Protein 1SRQ (pdb70)

Radius of gyration: 42.22 Å; Cα contacts (8 Å, |Δi|>4): 1901; chains: 4; bounding box: 111×118×74 Å

B-factor: mean 23.25, std 5.01, range [13.55, 81.97]

GO terms:
  GO:0005096 GTPase activator activity (F, IDA)
  GO:0043087 regulation of GTPase activity (P, IDA)
  GO:0043547 positive regulation of GTPase activity (P, IDA)
  GO:0005515 protein binding (F, IPI)
  GO:0031267 small GTPase binding (F, IPI)
  GO:0042803 protein homodimerization activity (F, IPI)
  GO:0005096 GTPase activator activity (F, TAS)
  GO:0007165 signal transduction (P, TAS)
  GO:0005096 GTPase activator activity (F, EXP)
  GO:0002250 adaptive immune response (P, TAS)
  GO:0005829 cytosol (C, TAS)
  GO:0005829 cytosol (C, IDA)
  GO:0016020 membrane (C, IDA)
  GO:1903697 negative regulation of microvillus assembly (P, IMP)

CATH classification: 3.30.1120.160 (+1 more: 3.40.50.11210)

InterPro domains:
  IPR000331 Rap/Ran-GAP domain [PF02145] (211-390)
  IPR000331 Rap/Ran-GAP domain [PS50085] (181-397)
  IPR003109 GoLoco motif [PF02188] (1-17)
  IPR003109 GoLoco motif [PS50877] (1-17)
  IPR003109 GoLoco motif [SM00390] (1-17)
  IPR035974 Rap/Ran-GAP superfamily [G3DSA:3.40.50.11210] (194-378)
  IPR035974 Rap/Ran-GAP superfamily [SSF111347] (80-410)
  IPR050989 Rap1/Ran GTPase-activating [PTHR15711] (3-605)

Foldseek 3Di:
DDDFDWPVQLCCCVPPNPPDDWWWWWFAAPPQGTKIKIKDWDDDDNWIKIWIWIDTLFDIWIDIGTDDVCDDDDQVVVCVGPVPGDGPDIGTLPFPCLSVLVSCLSCVGPDQEAEAEEWEDEAVDQALLRGQQDADQDPLRVVVLVQQAHKAFLQCDPADAQPADNHDCQFAGIFGWHQDPNHTYTYLYSNRGDDDDPPSSGVSSCVRNLQHQEYEYEYQDDDDDAVVRDDHLHHFKYWYWYQDPCGKTAIDIYGDPQFDDWADDADDSRIHGRDDVVNVRVVSRRSGSVSRSCRGPSNVVVVSVVSNVSSVVSSVVSVVSSCVVVPPDD/DDFPFPPLLCPCVVPPPPDDKWWWWDQAPVQGIKIKIKDWDAPPPFIKIWIWIDTLFDIWTDMGGDPDDDDVVRVCVGPVPGDGPDIGTQPFPCQSVLVSCLSCVSPDLEAEEEEWEDEAPDQAQLRRLVDQDDDPVRVVVQCLLAHKDCVQQDPARTFGWHADPNRIYTYQYSNRHDDDPSPPRSCVRNQQHAEYEYEYADDDDDAVVNDDHPRHFWYFYAYVRQTDIYGDPQFDDWADDQDDVNGDDRDDVRSNRVVSRRSRSVSRCCSGPSNRCVSSVVSNVSSVVSSVVSVVSRCVVPPD/DDDDFPFPPQLCCCVVPNPPDDWWWWWFAAPVQGIKIKIKDWDDDDNWIKIWIWIDTLFDIFIDIGIDPDDDDPQVVVCVRPVPRDGPDIGTLPFPCLSVLVSCLSCVRPDFEAEAEEWEDEVPDQALLNRLQDADQDPVSVVVLVQQAPKDFQACDDDDQQPDDNHDCQFAGIWGWHQDDNHTYTYLYSNRGDDDPPPSNRCSRCVRNLAHQEYEYEYQDDDDDACVRRDHPHHFKYWYWYPPVKIAIDIYGDPQFDDWADDADDVRIHDRDDVVNSRVVSRRSGRVSRNCSGVSNVVVVSVVSNVSSVVSSVVSVVRSVVVD/DPPPQAPDAWWAWPHKTWDDPPDIDIDVVDPPPIGTQQDPCLRVVVVVVVCVVSNCVRPVVSVVVD

Solvent-accessible surface area: 50990 Å² total; per-residue (Å²): 132,99,126,18,76,8,67,103,26,4,66,19,0,127,141,52,0,46,44,92,46,25,52,13,0,9,3,103,5,147,90,32,14,36,0,0,0,0,0,9,26,44,56,140,71,151,116,29,29,0,38,0,0,0,0,4,109,94,123,11,65,64,61,64,38,98,36,85,105,147,95,23,38,0,21,99,0,0,91,94,20,4,159,103,3,107,18,131,126,1,101,25,7,8,21,10,54,3,6,108,59,0,8,92,10,9,38,53,32,41,41,87,71,3,66,0,0,0,0,20,1,105,100,54,2,84,38,37,95,73,0,0,35,6,91,150,50,20,115,28,0,62,80,0,6,136,25,2,13,127,121,26,139,2,92,109,26,190,25,52,114,4,47,1,26,27,79,145,39,129,5,8,98,38,3,0,21,18,102,31,89,117,28,56,0,0,0,2,1,0,19,27,6,41,114,49,179,86,33,57,112,2,88,68,2,41,107,10,0,6,68,1,17,0,0,0,0,0,4,43,88,116,12,104,17,72,16,136,27,5,71,22,101,68,0,10,0,0,0,14,0,14,17,86,48,107,117,68,11,93,10,55,51,45,28,73,152,57,15,53,164,9,4,25,102,58,42,146,117,34,37,31,185,107,19,101,133,0,78,56,19,0,2,4,7,0,0,4,0,21,29,3,0,75,126,1,149,91,14,33,120,94,70,112,158,51,28,25,58,69,1,88,85,10,19,79,70,0,58,104,50,4,98,40,4,60,51,79,57,86,199,134,14,75,6,79,95,29,4,62,25,0,123,152,52,0,47,41,88,47,24,53,15,1,7,2,102,2,126,86,42,21,30,1,0,0,0,0,12,23,68,48,77,75,117,66,46,29,2,45,0,0,0,0,0,71,84,142,17,56,56,65,60,26,104,50,135,98,22,16,0,40,88,1,0,96,90,20,7,142,98,6,58,33,125,122,0,90,20,11,13,17,8,64,3,6,107,60,0,10,93,9,2,42,60,44,25,36,105,72,3,72,0,0,0,0,2,0,108,122,47,12,75,44,39,100,89,1,1,50,22,54,137,63,23,117,28,0,66,75,0,12,131,25,0,11,115,88,75,137,87,179,8,64,86,45,128,22,8,7,66,10,78,59,95,142,16,13,2,28,0,1,0,2,13,81,5,55,134,104,123,114,17,92,68,3,50,135,30,0,6,52,0,13,0,0,0,0,0,4,52,41,108,21,104,19,73,15,111,42,3,77,13,115,110,1,0,0,2,0,12,0,24,52,36,109,5,56,55,31,33,65,126,49,16,60,71,7,6,46,94,60,54,148,99,52,73,23,198,112,10,126,111,0,48,88,19,0,3,16,5,0,1,5,0,13,19,5,0,75,154,2,154,100,13,37,69,79,55,97,163,60,24,14,30,69,0,65,84,12,23,100,73,0,71,102,54,4,79,52,6,55,65,99,191,109,101,112,18,77,8,48,99,28,4,72,31,0,116,131,35,0,48,28,61,51,14,50,12,1,11,4,99,3,144,88,34,13,32,0,0,0,0,0,18,45,46,81,132,71,143,102,57,26,3,40,0,0,0,0,6,98,65,134,13,83,66,58,74,44,87,67,148,93,57,33,38,1,27,88,0,0,79,90,20,6,146,103,2,122,24,142,112,0,109,23,10,14,21,35,127,1,10,143,59,0,0,79,10,12,34,61,41,36,33,84,59,2,66,0,0,0,0,18,1,114,117,47,2,77,48,42,87,75,0,0,35,6,93,87,48,31,116,24,0,55,67,0,7,125,22,1,10,121,107,29,144,3,90,111,31,184,26,51,126,1,46,1,27,22,87,92,47,98,2,16,101,40,3,2,26,17,96,39,72,131,34,50,0,0,0,2,1,0,19,27,6,40,98,48,156,85,33,42,123,1,99,58,2,40,80,14,0,8,70,1,17,0,0,0,0,0,6,47,89,118,11,102,18,78,13,135,23,5,74,20,110,73,0,8,0,0,0,11,0,22,12,78,71,60,0,94,13,55,47,48,32,79,163,61,18,54,159,6,1,34,102,72,53,129,122,30,46,27,187,95,20,105,141,1,64,65,18,0,4,9,4,0,0,6,0,13,22,2,0,74,134,1,135,105,11,28,118,104,79,60,156,52,27,28,65,67,0,86,78,9,22,87,50,0,72,89,40,5,115,70,17,138,43,71,108,140,15,25,38,110,33,28,44,13,4,19,82,33,9,20,16,42,84,149,112,109,46,78,84,121,110,89,52,128,148,38,118,20,9,10,27,2,60,1,26,61,59,20,60,98,71,79,125,132,108,26,112,118,79,0,23,125,50,4,110,75,7,74

Nearest PDB structures (foldseek):
  1srq-assembly1_B  TM=1.003E+00  e=2.182E-65  Homo sapiens
  1srq-assembly1_A  TM=9.898E-01  e=4.030E-56  Homo sapiens
  1srq-assembly2_C  TM=9.862E-01  e=1.389E-55  Homo sapiens
  3brw-assembly1_A  TM=9.777E-01  e=2.966E-53  Homo sapiens
  3brw-assembly3_C  TM=9.623E-01  e=5.348E-53  Homo sapiens

Sequence (1024 aa):
KVKLECNPTARIYRKHFLGKEHFNYYSLDTALGHLVFSLKYDVIGDQEHLRLLLRTKCRTYHDVIPISCLFPNVVQMAKLVCEDVNVDRFYPVLYPKASRLIVTFDEHVISNNFKFGVIYQKLGQTSEEELFSTNEESPAFVEFLEFLGQKVKLQDFKGFRGGLDVTHGQTGTESVYCNFRNKEIMFHVSTKLPYTEGDAQQLQRKRHIGNDIVAVVFQDENTPFVPDMIASNFLHAYVVVQAEGGPLYKVSVTARDDVPFFGPPLPDPAVFRKGPEFQEFLLTKLINAEYACYKAEKFAKLEERTRAALLETLYEELHIHSQSMMGLGGVKLECNPTARIYRKHFLGKEHFNYYSLDTALGHLVFSLKYDVIGDQEHLRLLLRTKCRTYHDVIPISFPNVVQMAKLVCEDVNVDRFYPVLYPKASRLIVTFDEHVISNNFKFGVIYQKLGQTSEEELFSTNEESPAFVEFLEFLGQKVKFRGGTGTESVYCNFRNKEIMFHVSTKLPYTAQQLQRKRHIGNDIVAVVFQDENTPFVPDMIASNFLHAYVVVQAYKVSVTARDDVPFFGPPLPDPAVFRKGPEFQEFLLTKLINAEYACYKAEKFAKLEERTRAALLETLYEELHIHSQSMMGLTKVKLECNPTARIYRKHFLGKEHFNYYSLDTALGHLVFSLKYDVIGDQEHLRLLLRTKCRTYHDVIPITEFPNVVQMAKLVCEDVNVDRFYPVLYPKASRLIVTFDEHVISNNFKFGVIYQKLGQTSEEELFSTNEESPAFVEFLEFLGQKVKLQDFKGFRGGLDVTHGQTGTESVYCNFRNKEIMFHVSTKLPYTEGDAQQLQRKRHIGNDIVAVVFQDENTPFVPDMIASNFLHAYVVVQAEPLYKVSVTARDDVPFFGPPLPDPAVFRKGPEFQEFLLTKLINAEYACYKAEKFAKLEERTRAALLETLYEELHIHSQSMMYRKHFLGKEHFNYYVFSLKYDVHLRLLLPNVVRFYPVLYPKASRLIVTFDEETLYEELHIHSQSMM

Organism: Homo sapiens (NCBI:txid9606)

Structure (mmCIF, N/CA/C/O backbone):
data_1SRQ
#
_entry.id   1SRQ
#
_cell.length_a   170.7
_cell.length_b   224.5
_cell.length_c   48.7
_cell.angle_alpha   90
_cell.angle_beta   90
_cell.angle_gamma   90
#
_symmetry.space_group_name_H-M   'P 21 21 2'
#
loop_
_entity.id
_entity.type
_entity.pdbx_description
1 polymer 'GTPase-activating protein 1'
2 non-polymer 'SULFATE ION'
3 non-polymer (4S)-2-METHYL-2,4-PENTANEDIOL
4 water water
#
loop_
_atom_site.group_PDB
_atom_site.id
_atom_site.type_symbol
_atom_site.label_atom_id
_atom_site.label_alt_id
_atom_site.label_comp_id
_atom_site.label_asym_id
_atom_site.label_entity_id
_atom_site.label_seq_id
_atom_site.pdbx_PDB_ins_code
_atom_site.Cartn_x
_atom_site.Cartn_y
_atom_site.Cartn_z
_atom_site.occupancy
_atom_site.B_iso_or_equiv
_atom_site.auth_seq_id
_atom_site.auth_comp_id
_atom_site.auth_asym_id
_atom_site.auth_atom_id
_atom_site.pdbx_PDB_model_num
ATOM 1 N N . LYS A 1 4 ? 137.382 200.929 84.363 1.00 20.04 78 LYS A N 1
ATOM 2 C CA . LYS A 1 4 ? 136.939 202.037 83.463 1.00 20.15 78 LYS A CA 1
ATOM 3 C C . LYS A 1 4 ? 137.307 201.841 81.966 1.00 20.09 78 LYS A C 1
ATOM 4 O O . LYS A 1 4 ? 136.689 201.011 81.281 1.00 19.93 78 LYS A O 1
ATOM 6 N N . VAL A 1 5 ? 138.318 202.572 81.470 1.00 19.82 79 VAL A N 1
ATOM 7 C CA . VAL A 1 5 ? 138.667 202.580 80.017 1.00 19.33 79 VAL A CA 1
ATOM 8 C C . VAL A 1 5 ? 139.633 201.493 79.428 1.00 18.92 79 VAL A C 1
ATOM 9 O O . VAL A 1 5 ? 140.668 201.171 80.002 1.00 18.64 79 VAL A O 1
ATOM 13 N N . LYS A 1 6 ? 139.291 200.956 78.266 1.00 18.48 80 LYS A N 1
ATOM 14 C CA . LYS A 1 6 ? 140.130 199.933 77.639 1.00 19.05 80 LYS A CA 1
ATOM 15 C C . LYS A 1 6 ? 141.635 200.280 77.413 1.00 18.51 80 LYS A C 1
ATOM 16 O O . LYS A 1 6 ? 141.984 201.410 77.019 1.00 18.49 80 LYS A O 1
ATOM 22 N N . LEU A 1 7 ? 142.498 199.287 77.670 1.00 17.54 81 LEU A N 1
ATOM 23 C CA . LEU A 1 7 ? 143.943 199.380 77.490 1.00 16.64 81 LEU A CA 1
ATOM 24 C C . LEU A 1 7 ? 144.245 199.422 75.992 1.00 16.60 81 LEU A C 1
ATOM 25 O O . LEU A 1 7 ? 143.642 198.718 75.206 1.00 16.36 81 LEU A O 1
ATOM 30 N N . GLU A 1 8 ? 145.202 200.250 75.609 1.00 17.13 82 GLU A N 1
ATOM 31 C CA . GLU A 1 8 ? 145.496 200.519 74.197 1.00 17.37 82 GLU A CA 1
ATOM 32 C C . GLU A 1 8 ? 146.240 199.503 73.298 1.00 18.22 82 GLU A C 1
ATOM 33 O O . GLU A 1 8 ? 147.161 199.864 72.576 1.00 18.38 82 GLU A O 1
ATOM 39 N N . CYS A 1 9 ? 145.839 198.243 73.303 1.00 19.02 83 CYS A N 1
ATOM 40 C CA . CYS A 1 9 ? 146.463 197.308 72.364 1.00 20.10 83 CYS A CA 1
ATOM 41 C C . CYS A 1 9 ? 145.775 197.445 70.974 1.00 19.90 83 CYS A C 1
ATOM 42 O O . CYS A 1 9 ? 144.878 198.238 70.838 1.00 19.09 83 CYS A O 1
ATOM 45 N N . ASN A 1 10 ? 146.194 196.721 69.942 1.00 20.98 84 ASN A N 1
ATOM 46 C CA . ASN A 1 10 ? 145.480 196.840 68.663 1.00 23.04 84 ASN A CA 1
ATOM 47 C C . ASN A 1 10 ? 144.007 196.532 68.942 1.00 23.49 84 ASN A C 1
ATOM 48 O O . ASN A 1 10 ? 143.681 195.458 69.459 1.00 24.04 84 ASN A O 1
ATOM 53 N N . PRO A 1 11 ? 143.101 197.452 68.655 1.00 23.40 85 PRO A N 1
ATOM 54 C CA . PRO A 1 11 ? 141.688 197.169 68.900 1.00 23.07 85 PRO A CA 1
ATOM 55 C C . PRO A 1 11 ? 141.068 196.020 68.055 1.00 23.50 85 PRO A C 1
ATOM 56 O O . PRO A 1 11 ? 139.949 195.620 68.410 1.00 23.60 85 PRO A O 1
ATOM 60 N N . THR A 1 12 ? 141.748 195.469 67.037 1.00 24.04 86 THR A N 1
ATOM 61 C CA . THR A 1 12 ? 141.167 194.348 66.265 1.00 24.28 86 THR A CA 1
ATOM 62 C C . THR A 1 12 ? 141.408 193.004 66.920 1.00 24.37 86 THR A C 1
ATOM 63 O O . THR A 1 12 ? 140.735 191.997 66.570 1.00 26.52 86 THR A O 1
ATOM 67 N N . ALA A 1 13 ? 142.377 192.970 67.836 1.00 23.42 87 ALA A N 1
ATOM 68 C CA . ALA A 1 13 ? 142.743 191.753 68.550 1.00 22.90 87 ALA A CA 1
ATOM 69 C C . ALA A 1 13 ? 141.644 191.260 69.466 1.00 23.44 87 ALA A C 1
ATOM 70 O O . ALA A 1 13 ? 141.684 190.113 69.898 1.00 24.09 87 ALA A O 1
ATOM 72 N N . ARG A 1 14 ? 140.652 192.110 69.736 1.00 23.95 88 ARG A N 1
ATOM 73 C CA . ARG A 1 14 ? 139.523 191.766 70.586 1.00 24.55 88 ARG A CA 1
ATOM 74 C C . ARG A 1 14 ? 138.325 191.168 69.895 1.00 24.69 88 ARG A C 1
ATOM 75 O O . ARG A 1 14 ? 137.530 190.480 70.548 1.00 26.12 88 ARG A O 1
ATOM 83 N N . ILE A 1 15 ? 138.266 191.527 68.668 1.00 23.24 89 ILE A N 1
ATOM 84 C CA . ILE A 1 15 ? 137.080 191.143 67.934 1.00 23.08 89 ILE A CA 1
ATOM 85 C C . ILE A 1 15 ? 136.809 189.650 67.925 1.00 22.53 89 ILE A C 1
ATOM 86 O O . ILE A 1 15 ? 135.760 189.246 68.369 1.00 22.51 89 ILE A O 1
ATOM 91 N N . TYR A 1 16 ? 137.753 188.642 67.528 1.00 23.48 90 TYR A N 1
ATOM 92 C CA . TYR A 1 16 ? 137.430 187.234 67.597 1.00 23.87 90 TYR A CA 1
ATOM 93 C C . TYR A 1 16 ? 136.739 186.837 68.929 1.00 23.80 90 TYR A C 1
ATOM 94 O O . TYR A 1 16 ? 135.754 186.105 68.893 1.00 24.14 90 TYR A O 1
ATOM 103 N N . ARG A 1 17 ? 137.243 187.352 70.050 1.00 23.30 91 ARG A N 1
ATOM 104 C CA . ARG A 1 17 ? 136.787 187.085 71.400 1.00 22.88 91 ARG A CA 1
ATOM 105 C C . ARG A 1 17 ? 135.417 187.732 71.600 1.00 22.74 91 ARG A C 1
ATOM 106 O O . ARG A 1 17 ? 134.481 187.008 71.931 1.00 22.78 91 ARG A O 1
ATOM 114 N N . LYS A 1 18 ? 135.234 189.045 71.378 1.00 22.94 92 LYS A N 1
ATOM 115 C CA . LYS A 1 18 ? 133.879 189.526 71.615 1.00 23.66 92 LYS A CA 1
ATOM 116 C C . LYS A 1 18 ? 132.758 189.037 70.686 1.00 23.36 92 LYS A C 1
ATOM 117 O O . LYS A 1 18 ? 131.668 188.640 71.155 1.00 22.91 92 LYS A O 1
ATOM 123 N N . HIS A 1 19 ? 133.091 188.879 69.410 1.00 22.53 93 HIS A N 1
ATOM 124 C CA . HIS A 1 19 ? 132.063 188.542 68.417 1.00 21.74 93 HIS A CA 1
ATOM 125 C C . HIS A 1 19 ? 132.009 187.135 67.808 1.00 21.51 93 HIS A C 1
ATOM 126 O O . HIS A 1 19 ? 130.919 186.585 67.625 1.00 21.22 93 HIS A O 1
ATOM 133 N N . PHE A 1 20 ? 133.160 186.534 67.536 1.00 21.42 94 PHE A N 1
ATOM 134 C CA . PHE A 1 20 ? 133.201 185.203 66.905 1.00 21.58 94 PHE A CA 1
ATOM 135 C C . PHE A 1 20 ? 133.277 183.895 67.753 1.00 21.14 94 PHE A C 1
ATOM 136 O O . PHE A 1 20 ? 132.525 182.966 67.508 1.00 20.22 94 PHE A O 1
ATOM 144 N N . LEU A 1 21 ? 134.193 183.839 68.721 1.00 21.35 95 LEU A N 1
ATOM 145 C CA . LEU A 1 21 ? 134.483 182.628 69.484 1.00 21.71 95 LEU A CA 1
ATOM 146 C C . LEU A 1 21 ? 133.273 182.113 70.219 1.00 22.56 95 LEU A C 1
ATOM 147 O O . LEU A 1 21 ? 132.579 182.888 70.866 1.00 25.03 95 LEU A O 1
ATOM 152 N N . GLY A 1 22 ? 132.980 180.827 70.139 1.00 21.72 96 GLY A N 1
ATOM 153 C CA . GLY A 1 22 ? 131.786 180.362 70.804 1.00 21.17 96 GLY A CA 1
ATOM 154 C C . GLY A 1 22 ? 130.506 180.624 70.027 1.00 20.83 96 GLY A C 1
ATOM 155 O O . GLY A 1 22 ? 129.453 180.162 70.406 1.00 21.36 96 GLY A O 1
ATOM 156 N N . LYS A 1 23 ? 130.580 181.345 68.927 1.00 20.75 97 LYS A N 1
ATOM 157 C CA . LYS A 1 23 ? 129.391 181.597 68.130 1.00 20.90 97 LYS A CA 1
ATOM 158 C C . LYS A 1 23 ? 129.500 181.041 66.659 1.00 21.01 97 LYS A C 1
ATOM 159 O O . LYS A 1 23 ? 130.607 180.780 66.165 1.00 21.02 97 LYS A O 1
ATOM 165 N N . GLU A 1 24 ? 128.360 180.834 65.986 1.00 20.81 98 GLU A N 1
ATOM 166 C CA . GLU A 1 24 ? 128.337 180.315 64.611 1.00 20.29 98 GLU A CA 1
ATOM 167 C C . GLU A 1 24 ? 129.111 181.239 63.701 1.00 20.64 98 GLU A C 1
ATOM 168 O O . GLU A 1 24 ? 128.753 182.402 63.610 1.00 21.72 98 GLU A O 1
ATOM 174 N N . HIS A 1 25 ? 130.160 180.729 63.049 1.00 20.26 99 HIS A N 1
ATOM 175 C CA . HIS A 1 25 ? 130.971 181.486 62.118 1.00 19.91 99 HIS A CA 1
ATOM 176 C C . HIS A 1 25 ? 131.852 180.612 61.230 1.00 20.73 99 HIS A C 1
ATOM 177 O O . HIS A 1 25 ? 131.950 179.426 61.427 1.00 21.06 99 HIS A O 1
ATOM 184 N N . PHE A 1 26 ? 132.509 181.210 60.241 1.00 21.49 100 PHE A N 1
ATOM 185 C CA . PHE A 1 26 ? 133.299 180.454 59.298 1.00 21.44 100 PHE A CA 1
ATOM 186 C C . PHE A 1 26 ? 134.681 181.053 59.161 1.00 22.17 100 PHE A C 1
ATOM 187 O O . PHE A 1 26 ? 134.859 182.281 59.193 1.00 22.85 100 PHE A O 1
ATOM 195 N N . ASN A 1 27 ? 135.672 180.188 59.037 1.00 22.08 101 ASN A N 1
ATOM 196 C CA . ASN A 1 27 ? 136.989 180.678 58.756 1.00 22.10 101 ASN A CA 1
ATOM 197 C C . ASN A 1 27 ? 137.380 180.054 57.442 1.00 22.84 101 ASN A C 1
ATOM 198 O O . ASN A 1 27 ? 136.946 178.934 57.097 1.00 23.54 101 ASN A O 1
ATOM 203 N N . TYR A 1 28 ? 138.172 180.798 56.685 1.00 22.78 102 TYR A N 1
ATOM 204 C CA . TYR A 1 28 ? 138.662 180.339 55.403 1.00 22.42 102 TYR A CA 1
ATOM 205 C C . TYR A 1 28 ? 140.114 180.744 55.326 1.00 22.26 102 TYR A C 1
ATOM 206 O O . TYR A 1 28 ? 140.535 181.641 56.067 1.00 23.06 102 TYR A O 1
ATOM 215 N N . TYR A 1 29 ? 140.884 180.071 54.472 1.00 21.69 103 TYR A N 1
ATOM 216 C CA . TYR A 1 29 ? 142.273 180.474 54.186 1.00 21.63 103 TYR A CA 1
ATOM 217 C C . TYR A 1 29 ? 142.473 180.653 52.651 1.00 21.46 103 TYR A C 1
ATOM 218 O O . TYR A 1 29 ? 141.589 180.315 51.846 1.00 21.39 103 TYR A O 1
ATOM 227 N N . SER A 1 30 ? 143.610 181.212 52.258 1.00 21.08 104 SER A N 1
ATOM 228 C CA . SER A 1 30 ? 143.940 181.393 50.858 1.00 21.26 104 SER A CA 1
ATOM 229 C C . SER A 1 30 ? 145.247 182.093 50.823 1.00 21.03 104 SER A C 1
ATOM 230 O O . SER A 1 30 ? 145.581 182.794 51.752 1.00 21.63 104 SER A O 1
ATOM 233 N N . LEU A 1 31 ? 145.973 181.924 49.737 1.00 21.01 105 LEU A N 1
ATOM 234 C CA . LEU A 1 31 ? 147.292 182.517 49.576 1.00 21.14 105 LEU A CA 1
ATOM 235 C C . LEU A 1 31 ? 147.274 183.585 48.495 1.00 21.03 105 LEU A C 1
ATOM 236 O O . LEU A 1 31 ? 146.920 183.297 47.361 1.00 20.68 105 LEU A O 1
ATOM 241 N N . ASP A 1 32 ? 147.619 184.815 48.868 1.00 21.06 106 ASP A N 1
ATOM 242 C CA . ASP A 1 32 ? 147.649 185.946 47.948 1.00 21.65 106 ASP A CA 1
ATOM 243 C C . ASP A 1 32 ? 149.094 186.232 47.552 1.00 21.64 106 ASP A C 1
ATOM 244 O O . ASP A 1 32 ? 149.941 186.362 48.418 1.00 22.07 106 ASP A O 1
ATOM 249 N N . THR A 1 33 ? 149.388 186.341 46.262 1.00 21.46 107 THR A N 1
ATOM 250 C CA . THR A 1 33 ? 150.771 186.546 45.866 1.00 21.34 107 THR A CA 1
ATOM 251 C C . THR A 1 33 ? 151.341 187.836 46.439 1.00 21.22 107 THR A C 1
ATOM 252 O O . THR A 1 33 ? 152.516 187.882 46.801 1.00 21.33 107 THR A O 1
ATOM 256 N N . ALA A 1 34 ? 150.506 188.859 46.588 1.00 21.18 108 ALA A N 1
ATOM 257 C CA . ALA A 1 34 ? 150.979 190.127 47.175 1.00 20.93 108 ALA A CA 1
ATOM 258 C C . ALA A 1 34 ? 150.836 190.199 48.679 1.00 20.69 108 ALA A C 1
ATOM 259 O O . ALA A 1 34 ? 151.771 190.542 49.364 1.00 21.00 108 ALA A O 1
ATOM 261 N N . LEU A 1 35 ? 149.662 189.859 49.185 1.00 20.91 109 LEU A N 1
ATOM 262 C CA . LEU A 1 35 ? 149.376 189.937 50.612 1.00 21.38 109 LEU A CA 1
ATOM 263 C C . LEU A 1 35 ? 149.895 188.792 51.462 1.00 21.76 109 LEU A C 1
ATOM 264 O O . LEU A 1 35 ? 149.950 188.917 52.712 1.00 22.39 109 LEU A O 1
ATOM 269 N N . GLY A 1 36 ? 150.237 187.679 50.807 1.00 21.36 110 GLY A N 1
ATOM 270 C CA . GLY A 1 36 ? 150.747 186.504 51.501 1.00 21.29 110 GLY A CA 1
ATOM 271 C C . GLY A 1 36 ? 149.630 185.653 52.038 1.00 21.06 110 GLY A C 1
ATOM 272 O O . GLY A 1 36 ? 148.575 185.592 51.410 1.00 21.58 110 GLY A O 1
ATOM 273 N N . HIS A 1 37 ? 149.832 185.035 53.200 1.00 20.76 111 HIS A N 1
ATOM 274 C CA . HIS A 1 37 ? 148.839 184.121 53.760 1.00 20.86 111 HIS A CA 1
ATOM 275 C C . HIS A 1 37 ? 147.573 184.824 54.223 1.00 21.75 111 HIS A C 1
ATOM 276 O O . HIS A 1 37 ? 147.659 185.774 54.982 1.00 22.85 111 HIS A O 1
ATOM 283 N N . LEU A 1 38 ? 146.391 184.386 53.786 1.00 21.73 112 LEU A N 1
ATOM 284 C CA . LEU A 1 38 ? 145.185 185.038 54.268 1.00 21.69 112 LEU A CA 1
ATOM 285 C C . LEU A 1 38 ? 144.442 184.134 55.222 1.00 22.24 112 LEU A C 1
ATOM 286 O O . LEU A 1 38 ? 144.278 182.943 54.966 1.00 22.83 112 LEU A O 1
ATOM 291 N N . VAL A 1 39 ? 144.037 184.666 56.368 1.00 22.07 113 VAL A N 1
ATOM 292 C CA . VAL A 1 39 ? 143.168 183.891 57.231 1.00 21.50 113 VAL A CA 1
ATOM 293 C C . VAL A 1 39 ? 141.961 184.769 57.464 1.00 21.09 113 VAL A C 1
ATOM 294 O O . VAL A 1 39 ? 142.066 185.863 57.957 1.00 20.97 113 VAL A O 1
ATOM 298 N N . PHE A 1 40 ? 140.806 184.271 57.072 1.00 21.32 114 PHE A N 1
ATOM 299 C CA . PHE A 1 40 ? 139.612 185.088 57.015 1.00 21.71 114 PHE A CA 1
ATOM 300 C C . PHE A 1 40 ? 138.438 184.553 57.818 1.00 22.02 114 PHE A C 1
ATOM 301 O O . PHE A 1 40 ? 138.060 183.394 57.640 1.00 22.19 114 PHE A O 1
ATOM 309 N N . SER A 1 41 ? 137.870 185.398 58.698 1.00 22.06 115 SER A N 1
ATOM 310 C CA . SER A 1 41 ? 136.692 185.029 59.506 1.00 22.27 115 SER A CA 1
ATOM 311 C C . SER A 1 41 ? 135.484 185.864 59.121 1.00 22.40 115 SER A C 1
ATOM 312 O O . SER A 1 41 ? 135.626 187.080 58.892 1.00 23.31 115 SER A O 1
ATOM 315 N N . LEU A 1 42 ? 134.325 185.218 59.001 1.00 21.25 116 LEU A N 1
ATOM 316 C CA . LEU A 1 42 ? 133.094 185.890 58.628 1.00 20.76 116 LEU A CA 1
ATOM 317 C C . LEU A 1 42 ? 131.969 185.263 59.440 1.00 21.19 116 LEU A C 1
ATOM 318 O O . LEU A 1 42 ? 131.995 184.074 59.775 1.00 20.76 116 LEU A O 1
ATOM 323 N N . LYS A 1 43 ? 130.971 186.072 59.744 1.00 21.31 117 LYS A N 1
ATOM 324 C CA . LYS A 1 43 ? 129.945 185.654 60.658 1.00 21.75 117 LYS A CA 1
ATOM 325 C C . LYS A 1 43 ? 128.655 186.395 60.367 1.00 22.16 117 LYS A C 1
ATOM 326 O O . LYS A 1 43 ? 128.619 187.614 60.308 1.00 22.28 117 LYS A O 1
ATOM 332 N N . TYR A 1 44 ? 127.594 185.631 60.187 1.00 22.92 118 TYR A N 1
ATOM 333 C CA . TYR A 1 44 ? 126.299 186.176 59.834 1.00 23.61 118 TYR A CA 1
ATOM 334 C C . TYR A 1 44 ? 125.488 186.415 61.096 1.00 24.30 118 TYR A C 1
ATOM 335 O O . TYR A 1 44 ? 125.325 185.541 61.942 1.00 24.63 118 TYR A O 1
ATOM 344 N N . ASP A 1 45 ? 124.989 187.630 61.210 1.00 24.99 119 ASP A N 1
ATOM 345 C CA . ASP A 1 45 ? 124.280 188.069 62.384 1.00 25.37 119 ASP A CA 1
ATOM 346 C C . ASP A 1 45 ? 122.909 188.619 61.989 1.00 25.32 119 ASP A C 1
ATOM 347 O O . ASP A 1 45 ? 122.727 189.117 60.870 1.00 24.88 119 ASP A O 1
ATOM 352 N N . VAL A 1 46 ? 121.937 188.480 62.894 1.00 25.53 120 VAL A N 1
ATOM 353 C CA . VAL A 1 46 ? 120.572 188.986 62.676 1.00 25.55 120 VAL A CA 1
ATOM 354 C C . VAL A 1 46 ? 120.079 189.712 63.920 1.00 25.89 120 VAL A C 1
ATOM 355 O O . VAL A 1 46 ? 120.320 189.244 65.033 1.00 26.44 120 VAL A O 1
ATOM 359 N N . ILE A 1 47 ? 119.443 190.873 63.721 1.00 26.00 121 ILE A N 1
ATOM 360 C CA . ILE A 1 47 ? 118.772 191.645 64.787 1.00 26.17 121 ILE A CA 1
ATOM 361 C C . ILE A 1 47 ? 117.547 192.333 64.142 1.00 26.12 121 ILE A C 1
ATOM 362 O 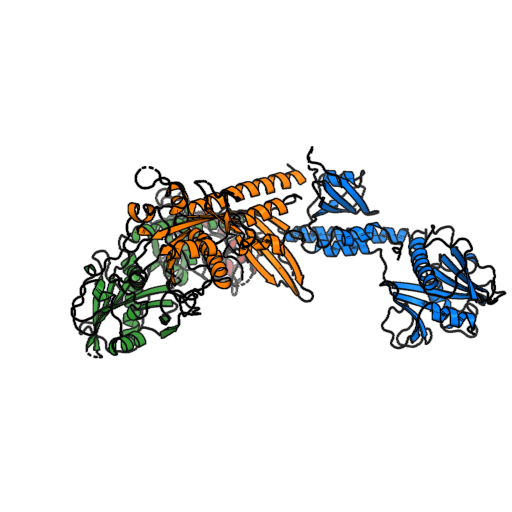O . ILE A 1 47 ? 117.703 193.198 63.269 1.00 26.42 121 ILE A O 1
ATOM 367 N N . GLY A 1 48 ? 116.339 191.956 64.565 1.00 25.69 122 GLY A N 1
ATOM 368 C CA . GLY A 1 48 ? 115.133 192.448 63.915 1.00 25.49 122 GLY A CA 1
ATOM 369 C C . GLY A 1 48 ? 115.149 191.802 62.537 1.00 25.44 122 GLY A C 1
ATOM 370 O O . GLY A 1 48 ? 115.454 190.604 62.422 1.00 25.38 122 GLY A O 1
ATOM 371 N N . ASP A 1 49 ? 114.821 192.565 61.493 1.00 25.30 123 ASP A N 1
ATOM 372 C CA . ASP A 1 49 ? 114.964 192.042 60.127 1.00 25.10 123 ASP A CA 1
ATOM 373 C C . ASP A 1 49 ? 116.237 192.616 59.476 1.00 24.97 123 ASP A C 1
ATOM 374 O O . ASP A 1 49 ? 116.366 192.645 58.252 1.00 25.05 123 ASP A O 1
ATOM 379 N N . GLN A 1 50 ? 117.174 193.060 60.317 1.00 24.72 124 GLN A N 1
ATOM 380 C CA . GLN A 1 50 ? 118.442 193.622 59.854 1.00 24.79 124 GLN A CA 1
ATOM 381 C C . GLN A 1 50 ? 119.556 192.567 59.806 1.00 24.53 124 GLN A C 1
ATOM 382 O O . GLN A 1 50 ? 120.192 192.284 60.821 1.00 24.48 124 GLN A O 1
ATOM 388 N N . GLU A 1 51 ? 119.781 191.971 58.636 1.00 24.24 125 GLU A N 1
ATOM 389 C CA . GLU A 1 51 ? 120.867 191.012 58.514 1.00 23.85 125 GLU A CA 1
ATOM 390 C C . GLU A 1 51 ? 122.150 191.801 58.308 1.00 23.58 125 GLU A C 1
ATOM 391 O O . GLU A 1 51 ? 122.247 192.581 57.362 1.00 23.45 125 GLU A O 1
ATOM 397 N N . HIS A 1 52 ? 123.102 191.622 59.228 1.00 23.27 126 HIS A N 1
ATOM 398 C CA . HIS A 1 52 ? 124.426 192.242 59.163 1.00 22.75 126 HIS A CA 1
ATOM 399 C C . HIS A 1 52 ? 125.446 191.144 58.845 1.00 22.56 126 HIS A C 1
ATOM 400 O O . HIS A 1 52 ? 125.111 189.967 58.841 1.00 22.82 126 HIS A O 1
ATOM 402 N N . LEU A 1 53 ? 126.683 191.529 58.567 1.00 22.38 127 LEU A N 1
ATOM 403 C CA . LEU A 1 53 ? 127.755 190.600 58.221 1.00 21.86 127 LEU A CA 1
ATOM 404 C C . LEU A 1 53 ? 129.029 191.184 58.795 1.00 21.83 127 LEU A C 1
ATOM 405 O O . LEU A 1 53 ? 129.408 192.316 58.451 1.00 21.76 127 LEU A O 1
ATOM 410 N N . ARG A 1 54 ? 129.667 190.443 59.695 1.00 21.49 128 ARG A N 1
ATOM 411 C CA . ARG A 1 54 ? 130.880 190.922 60.327 1.00 21.27 128 ARG A CA 1
ATOM 412 C C . ARG A 1 54 ? 132.047 190.151 59.743 1.00 21.39 128 ARG A C 1
ATOM 413 O O . ARG A 1 54 ? 132.026 188.928 59.718 1.00 21.24 128 ARG A O 1
ATOM 421 N N . LEU A 1 55 ? 133.053 190.888 59.271 1.00 21.51 129 LEU A N 1
ATOM 422 C CA . LEU A 1 55 ? 134.210 190.309 58.593 1.00 21.39 129 LEU A CA 1
ATOM 423 C C . LEU A 1 55 ? 135.532 190.709 59.208 1.00 21.60 129 LEU A C 1
ATOM 424 O O . LEU A 1 55 ? 135.758 191.891 59.547 1.00 21.92 129 LEU A O 1
ATOM 429 N N . LEU A 1 56 ? 136.425 189.732 59.286 1.00 21.02 130 LEU A N 1
ATOM 430 C CA . LEU A 1 56 ? 137.726 189.918 59.879 1.00 20.68 130 LEU A CA 1
ATOM 431 C C . LEU A 1 56 ? 138.760 189.187 59.055 1.00 21.41 130 LEU A C 1
ATOM 432 O O . LEU A 1 56 ? 138.903 187.970 59.219 1.00 22.45 130 LEU A O 1
ATOM 437 N N . LEU A 1 57 ? 139.452 189.894 58.152 1.00 21.62 131 LEU A N 1
ATOM 438 C CA . LEU A 1 57 ? 140.491 189.297 57.289 1.00 21.53 131 LEU A CA 1
ATOM 439 C C . LEU A 1 57 ? 141.915 189.615 57.766 1.00 21.77 131 LEU A C 1
ATOM 440 O O . LEU A 1 57 ? 142.291 190.794 57.849 1.00 21.88 131 LEU A O 1
ATOM 445 N N . ARG A 1 58 ? 142.675 188.550 58.050 1.00 21.21 132 ARG A N 1
ATOM 446 C CA . ARG A 1 58 ? 144.066 188.567 58.504 1.00 20.50 132 ARG A CA 1
ATOM 447 C C . ARG A 1 58 ? 145.125 188.505 57.369 1.00 20.72 132 ARG A C 1
ATOM 448 O O . ARG A 1 58 ? 145.158 187.572 56.547 1.00 20.42 132 ARG A O 1
ATOM 456 N N . THR A 1 59 ? 146.021 189.477 57.332 1.00 21.01 133 THR A N 1
ATOM 457 C CA . THR A 1 59 ? 147.124 189.416 56.364 1.00 21.49 133 THR A CA 1
ATOM 458 C C . THR A 1 59 ? 148.467 189.439 57.123 1.00 22.50 133 THR A C 1
ATOM 459 O O . THR A 1 59 ? 148.506 189.626 58.357 1.00 23.43 133 THR A O 1
ATOM 463 N N . LYS A 1 60 ? 149.559 189.219 56.399 1.00 22.72 134 LYS A N 1
ATOM 464 C CA . LYS A 1 60 ? 150.913 189.329 56.954 1.00 22.81 134 LYS A CA 1
ATOM 465 C C . LYS A 1 60 ? 151.103 190.596 57.743 1.00 22.70 134 LYS A C 1
ATOM 466 O O . LYS A 1 60 ? 151.975 190.661 58.577 1.00 23.45 134 LYS A O 1
ATOM 472 N N . CYS A 1 61 ? 150.328 191.627 57.443 1.00 22.59 135 CYS A N 1
ATOM 473 C CA . CYS A 1 61 ? 150.584 192.928 58.028 1.00 23.17 135 CYS A CA 1
ATOM 474 C C . CYS A 1 61 ? 149.571 193.469 58.946 1.00 23.71 135 CYS A C 1
ATOM 475 O O . CYS A 1 61 ? 149.916 194.093 59.949 1.00 24.76 135 CYS A O 1
ATOM 478 N N . ARG A 1 62 ? 148.319 193.276 58.570 1.00 23.71 136 ARG A N 1
ATOM 479 C CA . ARG A 1 62 ? 147.198 193.884 59.255 1.00 23.81 136 ARG A CA 1
ATOM 480 C C . ARG A 1 62 ? 146.117 192.838 59.344 1.00 22.92 136 ARG A C 1
ATOM 481 O O . ARG A 1 62 ? 146.171 191.815 58.661 1.00 22.42 136 ARG A O 1
ATOM 489 N N . THR A 1 63 ? 145.176 193.083 60.245 1.00 22.40 137 THR A N 1
ATOM 490 C CA . THR A 1 63 ? 143.902 192.417 60.159 1.00 22.19 137 THR A CA 1
ATOM 491 C C . THR A 1 63 ? 142.881 193.546 59.957 1.00 22.02 137 THR A C 1
ATOM 492 O O . THR A 1 63 ? 142.936 194.602 60.598 1.00 21.51 137 THR A O 1
ATOM 496 N N . TYR A 1 64 ? 141.986 193.327 59.009 1.00 22.32 138 TYR A N 1
ATOM 497 C CA . TYR A 1 64 ? 140.974 194.300 58.679 1.00 22.56 138 TYR A CA 1
ATOM 498 C C . TYR A 1 64 ? 139.692 193.842 59.312 1.00 22.79 138 TYR A C 1
ATOM 499 O O . TYR A 1 64 ? 139.528 192.629 59.510 1.00 23.74 138 TYR A O 1
ATOM 508 N N . HIS A 1 65 ? 138.826 194.791 59.682 1.00 22.25 139 HIS A N 1
ATOM 509 C CA . HIS A 1 65 ? 137.537 194.497 60.308 1.00 22.32 139 HIS A CA 1
ATOM 510 C C . HIS A 1 65 ? 136.423 195.396 59.786 1.00 22.26 139 HIS A C 1
ATOM 511 O O . HIS A 1 65 ? 136.663 196.505 59.403 1.00 23.00 139 HIS A O 1
ATOM 518 N N . ASP A 1 66 ? 135.194 194.912 59.767 1.00 22.47 140 ASP A N 1
ATOM 519 C CA . ASP A 1 66 ? 134.062 195.714 59.332 1.00 22.29 140 ASP A CA 1
ATOM 520 C C . ASP A 1 66 ? 132.775 194.948 59.537 1.00 22.30 140 ASP A C 1
ATOM 521 O O . ASP A 1 66 ? 132.765 193.698 59.553 1.00 22.71 140 ASP A O 1
ATOM 526 N N . VAL A 1 67 ? 131.688 195.683 59.727 1.00 21.68 141 VAL A N 1
ATOM 527 C CA . VAL A 1 67 ? 130.396 195.037 59.842 1.00 21.72 141 VAL A CA 1
ATOM 528 C C . VAL A 1 67 ? 129.537 195.657 58.752 1.00 21.82 141 VAL A C 1
ATOM 529 O O . VAL A 1 67 ? 129.217 196.842 58.804 1.00 22.15 141 VAL A O 1
ATOM 533 N N . ILE A 1 68 ? 129.217 194.896 57.717 1.00 22.16 142 ILE A N 1
ATOM 534 C CA . ILE A 1 68 ? 128.433 195.507 56.649 1.00 22.94 142 ILE A CA 1
ATOM 535 C C . ILE A 1 68 ? 127.030 194.983 56.532 1.00 22.92 142 ILE A C 1
ATOM 536 O O . ILE A 1 68 ? 126.832 193.773 56.530 1.00 23.11 142 ILE A O 1
ATOM 541 N N . PRO A 1 69 ? 126.065 195.903 56.464 1.00 22.99 143 PRO A N 1
ATOM 542 C CA . PRO A 1 69 ? 124.657 195.550 56.268 1.00 22.91 143 PRO A CA 1
ATOM 543 C C . PRO A 1 69 ? 124.483 194.761 54.981 1.00 22.91 143 PRO A C 1
ATOM 544 O O . PRO A 1 69 ? 125.057 195.090 53.947 1.00 22.62 143 PRO A O 1
ATOM 548 N N . ILE A 1 70 ? 123.721 193.687 55.077 1.00 23.43 144 ILE A N 1
ATOM 549 C CA . ILE A 1 70 ? 123.409 192.852 53.941 1.00 24.07 144 ILE A CA 1
ATOM 550 C C . ILE A 1 70 ? 121.893 192.996 53.812 1.00 24.81 144 ILE A C 1
ATOM 551 O O . ILE A 1 70 ? 121.215 193.283 54.811 1.00 25.15 144 ILE A O 1
ATOM 556 N N . SER A 1 71 ? 121.352 192.891 52.602 1.00 25.50 145 SER A N 1
ATOM 557 C CA . SER A 1 71 ? 119.908 193.089 52.448 1.00 26.24 145 SER A CA 1
ATOM 558 C C . SER A 1 71 ? 119.288 192.447 51.203 1.00 26.60 145 SER A C 1
ATOM 559 O O . SER A 1 71 ? 119.490 192.925 50.061 1.00 26.51 145 SER A O 1
ATOM 562 N N . CYS A 1 72 ? 118.518 191.380 51.458 1.00 26.85 146 CYS A N 1
ATOM 563 C CA . CYS A 1 72 ? 117.814 190.594 50.436 1.00 26.89 146 CYS A CA 1
ATOM 564 C C . CYS A 1 72 ? 117.258 191.452 49.294 1.00 26.97 146 CYS A C 1
ATOM 565 O O . CYS A 1 72 ? 116.064 191.768 49.281 1.00 27.14 146 CYS A O 1
ATOM 567 N N . LEU A 1 73 ? 118.135 191.832 48.354 1.00 27.11 147 LEU A N 1
ATOM 568 C CA . LEU A 1 73 ? 117.753 192.637 47.180 1.00 27.23 147 LEU A CA 1
ATOM 569 C C . LEU A 1 73 ? 118.697 192.402 45.997 1.00 27.18 147 LEU A C 1
ATOM 570 O O . LEU A 1 73 ? 118.305 192.571 44.836 1.00 27.14 147 LEU A O 1
ATOM 572 N N . PHE A 1 76 ? 123.181 187.134 47.954 1.00 22.77 150 PHE A N 1
ATOM 573 C CA . PHE A 1 76 ? 124.103 186.891 49.066 1.00 22.99 150 PHE A CA 1
ATOM 574 C C . PHE A 1 76 ? 125.527 186.647 48.559 1.00 22.70 150 PHE A C 1
ATOM 575 O O . PHE A 1 76 ? 125.778 185.665 47.853 1.00 22.92 150 PHE A O 1
ATOM 583 N N . PRO A 1 77 ? 126.460 187.517 48.953 1.00 22.18 151 PRO A N 1
ATOM 584 C CA . PRO A 1 77 ? 127.831 187.462 48.452 1.00 21.97 151 PRO A CA 1
ATOM 585 C C . PRO A 1 77 ? 128.564 186.154 48.745 1.00 22.24 151 PRO A C 1
ATOM 586 O O . PRO A 1 77 ? 128.159 185.427 49.660 1.00 22.27 151 PRO A O 1
ATOM 590 N N . ASN A 1 78 ? 129.583 185.855 47.926 1.00 22.18 152 ASN A N 1
ATOM 591 C CA . ASN A 1 78 ? 130.449 184.675 48.093 1.00 22.09 152 ASN A CA 1
ATOM 592 C C . ASN A 1 78 ? 131.733 185.075 48.832 1.00 21.84 152 ASN A C 1
ATOM 593 O O . ASN A 1 78 ? 132.007 186.266 48.976 1.00 21.89 152 ASN A O 1
ATOM 598 N N . VAL A 1 79 ? 132.544 184.124 49.280 1.00 21.48 153 VAL A N 1
ATOM 599 C CA . VAL A 1 79 ? 133.615 184.549 50.186 1.00 21.31 153 VAL A CA 1
ATOM 600 C C . VAL A 1 79 ? 134.663 185.461 49.580 1.00 21.66 153 VAL A C 1
ATOM 601 O O . VAL A 1 79 ? 135.086 186.425 50.222 1.00 22.10 153 VAL A O 1
ATOM 605 N N . VAL A 1 80 ? 135.036 185.202 48.336 1.00 21.52 154 VAL A N 1
ATOM 606 C CA . VAL A 1 80 ? 136.001 186.034 47.657 1.00 21.21 154 VAL A CA 1
ATOM 607 C C . VAL A 1 80 ? 135.434 187.439 47.719 1.00 21.18 154 VAL A C 1
ATOM 608 O O . VAL A 1 80 ? 136.138 188.387 48.031 1.00 21.67 154 VAL A O 1
ATOM 612 N N . GLN A 1 81 ? 134.144 187.572 47.441 1.00 20.92 155 GLN A N 1
ATOM 613 C CA . GLN A 1 81 ? 133.530 188.889 47.378 1.00 20.79 155 GLN A CA 1
ATOM 614 C C . GLN A 1 81 ? 133.484 189.596 48.706 1.00 20.49 155 GLN A C 1
ATOM 615 O O . GLN A 1 81 ? 133.676 190.789 48.748 1.00 20.37 155 GLN A O 1
ATOM 621 N N . MET A 1 82 ? 133.215 188.860 49.783 1.00 20.78 156 MET A N 1
ATOM 622 C CA . MET A 1 82 ? 133.194 189.421 51.142 1.00 20.83 156 MET A CA 1
ATOM 623 C C . MET A 1 82 ? 134.592 189.934 51.510 1.00 20.48 156 MET A C 1
ATOM 624 O O . MET A 1 82 ? 134.752 191.044 52.020 1.00 20.33 156 MET A O 1
ATOM 629 N N . ALA A 1 83 ? 135.597 189.117 51.215 1.00 20.31 157 ALA A N 1
ATOM 630 C CA . ALA A 1 83 ? 136.994 189.473 51.408 1.00 20.52 157 ALA A CA 1
ATOM 631 C C . ALA A 1 83 ? 137.298 190.848 50.806 1.00 20.77 157 ALA A C 1
ATOM 632 O O . ALA A 1 83 ? 137.930 191.719 51.458 1.00 20.58 157 ALA A O 1
ATOM 634 N N . LYS A 1 84 ? 136.841 191.038 49.569 1.00 20.56 158 LYS A N 1
ATOM 635 C CA . LYS A 1 84 ? 137.090 192.282 48.859 1.00 21.00 158 LYS A CA 1
ATOM 636 C C . LYS A 1 84 ? 136.364 193.460 49.508 1.00 20.55 158 LYS A C 1
ATOM 637 O O . LYS A 1 84 ? 136.731 194.607 49.307 1.00 19.56 158 LYS A O 1
ATOM 643 N N . LEU A 1 85 ? 135.371 193.154 50.333 1.00 20.72 159 LEU A N 1
ATOM 644 C CA . LEU A 1 85 ? 134.597 194.193 50.995 1.00 21.31 159 LEU A CA 1
ATOM 645 C C . LEU A 1 85 ? 135.316 194.748 52.197 1.00 21.55 159 LEU A C 1
ATOM 646 O O . LEU A 1 85 ? 135.031 195.857 52.646 1.00 21.19 159 LEU A O 1
ATOM 651 N N . VAL A 1 86 ? 136.250 193.968 52.718 1.00 22.14 160 VAL A N 1
ATOM 652 C CA . VAL A 1 86 ? 136.989 194.365 53.898 1.00 22.57 160 VAL A CA 1
ATOM 653 C C . VAL A 1 86 ? 138.466 194.658 53.567 1.00 22.80 160 VAL A C 1
ATOM 654 O O . VAL A 1 86 ? 139.117 195.485 54.208 1.00 22.57 160 VAL A O 1
ATOM 658 N N . CYS A 1 87 ? 138.994 194.004 52.550 1.00 23.27 161 CYS A N 1
ATOM 659 C CA . CYS A 1 87 ? 140.339 194.337 52.120 1.00 24.00 161 CYS A CA 1
ATOM 660 C C . CYS A 1 87 ? 140.379 194.506 50.591 1.00 23.61 161 CYS A C 1
ATOM 661 O O . CYS A 1 87 ? 140.539 193.552 49.846 1.00 23.91 161 CYS A O 1
ATOM 664 N N . GLU A 1 88 ? 140.240 195.724 50.112 1.00 23.81 162 GLU A N 1
ATOM 665 C CA . GLU A 1 88 ? 140.153 195.920 48.647 1.00 24.71 162 GLU A CA 1
ATOM 666 C C . GLU A 1 88 ? 141.200 195.175 47.726 1.00 24.36 162 GLU A C 1
ATOM 667 O O . GLU A 1 88 ? 140.842 194.678 46.655 1.00 24.80 162 GLU A O 1
ATOM 673 N N . ASP A 1 89 ? 142.455 195.089 48.184 1.00 24.03 163 ASP A N 1
ATOM 674 C CA . ASP A 1 89 ? 143.597 194.477 47.475 1.00 23.08 163 ASP A CA 1
ATOM 675 C C . ASP A 1 89 ? 143.568 192.958 47.310 1.00 22.41 163 ASP A C 1
ATOM 676 O O . ASP A 1 89 ? 144.323 192.417 46.504 1.00 21.99 163 ASP A O 1
ATOM 681 N N . VAL A 1 90 ? 142.778 192.259 48.122 1.00 21.95 164 VAL A N 1
ATOM 682 C CA . VAL A 1 90 ? 142.714 190.806 48.020 1.00 21.20 164 VAL A CA 1
ATOM 683 C C . VAL A 1 90 ? 142.373 190.505 46.573 1.00 21.78 164 VAL A C 1
ATOM 684 O O . VAL A 1 90 ? 141.577 191.222 45.946 1.00 22.09 164 VAL A O 1
ATOM 688 N N . ASN A 1 91 ? 142.999 189.474 46.025 1.00 21.82 165 ASN A N 1
ATOM 689 C CA . ASN A 1 91 ? 142.773 189.099 44.632 1.00 21.80 165 ASN A CA 1
ATOM 690 C C . ASN A 1 91 ? 143.231 187.662 44.519 1.00 21.78 165 ASN A C 1
ATOM 691 O O . ASN A 1 91 ? 144.418 187.388 44.325 1.00 22.05 165 ASN A O 1
ATOM 696 N N . VAL A 1 92 ? 142.261 186.760 44.629 1.00 21.72 166 VAL A N 1
ATOM 697 C CA . VAL A 1 92 ? 142.508 185.347 44.800 1.00 21.63 166 VAL A CA 1
ATOM 698 C C . VAL A 1 92 ? 141.359 184.573 44.155 1.00 21.85 166 VAL A C 1
ATOM 699 O O . VAL A 1 92 ? 140.217 184.987 44.270 1.00 21.86 166 VAL A O 1
ATOM 703 N N . ASP A 1 93 ? 141.635 183.470 43.459 1.00 22.45 167 ASP A N 1
ATOM 704 C CA . ASP A 1 93 ? 140.555 182.751 42.738 1.00 22.86 167 ASP A CA 1
ATOM 705 C C . ASP A 1 93 ? 139.525 182.170 43.709 1.00 23.23 167 ASP A C 1
ATOM 706 O O . ASP A 1 93 ? 138.319 182.212 43.450 1.00 23.56 167 ASP A O 1
ATOM 711 N N . ARG A 1 94 ? 139.988 181.634 44.833 1.00 23.15 168 ARG A N 1
ATOM 712 C CA . ARG A 1 94 ? 139.072 181.068 45.806 1.00 23.22 168 ARG A CA 1
ATOM 713 C C . ARG A 1 94 ? 139.662 181.050 47.189 1.00 23.14 168 ARG A C 1
ATOM 714 O O . ARG A 1 94 ? 140.858 181.282 47.373 1.00 23.26 168 ARG A O 1
ATOM 722 N N . PHE A 1 95 ? 138.792 180.801 48.157 1.00 22.78 169 PHE A N 1
ATOM 723 C CA . PHE A 1 95 ? 139.174 180.665 49.544 1.00 22.55 169 PHE A CA 1
ATOM 724 C C . PHE A 1 95 ? 138.902 179.210 49.889 1.00 22.74 169 PHE A C 1
ATOM 725 O O . PHE A 1 95 ? 138.216 178.524 49.157 1.00 23.17 169 PHE A O 1
ATOM 733 N N . TYR A 1 96 ? 139.443 178.721 50.985 1.00 22.90 170 TYR A N 1
ATOM 734 C CA . TYR A 1 96 ? 139.189 177.342 51.328 1.00 22.99 170 TYR A CA 1
ATOM 735 C C . TYR A 1 96 ? 138.685 177.312 52.737 1.00 22.80 170 TYR A C 1
ATOM 736 O O . TYR A 1 96 ? 139.247 177.977 53.595 1.00 22.62 170 TYR A O 1
ATOM 745 N N . PRO A 1 97 ? 137.626 176.533 52.957 1.00 22.63 171 PRO A N 1
ATOM 746 C CA . PRO A 1 97 ? 137.000 176.379 54.277 1.00 22.20 171 PRO A CA 1
ATOM 747 C C . PRO A 1 97 ? 137.901 175.677 55.294 1.00 21.73 171 PRO A C 1
ATOM 748 O O . PRO A 1 97 ? 138.541 174.661 54.967 1.00 21.31 171 PRO A O 1
ATOM 752 N N . VAL A 1 98 ? 137.928 176.231 56.505 1.00 21.18 172 VAL A N 1
ATOM 753 C CA . VAL A 1 98 ? 138.684 175.692 57.612 1.00 21.04 172 VAL A CA 1
ATOM 754 C C . VAL A 1 98 ? 137.762 174.665 58.210 1.00 21.13 172 VAL A C 1
ATOM 755 O O . VAL A 1 98 ? 136.744 175.030 58.757 1.00 21.97 172 VAL A O 1
ATOM 759 N N . LEU A 1 99 ? 138.088 173.384 58.114 1.00 20.95 173 LEU A N 1
ATOM 760 C CA . LEU A 1 99 ? 137.170 172.368 58.599 1.00 20.50 173 LEU A CA 1
ATOM 761 C C . LEU A 1 99 ? 137.612 171.746 59.903 1.00 20.91 173 LEU A C 1
ATOM 762 O O . LEU A 1 99 ? 136.922 170.895 60.469 1.00 21.61 173 LEU A O 1
ATOM 767 N N . TYR A 1 100 ? 138.752 172.193 60.391 1.00 20.95 174 TYR A N 1
ATOM 768 C CA . TYR A 1 100 ? 139.335 171.669 61.607 1.00 21.40 174 TYR A CA 1
ATOM 769 C C . TYR A 1 100 ? 138.648 172.188 62.888 1.00 21.04 174 TYR A C 1
ATOM 770 O O . TYR A 1 100 ? 138.748 173.351 63.235 1.00 20.75 174 TYR A O 1
ATOM 779 N N . PRO A 1 101 ? 137.935 171.313 63.580 1.00 21.23 175 PRO A N 1
ATOM 780 C CA . PRO A 1 101 ? 137.229 171.693 64.806 1.00 21.37 175 PRO A CA 1
ATOM 781 C C . PRO A 1 101 ? 138.019 172.464 65.895 1.00 21.79 175 PRO A C 1
ATOM 782 O O . PRO A 1 101 ? 137.351 172.963 66.796 1.00 22.05 175 PRO A O 1
ATOM 786 N N . LYS A 1 102 ? 139.346 172.594 65.834 1.00 22.07 176 LYS A N 1
ATOM 787 C CA . LYS A 1 102 ? 140.057 173.438 66.821 1.00 22.37 176 LYS A CA 1
ATOM 788 C C . LYS A 1 102 ? 140.594 174.792 66.248 1.00 22.74 176 LYS A C 1
ATOM 789 O O . LYS A 1 102 ? 141.115 175.640 66.984 1.00 23.14 176 LYS A O 1
ATOM 795 N N . ALA A 1 103 ? 140.462 175.008 64.944 1.00 22.21 177 ALA A N 1
ATOM 796 C CA . ALA A 1 103 ? 140.886 176.266 64.360 1.00 22.04 177 ALA A CA 1
ATOM 797 C C . ALA A 1 103 ? 140.573 177.482 65.223 1.00 22.18 177 ALA A C 1
ATOM 798 O O . ALA A 1 103 ? 141.469 178.270 65.500 1.00 23.01 177 ALA A O 1
ATOM 800 N N . SER A 1 104 ? 139.316 177.653 65.638 1.00 22.01 178 SER A N 1
ATOM 801 C CA . SER A 1 104 ? 138.934 178.844 66.415 1.00 21.40 178 SER A CA 1
ATOM 802 C C . SER A 1 104 ? 139.780 179.061 67.662 1.00 21.48 178 SER A C 1
ATOM 803 O O . SER A 1 104 ? 139.999 180.182 68.066 1.00 21.99 178 SER A O 1
ATOM 806 N N . ARG A 1 105 ? 140.311 178.002 68.255 1.00 21.53 179 ARG A N 1
ATOM 807 C CA . ARG A 1 105 ? 141.186 178.213 69.402 1.00 21.27 179 ARG A CA 1
ATOM 808 C C . ARG A 1 105 ? 142.606 178.603 68.961 1.00 21.18 179 ARG A C 1
ATOM 809 O O . ARG A 1 105 ? 143.280 179.416 69.615 1.00 21.56 179 ARG A O 1
ATOM 817 N N . LEU A 1 106 ? 143.061 178.050 67.844 1.00 20.45 180 LEU A N 1
ATOM 818 C CA . LEU A 1 106 ? 144.342 178.452 67.323 1.00 19.85 180 LEU A CA 1
ATOM 819 C C . LEU A 1 106 ? 144.175 179.918 66.941 1.00 20.68 180 LEU A C 1
ATOM 820 O O . LEU A 1 106 ? 144.978 180.770 67.345 1.00 20.60 180 LEU A O 1
ATOM 825 N N . ILE A 1 107 ? 143.086 180.215 66.236 1.00 21.07 181 ILE A N 1
ATOM 826 C CA . ILE A 1 107 ? 142.893 181.541 65.698 1.00 22.17 181 ILE A CA 1
ATOM 827 C C . ILE A 1 107 ? 142.850 182.649 66.754 1.00 22.81 181 ILE A C 1
ATOM 828 O O . ILE A 1 107 ? 143.560 183.664 66.640 1.00 23.16 181 ILE A O 1
ATOM 833 N N . VAL A 1 108 ? 142.020 182.485 67.771 1.00 22.56 182 VAL A N 1
ATOM 834 C CA . VAL A 1 108 ? 141.949 183.530 68.785 1.00 22.33 182 VAL A CA 1
ATOM 835 C C . VAL A 1 108 ? 143.376 183.783 69.370 1.00 22.40 182 VAL A C 1
ATOM 836 O O . VAL A 1 108 ? 143.823 184.936 69.507 1.00 21.54 182 VAL A O 1
ATOM 840 N N . THR A 1 109 ? 144.097 182.705 69.687 1.00 22.50 183 THR A N 1
ATOM 841 C CA . THR A 1 109 ? 145.438 182.890 70.199 1.00 22.32 183 THR A CA 1
ATOM 842 C C . THR A 1 109 ? 146.240 183.755 69.237 1.00 22.58 183 THR A C 1
ATOM 843 O O . THR A 1 109 ? 146.786 184.758 69.669 1.00 23.37 183 THR A O 1
ATOM 847 N N . PHE A 1 110 ? 146.272 183.431 67.952 1.00 22.38 184 PHE A N 1
ATOM 848 C CA . PHE A 1 110 ? 146.978 184.301 67.016 1.00 22.27 184 PHE A CA 1
ATOM 849 C C . PHE A 1 110 ? 146.554 185.793 67.155 1.00 22.47 184 PHE A C 1
ATOM 850 O O . PHE A 1 110 ? 147.397 186.704 67.338 1.00 21.78 184 PHE A O 1
ATOM 858 N N . ASP A 1 111 ? 145.250 186.032 67.025 1.00 22.33 185 ASP A N 1
ATOM 859 C CA . ASP A 1 111 ? 144.694 187.364 67.168 1.00 22.24 185 ASP A CA 1
ATOM 860 C C . ASP A 1 111 ? 145.166 188.093 68.399 1.00 22.38 185 ASP A C 1
ATOM 861 O O . ASP A 1 111 ? 145.420 189.314 68.359 1.00 22.97 185 ASP A O 1
ATOM 866 N N . GLU A 1 112 ? 145.277 187.357 69.503 1.00 21.77 186 GLU A N 1
ATOM 867 C CA . GLU A 1 112 ? 145.594 188.004 70.761 1.00 20.62 186 GLU A CA 1
ATOM 868 C C . GLU A 1 112 ? 147.089 188.013 71.099 1.00 20.44 186 GLU A C 1
ATOM 869 O O . GLU A 1 112 ? 147.490 188.530 72.165 1.00 21.17 186 GLU A O 1
ATOM 875 N N . HIS A 1 113 ? 147.912 187.487 70.195 1.00 19.21 187 HIS A N 1
ATOM 876 C CA . HIS A 1 113 ? 149.334 187.409 70.447 1.00 18.26 187 HIS A CA 1
ATOM 877 C C . HIS A 1 113 ? 149.917 188.771 70.732 1.00 17.82 187 HIS A C 1
ATOM 878 O O . HIS A 1 113 ? 151.021 188.881 71.235 1.00 17.73 187 HIS A O 1
ATOM 885 N N . VAL A 1 114 ? 149.146 189.814 70.464 1.00 17.71 188 VAL A N 1
ATOM 886 C CA . VAL A 1 114 ? 149.637 191.167 70.656 1.00 17.76 188 VAL A CA 1
ATOM 887 C C . VAL A 1 114 ? 149.102 191.870 71.896 1.00 18.49 188 VAL A C 1
ATOM 888 O O . VAL A 1 114 ? 149.427 193.022 72.144 1.00 19.39 188 VAL A O 1
ATOM 892 N N . ILE A 1 115 ? 148.282 191.186 72.682 1.00 19.32 189 ILE A N 1
ATOM 893 C CA . ILE A 1 115 ? 147.817 191.744 73.954 1.00 19.56 189 ILE A CA 1
ATOM 894 C C . ILE A 1 115 ? 148.775 191.108 74.930 1.00 20.40 189 ILE A C 1
ATOM 895 O O . ILE A 1 115 ? 148.939 189.895 74.943 1.00 21.01 189 ILE A O 1
ATOM 900 N N . SER A 1 116 ? 149.453 191.901 75.722 1.00 21.45 190 SER A N 1
ATOM 901 C CA . SER A 1 116 ? 150.375 191.294 76.660 1.00 23.62 190 SER A CA 1
ATOM 902 C C . SER A 1 116 ? 149.801 191.288 78.059 1.00 23.90 190 SER A C 1
ATOM 903 O O . SER A 1 116 ? 149.149 192.251 78.437 1.00 24.34 190 SER A O 1
ATOM 906 N N . ASN A 1 117 ? 150.044 190.200 78.800 1.00 24.10 191 ASN A N 1
ATOM 907 C CA . ASN A 1 117 ? 149.624 190.089 80.187 1.00 24.16 191 ASN A CA 1
ATOM 908 C C . ASN A 1 117 ? 150.660 190.409 81.301 1.00 24.04 191 ASN A C 1
ATOM 909 O O . ASN A 1 117 ? 150.278 190.540 82.459 1.00 24.08 191 ASN A O 1
ATOM 914 N N . ASN A 1 118 ? 151.948 190.482 80.967 1.00 23.61 192 ASN A N 1
ATOM 915 C CA . ASN A 1 118 ? 153.004 190.766 81.931 1.00 23.09 192 ASN A CA 1
ATOM 916 C C . ASN A 1 118 ? 153.682 192.083 81.596 1.00 22.81 192 ASN A C 1
ATOM 917 O O . ASN A 1 118 ? 153.890 192.401 80.425 1.00 23.47 192 ASN A O 1
ATOM 922 N N . PHE A 1 119 ? 154.010 192.876 82.601 1.00 21.98 193 PHE A N 1
ATOM 923 C CA . PHE A 1 119 ? 154.674 194.122 82.322 1.00 21.43 193 PHE A CA 1
ATOM 924 C C . PHE A 1 119 ? 155.755 194.272 83.328 1.00 21.30 193 PHE A C 1
ATOM 925 O O . PHE A 1 119 ? 155.604 193.827 84.460 1.00 20.92 193 PHE A O 1
ATOM 933 N N . LYS A 1 120 ? 156.862 194.866 82.916 1.00 21.15 194 LYS A N 1
ATOM 934 C CA . LYS A 1 120 ? 157.893 195.155 83.876 1.00 21.76 194 LYS A CA 1
ATOM 935 C C . LYS A 1 120 ? 158.350 196.574 83.604 1.00 22.60 194 LYS A C 1
ATOM 936 O O . LYS A 1 120 ? 158.794 196.866 82.506 1.00 22.93 194 LYS A O 1
ATOM 942 N N . PHE A 1 121 ? 158.194 197.465 84.587 1.00 23.22 195 PHE A N 1
ATOM 943 C CA . PHE A 1 121 ? 158.608 198.862 84.446 1.00 23.21 195 PHE A CA 1
ATOM 944 C C . PHE A 1 121 ? 159.599 199.203 85.500 1.00 23.45 195 PHE A C 1
ATOM 945 O O . PHE A 1 121 ? 159.503 198.713 86.637 1.00 23.97 195 PHE A O 1
ATOM 953 N N . GLY A 1 122 ? 160.516 200.087 85.153 1.00 23.37 196 GLY A N 1
ATOM 954 C CA . GLY A 1 122 ? 161.505 200.523 86.119 1.00 23.37 196 GLY A CA 1
ATOM 955 C C . GLY A 1 122 ? 161.093 201.767 86.883 1.00 22.73 196 GLY A C 1
ATOM 956 O O . GLY A 1 122 ? 160.263 202.570 86.443 1.00 22.68 196 GLY A O 1
ATOM 957 N N . VAL A 1 123 ? 161.687 201.931 88.046 1.00 22.06 197 VAL A N 1
ATOM 958 C CA . VAL A 1 123 ? 161.395 203.090 88.847 1.00 21.85 197 VAL A CA 1
ATOM 959 C C . VAL A 1 123 ? 162.710 203.679 89.264 1.00 22.20 197 VAL A C 1
ATOM 960 O O . VAL A 1 123 ? 163.477 203.074 90.011 1.00 22.85 197 VAL A O 1
ATOM 964 N N . ILE A 1 124 ? 162.984 204.868 88.776 1.00 22.11 198 ILE A N 1
ATOM 965 C CA . ILE A 1 124 ? 164.196 205.539 89.153 1.00 21.88 198 ILE A CA 1
ATOM 966 C C . ILE A 1 124 ? 163.896 206.735 90.090 1.00 22.07 198 ILE A C 1
ATOM 967 O O . ILE A 1 124 ? 162.917 207.460 89.889 1.00 22.67 198 ILE A O 1
ATOM 972 N N . TYR A 1 125 ? 164.705 206.942 91.116 1.00 21.54 199 TYR A N 1
ATOM 973 C CA . TYR A 1 125 ? 164.535 208.136 91.930 1.00 21.42 199 TYR A CA 1
ATOM 974 C C . TYR A 1 125 ? 165.593 209.178 91.532 1.00 21.44 199 TYR A C 1
ATOM 975 O O . TYR A 1 125 ? 166.790 208.898 91.577 1.00 21.18 199 TYR A O 1
ATOM 984 N N . GLN A 1 126 ? 165.144 210.375 91.151 1.00 21.75 200 GLN A N 1
ATOM 985 C CA . GLN A 1 126 ? 166.017 211.507 90.809 1.00 21.89 200 GLN A CA 1
ATOM 986 C C . GLN A 1 126 ? 166.277 212.529 91.938 1.00 22.53 200 GLN A C 1
ATOM 987 O O . GLN A 1 126 ? 165.361 213.249 92.342 1.00 22.83 200 GLN A O 1
ATOM 993 N N . LYS A 1 127 ? 167.516 212.586 92.445 1.00 23.34 201 LYS A N 1
ATOM 994 C CA . LYS A 1 127 ? 167.982 213.607 93.413 1.00 23.41 201 LYS A CA 1
ATOM 995 C C . LYS A 1 127 ? 167.837 215.000 92.768 1.00 23.08 201 LYS A C 1
ATOM 996 O O . LYS A 1 127 ? 167.804 215.115 91.549 1.00 22.84 201 LYS A O 1
ATOM 1002 N N . LEU A 1 128 ? 167.797 216.060 93.562 1.00 23.42 202 LEU A N 1
ATOM 1003 C CA . LEU A 1 128 ? 167.677 217.434 93.028 1.00 23.32 202 LEU A CA 1
ATOM 1004 C C . LEU A 1 128 ? 168.632 217.761 91.885 1.00 23.69 202 LEU A C 1
ATOM 1005 O O . LEU A 1 128 ? 168.196 218.143 90.801 1.00 23.82 202 LEU A O 1
ATOM 1010 N N . GLY A 1 129 ? 169.932 217.629 92.115 1.00 23.72 203 GLY A N 1
ATOM 1011 C CA . GLY A 1 129 ? 170.880 217.944 91.050 1.00 24.19 203 GLY A CA 1
ATOM 1012 C C . GLY A 1 129 ? 171.068 216.951 89.889 1.00 24.12 203 GLY A C 1
ATOM 1013 O O . GLY A 1 129 ? 171.407 217.363 88.778 1.00 24.14 203 GLY A O 1
ATOM 1014 N N . GLN A 1 130 ? 170.829 215.663 90.150 1.00 23.66 204 GLN A N 1
ATOM 1015 C CA . GLN A 1 130 ? 171.100 214.579 89.210 1.00 23.19 204 GLN A CA 1
ATOM 1016 C C . GLN A 1 130 ? 170.845 214.845 87.729 1.00 22.93 204 GLN A C 1
ATOM 1017 O O . GLN A 1 130 ? 169.746 215.235 87.336 1.00 23.03 204 GLN A O 1
ATOM 1019 N N . THR A 1 131 ? 171.883 214.656 86.917 1.00 22.46 205 THR A N 1
ATOM 1020 C CA . THR A 1 131 ? 171.731 214.731 85.472 1.00 22.55 205 THR A CA 1
ATOM 1021 C C . THR A 1 131 ? 172.501 213.620 84.797 1.00 22.14 205 THR A C 1
ATOM 1022 O O . THR A 1 131 ? 172.624 213.629 83.593 1.00 22.75 205 THR A O 1
ATOM 1026 N N . SER A 1 132 ? 173.035 212.671 85.551 1.00 21.56 206 SER A N 1
ATOM 1027 C CA . SER A 1 132 ? 173.750 211.563 84.930 1.00 21.11 206 SER A CA 1
ATOM 1028 C C . SER A 1 132 ? 173.328 210.167 85.378 1.00 20.68 206 SER A C 1
ATOM 1029 O O . SER A 1 132 ? 172.939 209.976 86.510 1.00 20.42 206 SER A O 1
ATOM 1032 N N . GLU A 1 133 ? 173.412 209.188 84.478 1.00 20.95 207 GLU A N 1
ATOM 1033 C CA . GLU A 1 133 ? 173.134 207.794 84.840 1.00 21.26 207 GLU A CA 1
ATOM 1034 C C . GLU A 1 133 ? 173.841 207.505 86.141 1.00 21.60 207 GLU A C 1
ATOM 1035 O O . GLU A 1 133 ? 173.278 206.901 87.020 1.00 22.30 207 GLU A O 1
ATOM 1041 N N . GLU A 1 134 ? 175.089 207.936 86.254 1.00 22.37 208 GLU A N 1
ATOM 1042 C CA . GLU A 1 134 ? 175.873 207.726 87.462 1.00 23.00 208 GLU A CA 1
ATOM 1043 C C . GLU A 1 134 ? 175.054 208.189 88.666 1.00 22.77 208 GLU A C 1
ATOM 1044 O O . GLU A 1 134 ? 174.753 207.366 89.516 1.00 23.32 208 GLU A O 1
ATOM 1050 N N . GLU A 1 135 ? 174.643 209.462 88.702 1.00 22.58 209 GLU A N 1
ATOM 1051 C CA . GLU A 1 135 ? 173.816 210.015 89.795 1.00 22.36 209 GLU A CA 1
ATOM 1052 C C . GLU A 1 135 ? 172.425 209.392 89.843 1.00 22.35 209 GLU A C 1
ATOM 1053 O O . GLU A 1 135 ? 171.849 209.187 90.913 1.00 22.77 209 GLU A O 1
ATOM 1059 N N . LEU A 1 136 ? 171.889 209.077 88.678 1.00 22.42 210 LEU A N 1
ATOM 1060 C CA . LEU A 1 136 ? 170.547 208.529 88.591 1.00 22.71 210 LEU A CA 1
ATOM 1061 C C . LEU A 1 136 ? 170.367 207.137 89.166 1.00 23.42 210 LEU A C 1
ATOM 1062 O O . LEU A 1 136 ? 169.235 206.751 89.425 1.00 24.49 210 LEU A O 1
ATOM 1067 N N . PHE A 1 137 ? 171.442 206.370 89.353 1.00 23.79 211 PHE A N 1
ATOM 1068 C CA . PHE A 1 137 ? 171.310 204.986 89.841 1.00 24.03 211 PHE A CA 1
ATOM 1069 C C . PHE A 1 137 ? 172.016 204.783 91.140 1.00 24.45 211 PHE A C 1
ATOM 1070 O O . PHE A 1 137 ? 171.780 203.815 91.849 1.00 25.01 211 PHE A O 1
ATOM 1078 N N . SER A 1 138 ? 172.926 205.679 91.445 1.00 25.10 212 SER A N 1
ATOM 1079 C CA . SER A 1 138 ? 173.662 205.549 92.682 1.00 25.55 212 SER A CA 1
ATOM 1080 C C . SER A 1 138 ? 172.844 206.310 93.679 1.00 25.68 212 SER A C 1
ATOM 1081 O O . SER A 1 138 ? 172.987 207.530 93.794 1.00 26.37 212 SER A O 1
ATOM 1084 N N . THR A 1 139 ? 171.934 205.613 94.340 1.00 25.29 213 THR A N 1
ATOM 1085 C CA . THR A 1 139 ? 171.078 206.246 95.329 1.00 25.52 213 THR A CA 1
ATOM 1086 C C . THR A 1 139 ? 170.727 205.144 96.283 1.00 25.79 213 THR A C 1
ATOM 1087 O O . THR A 1 139 ? 170.244 204.079 95.891 1.00 25.89 213 THR A O 1
ATOM 1091 N N . ASN A 1 140 ? 170.981 205.384 97.550 1.00 26.03 214 ASN A N 1
ATOM 1092 C CA . ASN A 1 140 ? 170.720 204.345 98.495 1.00 26.47 214 ASN A CA 1
ATOM 1093 C C . ASN A 1 140 ? 169.548 204.596 99.419 1.00 26.60 214 ASN A C 1
ATOM 1094 O O . ASN A 1 140 ? 168.635 203.774 99.480 1.00 26.94 214 ASN A O 1
ATOM 1099 N N . GLU A 1 141 ? 169.568 205.726 100.125 1.00 26.62 215 GLU A N 1
ATOM 1100 C CA . GLU A 1 141 ? 168.487 206.106 101.025 1.00 26.52 215 GLU A CA 1
ATOM 1101 C C . GLU A 1 141 ? 167.154 206.217 100.245 1.00 26.38 215 GLU A C 1
ATOM 1102 O O . GLU A 1 141 ? 167.122 206.663 99.090 1.00 26.30 215 GLU A O 1
ATOM 1108 N N . GLU A 1 142 ? 166.063 205.749 100.849 1.00 26.08 216 GLU A N 1
ATOM 1109 C CA . GLU A 1 142 ? 164.733 205.886 100.245 1.00 25.21 216 GLU A CA 1
ATOM 1110 C C . GLU A 1 142 ? 164.004 206.991 101.009 1.00 24.98 216 GLU A C 1
ATOM 1111 O O . GLU A 1 142 ? 163.868 206.926 102.235 1.00 25.37 216 GLU A O 1
ATOM 1117 N N . SER A 1 143 ? 163.590 208.018 100.270 1.00 24.54 217 SER A N 1
ATOM 1118 C CA . SER A 1 143 ? 162.869 209.183 100.777 1.00 24.05 217 SER A CA 1
ATOM 1119 C C . SER A 1 143 ? 161.517 208.823 101.419 1.00 23.45 217 SER A C 1
ATOM 1120 O O . SER A 1 143 ? 160.885 207.832 101.031 1.00 23.11 217 SER A O 1
ATOM 1123 N N . PRO A 1 144 ? 161.075 209.586 102.423 1.00 22.96 218 PRO A N 1
ATOM 1124 C CA . PRO A 1 144 ? 159.745 209.345 102.992 1.00 22.55 218 PRO A CA 1
ATOM 1125 C C . PRO A 1 144 ? 158.730 209.403 101.847 1.00 22.15 218 PRO A C 1
ATOM 1126 O O . PRO A 1 144 ? 157.979 208.436 101.668 1.00 21.61 218 PRO A O 1
ATOM 1130 N N . ALA A 1 145 ? 158.765 210.504 101.075 1.00 21.77 219 ALA A N 1
ATOM 1131 C CA . ALA A 1 145 ? 157.912 210.732 99.902 1.00 20.78 219 ALA A CA 1
ATOM 1132 C C . ALA A 1 145 ? 157.994 209.546 98.955 1.00 20.59 219 ALA A C 1
ATOM 1133 O O . ALA A 1 145 ? 156.958 209.042 98.479 1.00 20.37 219 ALA A O 1
ATOM 1135 N N . PHE A 1 146 ? 159.228 209.099 98.704 1.00 20.40 220 PHE A N 1
ATOM 1136 C CA . PHE A 1 146 ? 159.494 207.915 97.877 1.00 20.25 220 PHE A CA 1
ATOM 1137 C C . PHE A 1 146 ? 158.848 206.626 98.453 1.00 20.59 220 PHE A C 1
ATOM 1138 O O . PHE A 1 146 ? 158.235 205.866 97.721 1.00 20.98 220 PHE A O 1
ATOM 1146 N N . VAL A 1 147 ? 158.957 206.377 99.754 1.00 21.07 221 VAL A N 1
ATOM 1147 C CA . VAL A 1 147 ? 158.311 205.193 100.335 1.00 21.52 221 VAL A CA 1
ATOM 1148 C C . VAL A 1 147 ? 156.804 205.294 100.122 1.00 21.91 221 VAL A C 1
ATOM 1149 O O . VAL A 1 147 ? 156.177 204.368 99.609 1.00 22.08 221 VAL A O 1
ATOM 1153 N N . GLU A 1 148 ? 156.245 206.441 100.506 1.00 22.37 222 GLU A N 1
ATOM 1154 C CA . GLU A 1 148 ? 154.816 206.694 100.423 1.00 22.40 222 GLU A CA 1
ATOM 1155 C C . GLU A 1 148 ? 154.312 206.497 98.991 1.00 22.62 222 GLU A C 1
ATOM 1156 O O . GLU A 1 148 ? 153.232 205.949 98.794 1.00 22.70 222 GLU A O 1
ATOM 1162 N N . PHE A 1 149 ? 155.101 206.915 98.002 1.00 22.76 223 PHE A N 1
ATOM 1163 C CA . PHE A 1 149 ? 154.735 206.717 96.588 1.00 22.97 223 PHE A CA 1
ATOM 1164 C C . PHE A 1 149 ? 154.756 205.232 96.198 1.00 22.93 223 PHE A C 1
ATOM 1165 O O . PHE A 1 149 ? 153.883 204.759 95.451 1.00 22.70 223 PHE A O 1
ATOM 1173 N N . LEU A 1 150 ? 155.764 204.522 96.706 1.00 22.60 224 LEU A N 1
ATOM 1174 C CA . LEU A 1 150 ? 155.972 203.114 96.403 1.00 22.68 224 LEU A CA 1
ATOM 1175 C C . LEU A 1 150 ? 154.814 202.266 96.976 1.00 23.12 224 LEU A C 1
ATOM 1176 O O . LEU A 1 150 ? 154.259 201.370 96.324 1.00 22.53 224 LEU A O 1
ATOM 1181 N N . GLU A 1 151 ? 154.446 202.570 98.211 1.00 23.89 225 GLU A N 1
ATOM 1182 C CA . GLU A 1 151 ? 153.326 201.898 98.840 1.00 24.78 225 GLU A CA 1
ATOM 1183 C C . GLU A 1 151 ? 152.113 202.059 97.913 1.00 24.97 225 GLU A C 1
ATOM 1184 O O . GLU A 1 151 ? 151.256 201.171 97.807 1.00 25.41 225 GLU A O 1
ATOM 1190 N N . PHE A 1 152 ? 152.080 203.199 97.226 1.00 25.04 226 PHE A N 1
ATOM 1191 C CA . PHE A 1 152 ? 150.992 203.552 96.337 1.00 24.99 226 PHE A CA 1
ATOM 1192 C C . PHE A 1 152 ? 151.054 202.825 94.994 1.00 24.90 226 PHE A C 1
ATOM 1193 O O . PHE A 1 152 ? 150.033 202.488 94.433 1.00 25.24 226 PHE A O 1
ATOM 1201 N N . LEU A 1 153 ? 152.242 202.599 94.460 1.00 24.85 227 LEU A N 1
ATOM 1202 C CA . LEU A 1 153 ? 152.344 201.948 93.153 1.00 24.89 227 LEU A CA 1
ATOM 1203 C C . LEU A 1 153 ? 151.768 200.542 93.232 1.00 24.94 227 LEU A C 1
ATOM 1204 O O . LEU A 1 153 ? 150.880 200.175 92.459 1.00 25.28 227 LEU A O 1
ATOM 1209 N N . GLY A 1 154 ? 152.284 199.771 94.182 1.00 24.14 228 GLY A N 1
ATOM 1210 C CA . GLY A 1 154 ? 151.946 198.384 94.288 1.00 23.98 228 GLY A CA 1
ATOM 1211 C C . GLY A 1 154 ? 152.317 197.911 95.661 1.00 24.38 228 GLY A C 1
ATOM 1212 O O . GLY A 1 154 ? 152.541 198.715 96.557 1.00 25.35 228 GLY A O 1
ATOM 1213 N N . GLN A 1 155 ? 152.394 196.600 95.817 1.00 23.96 229 GLN A N 1
ATOM 1214 C CA . GLN A 1 155 ? 152.657 195.962 97.076 1.00 23.16 229 GLN A CA 1
ATOM 1215 C C . GLN A 1 155 ? 154.123 195.606 97.106 1.00 22.94 229 GLN A C 1
ATOM 1216 O O . GLN A 1 155 ? 154.703 195.311 96.057 1.00 22.60 229 GLN A O 1
ATOM 1222 N N . LYS A 1 156 ? 154.736 195.669 98.289 1.00 22.73 230 LYS A N 1
ATOM 1223 C CA . LYS A 1 156 ? 156.119 195.255 98.424 1.00 22.78 230 LYS A CA 1
ATOM 1224 C C . LYS A 1 156 ? 156.051 193.752 98.457 1.00 22.16 230 LYS A C 1
ATOM 1225 O O . LYS A 1 156 ? 155.212 193.212 99.150 1.00 22.51 230 LYS A O 1
ATOM 1231 N N . VAL A 1 157 ? 156.918 193.067 97.726 1.00 21.89 231 VAL A N 1
ATOM 1232 C CA . VAL A 1 157 ? 156.991 191.610 97.817 1.00 21.30 231 VAL A CA 1
ATOM 1233 C C . VAL A 1 157 ? 158.416 191.145 98.022 1.00 21.67 231 VAL A C 1
ATOM 1234 O O . VAL A 1 157 ? 159.348 191.781 97.519 1.00 21.40 231 VAL A O 1
ATOM 1238 N N . LYS A 1 158 ? 158.581 190.067 98.795 1.00 22.13 232 LYS A N 1
ATOM 1239 C CA . LYS A 1 158 ? 159.882 189.430 98.944 1.00 22.78 232 LYS A CA 1
ATOM 1240 C C . LYS A 1 158 ? 160.149 188.656 97.651 1.00 22.69 232 LYS A C 1
ATOM 1241 O O . LYS A 1 158 ? 159.226 188.164 97.044 1.00 23.93 232 LYS A O 1
ATOM 1247 N N . LEU A 1 159 ? 161.379 188.567 97.179 1.00 22.01 233 LEU A N 1
ATOM 1248 C CA . LEU A 1 159 ? 161.580 187.832 95.941 1.00 21.36 233 LEU A CA 1
ATOM 1249 C C . LEU A 1 159 ? 161.811 186.353 96.207 1.00 21.26 233 LEU A C 1
ATOM 1250 O O . LEU A 1 159 ? 161.499 185.514 95.358 1.00 20.63 233 LEU A O 1
ATOM 1255 N N . GLN A 1 160 ? 162.326 186.042 97.398 1.00 21.70 234 GLN A N 1
ATOM 1256 C CA . GLN A 1 160 ? 162.731 184.679 97.720 1.00 22.41 234 GLN A CA 1
ATOM 1257 C C . GLN A 1 160 ? 161.835 183.541 97.205 1.00 22.77 234 GLN A C 1
ATOM 1258 O O . GLN A 1 160 ? 162.304 182.705 96.436 1.00 23.40 234 GLN A O 1
ATOM 1264 N N . ASP A 1 161 ? 160.585 183.440 97.611 1.00 22.43 235 ASP A N 1
ATOM 1265 C CA . ASP A 1 161 ? 159.808 182.399 96.944 1.00 22.70 235 ASP A CA 1
ATOM 1266 C C . ASP A 1 161 ? 158.556 183.051 96.358 1.00 22.68 235 ASP A C 1
ATOM 1267 O O . ASP A 1 161 ? 157.443 182.790 96.757 1.00 23.31 235 ASP A O 1
ATOM 1272 N N . PHE A 1 162 ? 158.768 183.910 95.382 1.00 22.66 236 PHE A N 1
ATOM 1273 C CA . PHE A 1 162 ? 157.691 184.700 94.840 1.00 22.56 236 PHE A CA 1
ATOM 1274 C C . PHE A 1 162 ? 157.122 184.013 93.624 1.00 23.09 236 PHE A C 1
ATOM 1275 O O . PHE A 1 162 ? 157.802 183.844 92.628 1.00 23.81 236 PHE A O 1
ATOM 1283 N N . LYS A 1 163 ? 155.861 183.628 93.682 1.00 23.33 237 LYS A N 1
ATOM 1284 C CA . LYS A 1 163 ? 155.300 182.901 92.551 1.00 23.16 237 LYS A CA 1
ATOM 1285 C C . LYS A 1 163 ? 154.756 183.756 91.424 1.00 22.78 237 LYS A C 1
ATOM 1286 O O . LYS A 1 163 ? 154.436 183.233 90.373 1.00 22.84 237 LYS A O 1
ATOM 1292 N N . GLY A 1 164 ? 154.686 185.067 91.612 1.00 22.65 238 GLY A N 1
ATOM 1293 C CA . GLY A 1 164 ? 154.190 185.939 90.546 1.00 22.34 238 GLY A CA 1
ATOM 1294 C C . GLY A 1 164 ? 155.193 186.170 89.434 1.00 22.06 238 GLY A C 1
ATOM 1295 O O . GLY A 1 164 ? 156.290 185.618 89.421 1.00 22.23 238 GLY A O 1
ATOM 1296 N N . PHE A 1 165 ? 154.823 187.019 88.498 1.00 22.01 239 PHE A N 1
ATOM 1297 C CA . PHE A 1 165 ? 155.700 187.356 87.386 1.00 21.96 239 PHE A CA 1
ATOM 1298 C C . PHE A 1 165 ? 156.984 188.027 87.910 1.00 22.29 239 PHE A C 1
ATOM 1299 O O . PHE A 1 165 ? 156.909 189.042 88.588 1.00 22.62 239 PHE A O 1
ATOM 1307 N N . ARG A 1 166 ? 158.160 187.488 87.604 1.00 22.24 240 ARG A N 1
ATOM 1308 C CA . ARG A 1 166 ? 159.359 188.067 88.226 1.00 22.27 240 ARG A CA 1
ATOM 1309 C C . ARG A 1 166 ? 160.054 189.185 87.488 1.00 22.68 240 ARG A C 1
ATOM 1310 O O . ARG A 1 166 ? 160.961 189.826 88.047 1.00 23.26 240 ARG A O 1
ATOM 1318 N N . GLY A 1 167 ? 159.645 189.412 86.247 1.00 22.28 241 GLY A N 1
ATOM 1319 C CA . GLY A 1 167 ? 160.276 190.411 85.407 1.00 21.81 241 GLY A CA 1
ATOM 1320 C C . GLY A 1 167 ? 161.794 190.370 85.414 1.00 21.56 241 GLY A C 1
ATOM 1321 O O . GLY A 1 167 ? 162.442 191.441 85.438 1.00 21.61 241 GLY A O 1
ATOM 1322 N N . GLY A 1 168 ? 162.346 189.152 85.397 1.00 20.85 242 GLY A N 1
ATOM 1323 C CA . GLY A 1 168 ? 163.781 188.931 85.398 1.00 20.63 242 GLY A CA 1
ATOM 1324 C C . GLY A 1 168 ? 164.496 188.976 86.744 1.00 20.78 242 GLY A C 1
ATOM 1325 O O . GLY A 1 168 ? 165.705 188.778 86.819 1.00 20.84 242 GLY A O 1
ATOM 1326 N N . LEU A 1 169 ? 163.790 189.244 87.824 1.00 20.75 243 LEU A N 1
ATOM 1327 C CA . LEU A 1 169 ? 164.504 189.317 89.091 1.00 21.64 243 LEU A CA 1
ATOM 1328 C C . LEU A 1 169 ? 164.838 187.925 89.606 1.00 22.01 243 LEU A C 1
ATOM 1329 O O . LEU A 1 169 ? 164.216 186.947 89.165 1.00 22.10 243 LEU A O 1
ATOM 1334 N N . ASP A 1 170 ? 165.822 187.832 90.506 1.00 22.32 244 ASP A N 1
ATOM 1335 C CA . ASP A 1 170 ? 166.254 186.538 91.040 1.00 22.88 244 ASP A CA 1
ATOM 1336 C C . ASP A 1 170 ? 165.223 186.062 92.027 1.00 23.27 244 ASP A C 1
ATOM 1337 O O . ASP A 1 170 ? 165.012 186.679 93.085 1.00 23.33 244 ASP A O 1
ATOM 1342 N N . VAL A 1 171 ? 164.582 184.951 91.697 1.00 23.48 245 VAL A N 1
ATOM 1343 C CA . VAL A 1 171 ? 163.513 184.471 92.556 1.00 23.68 245 VAL A CA 1
ATOM 1344 C C . VAL A 1 171 ? 163.960 183.370 93.510 1.00 23.81 245 VAL A C 1
ATOM 1345 O O . VAL A 1 171 ? 163.179 182.931 94.345 1.00 23.56 245 VAL A O 1
ATOM 1349 N N . THR A 1 172 ? 165.233 182.979 93.425 1.00 23.99 246 THR A N 1
ATOM 1350 C CA . THR A 1 172 ? 165.725 181.816 94.166 1.00 23.85 246 THR A CA 1
ATOM 1351 C C . THR A 1 172 ? 167.149 181.890 94.744 1.00 23.70 246 THR A C 1
ATOM 1352 O O . THR A 1 172 ? 167.604 180.926 95.343 1.00 23.43 246 THR A O 1
ATOM 1356 N N . HIS A 1 173 ? 167.877 182.991 94.554 1.00 23.72 247 HIS A N 1
ATOM 1357 C CA . HIS A 1 173 ? 169.232 183.075 95.132 1.00 23.28 247 HIS A CA 1
ATOM 1358 C C . HIS A 1 173 ? 169.556 184.441 95.753 1.00 22.98 247 HIS A C 1
ATOM 1359 O O . HIS A 1 173 ? 170.673 184.652 96.206 1.00 22.28 247 HIS A O 1
ATOM 1366 N N . GLY A 1 174 ? 168.579 185.356 95.770 1.00 23.08 248 GLY A N 1
ATOM 1367 C CA . GLY A 1 174 ? 168.748 186.700 96.333 1.00 23.42 248 GLY A CA 1
ATOM 1368 C C . GLY A 1 174 ? 169.748 187.619 95.608 1.00 23.58 248 GLY A C 1
ATOM 1369 O O . GLY A 1 174 ? 170.226 188.633 96.145 1.00 24.01 248 GLY A O 1
ATOM 1370 N N . GLN A 1 175 ? 170.032 187.318 94.352 1.00 22.54 249 GLN A N 1
ATOM 1371 C CA . GLN A 1 175 ? 171.086 188.048 93.703 1.00 21.73 249 GLN A CA 1
ATOM 1372 C C . GLN A 1 175 ? 170.672 189.354 92.984 1.00 21.73 249 GLN A C 1
ATOM 1373 O O . GLN A 1 175 ? 171.501 189.999 92.341 1.00 21.30 249 GLN A O 1
ATOM 1379 N N . THR A 1 176 ? 169.389 189.719 93.079 1.00 21.57 250 THR A N 1
ATOM 1380 C CA . THR A 1 176 ? 168.864 190.977 92.520 1.00 20.44 250 THR A CA 1
ATOM 1381 C C . THR A 1 176 ? 167.958 191.667 93.546 1.00 20.60 250 THR A C 1
ATOM 1382 O O . THR A 1 176 ? 166.842 192.093 93.222 1.00 20.41 250 THR A O 1
ATOM 1386 N N . GLY A 1 177 ? 168.451 191.757 94.788 1.00 20.67 251 GLY A N 1
ATOM 1387 C CA . GLY A 1 177 ? 167.753 192.435 95.874 1.00 20.15 251 GLY A CA 1
ATOM 1388 C C . GLY A 1 177 ? 166.918 191.454 96.637 1.00 19.88 251 GLY A C 1
ATOM 1389 O O . GLY A 1 177 ? 166.716 190.335 96.169 1.00 19.64 251 GLY A O 1
ATOM 1390 N N . THR A 1 178 ? 166.414 191.871 97.786 1.00 20.02 252 THR A N 1
ATOM 1391 C CA . THR A 1 178 ? 165.642 190.948 98.627 1.00 20.91 252 THR A CA 1
ATOM 1392 C C . THR A 1 178 ? 164.123 191.175 98.541 1.00 21.96 252 THR A C 1
ATOM 1393 O O . THR A 1 178 ? 163.336 190.386 99.127 1.00 22.18 252 THR A O 1
ATOM 1397 N N . GLU A 1 179 ? 163.739 192.237 97.812 1.00 22.13 253 GLU A N 1
ATOM 1398 C CA . GLU A 1 179 ? 162.347 192.642 97.643 1.00 22.83 253 GLU A CA 1
ATOM 1399 C C . GLU A 1 179 ? 162.123 193.532 96.408 1.00 23.00 253 GLU A C 1
ATOM 1400 O O . GLU A 1 179 ? 163.059 193.927 95.724 1.00 23.23 253 GLU A O 1
ATOM 1406 N N . SER A 1 180 ? 160.865 193.835 96.118 1.00 22.83 254 SER A N 1
ATOM 1407 C CA . SER A 1 180 ? 160.528 194.684 95.000 1.00 22.38 254 SER A CA 1
ATOM 1408 C C . SER A 1 180 ? 159.124 195.169 95.215 1.00 22.48 254 SER A C 1
ATOM 1409 O O . SER A 1 180 ? 158.491 194.795 96.222 1.00 22.46 254 SER A O 1
ATOM 1412 N N . VAL A 1 181 ? 158.646 196.050 94.330 1.00 22.21 255 VAL A N 1
ATOM 1413 C CA . VAL A 1 181 ? 157.207 196.345 94.340 1.00 22.17 255 VAL A CA 1
ATOM 1414 C C . VAL A 1 181 ? 156.559 195.732 93.098 1.00 22.10 255 VAL A C 1
ATOM 1415 O O . VAL A 1 181 ? 157.154 195.701 92.022 1.00 21.73 255 VAL A O 1
ATOM 1419 N N . TYR A 1 182 ? 155.349 195.215 93.284 1.00 22.38 256 TYR A N 1
ATOM 1420 C CA . TYR A 1 182 ? 154.661 194.465 92.238 1.00 22.78 256 TYR A CA 1
ATOM 1421 C C . TYR A 1 182 ? 153.159 194.487 92.431 1.00 23.09 256 TYR A C 1
ATOM 1422 O O . TYR A 1 182 ? 152.670 194.644 93.546 1.00 23.05 256 TYR A O 1
ATOM 1431 N N . CYS A 1 183 ? 152.407 194.307 91.359 1.00 23.35 257 CYS A N 1
ATOM 1432 C CA . CYS A 1 183 ? 150.969 194.298 91.538 1.00 24.01 257 CYS A CA 1
ATOM 1433 C C . CYS A 1 183 ? 150.189 193.691 90.409 1.00 23.92 257 CYS A C 1
ATOM 1434 O O . CYS A 1 183 ? 150.657 193.638 89.284 1.00 24.25 257 CYS A O 1
ATOM 1437 N N . ASN A 1 184 ? 148.986 193.238 90.749 1.00 24.35 258 ASN A N 1
ATOM 1438 C CA . ASN A 1 184 ? 148.051 192.678 89.800 1.00 24.57 258 ASN A CA 1
ATOM 1439 C C . ASN A 1 184 ? 147.236 193.840 89.360 1.00 24.96 258 ASN A C 1
ATOM 1440 O O . ASN A 1 184 ? 146.776 194.610 90.184 1.00 25.10 258 ASN A O 1
ATOM 1445 N N . PHE A 1 185 ? 147.125 194.032 88.055 1.00 25.76 259 PHE A N 1
ATOM 1446 C CA . PHE A 1 185 ? 146.364 195.164 87.599 1.00 26.12 259 PHE A CA 1
ATOM 1447 C C . PHE A 1 185 ? 145.022 194.746 87.089 1.00 26.20 259 PHE A C 1
ATOM 1448 O O . PHE A 1 185 ? 144.211 194.289 87.916 1.00 27.07 259 PHE A O 1
ATOM 1456 N N . ARG A 1 186 ? 144.704 194.890 85.807 1.00 25.60 260 ARG A N 1
ATOM 1457 C CA . ARG A 1 186 ? 143.328 194.499 85.480 1.00 25.38 260 ARG A CA 1
ATOM 1458 C C . ARG A 1 186 ? 143.438 193.025 85.607 1.00 25.87 260 ARG A C 1
ATOM 1459 O O . ARG A 1 186 ? 143.165 192.442 86.681 1.00 25.99 260 ARG A O 1
ATOM 1467 N N . ASN A 1 187 ? 143.878 192.381 84.549 1.00 26.11 261 ASN A N 1
ATOM 1468 C CA . ASN A 1 187 ? 144.143 190.978 84.747 1.00 26.50 261 ASN A CA 1
ATOM 1469 C C . ASN A 1 187 ? 145.624 190.757 84.423 1.00 26.17 261 ASN A C 1
ATOM 1470 O O . ASN A 1 187 ? 146.089 189.647 84.209 1.00 25.88 261 ASN A O 1
ATOM 1475 N N . LYS A 1 188 ? 146.364 191.863 84.446 1.00 25.99 262 LYS A N 1
ATOM 1476 C CA . LYS A 1 188 ? 147.778 191.859 84.179 1.00 25.38 262 LYS A CA 1
ATOM 1477 C C . LYS A 1 188 ? 148.603 191.706 85.453 1.00 25.38 262 LYS A C 1
ATOM 1478 O O . LYS A 1 188 ? 148.093 191.835 86.564 1.00 26.14 262 LYS A O 1
ATOM 1484 N N . GLU A 1 189 ? 149.875 191.386 85.271 1.00 24.73 263 GLU A N 1
ATOM 1485 C CA . GLU A 1 189 ? 150.835 191.254 86.343 1.00 23.78 263 GLU A CA 1
ATOM 1486 C C . GLU A 1 189 ? 151.905 192.315 86.034 1.00 23.63 263 GLU A C 1
ATOM 1487 O O . GLU A 1 189 ? 152.434 192.346 84.908 1.00 23.67 263 GLU A O 1
ATOM 1493 N N . ILE A 1 190 ? 152.191 193.195 87.000 1.00 23.06 264 ILE A N 1
ATOM 1494 C CA . ILE A 1 190 ? 153.213 194.224 86.833 1.00 22.79 264 ILE A CA 1
ATOM 1495 C C . ILE A 1 190 ? 154.300 194.099 87.895 1.00 23.23 264 ILE A C 1
ATOM 1496 O O . ILE A 1 190 ? 154.007 194.146 89.100 1.00 23.96 264 ILE A O 1
ATOM 1501 N N . MET A 1 191 ? 155.544 193.905 87.458 1.00 22.89 265 MET A N 1
ATOM 1502 C CA . MET A 1 191 ? 156.681 193.821 88.366 1.00 22.04 265 MET A CA 1
ATOM 1503 C C . MET A 1 191 ? 157.463 195.096 88.220 1.00 22.22 265 MET A C 1
ATOM 1504 O O . MET A 1 191 ? 157.781 195.552 87.111 1.00 22.95 265 MET A O 1
ATOM 1509 N N . PHE A 1 192 ? 157.804 195.703 89.327 1.00 22.13 266 PHE A N 1
ATOM 1510 C CA . PHE A 1 192 ? 158.551 196.924 89.184 1.00 22.05 266 PHE A CA 1
ATOM 1511 C C . PHE A 1 192 ? 160.016 196.684 89.401 1.00 21.82 266 PHE A C 1
ATOM 1512 O O . PHE A 1 192 ? 160.359 195.720 90.062 1.00 22.58 266 PHE A O 1
ATOM 1520 N N . HIS A 1 193 ? 160.871 197.506 88.798 1.00 21.53 267 HIS A N 1
ATOM 1521 C CA . HIS A 1 193 ? 162.308 197.402 88.996 1.00 21.81 267 HIS A CA 1
ATOM 1522 C C . HIS A 1 193 ? 162.712 198.634 89.764 1.00 22.19 267 HIS A C 1
ATOM 1523 O O . HIS A 1 193 ? 163.046 199.637 89.172 1.00 23.34 267 HIS A O 1
ATOM 1530 N N . VAL A 1 194 ? 162.707 198.570 91.085 1.00 22.44 268 VAL A N 1
ATOM 1531 C CA . VAL A 1 194 ? 162.951 199.777 91.833 1.00 22.51 268 VAL A CA 1
ATOM 1532 C C . VAL A 1 194 ? 164.429 199.956 92.041 1.00 22.73 268 VAL A C 1
ATOM 1533 O O . VAL A 1 194 ? 165.086 199.185 92.746 1.00 22.80 268 VAL A O 1
ATOM 1537 N N . SER A 1 195 ? 164.960 201.010 91.442 1.00 22.83 269 SER A N 1
ATOM 1538 C CA . SER A 1 195 ? 166.393 201.254 91.545 1.00 22.91 269 SER A CA 1
ATOM 1539 C C . SER A 1 195 ? 166.964 201.050 92.965 1.00 21.98 269 SER A C 1
ATOM 1540 O O . SER A 1 195 ? 167.916 200.317 93.128 1.00 22.21 269 SER A O 1
ATOM 1543 N N . THR A 1 196 ? 166.350 201.640 93.982 1.00 21.14 270 THR A N 1
ATOM 1544 C CA . THR A 1 196 ? 166.894 201.556 95.341 1.00 20.55 270 THR A CA 1
ATOM 1545 C C . THR A 1 196 ? 166.762 200.191 95.993 1.00 20.62 270 THR A C 1
ATOM 1546 O O . THR A 1 196 ? 167.411 199.904 97.006 1.00 19.99 270 THR A O 1
ATOM 1550 N N . LYS A 1 197 ? 165.914 199.350 95.417 1.00 21.12 271 LYS A N 1
ATOM 1551 C CA . LYS A 1 197 ? 165.698 198.023 95.972 1.00 21.32 271 LYS A CA 1
ATOM 1552 C C . LYS A 1 197 ? 166.654 197.008 95.362 1.00 21.49 271 LYS A C 1
ATOM 1553 O O . LYS A 1 197 ? 166.876 195.957 95.956 1.00 22.96 271 LYS A O 1
ATOM 1559 N N . LEU A 1 198 ? 167.229 197.320 94.204 1.00 20.98 272 LEU A N 1
ATOM 1560 C CA . LEU A 1 198 ? 168.215 196.451 93.567 1.00 20.42 272 LEU A CA 1
ATOM 1561 C C . LEU A 1 198 ? 169.607 196.772 94.118 1.00 20.73 272 LEU A C 1
ATOM 1562 O O . LEU A 1 198 ? 169.873 197.928 94.500 1.00 20.91 272 LEU A O 1
ATOM 1567 N N . PRO A 1 199 ? 170.529 195.806 94.061 1.00 20.57 273 PRO A N 1
ATOM 1568 C CA . PRO A 1 199 ? 171.846 195.958 94.687 1.00 20.45 273 PRO A CA 1
ATOM 1569 C C . PRO A 1 199 ? 172.710 197.131 94.216 1.00 20.60 273 PRO A C 1
ATOM 1570 O O . PRO A 1 199 ? 172.772 197.480 93.037 1.00 20.41 273 PRO A O 1
ATOM 1574 N N . TYR A 1 200 ? 173.387 197.711 95.201 1.00 21.25 274 TYR A N 1
ATOM 1575 C CA . TYR A 1 200 ? 174.340 198.795 95.058 1.00 21.62 274 TYR A CA 1
ATOM 1576 C C . TYR A 1 200 ? 175.701 198.127 94.977 1.00 21.99 274 TYR A C 1
ATOM 1577 O O . TYR A 1 200 ? 175.896 197.057 95.550 1.00 22.15 274 TYR A O 1
ATOM 1586 N N . THR A 1 201 ? 176.644 198.747 94.272 1.00 22.53 275 THR A N 1
ATOM 1587 C CA . THR A 1 201 ? 177.965 198.154 94.104 1.00 22.73 275 THR A CA 1
ATOM 1588 C C . THR A 1 201 ? 179.047 199.161 94.419 1.00 22.91 275 THR A C 1
ATOM 1589 O O . THR A 1 201 ? 179.004 200.257 93.886 1.00 22.84 275 THR A O 1
ATOM 1593 N N . GLU A 1 202 ? 179.973 198.792 95.322 1.00 23.45 276 GLU A N 1
ATOM 1594 C CA . GLU A 1 202 ? 181.109 199.642 95.727 1.00 23.80 276 GLU A CA 1
ATOM 1595 C C . GLU A 1 202 ? 182.005 199.716 94.496 1.00 23.79 276 GLU A C 1
ATOM 1596 O O . GLU A 1 202 ? 182.342 198.681 93.918 1.00 24.12 276 GLU A O 1
ATOM 1602 N N . GLY A 1 203 ? 182.325 200.924 94.045 1.00 23.72 277 GLY A N 1
ATOM 1603 C CA . GLY A 1 203 ? 183.247 201.084 92.929 1.00 23.81 277 GLY A CA 1
ATOM 1604 C C . GLY A 1 203 ? 182.746 200.895 91.504 1.00 23.69 277 GLY A C 1
ATOM 1605 O O . GLY A 1 203 ? 183.545 200.943 90.556 1.00 23.90 277 GLY A O 1
ATOM 1606 N N . ASP A 1 204 ? 181.447 200.682 91.349 1.00 23.07 278 ASP A N 1
ATOM 1607 C CA . ASP A 1 204 ? 180.844 200.549 90.040 1.00 23.13 278 ASP A CA 1
ATOM 1608 C C . ASP A 1 204 ? 179.860 201.709 89.865 1.00 22.81 278 ASP A C 1
ATOM 1609 O O . ASP A 1 204 ? 178.639 201.531 89.931 1.00 22.98 278 ASP A O 1
ATOM 1614 N N . ALA A 1 205 ? 180.405 202.903 89.659 1.00 22.40 279 ALA A N 1
ATOM 1615 C CA . ALA A 1 205 ? 179.623 204.132 89.495 1.00 22.08 279 ALA A CA 1
ATOM 1616 C C . ALA A 1 205 ? 178.420 203.992 88.579 1.00 22.30 279 ALA A C 1
ATOM 1617 O O . ALA A 1 205 ? 177.355 204.564 88.843 1.00 21.76 279 ALA A O 1
ATOM 1619 N N . GLN A 1 206 ? 178.617 203.243 87.491 1.00 22.70 280 GLN A N 1
ATOM 1620 C CA . GLN A 1 206 ? 177.618 203.096 86.449 1.00 22.44 280 GLN A CA 1
ATOM 1621 C C . GLN A 1 206 ? 176.568 202.056 86.809 1.00 22.15 280 GLN A C 1
ATOM 1622 O O . GLN A 1 206 ? 175.600 201.853 86.061 1.00 22.45 280 GLN A O 1
ATOM 1628 N N . GLN A 1 207 ? 176.772 201.439 87.979 1.00 21.75 281 GLN A N 1
ATOM 1629 C CA . GLN A 1 207 ? 175.823 200.531 88.653 1.00 20.98 281 GLN A CA 1
ATOM 1630 C C . GLN A 1 207 ? 175.149 199.476 87.777 1.00 21.05 281 GLN A C 1
ATOM 1631 O O . GLN A 1 207 ? 173.931 199.493 87.571 1.00 20.40 281 GLN A O 1
ATOM 1637 N N . LEU A 1 208 ? 175.935 198.523 87.294 1.00 21.42 282 LEU A N 1
ATOM 1638 C CA . LEU A 1 208 ? 175.381 197.572 86.326 1.00 22.31 282 LEU A CA 1
ATOM 1639 C C . LEU A 1 208 ? 174.235 196.759 86.862 1.00 22.17 282 LEU A C 1
ATOM 1640 O O . LEU A 1 208 ? 173.195 196.699 86.240 1.00 21.92 282 LEU A O 1
ATOM 1645 N N . GLN A 1 209 ? 174.407 196.221 88.065 1.00 22.98 283 GLN A N 1
ATOM 1646 C CA . GLN A 1 209 ? 173.376 195.455 88.776 1.00 22.90 283 GLN A CA 1
ATOM 1647 C C . GLN A 1 209 ? 172.011 196.143 88.849 1.00 22.93 283 GLN A C 1
ATOM 1648 O O . GLN A 1 209 ? 171.030 195.467 89.108 1.00 23.84 283 GLN A O 1
ATOM 1654 N N . ARG A 1 210 ? 171.943 197.465 88.662 1.00 22.66 284 ARG A N 1
ATOM 1655 C CA . ARG A 1 210 ? 170.646 198.170 88.554 1.00 22.36 284 ARG A CA 1
ATOM 1656 C C . ARG A 1 210 ? 170.282 198.400 87.073 1.00 22.17 284 ARG A C 1
ATOM 1657 O O . ARG A 1 210 ? 169.202 198.075 86.624 1.00 22.33 284 ARG A O 1
ATOM 1665 N N . LYS A 1 211 ? 171.215 198.919 86.297 1.00 22.18 285 LYS A N 1
ATOM 1666 C CA . LYS A 1 211 ? 170.972 199.118 84.877 1.00 21.66 285 LYS A CA 1
ATOM 1667 C C . LYS A 1 211 ? 170.584 197.870 84.112 1.00 21.20 285 LYS A C 1
ATOM 1668 O O . LYS A 1 211 ? 169.840 197.992 83.157 1.00 21.65 285 LYS A O 1
ATOM 1674 N N . ARG A 1 212 ? 171.072 196.684 84.471 1.00 20.73 286 ARG A N 1
ATOM 1675 C CA . ARG A 1 212 ? 170.748 195.508 83.619 1.00 21.28 286 ARG A CA 1
ATOM 1676 C C . ARG A 1 212 ? 169.234 195.158 83.574 1.00 21.35 286 ARG A C 1
ATOM 1677 O O . ARG A 1 212 ? 168.771 194.447 82.674 1.00 20.25 286 ARG A O 1
ATOM 1685 N N . HIS A 1 213 ? 168.504 195.683 84.560 1.00 21.29 287 HIS A N 1
ATOM 1686 C CA . HIS A 1 213 ? 167.090 195.540 84.648 1.00 21.41 287 HIS A CA 1
ATOM 1687 C C . HIS A 1 213 ? 166.441 196.810 84.096 1.00 22.55 287 HIS A C 1
ATOM 1688 O O . HIS A 1 213 ? 165.824 196.810 83.015 1.00 23.15 287 HIS A O 1
ATOM 1695 N N . ILE A 1 214 ? 166.604 197.926 84.792 1.00 22.49 288 ILE A N 1
ATOM 1696 C CA . ILE A 1 214 ? 165.931 199.144 84.343 1.00 22.24 288 ILE A CA 1
ATOM 1697 C C . ILE A 1 214 ? 166.294 199.550 82.909 1.00 22.88 288 ILE A C 1
ATOM 1698 O O . ILE A 1 214 ? 165.530 200.255 82.243 1.00 23.87 288 ILE A O 1
ATOM 1703 N N . GLY A 1 215 ? 167.458 199.114 82.427 1.00 22.64 289 GLY A N 1
ATOM 1704 C CA . GLY A 1 215 ? 167.928 199.510 81.108 1.00 21.75 289 GLY A CA 1
ATOM 1705 C C . GLY A 1 215 ? 167.313 198.644 80.033 1.00 21.63 289 GLY A C 1
ATOM 1706 O O . GLY A 1 215 ? 167.299 199.024 78.841 1.00 20.39 289 GLY A O 1
ATOM 1707 N N . ASN A 1 216 ? 166.817 197.475 80.466 1.00 21.36 290 ASN A N 1
ATOM 1708 C CA . ASN A 1 216 ? 166.141 196.535 79.571 1.00 21.61 290 ASN A CA 1
ATOM 1709 C C . ASN A 1 216 ? 164.633 196.666 79.645 1.00 21.65 290 ASN A C 1
ATOM 1710 O O . ASN A 1 216 ? 163.920 195.850 79.072 1.00 22.35 290 ASN A O 1
ATOM 1715 N N . ASP A 1 217 ? 164.142 197.669 80.365 1.00 21.91 291 ASP A N 1
ATOM 1716 C CA . ASP A 1 217 ? 162.708 197.931 80.367 1.00 22.62 291 ASP A CA 1
ATOM 1717 C C . ASP A 1 217 ? 162.405 198.913 79.204 1.00 22.67 291 ASP A C 1
ATOM 1718 O O . ASP A 1 217 ? 163.337 199.510 78.619 1.00 22.47 291 ASP A O 1
ATOM 1723 N N . ILE A 1 218 ? 161.125 199.042 78.840 1.00 22.01 292 ILE A N 1
ATOM 1724 C CA . ILE A 1 218 ? 160.723 199.963 77.789 1.00 21.35 292 ILE A CA 1
ATOM 1725 C C . ILE A 1 218 ? 160.207 201.247 78.421 1.00 21.84 292 ILE A C 1
ATOM 1726 O O . ILE A 1 218 ? 160.469 202.340 77.923 1.00 21.95 292 ILE A O 1
ATOM 1731 N N . VAL A 1 219 ? 159.519 201.123 79.544 1.00 21.89 293 VAL A N 1
ATOM 1732 C CA . VAL A 1 219 ? 158.927 202.292 80.154 1.00 22.66 293 VAL A CA 1
ATOM 1733 C C . VAL A 1 219 ? 159.337 202.418 81.629 1.00 22.98 293 VAL A C 1
ATOM 1734 O O . VAL A 1 219 ? 159.424 201.435 82.331 1.00 24.20 293 VAL A O 1
ATOM 1738 N N . ALA A 1 220 ? 159.615 203.615 82.114 1.00 22.75 294 ALA A N 1
ATOM 1739 C CA . ALA A 1 220 ? 159.903 203.725 83.523 1.00 22.74 294 ALA A CA 1
ATOM 1740 C C . ALA A 1 220 ? 159.257 204.939 84.077 1.00 22.60 294 ALA A C 1
ATOM 1741 O O . ALA A 1 220 ? 158.949 205.868 83.347 1.00 23.86 294 ALA A O 1
ATOM 1743 N N . VAL A 1 221 ? 159.057 204.904 85.378 1.00 22.28 295 VAL A N 1
ATOM 1744 C CA . VAL A 1 221 ? 158.584 206.011 86.168 1.00 21.89 295 VAL A CA 1
ATOM 1745 C C . VAL A 1 221 ? 159.858 206.656 86.739 1.00 21.92 295 VAL A C 1
ATOM 1746 O O . VAL A 1 221 ? 160.790 205.945 87.147 1.00 22.19 295 VAL A O 1
ATOM 1750 N N . VAL A 1 222 ? 159.917 207.985 86.755 1.00 21.76 296 VAL A N 1
ATOM 1751 C CA . VAL A 1 222 ? 161.020 208.707 87.401 1.00 21.51 296 VAL A CA 1
ATOM 1752 C C . VAL A 1 222 ? 160.388 209.422 88.580 1.00 21.86 296 VAL A C 1
ATOM 1753 O O . VAL A 1 222 ? 159.544 210.297 88.380 1.00 22.59 296 VAL A O 1
ATOM 1757 N N . PHE A 1 223 ? 160.728 209.050 89.807 1.00 21.48 297 PHE A N 1
ATOM 1758 C CA . PHE A 1 223 ? 160.169 209.777 90.944 1.00 20.87 297 PHE A CA 1
ATOM 1759 C C . PHE A 1 223 ? 161.121 210.845 91.411 1.00 20.81 297 PHE A C 1
ATOM 1760 O O . PHE A 1 223 ? 162.331 210.627 91.513 1.00 20.27 297 PHE A O 1
ATOM 1768 N N . GLN A 1 224 ? 160.550 211.997 91.724 1.00 21.11 298 GLN A N 1
ATOM 1769 C CA . GLN A 1 224 ? 161.310 213.153 92.168 1.00 21.29 298 GLN A CA 1
ATOM 1770 C C . GLN A 1 224 ? 160.764 213.656 93.465 1.00 21.69 298 GLN A C 1
ATOM 1771 O O . GLN A 1 224 ? 159.568 213.551 93.712 1.00 22.44 298 GLN A O 1
ATOM 1777 N N . ASP A 1 225 ? 161.638 214.216 94.283 1.00 21.92 299 ASP A N 1
ATOM 1778 C CA . ASP A 1 225 ? 161.209 214.879 95.485 1.00 22.22 299 ASP A CA 1
ATOM 1779 C C . ASP A 1 225 ? 161.112 216.356 95.159 1.00 22.50 299 ASP A C 1
ATOM 1780 O O . ASP A 1 225 ? 160.309 217.075 95.746 1.00 22.95 299 ASP A O 1
ATOM 1785 N N . GLU A 1 226 ? 161.950 216.797 94.222 1.00 22.58 300 GLU A N 1
ATOM 1786 C CA . GLU A 1 226 ? 161.954 218.181 93.752 1.00 22.43 300 GLU A CA 1
ATOM 1787 C C . GLU A 1 226 ? 161.968 218.235 92.231 1.00 22.20 300 GLU A C 1
ATOM 1788 O O . GLU A 1 226 ? 162.541 217.368 91.562 1.00 21.78 300 GLU A O 1
ATOM 1794 N N . ASN A 1 227 ? 161.346 219.274 91.689 1.00 22.35 301 ASN A N 1
ATOM 1795 C CA . ASN A 1 227 ? 161.323 219.479 90.247 1.00 22.39 301 ASN A CA 1
ATOM 1796 C C . ASN A 1 227 ? 162.739 219.721 89.708 1.00 22.20 301 ASN A C 1
ATOM 1797 O O . ASN A 1 227 ? 163.442 220.630 90.137 1.00 21.55 301 ASN A O 1
ATOM 1802 N N . THR A 1 228 ? 163.124 218.846 88.785 1.00 22.53 302 THR A N 1
ATOM 1803 C CA . THR A 1 228 ? 164.416 218.828 88.121 1.00 22.70 302 THR A CA 1
ATOM 1804 C C . THR A 1 228 ? 164.188 218.357 86.690 1.00 22.93 302 THR A C 1
ATOM 1805 O O . THR A 1 228 ? 163.294 217.531 86.418 1.00 22.48 302 THR A O 1
ATOM 1809 N N . PRO A 1 229 ? 165.022 218.844 85.773 1.00 23.10 303 PRO A N 1
ATOM 1810 C CA . PRO A 1 229 ? 164.912 218.446 84.371 1.00 22.86 303 PRO A CA 1
ATOM 1811 C C . PRO A 1 229 ? 165.283 216.997 84.224 1.00 22.50 303 PRO A C 1
ATOM 1812 O O . PRO A 1 229 ? 166.077 216.491 85.000 1.00 22.45 303 PRO A O 1
ATOM 1816 N N . PHE A 1 230 ? 164.673 216.347 83.245 1.00 22.73 304 PHE A N 1
ATOM 1817 C CA . PHE A 1 230 ? 164.933 214.950 82.919 1.00 23.06 304 PHE A CA 1
ATOM 1818 C C . PHE A 1 230 ? 164.459 214.684 81.486 1.00 23.82 304 PHE A C 1
ATOM 1819 O O . PHE A 1 230 ? 163.265 214.790 81.159 1.00 24.37 304 PHE A O 1
ATOM 1827 N N . VAL A 1 231 ? 165.403 214.331 80.629 1.00 23.99 305 VAL A N 1
ATOM 1828 C CA . VAL A 1 231 ? 165.094 214.035 79.241 1.00 24.02 305 VAL A CA 1
ATOM 1829 C C . VAL A 1 231 ? 165.551 212.597 79.059 1.00 23.81 305 VAL A C 1
ATOM 1830 O O . VAL A 1 231 ? 166.331 212.126 79.861 1.00 23.96 305 VAL A O 1
ATOM 1834 N N . PRO A 1 232 ? 165.088 211.891 78.036 1.00 23.36 306 PRO A N 1
ATOM 1835 C CA . PRO A 1 232 ? 165.540 210.525 77.822 1.00 23.74 306 PRO A CA 1
ATOM 1836 C C . PRO A 1 232 ? 167.027 210.507 77.468 1.00 24.48 306 PRO A C 1
ATOM 1837 O O . PRO A 1 232 ? 167.734 209.553 77.749 1.00 25.31 306 PRO A O 1
ATOM 1841 N N . ASP A 1 233 ? 167.532 211.572 76.882 1.00 25.14 307 ASP A N 1
ATOM 1842 C CA . ASP A 1 233 ? 168.961 211.608 76.599 1.00 26.05 307 ASP A CA 1
ATOM 1843 C C . ASP A 1 233 ? 169.855 211.441 77.861 1.00 25.69 307 ASP A C 1
ATOM 1844 O O . ASP A 1 233 ? 171.085 211.387 77.765 1.00 26.54 307 ASP A O 1
ATOM 1849 N N . MET A 1 234 ? 169.254 211.368 79.035 1.00 25.08 308 MET A N 1
ATOM 1850 C CA . MET A 1 234 ? 170.038 211.171 80.246 1.00 24.85 308 MET A CA 1
ATOM 1851 C C . MET A 1 234 ? 170.494 209.726 80.460 1.00 24.51 308 MET A C 1
ATOM 1852 O O . MET A 1 234 ? 171.484 209.530 81.164 1.00 25.52 308 MET A O 1
ATOM 1857 N N . ILE A 1 235 ? 169.792 208.730 79.903 1.00 23.48 309 ILE A N 1
ATOM 1858 C CA . ILE A 1 235 ? 170.134 207.313 80.134 1.00 22.32 309 ILE A CA 1
ATOM 1859 C C . ILE A 1 235 ? 170.377 206.582 78.845 1.00 21.92 309 ILE A C 1
ATOM 1860 O O . ILE A 1 235 ? 169.501 206.581 78.004 1.00 22.33 309 ILE A O 1
ATOM 1865 N N . ALA A 1 236 ? 171.528 205.922 78.714 1.00 21.69 310 ALA A N 1
ATOM 1866 C CA . ALA A 1 236 ? 171.902 205.162 77.507 1.00 21.66 310 ALA A CA 1
ATOM 1867 C C . ALA A 1 236 ? 171.270 203.771 77.528 1.00 22.32 310 ALA A C 1
ATOM 1868 O O . ALA A 1 236 ? 171.744 202.864 78.235 1.00 22.91 310 ALA A O 1
ATOM 1870 N N . SER A 1 237 ? 170.197 203.588 76.766 1.00 22.41 311 SER A N 1
ATOM 1871 C CA . SER A 1 237 ? 169.522 202.306 76.797 1.00 22.55 311 SER A CA 1
ATOM 1872 C C . SER A 1 237 ? 169.001 201.910 75.445 1.00 22.60 311 SER A C 1
ATOM 1873 O O . SER A 1 237 ? 168.534 202.769 74.687 1.00 22.44 311 SER A O 1
ATOM 1876 N N . ASN A 1 238 ? 169.057 200.613 75.143 1.00 22.27 312 ASN A N 1
ATOM 1877 C CA . ASN A 1 238 ? 168.486 200.158 73.874 1.00 22.17 312 ASN A CA 1
ATOM 1878 C C . ASN A 1 238 ? 166.982 200.012 73.986 1.00 21.85 312 ASN A C 1
ATOM 1879 O O . ASN A 1 238 ? 166.298 199.976 72.999 1.00 22.69 312 ASN A O 1
ATOM 1884 N N . PHE A 1 239 ? 166.457 199.987 75.191 1.00 21.51 313 PHE A N 1
ATOM 1885 C CA . PHE A 1 239 ? 165.062 199.666 75.354 1.00 21.50 313 PHE A CA 1
ATOM 1886 C C . PHE A 1 239 ? 164.207 200.810 75.848 1.00 21.26 313 PHE A C 1
ATOM 1887 O O . PHE A 1 239 ? 163.121 201.022 75.284 1.00 20.96 313 PHE A O 1
ATOM 1895 N N . LEU A 1 240 ? 164.687 201.544 76.865 1.00 20.50 314 LEU A N 1
ATOM 1896 C CA . LEU A 1 240 ? 163.944 202.673 77.436 1.00 20.43 314 LEU A CA 1
ATOM 1897 C C . LEU A 1 240 ? 163.403 203.648 76.350 1.00 20.71 314 LEU A C 1
ATOM 1898 O O . LEU A 1 240 ? 164.158 204.206 75.528 1.00 19.98 314 LEU A O 1
ATOM 1903 N N . HIS A 1 241 ? 162.083 203.813 76.326 1.00 20.69 315 HIS A N 1
ATOM 1904 C CA . HIS A 1 241 ? 161.509 204.673 75.336 1.00 20.62 315 HIS A CA 1
ATOM 1905 C C . HIS A 1 241 ? 160.590 205.756 75.826 1.00 20.92 315 HIS A C 1
ATOM 1906 O O . HIS A 1 241 ? 160.563 206.837 75.240 1.00 21.47 315 HIS A O 1
ATOM 1913 N N . ALA A 1 242 ? 159.841 205.495 76.874 1.00 20.98 316 ALA A N 1
ATOM 1914 C CA . ALA A 1 242 ? 158.953 206.515 77.398 1.00 21.77 316 ALA A CA 1
ATOM 1915 C C . ALA A 1 242 ? 159.114 206.582 78.896 1.00 22.62 316 ALA A C 1
ATOM 1916 O O . ALA A 1 242 ? 159.339 205.537 79.544 1.00 23.45 316 ALA A O 1
ATOM 1918 N N . TYR A 1 243 ? 158.971 207.793 79.453 1.00 22.75 317 TYR A N 1
ATOM 1919 C CA . TYR A 1 243 ? 159.126 208.031 80.904 1.00 22.12 317 TYR A CA 1
ATOM 1920 C C . TYR A 1 243 ? 157.963 208.766 81.497 1.00 21.78 317 TYR A C 1
ATOM 1921 O O . TYR A 1 243 ? 157.412 209.684 80.844 1.00 21.27 317 TYR A O 1
ATOM 1930 N N . VAL A 1 244 ? 157.592 208.392 82.720 1.00 20.99 318 VAL A N 1
ATOM 1931 C CA . VAL A 1 244 ? 156.539 209.120 83.425 1.00 21.21 318 VAL A CA 1
ATOM 1932 C C . VAL A 1 244 ? 157.139 209.686 84.677 1.00 21.51 318 VAL A C 1
ATOM 1933 O O . VAL A 1 244 ? 157.524 208.964 85.565 1.00 22.84 318 VAL A O 1
ATOM 1937 N N . VAL A 1 245 ? 157.216 210.997 84.739 1.00 21.79 319 VAL A N 1
ATOM 1938 C CA . VAL A 1 245 ? 157.862 211.702 85.823 1.00 21.39 319 VAL A CA 1
ATOM 1939 C C . VAL A 1 245 ? 156.819 212.067 86.840 1.00 21.90 319 VAL A C 1
ATOM 1940 O O . VAL A 1 245 ? 155.776 212.582 86.487 1.00 22.49 319 VAL A O 1
ATOM 1944 N N . VAL A 1 246 ? 157.084 211.788 88.112 1.00 22.06 320 VAL A N 1
ATOM 1945 C CA . VAL A 1 246 ? 156.128 212.093 89.176 1.00 21.13 320 VAL A CA 1
ATOM 1946 C C . VAL A 1 246 ? 156.854 212.833 90.269 1.00 21.14 320 VAL A C 1
ATOM 1947 O O . VAL A 1 246 ? 157.797 212.318 90.871 1.00 21.53 320 VAL A O 1
ATOM 1951 N N . GLN A 1 247 ? 156.431 214.064 90.502 1.00 21.29 321 GLN A N 1
ATOM 1952 C CA . GLN A 1 247 ? 157.066 214.913 91.512 1.00 21.38 321 GLN A CA 1
ATOM 1953 C C . GLN A 1 247 ? 156.136 215.242 92.681 1.00 20.98 321 GLN A C 1
ATOM 1954 O O . GLN A 1 247 ? 155.000 215.689 92.504 1.00 20.32 321 GLN A O 1
ATOM 1960 N N . ALA A 1 248 ? 156.647 215.034 93.881 1.00 20.98 322 ALA A N 1
ATOM 1961 C CA . ALA A 1 248 ? 155.839 215.208 95.063 1.00 21.35 322 ALA A CA 1
ATOM 1962 C C . ALA A 1 248 ? 155.953 216.560 95.726 1.00 21.68 322 ALA A C 1
ATOM 1963 O O . ALA A 1 248 ? 156.779 216.735 96.605 1.00 22.22 322 ALA A O 1
ATOM 1965 N N . GLU A 1 249 ? 155.120 217.511 95.312 1.00 22.06 323 GLU A N 1
ATOM 1966 C CA . GLU A 1 249 ? 155.068 218.795 95.981 1.00 22.65 323 GLU A CA 1
ATOM 1967 C C . GLU A 1 249 ? 154.349 218.538 97.303 1.00 23.05 323 GLU A C 1
ATOM 1968 O O . GLU A 1 249 ? 153.144 218.248 97.326 1.00 23.04 323 GLU A O 1
ATOM 1974 N N . GLY A 1 250 ? 155.119 218.610 98.390 1.00 23.55 324 GLY A N 1
ATOM 1975 C CA . GLY A 1 250 ? 154.635 218.362 99.735 1.00 24.22 324 GLY A CA 1
ATOM 1976 C C . GLY A 1 250 ? 153.671 219.416 100.242 1.00 24.78 324 GLY A C 1
ATOM 1977 O O . GLY A 1 250 ? 152.573 219.076 100.694 1.00 25.04 324 GLY A O 1
ATOM 1978 N N . GLY A 1 251 ? 154.082 220.686 100.172 1.00 25.04 325 GLY A N 1
ATOM 1979 C CA . GLY A 1 251 ? 153.270 221.815 100.618 1.00 25.29 325 GLY A CA 1
ATOM 1980 C C . GLY A 1 251 ? 152.503 221.608 101.921 1.00 25.42 325 GLY A C 1
ATOM 1981 O O . GLY A 1 251 ? 151.433 220.983 101.940 1.00 25.46 325 GLY A O 1
ATOM 1982 N N . PRO A 1 256 ? 150.034 217.716 99.352 1.00 24.50 330 PRO A N 1
ATOM 1983 C CA . PRO A 1 256 ? 150.479 216.357 98.980 1.00 24.40 330 PRO A CA 1
ATOM 1984 C C . PRO A 1 256 ? 150.075 215.981 97.535 1.00 24.16 330 PRO A C 1
ATOM 1985 O O . PRO A 1 256 ? 149.507 214.895 97.301 1.00 23.91 330 PRO A O 1
ATOM 1989 N N . LEU A 1 257 ? 150.361 216.887 96.592 1.00 23.74 331 LEU A N 1
ATOM 1990 C CA . LEU A 1 257 ? 150.021 216.690 95.185 1.00 23.43 331 LEU A CA 1
ATOM 1991 C C . LEU A 1 257 ? 151.208 216.142 94.456 1.00 23.09 331 LEU A C 1
ATOM 1992 O O . LEU A 1 257 ? 152.325 216.582 94.671 1.00 23.40 331 LEU A O 1
ATOM 1997 N N . TYR A 1 258 ? 150.947 215.191 93.577 1.00 22.51 332 TYR A N 1
ATOM 1998 C CA . TYR A 1 258 ? 151.949 214.662 92.704 1.00 21.96 332 TYR A CA 1
ATOM 1999 C C . TYR A 1 258 ? 151.809 215.432 91.396 1.00 21.74 332 TYR A C 1
ATOM 2000 O O . TYR A 1 258 ? 150.724 215.486 90.805 1.00 21.08 332 TYR A O 1
ATOM 2009 N N . LYS A 1 259 ? 152.899 216.066 90.966 1.00 21.75 333 LYS A N 1
ATOM 2010 C CA . LYS A 1 259 ? 152.913 216.802 89.697 1.00 21.57 333 LYS A CA 1
ATOM 2011 C C . LYS A 1 259 ? 153.435 215.820 88.655 1.00 21.14 333 LYS A C 1
ATOM 2012 O O . LYS A 1 259 ? 154.496 215.240 88.848 1.00 21.00 333 LYS A O 1
ATOM 2018 N N . VAL A 1 260 ? 152.684 215.630 87.567 1.00 20.94 334 VAL A N 1
ATOM 2019 C CA . VAL A 1 260 ? 152.991 214.575 86.600 1.00 20.90 334 VAL A CA 1
ATOM 2020 C C . VAL A 1 260 ? 153.232 215.015 85.161 1.00 20.70 334 VAL A C 1
ATOM 2021 O O . VAL A 1 260 ? 152.481 215.830 84.629 1.00 21.08 334 VAL A O 1
ATOM 2025 N N . SER A 1 261 ? 154.271 214.447 84.541 1.00 20.55 335 SER A N 1
ATOM 2026 C CA . SER A 1 261 ? 154.670 214.765 83.166 1.00 20.90 335 SER A CA 1
ATOM 2027 C C . SER A 1 261 ? 155.164 213.531 82.442 1.00 20.86 335 SER A C 1
ATOM 2028 O O . SER A 1 261 ? 155.482 212.539 83.068 1.00 20.42 335 SER A O 1
ATOM 2031 N N . VAL A 1 262 ? 155.263 213.630 81.118 1.00 21.20 336 VAL A N 1
ATOM 2032 C CA . VAL A 1 262 ? 155.663 212.508 80.280 1.00 21.81 336 VAL A CA 1
ATOM 2033 C C . VAL A 1 262 ? 156.759 212.885 79.286 1.00 22.17 336 VAL A C 1
ATOM 2034 O O . VAL A 1 262 ? 156.646 213.902 78.633 1.00 22.72 336 VAL A O 1
ATOM 2038 N N . THR A 1 263 ? 157.823 212.096 79.176 1.00 22.53 337 THR A N 1
ATOM 2039 C CA . THR A 1 263 ? 158.804 212.311 78.091 1.00 23.14 337 THR A CA 1
ATOM 2040 C C . THR A 1 263 ? 159.024 210.980 77.457 1.00 23.17 337 THR A C 1
ATOM 2041 O O . THR A 1 263 ? 159.044 209.957 78.159 1.00 24.65 337 THR A O 1
ATOM 2045 N N . ALA A 1 264 ? 159.219 210.990 76.151 1.00 22.19 338 ALA A N 1
ATOM 2046 C CA . ALA A 1 264 ? 159.479 209.780 75.419 1.00 21.66 338 ALA A CA 1
ATOM 2047 C C . ALA A 1 264 ? 160.079 210.244 74.139 1.00 21.54 338 ALA A C 1
ATOM 2048 O O . ALA A 1 264 ? 159.766 211.322 73.684 1.00 21.86 338 ALA A O 1
ATOM 2050 N N . ARG A 1 265 ? 160.951 209.441 73.562 1.00 21.49 339 ARG A N 1
ATOM 2051 C CA . ARG A 1 265 ? 161.551 209.774 72.287 1.00 21.49 339 ARG A CA 1
ATOM 2052 C C . ARG A 1 265 ? 160.542 210.133 71.155 1.00 22.21 339 ARG A C 1
ATOM 2053 O O . ARG A 1 265 ? 159.377 209.714 71.166 1.00 21.93 339 ARG A O 1
ATOM 2061 N N . ASP A 1 266 ? 161.018 210.930 70.195 1.00 23.24 340 ASP A N 1
ATOM 2062 C CA . ASP A 1 266 ? 160.257 211.422 69.039 1.00 24.16 340 ASP A CA 1
ATOM 2063 C C . ASP A 1 266 ? 159.590 210.269 68.326 1.00 24.73 340 ASP A C 1
ATOM 2064 O O . ASP A 1 266 ? 158.467 210.364 67.851 1.00 25.94 340 ASP A O 1
ATOM 2069 N N . ASP A 1 267 ? 160.325 209.176 68.252 1.00 24.76 341 ASP A N 1
ATOM 2070 C CA . ASP A 1 267 ? 159.896 207.901 67.728 1.00 24.40 341 ASP A CA 1
ATOM 2071 C C . ASP A 1 267 ? 158.477 207.433 68.203 1.00 24.30 341 ASP A C 1
ATOM 2072 O O . ASP A 1 267 ? 157.681 206.989 67.395 1.00 24.55 341 ASP A O 1
ATOM 2077 N N . VAL A 1 268 ? 158.181 207.524 69.509 1.00 23.29 342 VAL A N 1
ATOM 2078 C CA . VAL A 1 268 ? 156.935 207.012 70.082 1.00 22.09 342 VAL A CA 1
ATOM 2079 C C . VAL A 1 268 ? 155.716 207.945 70.014 1.00 22.09 342 VAL A C 1
ATOM 2080 O O . VAL A 1 268 ? 155.776 209.067 70.516 1.00 22.06 342 VAL A O 1
ATOM 2084 N N . PRO A 1 269 ? 154.618 207.453 69.409 1.00 21.62 343 PRO A N 1
ATOM 2085 C CA . PRO A 1 269 ? 153.370 208.203 69.218 1.00 21.42 343 PRO A CA 1
ATOM 2086 C C . PRO A 1 269 ? 152.619 208.505 70.485 1.00 21.55 343 PRO A C 1
ATOM 2087 O O . PRO A 1 269 ? 153.078 208.105 71.530 1.00 22.35 343 PRO A O 1
ATOM 2091 N N . PHE A 1 270 ? 151.492 209.198 70.403 1.00 21.81 344 PHE A N 1
ATOM 2092 C CA . PHE A 1 270 ? 150.768 209.570 71.614 1.00 22.51 344 PHE A CA 1
ATOM 2093 C C . PHE A 1 270 ? 150.063 208.394 72.367 1.00 23.22 344 PHE A C 1
ATOM 2094 O O . PHE A 1 270 ? 149.419 207.481 71.777 1.00 22.60 344 PHE A O 1
ATOM 2102 N N . PHE A 1 271 ? 150.154 208.426 73.684 1.00 23.66 345 PHE A N 1
ATOM 2103 C CA . PHE A 1 271 ? 149.510 207.360 74.418 1.00 24.62 345 PHE A CA 1
ATOM 2104 C C . PHE A 1 271 ? 148.711 207.740 75.638 1.00 25.19 345 PHE A C 1
ATOM 2105 O O . PHE A 1 271 ? 148.760 208.882 76.136 1.00 25.86 345 PHE A O 1
ATOM 2113 N N . GLY A 1 272 ? 147.966 206.726 76.078 1.00 25.81 346 GLY A N 1
ATOM 2114 C CA . GLY A 1 272 ? 147.426 206.619 77.444 1.00 25.37 346 GLY A CA 1
ATOM 2115 C C . GLY A 1 272 ? 146.341 207.579 77.700 1.00 25.02 346 GLY A C 1
ATOM 2116 O O . GLY A 1 272 ? 145.978 208.310 76.776 1.00 26.16 346 GLY A O 1
ATOM 2117 N N . PRO A 1 273 ? 145.847 207.611 78.925 1.00 23.94 347 PRO A N 1
ATOM 2118 C CA . PRO A 1 273 ? 144.802 208.559 79.281 1.00 22.97 347 PRO A CA 1
ATOM 2119 C C . PRO A 1 273 ? 145.439 209.929 79.148 1.00 22.98 347 PRO A C 1
ATOM 2120 O O . PRO A 1 273 ? 146.626 210.121 79.521 1.00 22.85 347 PRO A O 1
ATOM 2124 N N . PRO A 1 274 ? 144.677 210.872 78.598 1.00 22.49 348 PRO A N 1
ATOM 2125 C CA . PRO A 1 274 ? 145.150 212.251 78.452 1.00 21.63 348 PRO A CA 1
ATOM 2126 C C . PRO A 1 274 ? 145.461 212.860 79.818 1.00 21.50 348 PRO A C 1
ATOM 2127 O O . PRO A 1 274 ? 144.705 212.662 80.765 1.00 21.99 348 PRO A O 1
ATOM 2131 N N . LEU A 1 275 ? 146.580 213.566 79.934 1.00 21.39 349 LEU A N 1
ATOM 2132 C CA . LEU A 1 275 ? 146.915 214.235 81.183 1.00 20.51 349 LEU A CA 1
ATOM 2133 C C . LEU A 1 275 ? 145.876 215.314 81.442 1.00 19.69 349 LEU A C 1
ATOM 2134 O O . LEU A 1 275 ? 145.411 215.951 80.504 1.00 18.37 349 LEU A O 1
ATOM 2139 N N . PRO A 1 276 ? 145.455 215.437 82.701 1.00 19.83 350 PRO A N 1
ATOM 2140 C CA . PRO A 1 276 ? 144.518 216.479 83.106 1.00 19.98 350 PRO A CA 1
ATOM 2141 C C . PRO A 1 276 ? 145.161 217.838 82.911 1.00 20.50 350 PRO A C 1
ATOM 2142 O O . PRO A 1 276 ? 146.370 218.012 82.892 1.00 20.47 350 PRO A O 1
ATOM 2146 N N . ASP A 1 277 ? 144.267 218.799 82.827 1.00 21.45 351 ASP A N 1
ATOM 2147 C CA . ASP A 1 277 ? 144.507 220.151 82.356 1.00 22.06 351 ASP A CA 1
ATOM 2148 C C . ASP A 1 277 ? 145.305 221.069 83.260 1.00 21.94 351 ASP A C 1
ATOM 2149 O O . ASP A 1 277 ? 146.080 221.911 82.736 1.00 22.24 351 ASP A O 1
ATOM 2154 N N . PRO A 1 278 ? 145.007 221.061 84.559 1.00 21.51 352 PRO A N 1
ATOM 2155 C CA . PRO A 1 278 ? 145.971 221.557 85.548 1.00 21.65 352 PRO A CA 1
ATOM 2156 C C . PRO A 1 278 ? 146.956 220.434 85.986 1.00 21.68 352 PRO A C 1
ATOM 2157 O O . PRO A 1 278 ? 147.688 220.680 86.929 1.00 22.10 352 PRO A O 1
ATOM 2161 N N . ALA A 1 279 ? 146.926 219.252 85.346 1.00 21.30 353 ALA A N 1
ATOM 2162 C CA . ALA A 1 279 ? 147.998 218.205 85.435 1.00 21.17 353 ALA A CA 1
ATOM 2163 C C . ALA A 1 279 ? 148.673 217.781 86.754 1.00 20.94 353 ALA A C 1
ATOM 2164 O O . ALA A 1 279 ? 149.879 217.472 86.806 1.00 20.30 353 ALA A O 1
ATOM 2166 N N . VAL A 1 280 ? 147.869 217.698 87.793 1.00 20.85 354 VAL A N 1
ATOM 2167 C CA . VAL A 1 280 ? 148.338 217.344 89.109 1.00 20.40 354 VAL A CA 1
ATOM 2168 C C . VAL A 1 280 ? 147.378 216.313 89.718 1.00 20.06 354 VAL A C 1
ATOM 2169 O O . VAL A 1 280 ? 146.182 216.364 89.483 1.00 19.95 354 VAL A O 1
ATOM 2173 N N . PHE A 1 281 ? 147.893 215.369 90.488 1.00 19.77 355 PHE A N 1
ATOM 2174 C CA . PHE A 1 281 ? 147.023 214.391 91.102 1.00 19.55 355 PHE A CA 1
ATOM 2175 C C . PHE A 1 281 ? 147.196 214.322 92.609 1.00 20.02 355 PHE A C 1
ATOM 2176 O O . PHE A 1 281 ? 148.174 214.776 93.172 1.00 19.61 355 PHE A O 1
ATOM 2184 N N . ARG A 1 282 ? 146.208 213.746 93.266 1.00 21.37 356 ARG A N 1
ATOM 2185 C CA . ARG A 1 282 ? 146.277 213.533 94.701 1.00 22.33 356 ARG A CA 1
ATOM 2186 C C . ARG A 1 282 ? 146.366 212.043 94.875 1.00 22.45 356 ARG A C 1
ATOM 2187 O O . ARG A 1 282 ? 145.879 211.286 94.032 1.00 22.51 356 ARG A O 1
ATOM 2195 N N . LYS A 1 283 ? 147.011 211.632 95.960 1.00 22.89 357 LYS A N 1
ATOM 2196 C CA . LYS A 1 283 ? 147.200 210.216 96.273 1.00 22.90 357 LYS A CA 1
ATOM 2197 C C . LYS A 1 283 ? 145.827 209.536 96.468 1.00 22.26 357 LYS A C 1
ATOM 2198 O O . LYS A 1 283 ? 145.031 209.965 97.284 1.00 22.07 357 LYS A O 1
ATOM 2204 N N . GLY A 1 284 ? 145.551 208.517 95.666 1.00 21.99 358 GLY A N 1
ATOM 2205 C CA . GLY A 1 284 ? 144.290 207.805 95.719 1.00 22.30 358 GLY A CA 1
ATOM 2206 C C . GLY A 1 284 ? 144.054 206.870 94.534 1.00 22.70 358 GLY A C 1
ATOM 2207 O O . GLY A 1 284 ? 144.917 206.749 93.655 1.00 22.88 358 GLY A O 1
ATOM 2208 N N . PRO A 1 285 ? 142.887 206.216 94.503 1.00 22.64 359 PRO A N 1
ATOM 2209 C CA . PRO A 1 285 ? 142.538 205.284 93.425 1.00 22.55 359 PRO A CA 1
ATOM 2210 C C . PRO A 1 285 ? 142.590 205.934 92.053 1.00 22.86 359 PRO A C 1
ATOM 2211 O O . PRO A 1 285 ? 143.210 205.362 91.171 1.00 23.46 359 PRO A O 1
ATOM 2215 N N . GLU A 1 286 ? 141.974 207.100 91.868 1.00 22.97 360 GLU A N 1
ATOM 2216 C CA . GLU A 1 286 ? 142.033 207.809 90.591 1.00 23.06 360 GLU A CA 1
ATOM 2217 C C . GLU A 1 286 ? 143.475 207.786 90.052 1.00 23.07 360 GLU A C 1
ATOM 2218 O O . GLU A 1 286 ? 143.733 207.397 88.897 1.00 23.66 360 GLU A O 1
ATOM 2224 N N . PHE A 1 287 ? 144.427 208.173 90.895 1.00 22.59 361 PHE A N 1
ATOM 2225 C CA . PHE A 1 287 ? 145.809 208.211 90.458 1.00 22.08 361 PHE A CA 1
ATOM 2226 C C . PHE A 1 287 ? 146.368 206.812 90.195 1.00 21.68 361 PHE A C 1
ATOM 2227 O O . PHE A 1 287 ? 147.054 206.605 89.232 1.00 21.78 361 PHE A O 1
ATOM 2235 N N . GLN A 1 288 ? 146.064 205.845 91.036 1.00 21.97 362 GLN A N 1
ATOM 2236 C CA . GLN A 1 288 ? 146.531 204.476 90.809 1.00 22.35 362 GLN A CA 1
ATOM 2237 C C . GLN A 1 288 ? 146.124 204.056 89.390 1.00 22.16 362 GLN A C 1
ATOM 2238 O O . GLN A 1 288 ? 146.955 203.612 88.588 1.00 21.60 362 GLN A O 1
ATOM 2244 N N . GLU A 1 289 ? 144.844 204.255 89.084 1.00 22.40 363 GLU A N 1
ATOM 2245 C CA . GLU A 1 289 ? 144.284 203.885 87.800 1.00 22.77 363 GLU A CA 1
ATOM 2246 C C . GLU A 1 289 ? 144.949 204.621 86.670 1.00 23.19 363 GLU A C 1
ATOM 2247 O O . GLU A 1 289 ? 145.384 204.010 85.678 1.00 23.49 363 GLU A O 1
ATOM 2253 N N . PHE A 1 290 ? 145.012 205.943 86.812 1.00 23.23 364 PHE A N 1
ATOM 2254 C CA . PHE A 1 290 ? 145.627 206.734 85.790 1.00 23.15 364 PHE A CA 1
ATOM 2255 C C . PHE A 1 290 ? 147.068 206.243 85.466 1.00 23.52 364 PHE A C 1
ATOM 2256 O O . PHE A 1 290 ? 147.369 205.833 84.333 1.00 24.09 364 PHE A O 1
ATOM 2264 N N . LEU A 1 291 ? 147.938 206.285 86.473 1.00 22.97 365 LEU A N 1
ATOM 2265 C CA . LEU A 1 291 ? 149.343 205.932 86.325 1.00 22.29 365 LEU A CA 1
ATOM 2266 C C . LEU A 1 291 ? 149.587 204.556 85.727 1.00 22.23 365 LEU A C 1
ATOM 2267 O O . LEU A 1 291 ? 150.382 204.435 84.792 1.00 21.80 365 LEU A O 1
ATOM 2272 N N . LEU A 1 292 ? 148.945 203.527 86.285 1.00 22.07 366 LEU A N 1
ATOM 2273 C CA . LEU A 1 292 ? 149.166 202.165 85.795 1.00 22.21 366 LEU A CA 1
ATOM 2274 C C . LEU A 1 292 ? 148.736 201.998 84.330 1.00 22.66 366 LEU A C 1
ATOM 2275 O O . LEU A 1 292 ? 149.533 201.484 83.521 1.00 22.28 366 LEU A O 1
ATOM 2280 N N . THR A 1 293 ? 147.515 202.433 83.976 1.00 22.30 367 THR A N 1
ATOM 2281 C CA . THR A 1 293 ? 147.110 202.378 82.571 1.00 22.82 367 THR A CA 1
ATOM 2282 C C . THR A 1 293 ? 148.072 203.232 81.679 1.00 22.71 367 THR A C 1
ATOM 2283 O O . THR A 1 293 ? 148.470 202.826 80.575 1.00 22.80 367 THR A O 1
ATOM 2287 N N . LYS A 1 294 ? 148.466 204.397 82.175 1.00 22.10 368 LYS A N 1
ATOM 2288 C CA . LYS A 1 294 ? 149.385 205.224 81.447 1.00 21.44 368 LYS A CA 1
ATOM 2289 C C . LYS A 1 294 ? 150.691 204.471 81.196 1.00 21.42 368 LYS A C 1
ATOM 2290 O O . LYS A 1 294 ? 151.233 204.558 80.112 1.00 21.02 368 LYS A O 1
ATOM 2296 N N . LEU A 1 295 ? 151.208 203.727 82.173 1.00 21.62 369 LEU A N 1
ATOM 2297 C CA . LEU A 1 295 ? 152.440 202.966 81.908 1.00 21.95 369 LEU A CA 1
ATOM 2298 C C . LEU A 1 295 ? 152.239 201.902 80.810 1.00 22.04 369 LEU A C 1
ATOM 2299 O O . LEU A 1 295 ? 153.034 201.798 79.872 1.00 22.23 369 LEU A O 1
ATOM 2304 N N . ILE A 1 296 ? 151.144 201.156 80.898 1.00 22.46 370 ILE A N 1
ATOM 2305 C CA . ILE A 1 296 ? 150.854 200.119 79.918 1.00 21.63 370 ILE A CA 1
ATOM 2306 C C . ILE A 1 296 ? 150.650 200.768 78.571 1.00 21.78 370 ILE A C 1
ATOM 2307 O O . ILE A 1 296 ? 151.201 200.312 77.577 1.00 22.17 370 ILE A O 1
ATOM 2312 N N . ASN A 1 297 ? 149.942 201.879 78.536 1.00 21.94 371 ASN A N 1
ATOM 2313 C CA . ASN A 1 297 ? 149.739 202.553 77.245 1.00 22.57 371 ASN A CA 1
ATOM 2314 C C . ASN A 1 297 ? 151.076 203.064 76.602 1.00 22.79 371 ASN A C 1
ATOM 2315 O O . ASN A 1 297 ? 151.336 202.919 75.381 1.00 23.32 371 ASN A O 1
ATOM 2320 N N . ALA A 1 298 ? 151.943 203.615 77.437 1.00 22.85 372 ALA A N 1
ATOM 2321 C CA . ALA A 1 298 ? 153.258 204.026 76.992 1.00 22.57 372 ALA A CA 1
ATOM 2322 C C . ALA A 1 298 ? 153.974 202.826 76.360 1.00 22.65 372 ALA A C 1
ATOM 2323 O O . ALA A 1 298 ? 154.643 202.968 75.339 1.00 22.95 372 ALA A O 1
ATOM 2325 N N . GLU A 1 299 ? 153.839 201.638 76.943 1.00 22.28 373 GLU A N 1
ATOM 2326 C CA . GLU A 1 299 ? 154.575 200.519 76.386 1.00 21.89 373 GLU A CA 1
ATOM 2327 C C . GLU A 1 299 ? 154.008 200.090 75.076 1.00 21.58 373 GLU A C 1
ATOM 2328 O O . GLU A 1 299 ? 154.741 199.745 74.187 1.00 21.59 373 GLU A O 1
ATOM 2334 N N . TYR A 1 300 ? 152.696 200.099 74.946 1.00 21.62 374 TYR A N 1
ATOM 2335 C CA . TYR A 1 300 ? 152.090 199.710 73.680 1.00 21.58 374 TYR A CA 1
ATOM 2336 C C . TYR A 1 300 ? 152.413 200.741 72.602 1.00 21.78 374 TYR A C 1
ATOM 2337 O O . TYR A 1 300 ? 152.459 200.409 71.403 1.00 22.20 374 TYR A O 1
ATOM 2346 N N . ALA A 1 301 ? 152.613 201.994 73.019 1.00 21.60 375 ALA A N 1
ATOM 2347 C CA . ALA A 1 301 ? 152.965 203.056 72.086 1.00 21.40 375 ALA A CA 1
ATOM 2348 C C . ALA A 1 301 ? 154.427 202.926 71.618 1.00 21.59 375 ALA A C 1
ATOM 2349 O O . ALA A 1 301 ? 154.742 203.197 70.433 1.00 20.89 375 ALA A O 1
ATOM 2351 N N . CYS A 1 302 ? 155.293 202.499 72.549 1.00 20.86 376 CYS A N 1
ATOM 2352 C CA . CYS A 1 302 ? 156.703 202.347 72.291 1.00 21.35 376 CYS A CA 1
ATOM 2353 C C . CYS A 1 302 ? 156.970 201.284 71.247 1.00 21.52 376 CYS A C 1
ATOM 2354 O O . CYS A 1 302 ? 157.842 201.443 70.365 1.00 22.03 376 CYS A O 1
ATOM 2357 N N . TYR A 1 303 ? 156.178 200.227 71.295 1.00 21.77 377 TYR A N 1
ATOM 2358 C CA . TYR A 1 303 ? 156.252 199.166 70.297 1.00 22.37 377 TYR A CA 1
ATOM 2359 C C . TYR A 1 303 ? 156.020 199.620 68.852 1.00 22.25 377 TYR A C 1
ATOM 2360 O O . TYR A 1 303 ? 156.217 198.850 67.917 1.00 22.51 377 TYR A O 1
ATOM 2369 N N . LYS A 1 304 ? 155.644 200.874 68.656 1.00 22.27 378 LYS A N 1
ATOM 2370 C CA . LYS A 1 304 ? 155.467 201.376 67.303 1.00 22.57 378 LYS A CA 1
ATOM 2371 C C . LYS A 1 304 ? 156.744 202.008 66.762 1.00 22.94 378 LYS A C 1
ATOM 2372 O O . LYS A 1 304 ? 156.854 202.285 65.577 1.00 22.53 378 LYS A O 1
ATOM 2378 N N . ALA A 1 305 ? 157.720 202.202 67.638 1.00 23.69 379 ALA A N 1
ATOM 2379 C CA . ALA A 1 305 ? 158.945 202.905 67.272 1.00 24.19 379 ALA A CA 1
ATOM 2380 C C . ALA A 1 305 ? 159.959 202.058 66.517 1.00 24.44 379 ALA A C 1
ATOM 2381 O O . ALA A 1 305 ? 160.012 200.841 66.685 1.00 24.51 379 ALA A O 1
ATOM 2383 N N . GLU A 1 306 ? 160.769 202.726 65.693 1.00 25.25 380 GLU A N 1
ATOM 2384 C CA . GLU A 1 306 ? 161.821 202.104 64.851 1.00 25.32 380 GLU A CA 1
ATOM 2385 C C . GLU A 1 306 ? 162.328 200.769 65.448 1.00 24.85 380 GLU A C 1
ATOM 2386 O O . GLU A 1 306 ? 162.281 199.706 64.772 1.00 25.64 380 GLU A O 1
ATOM 2392 N N . LYS A 1 307 ? 162.775 200.842 66.703 1.00 23.01 381 LYS A N 1
ATOM 2393 C CA . LYS A 1 307 ? 163.419 199.743 67.387 1.00 22.08 381 LYS A CA 1
ATOM 2394 C C . LYS A 1 307 ? 162.634 198.462 67.446 1.00 22.19 381 LYS A C 1
ATOM 2395 O O . LYS A 1 307 ? 163.222 197.392 67.384 1.00 22.90 381 LYS A O 1
ATOM 2401 N N . PHE A 1 308 ? 161.316 198.539 67.529 1.00 21.84 382 PHE A N 1
ATOM 2402 C CA . PHE A 1 308 ? 160.530 197.328 67.704 1.00 21.10 382 PHE A CA 1
ATOM 2403 C C . PHE A 1 308 ? 159.661 196.937 66.535 1.00 21.73 382 PHE A C 1
ATOM 2404 O O . PHE A 1 308 ? 159.319 195.756 66.387 1.00 22.07 382 PHE A O 1
ATOM 2412 N N . ALA A 1 309 ? 159.290 197.909 65.703 1.00 22.27 383 ALA A N 1
ATOM 2413 C CA . ALA A 1 309 ? 158.365 197.633 64.608 1.00 22.55 383 ALA A CA 1
ATOM 2414 C C . ALA A 1 309 ? 158.794 196.439 63.741 1.00 23.26 383 ALA A C 1
ATOM 2415 O O . ALA A 1 309 ? 157.992 195.517 63.516 1.00 23.35 383 ALA A O 1
ATOM 2417 N N . LYS A 1 310 ? 160.041 196.449 63.274 1.00 23.69 384 LYS A N 1
ATOM 2418 C CA . LYS A 1 310 ? 160.568 195.338 62.486 1.00 24.89 384 LYS A CA 1
ATOM 2419 C C . LYS A 1 310 ? 160.286 193.993 63.179 1.00 24.93 384 LYS A C 1
ATOM 2420 O O . LYS A 1 310 ? 159.640 193.100 62.602 1.00 24.73 384 LYS A O 1
ATOM 2426 N N . LEU A 1 311 ? 160.755 193.861 64.422 1.00 24.62 385 LEU A N 1
ATOM 2427 C CA . LEU A 1 311 ? 160.601 192.612 65.158 1.00 24.13 385 LEU A CA 1
ATOM 2428 C C . LEU A 1 311 ? 159.132 192.216 65.284 1.00 24.17 385 LEU A C 1
ATOM 2429 O O . LEU A 1 311 ? 158.815 191.019 65.258 1.00 24.35 385 LEU A O 1
ATOM 2434 N N . GLU A 1 312 ? 158.228 193.199 65.392 1.00 23.86 386 GLU A N 1
ATOM 2435 C CA . GLU A 1 312 ? 156.794 192.874 65.515 1.00 23.74 386 GLU A CA 1
ATOM 2436 C C . GLU A 1 312 ? 156.196 192.267 64.247 1.00 23.25 386 GLU A C 1
ATOM 2437 O O . GLU A 1 312 ? 155.553 191.223 64.312 1.00 23.17 386 GLU A O 1
ATOM 2443 N N . GLU A 1 313 ? 156.447 192.944 63.121 1.00 23.36 387 GLU A N 1
ATOM 2444 C CA . GLU A 1 313 ? 156.072 192.577 61.761 1.00 23.23 387 GLU A CA 1
ATOM 2445 C C . GLU A 1 313 ? 156.528 191.164 61.525 1.00 23.00 387 GLU A C 1
ATOM 2446 O O . GLU A 1 313 ? 155.743 190.258 61.246 1.00 23.15 387 GLU A O 1
ATOM 2452 N N . ARG A 1 314 ? 157.830 190.992 61.671 1.00 23.24 388 ARG A N 1
ATOM 2453 C CA . ARG A 1 314 ? 158.504 189.725 61.477 1.00 23.34 388 ARG A CA 1
ATOM 2454 C C . ARG A 1 314 ? 157.836 188.613 62.237 1.00 23.09 388 ARG A C 1
ATOM 2455 O O . ARG A 1 314 ? 157.764 187.497 61.736 1.00 23.95 388 ARG A O 1
ATOM 2463 N N . THR A 1 315 ? 157.346 188.929 63.432 1.00 22.54 389 THR A N 1
ATOM 2464 C CA . THR A 1 315 ? 156.696 187.958 64.313 1.00 22.30 389 THR A CA 1
ATOM 2465 C C . THR A 1 315 ? 155.275 187.609 63.899 1.00 22.22 389 THR A C 1
ATOM 2466 O O . THR A 1 315 ? 154.877 186.438 63.931 1.00 21.91 389 THR A O 1
ATOM 2470 N N . ARG A 1 316 ? 154.511 188.648 63.567 1.00 22.11 390 ARG A N 1
ATOM 2471 C CA . ARG A 1 316 ? 153.140 188.503 63.107 1.00 22.36 390 ARG A CA 1
ATOM 2472 C C . ARG A 1 316 ? 153.153 187.596 61.873 1.00 22.93 390 ARG A C 1
ATOM 2473 O O . ARG A 1 316 ? 152.408 186.609 61.795 1.00 22.74 390 ARG A O 1
ATOM 2481 N N . ALA A 1 317 ? 154.018 187.929 60.913 1.00 22.66 391 ALA A N 1
ATOM 2482 C CA . ALA A 1 317 ? 154.188 187.090 59.739 1.00 22.44 391 ALA A CA 1
ATOM 2483 C C . ALA A 1 317 ? 154.452 185.601 60.083 1.00 22.45 391 ALA A C 1
ATOM 2484 O O . ALA A 1 317 ? 153.804 184.732 59.518 1.00 23.34 391 ALA A O 1
ATOM 2486 N N . ALA A 1 318 ? 155.385 185.290 60.977 1.00 21.85 392 ALA A N 1
ATOM 2487 C CA . ALA A 1 318 ? 155.665 183.888 61.250 1.00 22.21 392 ALA A CA 1
ATOM 2488 C C . ALA A 1 318 ? 154.511 183.192 61.984 1.00 22.84 392 ALA A C 1
ATOM 2489 O O . ALA A 1 318 ? 154.253 181.972 61.801 1.00 23.03 392 ALA A O 1
ATOM 2491 N N . LEU A 1 319 ? 153.807 183.943 62.819 1.00 22.37 393 LEU A N 1
ATOM 2492 C CA . LEU A 1 319 ? 152.730 183.309 63.542 1.00 22.18 393 LEU A CA 1
ATOM 2493 C C . LEU A 1 319 ? 151.620 182.933 62.564 1.00 22.06 393 LEU A C 1
ATOM 2494 O O . LEU A 1 319 ? 151.158 181.798 62.564 1.00 22.92 393 LEU A O 1
ATOM 2499 N N . LEU A 1 320 ? 151.242 183.884 61.720 1.00 21.77 394 LEU A N 1
ATOM 2500 C CA . LEU A 1 320 ? 150.252 183.701 60.677 1.00 21.27 394 LEU A CA 1
ATOM 2501 C C . LEU A 1 320 ? 150.602 182.521 59.779 1.00 21.55 394 LEU A C 1
ATOM 2502 O O . LEU A 1 320 ? 149.724 181.690 59.488 1.00 22.13 394 LEU A O 1
ATOM 2507 N N . GLU A 1 321 ? 151.860 182.414 59.356 1.00 21.21 395 GLU A N 1
ATOM 2508 C CA . GLU A 1 321 ? 152.222 181.299 58.479 1.00 21.64 395 GLU A CA 1
ATOM 2509 C C . GLU A 1 321 ? 151.990 179.980 59.202 1.00 21.40 395 GLU A C 1
ATOM 2510 O O . GLU A 1 321 ? 151.348 179.096 58.663 1.00 21.16 395 GLU A O 1
ATOM 251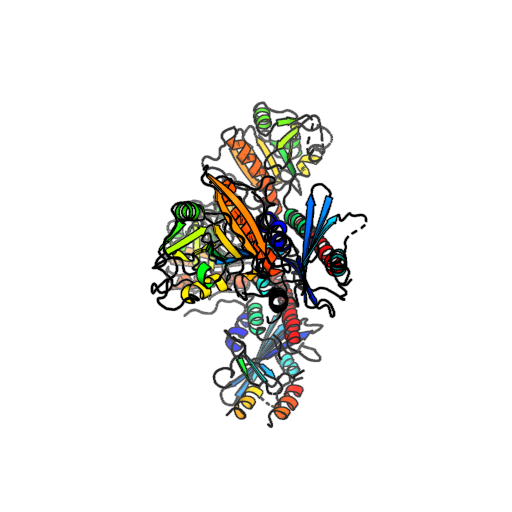6 N N . THR A 1 322 ? 152.470 179.878 60.443 1.00 21.70 396 THR A N 1
ATOM 2517 C CA . THR A 1 322 ? 152.269 178.674 61.263 1.00 21.49 396 THR A CA 1
ATOM 2518 C C . THR A 1 322 ? 150.776 178.411 61.367 1.00 21.26 396 THR A C 1
ATOM 2519 O O . THR A 1 322 ? 150.328 177.280 61.133 1.00 20.62 396 THR A O 1
ATOM 2523 N N . LEU A 1 323 ? 150.015 179.466 61.694 1.00 21.04 397 LEU A N 1
ATOM 2524 C CA . LEU A 1 323 ? 148.573 179.354 61.759 1.00 21.27 397 LEU A CA 1
ATOM 2525 C C . LEU A 1 323 ? 148.006 178.842 60.421 1.00 22.02 397 LEU A C 1
ATOM 2526 O O . LEU A 1 323 ? 147.319 177.795 60.385 1.00 22.82 397 LEU A O 1
ATOM 2531 N N . TYR A 1 324 ? 148.327 179.526 59.326 1.00 21.39 398 TYR A N 1
ATOM 2532 C CA . TYR A 1 324 ? 147.832 179.110 58.028 1.00 20.61 398 TYR A CA 1
ATOM 2533 C C . TYR A 1 324 ? 148.185 177.690 57.757 1.00 20.80 398 TYR A C 1
ATOM 2534 O O . TYR A 1 324 ? 147.343 176.933 57.345 1.00 21.31 398 TYR A O 1
ATOM 2543 N N . GLU A 1 325 ? 149.432 177.317 57.975 1.00 21.39 399 GLU A N 1
ATOM 2544 C CA . GLU A 1 325 ? 149.834 175.960 57.649 1.00 22.08 399 GLU A CA 1
ATOM 2545 C C . GLU A 1 325 ? 149.035 174.922 58.452 1.00 22.05 399 GLU A C 1
ATOM 2546 O O . GLU A 1 325 ? 148.584 173.914 57.907 1.00 22.07 399 GLU A O 1
ATOM 2552 N N . GLU A 1 326 ? 148.792 175.207 59.719 1.00 22.17 400 GLU A N 1
ATOM 2553 C CA . GLU A 1 326 ? 148.043 174.278 60.548 1.00 22.51 400 GLU A CA 1
ATOM 2554 C C . GLU A 1 326 ? 146.559 174.162 60.243 1.00 22.14 400 GLU A C 1
ATOM 2555 O O . GLU A 1 326 ? 145.990 173.077 60.372 1.00 22.10 400 GLU A O 1
ATOM 2561 N N . LEU A 1 327 ? 145.932 175.279 59.874 1.00 22.17 401 LEU A N 1
ATOM 2562 C CA . LEU A 1 327 ? 144.535 175.269 59.456 1.00 21.89 401 LEU A CA 1
ATOM 2563 C C . LEU A 1 327 ? 144.435 174.493 58.146 1.00 21.95 401 LEU A C 1
ATOM 2564 O O . LEU A 1 327 ? 143.432 173.828 57.866 1.00 22.03 401 LEU A O 1
ATOM 2569 N N . HIS A 1 328 ? 145.502 174.548 57.359 1.00 21.86 402 HIS A N 1
ATOM 2570 C CA . HIS A 1 328 ? 145.524 173.842 56.103 1.00 21.79 402 HIS A CA 1
ATOM 2571 C C . HIS A 1 328 ? 145.773 172.350 56.289 1.00 21.68 402 HIS A C 1
ATOM 2572 O O . HIS A 1 328 ? 145.076 171.559 55.692 1.00 21.36 402 HIS A O 1
ATOM 2579 N N . ILE A 1 329 ? 146.754 171.975 57.111 1.00 21.90 403 ILE A N 1
ATOM 2580 C CA . ILE A 1 329 ? 147.062 170.566 57.348 1.00 22.52 403 ILE A CA 1
ATOM 2581 C C . ILE A 1 329 ? 145.895 169.839 58.005 1.00 22.70 403 ILE A C 1
ATOM 2582 O O . ILE A 1 329 ? 145.572 168.695 57.646 1.00 22.34 403 ILE A O 1
ATOM 2587 N N . HIS A 1 330 ? 145.259 170.504 58.959 1.00 22.72 404 HIS A N 1
ATOM 2588 C CA . HIS A 1 330 ? 144.185 169.850 59.678 1.00 23.06 404 HIS A CA 1
ATOM 2589 C C . HIS A 1 330 ? 142.880 169.757 58.880 1.00 23.05 404 HIS A C 1
ATOM 2590 O O . HIS A 1 330 ? 142.197 168.723 58.946 1.00 23.15 404 HIS A O 1
ATOM 2597 N N . SER A 1 331 ? 142.558 170.795 58.102 1.00 22.73 405 SER A N 1
ATOM 2598 C CA . SER A 1 331 ? 141.396 170.734 57.208 1.00 22.63 405 SER A CA 1
ATOM 2599 C C . SER A 1 331 ? 141.539 169.583 56.212 1.00 22.55 405 SER A C 1
ATOM 2600 O O . SER A 1 331 ? 140.566 168.884 55.918 1.00 22.49 405 SER A O 1
ATOM 2603 N N . GLN A 1 332 ? 142.757 169.404 55.704 1.00 22.80 406 GLN A N 1
ATOM 2604 C CA . GLN A 1 332 ? 143.083 168.323 54.790 1.00 23.13 406 GLN A CA 1
ATOM 2605 C C . GLN A 1 332 ? 142.793 166.978 55.480 1.00 23.57 406 GLN A C 1
ATOM 2606 O O . GLN A 1 332 ? 142.091 166.125 54.921 1.00 23.65 406 GLN A O 1
ATOM 2612 N N . SER A 1 333 ? 143.300 166.807 56.705 1.00 24.09 407 SER A N 1
ATOM 2613 C CA . SER A 1 333 ? 143.048 165.586 57.496 1.00 24.58 407 SER A CA 1
ATOM 2614 C C . SER A 1 333 ? 141.576 165.452 57.920 1.00 24.51 407 SER A C 1
ATOM 2615 O O . SER A 1 333 ? 141.155 164.390 58.387 1.00 24.50 407 SER A O 1
ATOM 2618 N N . MET A 1 334 ? 140.809 166.533 57.764 1.00 24.44 408 MET A N 1
ATOM 2619 C CA . MET A 1 334 ? 139.383 166.508 58.051 1.00 24.26 408 MET A CA 1
ATOM 2620 C C . MET A 1 334 ? 138.583 165.901 56.887 1.00 23.86 408 MET A C 1
ATOM 2621 O O . MET A 1 334 ? 137.689 165.099 57.108 1.00 23.44 408 MET A O 1
ATOM 2626 N N . MET A 1 335 ? 138.936 166.275 55.659 1.00 23.85 409 MET A N 1
ATOM 2627 C CA . MET A 1 335 ? 138.236 165.820 54.459 1.00 23.95 409 MET A CA 1
ATOM 2628 C C . MET A 1 335 ? 138.625 164.414 54.002 1.00 24.14 409 MET A C 1
ATOM 2629 O O . MET A 1 335 ? 137.780 163.674 53.476 1.00 24.31 409 MET A O 1
ATOM 2634 N N . GLY A 1 336 ? 139.893 164.045 54.177 1.00 24.09 410 GLY A N 1
ATOM 2635 C CA . GLY A 1 336 ? 140.304 162.716 53.788 1.00 23.84 410 GLY A CA 1
ATOM 2636 C C . GLY A 1 336 ? 141.776 162.395 53.687 1.00 23.96 410 GLY A C 1
ATOM 2637 O O . GLY A 1 336 ? 142.132 161.595 52.812 1.00 24.11 410 GLY A O 1
ATOM 2638 N N . LEU A 1 337 ? 142.622 162.967 54.552 1.00 23.78 411 LEU A N 1
ATOM 2639 C CA . LEU A 1 337 ? 144.066 162.652 54.528 1.00 23.86 411 LEU A CA 1
ATOM 2640 C C . LEU A 1 337 ? 144.309 161.125 54.456 1.00 23.94 411 LEU A C 1
ATOM 2641 O O . LEU A 1 337 ? 144.999 160.658 53.548 1.00 24.08 411 LEU A O 1
ATOM 2643 N N . GLY A 1 338 ? 143.744 160.361 55.399 1.00 23.94 412 GLY A N 1
ATOM 2644 C CA . GLY A 1 338 ? 143.828 158.888 55.386 1.00 24.21 412 GLY A CA 1
ATOM 2645 C C . GLY A 1 338 ? 142.598 158.284 56.076 1.00 24.16 412 GLY A C 1
ATOM 2646 O O . GLY A 1 338 ? 142.188 158.766 57.146 1.00 24.32 412 GLY A O 1
ATOM 2647 N N . GLY A 1 339 ? 142.012 157.253 55.456 1.00 23.51 413 GLY A N 1
ATOM 2648 C CA . GLY A 1 339 ? 140.812 156.600 55.981 1.00 23.12 413 GLY A CA 1
ATOM 2649 C C . GLY A 1 339 ? 140.760 155.116 55.595 1.00 23.08 413 GLY A C 1
ATOM 2650 O O . GLY A 1 339 ? 140.294 154.747 54.510 1.00 22.88 413 GLY A O 1
ATOM 2651 N N . VAL B 1 5 ? 109.253 166.335 83.118 1.00 22.70 79 VAL B N 1
ATOM 2652 C CA . VAL B 1 5 ? 109.167 165.114 82.251 1.00 22.70 79 VAL B CA 1
ATOM 2653 C C . VAL B 1 5 ? 108.453 165.407 80.913 1.00 22.79 79 VAL B C 1
ATOM 2654 O O . VAL B 1 5 ? 107.217 165.400 80.821 1.00 22.83 79 VAL B O 1
ATOM 2658 N N . LYS B 1 6 ? 109.274 165.628 79.886 1.00 22.73 80 LYS B N 1
ATOM 2659 C CA . LYS B 1 6 ? 108.853 166.041 78.534 1.00 22.92 80 LYS B CA 1
ATOM 2660 C C . LYS B 1 6 ? 107.791 165.243 77.744 1.00 22.90 80 LYS B C 1
ATOM 2661 O O . LYS B 1 6 ? 107.216 164.260 78.227 1.00 22.80 80 LYS B O 1
ATOM 2667 N N . LEU B 1 7 ? 107.558 165.711 76.514 1.00 22.97 81 LEU B N 1
ATOM 2668 C CA . LEU B 1 7 ? 106.559 165.165 75.594 1.00 22.74 81 LEU B CA 1
ATOM 2669 C C . LEU B 1 7 ? 107.169 164.188 74.586 1.00 22.62 81 LEU B C 1
ATOM 2670 O O . LEU B 1 7 ? 108.085 164.554 73.824 1.00 22.89 81 LEU B O 1
ATOM 2675 N N . GLU B 1 8 ? 106.613 162.973 74.569 1.00 22.11 82 GLU B N 1
ATOM 2676 C CA . GLU B 1 8 ? 107.069 161.845 73.746 1.00 21.83 82 GLU B CA 1
ATOM 2677 C C . GLU B 1 8 ? 107.226 162.049 72.224 1.00 21.87 82 GLU B C 1
ATOM 2678 O O . GLU B 1 8 ? 106.889 161.166 71.434 1.00 21.67 82 GLU B O 1
ATOM 2684 N N . CYS B 1 9 ? 107.738 163.204 71.811 1.00 22.01 83 CYS B N 1
ATOM 2685 C CA . CYS B 1 9 ? 108.057 163.423 70.403 1.00 22.19 83 CYS B CA 1
ATOM 2686 C C . CYS B 1 9 ? 109.446 162.828 70.234 1.00 22.42 83 CYS B C 1
ATOM 2687 O O . CYS B 1 9 ? 110.168 162.659 71.228 1.00 22.40 83 CYS B O 1
ATOM 2690 N N . ASN B 1 10 ? 109.828 162.513 68.996 1.00 22.54 84 ASN B N 1
ATOM 2691 C CA . ASN B 1 10 ? 111.133 161.907 68.750 1.00 22.67 84 ASN B CA 1
ATOM 2692 C C . ASN B 1 10 ? 112.185 162.707 69.521 1.00 22.48 84 ASN B C 1
ATOM 2693 O O . ASN B 1 10 ? 112.326 163.910 69.281 1.00 22.63 84 ASN B O 1
ATOM 2698 N N . PRO B 1 11 ? 112.906 162.049 70.443 1.00 22.18 85 PRO B N 1
ATOM 2699 C CA . PRO B 1 11 ? 113.851 162.742 71.332 1.00 21.90 85 PRO B CA 1
ATOM 2700 C C . PRO B 1 11 ? 115.025 163.369 70.577 1.00 21.72 85 PRO B C 1
ATOM 2701 O O . PRO B 1 11 ? 115.489 164.447 70.946 1.00 21.66 85 PRO B O 1
ATOM 2705 N N . THR B 1 12 ? 115.463 162.716 69.507 1.00 21.68 86 THR B N 1
ATOM 2706 C CA . THR B 1 12 ? 116.581 163.203 68.716 1.00 21.82 86 THR B CA 1
ATOM 2707 C C . THR B 1 12 ? 116.213 164.419 67.895 1.00 22.11 86 THR B C 1
ATOM 2708 O O . THR B 1 12 ? 117.010 164.872 67.086 1.00 22.78 86 THR B O 1
ATOM 2712 N N . ALA B 1 13 ? 115.019 164.961 68.094 1.00 22.50 87 ALA B N 1
ATOM 2713 C CA . ALA B 1 13 ? 114.594 166.130 67.309 1.00 22.70 87 ALA B CA 1
ATOM 2714 C C . ALA B 1 13 ? 114.679 167.476 68.035 1.00 22.47 87 ALA B C 1
ATOM 2715 O O . ALA B 1 13 ? 114.485 168.510 67.402 1.00 22.82 87 ALA B O 1
ATOM 2717 N N . ARG B 1 14 ? 114.950 167.459 69.343 1.00 22.11 88 ARG B N 1
ATOM 2718 C CA . ARG B 1 14 ? 115.101 168.685 70.144 1.00 22.10 88 ARG B CA 1
ATOM 2719 C C . ARG B 1 14 ? 116.579 169.109 70.147 1.00 21.93 88 ARG B C 1
ATOM 2720 O O . ARG B 1 14 ? 116.942 170.247 70.469 1.00 21.15 88 ARG B O 1
ATOM 2728 N N . ILE B 1 15 ? 117.529 168.093 69.822 1.00 21.72 89 ILE B N 1
ATOM 2729 C CA . ILE B 1 15 ? 118.988 168.150 69.913 1.00 21.88 89 ILE B CA 1
ATOM 2730 C C . ILE B 1 15 ? 119.692 169.185 69.081 1.00 22.36 89 ILE B C 1
ATOM 2731 O O . ILE B 1 15 ? 120.609 169.825 69.567 1.00 22.68 89 ILE B O 1
ATOM 2736 N N . TYR B 1 16 ? 119.267 169.406 67.807 1.00 22.93 90 TYR B N 1
ATOM 2737 C CA . TYR B 1 16 ? 120.032 170.384 67.087 1.00 22.81 90 TYR B CA 1
ATOM 2738 C C . TYR B 1 16 ? 119.918 171.724 67.819 1.00 23.13 90 TYR B C 1
ATOM 2739 O O . TYR B 1 16 ? 120.891 172.415 68.022 1.00 23.42 90 TYR B O 1
ATOM 2748 N N . ARG B 1 17 ? 118.714 172.055 68.255 1.00 23.44 91 ARG B N 1
ATOM 2749 C CA . ARG B 1 17 ? 118.439 173.333 68.885 1.00 23.01 91 ARG B CA 1
ATOM 2750 C C . ARG B 1 17 ? 119.086 173.457 70.252 1.00 22.93 91 ARG B C 1
ATOM 2751 O O . ARG B 1 17 ? 119.593 174.524 70.595 1.00 23.24 91 ARG B O 1
ATOM 2759 N N . LYS B 1 18 ? 119.086 172.371 71.020 1.00 22.60 92 LYS B N 1
ATOM 2760 C CA . LYS B 1 18 ? 119.637 172.412 72.371 1.00 22.93 92 LYS B CA 1
ATOM 2761 C C . LYS B 1 18 ? 121.147 172.468 72.393 1.00 23.05 92 LYS B C 1
ATOM 2762 O O . LYS B 1 18 ? 121.721 173.092 73.272 1.00 23.83 92 LYS B O 1
ATOM 2768 N N . HIS B 1 19 ? 121.785 171.830 71.421 1.00 22.47 93 HIS B N 1
ATOM 2769 C CA . HIS B 1 19 ? 123.223 171.742 71.419 1.00 21.87 93 HIS B CA 1
ATOM 2770 C C . HIS B 1 19 ? 123.948 172.438 70.270 1.00 21.72 93 HIS B C 1
ATOM 2771 O O . HIS B 1 19 ? 125.015 173.013 70.483 1.00 21.98 93 HIS B O 1
ATOM 2778 N N . PHE B 1 20 ? 123.399 172.399 69.069 1.00 21.07 94 PHE B N 1
ATOM 2779 C CA . PHE B 1 20 ? 124.133 172.932 67.933 1.00 21.40 94 PHE B CA 1
ATOM 2780 C C . PHE B 1 20 ? 123.913 174.411 67.593 1.00 21.47 94 PHE B C 1
ATOM 2781 O O . PHE B 1 20 ? 124.863 175.190 67.549 1.00 22.08 94 PHE B O 1
ATOM 2789 N N . LEU B 1 21 ? 122.665 174.776 67.344 1.00 21.44 95 LEU B N 1
ATOM 2790 C CA . LEU B 1 21 ? 122.276 176.116 66.962 1.00 21.27 95 LEU B CA 1
ATOM 2791 C C . LEU B 1 21 ? 122.898 177.174 67.831 1.00 22.10 95 LEU B C 1
ATOM 2792 O O . LEU B 1 21 ? 122.753 177.137 69.063 1.00 22.60 95 LEU B O 1
ATOM 2797 N N . GLY B 1 22 ? 123.596 178.109 67.183 1.00 22.43 96 GLY B N 1
ATOM 2798 C CA . GLY B 1 22 ? 124.164 179.261 67.858 1.00 22.48 96 GLY B CA 1
ATOM 2799 C C . GLY B 1 22 ? 125.506 179.021 68.490 1.00 22.64 96 GLY B C 1
ATOM 2800 O O . GLY B 1 22 ? 126.061 179.895 69.146 1.00 23.19 96 GLY B O 1
ATOM 2801 N N . LYS B 1 23 ? 126.018 177.817 68.325 1.00 22.52 97 LYS B N 1
ATOM 2802 C CA . LYS B 1 23 ? 127.331 177.491 68.844 1.00 22.39 97 LYS B CA 1
ATOM 2803 C C . LYS B 1 23 ? 128.144 176.994 67.645 1.00 22.58 97 LYS B C 1
ATOM 2804 O O . LYS B 1 23 ? 127.573 176.685 66.578 1.00 23.02 97 LYS B O 1
ATOM 2810 N N . GLU B 1 24 ? 129.462 176.947 67.796 1.00 21.93 98 GLU B N 1
ATOM 2811 C CA . GLU B 1 24 ? 130.323 176.501 66.729 1.00 21.20 98 GLU B CA 1
ATOM 2812 C C . GLU B 1 24 ? 130.092 175.027 66.449 1.00 21.04 98 GLU B C 1
ATOM 2813 O O . GLU B 1 24 ? 130.396 174.183 67.280 1.00 21.09 98 GLU B O 1
ATOM 2819 N N . HIS B 1 25 ? 129.547 174.724 65.283 1.00 21.42 99 HIS B N 1
ATOM 2820 C CA . HIS B 1 25 ? 129.366 173.347 64.861 1.00 22.50 99 HIS B CA 1
ATOM 2821 C C . HIS B 1 25 ? 129.662 173.243 63.373 1.00 22.92 99 HIS B C 1
ATOM 2822 O O . HIS B 1 25 ? 129.953 174.234 62.738 1.00 24.23 99 HIS B O 1
ATOM 2829 N N . PHE B 1 26 ? 129.635 172.051 62.805 1.00 22.97 100 PHE B N 1
ATOM 2830 C CA . PHE B 1 26 ? 129.892 171.934 61.385 1.00 22.65 100 PHE B CA 1
ATOM 2831 C C . PHE B 1 26 ? 128.795 171.075 60.780 1.00 22.78 100 PHE B C 1
ATOM 2832 O O . PHE B 1 26 ? 128.326 170.120 61.423 1.00 23.63 100 PHE B O 1
ATOM 2840 N N . ASN B 1 27 ? 128.350 171.434 59.581 1.00 22.11 101 ASN B N 1
ATOM 2841 C CA . ASN B 1 27 ? 127.379 170.628 58.867 1.00 21.98 101 ASN B CA 1
ATOM 2842 C C . ASN B 1 27 ? 127.933 170.206 57.509 1.00 22.40 101 ASN B C 1
ATOM 2843 O O . ASN B 1 27 ? 128.390 171.046 56.695 1.00 22.10 101 ASN B O 1
ATOM 2848 N N . TYR B 1 28 ? 127.920 168.897 57.286 1.00 22.17 102 TYR B N 1
ATOM 2849 C CA . TYR B 1 28 ? 128.338 168.353 56.022 1.00 22.40 102 TYR B CA 1
ATOM 2850 C C . TYR B 1 28 ? 127.135 167.669 55.443 1.00 22.84 102 TYR B C 1
ATOM 2851 O O . TYR B 1 28 ? 126.088 167.629 56.079 1.00 23.37 102 TYR B O 1
ATOM 2860 N N . TYR B 1 29 ? 127.282 167.135 54.236 1.00 23.36 103 TYR B N 1
ATOM 2861 C CA . TYR B 1 29 ? 126.225 166.372 53.557 1.00 23.32 103 TYR B CA 1
ATOM 2862 C C . TYR B 1 29 ? 126.844 165.401 52.550 1.00 23.66 103 TYR B C 1
ATOM 2863 O O . TYR B 1 29 ? 128.022 165.548 52.169 1.00 23.73 103 TYR B O 1
ATOM 2872 N N . SER B 1 30 ? 126.047 164.422 52.112 1.00 23.85 104 SER B N 1
ATOM 2873 C CA . SER B 1 30 ? 126.520 163.382 51.203 1.00 23.81 104 SER B CA 1
ATOM 2874 C C . SER B 1 30 ? 125.385 162.633 50.513 1.00 24.06 104 SER B C 1
ATOM 2875 O O . SER B 1 30 ? 124.213 162.778 50.887 1.00 23.86 104 SER B O 1
ATOM 2878 N N . LEU B 1 31 ? 125.765 161.812 49.524 1.00 24.24 105 LEU B N 1
ATOM 2879 C CA . LEU B 1 31 ? 124.845 160.992 48.739 1.00 24.28 105 LEU B CA 1
ATOM 2880 C C . LEU B 1 31 ? 125.149 159.488 48.908 1.00 24.36 105 LEU B C 1
ATOM 2881 O O . LEU B 1 31 ? 125.919 158.911 48.137 1.00 24.74 105 LEU B O 1
ATOM 2886 N N . ASP B 1 32 ? 124.539 158.856 49.911 1.00 24.20 106 ASP B N 1
ATOM 2887 C CA . ASP B 1 32 ? 124.751 157.429 50.174 1.00 24.03 106 ASP B CA 1
ATOM 2888 C C . ASP B 1 32 ? 124.033 156.568 49.129 1.00 24.10 106 ASP B C 1
ATOM 2889 O O . ASP B 1 32 ? 122.793 156.557 49.073 1.00 24.16 106 ASP B O 1
ATOM 2894 N N . THR B 1 33 ? 124.806 155.843 48.312 1.00 24.02 107 THR B N 1
ATOM 2895 C CA . THR B 1 33 ? 124.231 154.965 47.281 1.00 23.83 107 THR B CA 1
ATOM 2896 C C . THR B 1 33 ? 123.310 153.936 47.925 1.00 23.85 107 THR B C 1
ATOM 2897 O O . THR B 1 33 ? 122.758 153.067 47.244 1.00 23.91 107 THR B O 1
ATOM 2901 N N . ALA B 1 34 ? 123.156 154.030 49.243 1.00 23.80 108 ALA B N 1
ATOM 2902 C CA . ALA B 1 34 ? 122.259 153.136 49.954 1.00 23.92 108 ALA B CA 1
ATOM 2903 C C . ALA B 1 34 ? 121.258 153.896 50.818 1.00 23.77 108 ALA B C 1
ATOM 2904 O O . ALA B 1 34 ? 120.104 153.468 50.933 1.00 24.16 108 ALA B O 1
ATOM 2906 N N . LEU B 1 35 ? 121.678 155.021 51.397 1.00 23.19 109 LEU B N 1
ATOM 2907 C CA . LEU B 1 35 ? 120.782 155.807 52.248 1.00 22.95 109 LEU B CA 1
ATOM 2908 C C . LEU B 1 35 ? 120.381 157.182 51.680 1.00 22.76 109 LEU B C 1
ATOM 2909 O O . LEU B 1 35 ? 120.002 158.092 52.444 1.00 22.62 109 LEU B O 1
ATOM 2914 N N . GLY B 1 36 ? 120.447 157.320 50.351 1.00 22.47 110 GLY B N 1
ATOM 2915 C CA . GLY B 1 36 ? 120.106 158.565 49.663 1.00 22.39 110 GLY B CA 1
ATOM 2916 C C . GLY B 1 36 ? 120.846 159.832 50.116 1.00 22.21 110 GLY B C 1
ATOM 2917 O O . GLY B 1 36 ? 122.076 159.864 50.213 1.00 21.94 110 GLY B O 1
ATOM 2918 N N . HIS B 1 37 ? 120.083 160.887 50.384 1.00 21.97 111 HIS B N 1
ATOM 2919 C CA . HIS B 1 37 ? 120.643 162.149 50.841 1.00 21.77 111 HIS B CA 1
ATOM 2920 C C . HIS B 1 37 ? 121.068 162.031 52.286 1.00 21.76 111 HIS B C 1
ATOM 2921 O O . HIS B 1 37 ? 120.519 161.220 53.030 1.00 21.74 111 HIS B O 1
ATOM 2928 N N . LEU B 1 38 ? 122.051 162.840 52.679 1.00 21.89 112 LEU B N 1
ATOM 2929 C CA . LEU B 1 38 ? 122.528 162.861 54.061 1.00 21.96 112 LEU B CA 1
ATOM 2930 C C . LEU B 1 38 ? 122.829 164.278 54.544 1.00 22.05 112 LEU B C 1
ATOM 2931 O O . LEU B 1 38 ? 123.179 165.142 53.746 1.00 22.35 112 LEU B O 1
ATOM 2936 N N . VAL B 1 39 ? 122.627 164.539 55.834 1.00 21.96 113 VAL B N 1
ATOM 2937 C CA . VAL B 1 39 ? 122.934 165.849 56.405 1.00 22.08 113 VAL B CA 1
ATOM 2938 C C . VAL B 1 39 ? 123.512 165.691 57.811 1.00 22.34 113 VAL B C 1
ATOM 2939 O O . VAL B 1 39 ? 122.773 165.562 58.798 1.00 22.53 113 VAL B O 1
ATOM 2943 N N . PHE B 1 40 ? 124.843 165.734 57.874 1.00 22.14 114 PHE B N 1
ATOM 2944 C CA . PHE B 1 40 ? 125.610 165.451 59.081 1.00 22.16 114 PHE B CA 1
ATOM 2945 C C . PHE B 1 40 ? 125.972 166.697 59.862 1.00 22.53 114 PHE B C 1
ATOM 2946 O O . PHE B 1 40 ? 126.442 167.683 59.289 1.00 23.07 114 PHE B O 1
ATOM 2954 N N . SER B 1 41 ? 125.761 166.650 61.172 1.00 22.53 115 SER B N 1
ATOM 2955 C CA . SER B 1 41 ? 126.130 167.761 62.040 1.00 22.59 115 SER B CA 1
ATOM 2956 C C . SER B 1 41 ? 127.112 167.240 63.064 1.00 22.72 115 SER B C 1
ATOM 2957 O O . SER B 1 41 ? 126.881 166.189 63.664 1.00 23.39 115 SER B O 1
ATOM 2960 N N . LEU B 1 42 ? 128.211 167.945 63.260 1.00 22.19 116 LEU B N 1
ATOM 2961 C CA . LEU B 1 42 ? 129.157 167.505 64.257 1.00 22.20 116 LEU B CA 1
ATOM 2962 C C . LEU B 1 42 ? 129.609 168.700 65.070 1.00 22.85 116 LEU B C 1
ATOM 2963 O O . LEU B 1 42 ? 129.654 169.823 64.565 1.00 22.59 116 LEU B O 1
ATOM 2968 N N . LYS B 1 43 ? 129.958 168.447 66.327 1.00 23.40 117 LYS B N 1
ATOM 2969 C CA . LYS B 1 43 ? 130.319 169.515 67.248 1.00 23.63 117 LYS B CA 1
ATOM 2970 C C . LYS B 1 43 ? 131.349 169.035 68.226 1.00 23.60 117 LYS B C 1
ATOM 2971 O O . LYS B 1 43 ? 131.147 168.008 68.890 1.00 23.80 117 LYS B O 1
ATOM 2977 N N . TYR B 1 44 ? 132.444 169.792 68.299 1.00 23.36 118 TYR B N 1
ATOM 2978 C CA . TYR B 1 44 ? 133.541 169.552 69.226 1.00 23.01 118 TYR B CA 1
ATOM 2979 C C . TYR B 1 44 ? 133.270 170.430 70.427 1.00 23.02 118 TYR B C 1
ATOM 2980 O O . TYR B 1 44 ? 132.766 171.542 70.300 1.00 23.49 118 TYR B O 1
ATOM 2989 N N . ASP B 1 45 ? 133.604 169.946 71.602 1.00 23.30 119 ASP B N 1
ATOM 2990 C CA . ASP B 1 45 ? 133.242 170.678 72.797 1.00 23.75 119 ASP B CA 1
ATOM 2991 C C . ASP B 1 45 ? 134.082 170.223 73.971 1.00 23.32 119 ASP B C 1
ATOM 2992 O O . ASP B 1 45 ? 133.963 169.097 74.409 1.00 22.92 119 ASP B O 1
ATOM 2997 N N . VAL B 1 46 ? 134.931 171.113 74.467 1.00 23.58 120 VAL B N 1
ATOM 2998 C CA . VAL B 1 46 ? 135.832 170.810 75.579 1.00 23.74 120 VAL B CA 1
ATOM 2999 C C . VAL B 1 46 ? 135.200 171.020 76.970 1.00 23.87 120 VAL B C 1
ATOM 3000 O O . VAL B 1 46 ? 135.082 172.148 77.449 1.00 23.92 120 VAL B O 1
ATOM 3002 N N . ILE B 1 47 ? 134.798 169.925 77.615 1.00 24.12 121 ILE B N 1
ATOM 3003 C CA . ILE B 1 47 ? 134.205 169.989 78.954 1.00 24.35 121 ILE B CA 1
ATOM 3004 C C . ILE B 1 47 ? 135.283 170.110 80.066 1.00 24.59 121 ILE B C 1
ATOM 3005 O O . ILE B 1 47 ? 135.419 169.237 80.931 1.00 24.42 121 ILE B O 1
ATOM 3007 N N . GLY B 1 48 ? 136.048 171.205 80.018 1.00 24.94 122 GLY B N 1
ATOM 3008 C CA . GLY B 1 48 ? 137.096 171.470 80.987 1.00 25.26 122 GLY B CA 1
ATOM 3009 C C . GLY B 1 48 ? 138.238 170.473 80.912 1.00 25.64 122 GLY B C 1
ATOM 3010 O O . GLY B 1 48 ? 139.180 170.654 80.136 1.00 25.64 122 GLY B O 1
ATOM 3011 N N . ASP B 1 49 ? 138.145 169.416 81.724 1.00 26.07 123 ASP B N 1
ATOM 3012 C CA . ASP B 1 49 ? 139.170 168.360 81.790 1.00 26.26 123 ASP B CA 1
ATOM 3013 C C . ASP B 1 49 ? 139.241 167.502 80.508 1.00 26.47 123 ASP B C 1
ATOM 3014 O O . ASP B 1 49 ? 140.321 167.362 79.908 1.00 26.57 123 ASP B O 1
ATOM 3016 N N . GLN B 1 50 ? 138.085 166.969 80.087 1.00 26.38 124 GLN B N 1
ATOM 3017 C CA . GLN B 1 50 ? 137.982 166.039 78.951 1.00 26.00 124 GLN B CA 1
ATOM 3018 C C . GLN B 1 50 ? 137.212 166.607 77.761 1.00 25.65 124 GLN B C 1
ATOM 3019 O O . GLN B 1 50 ? 136.252 167.359 77.943 1.00 25.69 124 GLN B O 1
ATOM 3021 N N . GLU B 1 51 ? 137.623 166.231 76.548 1.00 25.36 125 GLU B N 1
ATOM 3022 C CA . GLU B 1 51 ? 136.967 166.721 75.325 1.00 25.03 125 GLU B CA 1
ATOM 3023 C C . GLU B 1 51 ? 135.937 165.742 74.740 1.00 25.11 125 GLU B C 1
ATOM 3024 O O . GLU B 1 51 ? 136.256 164.587 74.421 1.00 25.12 125 GLU B O 1
ATOM 3030 N N . HIS B 1 52 ? 134.699 166.226 74.624 1.00 25.02 126 HIS B N 1
ATOM 3031 C CA . HIS B 1 52 ? 133.575 165.454 74.103 1.00 24.75 126 HIS B CA 1
ATOM 3032 C C . HIS B 1 52 ? 133.169 165.944 72.713 1.00 24.68 126 HIS B C 1
ATOM 3033 O O . HIS B 1 52 ? 133.233 167.141 72.412 1.00 24.94 126 HIS B O 1
ATOM 3035 N N . LEU B 1 53 ? 132.759 165.006 71.870 1.00 24.31 127 LEU B N 1
ATOM 3036 C CA . LEU B 1 53 ? 132.343 165.292 70.506 1.00 23.93 127 LEU B CA 1
ATOM 3037 C C . LEU B 1 53 ? 130.869 164.949 70.401 1.00 23.92 127 LEU B C 1
ATOM 3038 O O . LEU B 1 53 ? 130.411 164.042 71.079 1.00 24.56 127 LEU B O 1
ATOM 3043 N N . ARG B 1 54 ? 130.111 165.648 69.567 1.00 23.82 128 ARG B N 1
ATOM 3044 C CA . ARG B 1 54 ? 128.666 165.354 69.433 1.00 23.53 128 ARG B CA 1
ATOM 3045 C C . ARG B 1 54 ? 128.251 165.184 67.953 1.00 23.71 128 ARG B C 1
ATOM 3046 O O . ARG B 1 54 ? 128.742 165.891 67.061 1.00 24.12 128 ARG B O 1
ATOM 3054 N N . LEU B 1 55 ? 127.365 164.237 67.686 1.00 23.61 129 LEU B N 1
ATOM 3055 C CA . LEU B 1 55 ? 127.005 163.945 66.305 1.00 23.68 129 LEU B CA 1
ATOM 3056 C C . LEU B 1 55 ? 125.510 163.862 66.071 1.00 23.84 129 LEU B C 1
ATOM 3057 O O . LEU B 1 55 ? 124.753 163.444 66.953 1.00 23.91 129 LEU B O 1
ATOM 3062 N N . LEU B 1 56 ? 125.104 164.230 64.858 1.00 23.94 130 LEU B N 1
ATOM 3063 C CA . LEU B 1 56 ? 123.701 164.226 64.446 1.00 24.21 130 LEU B CA 1
ATOM 3064 C C . LEU B 1 56 ? 123.665 163.882 62.959 1.00 24.35 130 LEU B C 1
ATOM 3065 O O . LEU B 1 56 ? 123.850 164.767 62.108 1.00 24.95 130 LEU B O 1
ATOM 3070 N N . LEU B 1 57 ? 123.448 162.605 62.647 1.00 23.94 131 LEU B N 1
ATOM 3071 C CA . LEU B 1 57 ? 123.468 162.135 61.257 1.00 23.88 131 LEU B CA 1
ATOM 3072 C C . LEU B 1 57 ? 122.078 161.918 60.664 1.00 24.01 131 LEU B C 1
ATOM 3073 O O . LEU B 1 57 ? 121.363 160.999 61.065 1.00 24.07 131 LEU B O 1
ATOM 3078 N N . ARG B 1 58 ? 121.721 162.719 59.666 1.00 23.91 132 ARG B N 1
ATOM 3079 C CA . ARG B 1 58 ? 120.389 162.616 59.072 1.00 23.87 132 ARG B CA 1
ATOM 3080 C C . ARG B 1 58 ? 120.234 161.726 57.821 1.00 23.97 132 ARG B C 1
ATOM 3081 O O . ARG B 1 58 ? 120.969 161.856 56.847 1.00 24.08 132 ARG B O 1
ATOM 3089 N N . THR B 1 59 ? 119.273 160.812 57.864 1.00 24.12 133 THR B N 1
ATOM 3090 C CA . THR B 1 59 ? 118.949 160.010 56.694 1.00 24.41 133 THR B CA 1
ATOM 3091 C C . THR B 1 59 ? 117.490 160.263 56.338 1.00 24.44 133 THR B C 1
ATOM 3092 O O . THR B 1 59 ? 116.756 160.928 57.093 1.00 24.07 133 THR B O 1
ATOM 3096 N N . LYS B 1 60 ? 117.084 159.716 55.190 1.00 24.72 134 LYS B N 1
ATOM 3097 C CA . LYS B 1 60 ? 115.719 159.847 54.669 1.00 24.91 134 LYS B CA 1
ATOM 3098 C C . LYS B 1 60 ? 114.609 159.181 55.501 1.00 24.76 134 LYS B C 1
ATOM 3099 O O . LYS B 1 60 ? 113.464 159.140 55.052 1.00 24.80 134 LYS B O 1
ATOM 3105 N N . CYS B 1 61 ? 114.935 158.679 56.698 1.00 24.75 135 CYS B N 1
ATOM 3106 C CA . CYS B 1 61 ? 113.927 158.077 57.595 1.00 25.03 135 CYS B CA 1
ATOM 3107 C C . CYS B 1 61 ? 114.301 158.079 59.089 1.00 24.41 135 CYS B C 1
ATOM 3108 O O . CYS B 1 61 ? 113.421 158.056 59.962 1.00 24.16 135 CYS B O 1
ATOM 3111 N N . ARG B 1 62 ? 115.604 158.086 59.362 1.00 23.86 136 ARG B N 1
ATOM 3112 C CA . ARG B 1 62 ? 116.132 158.120 60.719 1.00 23.30 136 ARG B CA 1
ATOM 3113 C C . ARG B 1 62 ? 117.154 159.275 60.836 1.00 23.16 136 ARG B C 1
ATOM 3114 O O . ARG B 1 62 ? 117.706 159.710 59.823 1.00 23.07 136 ARG B O 1
ATOM 3122 N N . THR B 1 63 ? 117.324 159.832 62.036 1.00 22.73 137 THR B N 1
ATOM 3123 C CA . THR B 1 63 ? 118.496 160.672 62.305 1.00 22.57 137 THR B CA 1
ATOM 3124 C C . THR B 1 63 ? 119.157 159.918 63.440 1.00 22.18 137 THR B C 1
ATOM 3125 O O . THR B 1 63 ? 118.473 159.413 64.325 1.00 22.31 137 THR B O 1
ATOM 3129 N N . TYR B 1 64 ? 120.475 159.812 63.404 1.00 21.83 138 TYR B N 1
ATOM 3130 C CA . TYR B 1 64 ? 121.187 159.110 64.446 1.00 21.67 138 TYR B CA 1
ATOM 3131 C C . TYR B 1 64 ? 121.978 160.089 65.285 1.00 21.52 138 TYR B C 1
ATOM 3132 O O . TYR B 1 64 ? 122.727 160.905 64.759 1.00 21.60 138 TYR B O 1
ATOM 3141 N N . HIS B 1 65 ? 121.810 159.993 66.596 1.00 21.63 139 HIS B N 1
ATOM 3142 C CA . HIS B 1 65 ? 122.525 160.836 67.540 1.00 21.92 139 HIS B CA 1
ATOM 3143 C C . HIS B 1 65 ? 123.438 160.007 68.451 1.00 22.30 139 HIS B C 1
ATOM 3144 O O . HIS B 1 65 ? 123.101 158.880 68.833 1.00 23.01 139 HIS B O 1
ATOM 3151 N N . ASP B 1 66 ? 124.603 160.569 68.774 1.00 22.64 140 ASP B N 1
ATOM 3152 C CA . ASP B 1 66 ? 125.594 159.954 69.673 1.00 22.61 140 ASP B CA 1
ATOM 3153 C C . ASP B 1 66 ? 126.565 161.014 70.243 1.00 22.86 140 ASP B C 1
ATOM 3154 O O . ASP B 1 66 ? 126.724 162.097 69.653 1.00 22.99 140 ASP B O 1
ATOM 3159 N N . VAL B 1 67 ? 127.194 160.702 71.383 1.00 22.98 141 VAL B N 1
ATOM 3160 C CA . VAL B 1 67 ? 128.151 161.603 72.055 1.00 23.06 141 VAL B CA 1
ATOM 3161 C C . VAL B 1 67 ? 129.462 160.888 72.463 1.00 23.29 141 VAL B C 1
ATOM 3162 O O . VAL B 1 67 ? 129.500 160.130 73.452 1.00 23.40 141 VAL B O 1
ATOM 3166 N N . ILE B 1 68 ? 130.534 161.145 71.711 1.00 23.26 142 ILE B N 1
ATOM 3167 C CA . ILE B 1 68 ? 131.829 160.511 71.979 1.00 23.29 142 ILE B CA 1
ATOM 3168 C C . ILE B 1 68 ? 132.832 161.387 72.744 1.00 23.43 142 ILE B C 1
ATOM 3169 O O . ILE B 1 68 ? 133.148 162.514 72.312 1.00 23.63 142 ILE B O 1
ATOM 3174 N N . PRO B 1 69 ? 133.300 160.879 73.887 1.00 23.26 143 PRO B N 1
ATOM 3175 C CA . PRO B 1 69 ? 134.393 161.516 74.628 1.00 23.21 143 PRO B CA 1
ATOM 3176 C C . PRO B 1 69 ? 135.732 161.088 74.003 1.00 23.15 143 PRO B C 1
ATOM 3177 O O . PRO B 1 69 ? 136.352 160.103 74.418 1.00 23.04 143 PRO B O 1
ATOM 3181 N N . ILE B 1 70 ? 136.173 161.855 73.005 1.00 23.21 144 ILE B N 1
ATOM 3182 C CA . ILE B 1 70 ? 137.391 161.543 72.248 1.00 23.17 144 ILE B CA 1
ATOM 3183 C C . ILE B 1 70 ? 138.755 161.918 72.911 1.00 23.08 144 ILE B C 1
ATOM 3184 O O . ILE B 1 70 ? 138.794 162.592 73.949 1.00 22.99 144 ILE B O 1
ATOM 3189 N N . SER B 1 71 ? 139.855 161.457 72.312 1.00 23.00 145 SER B N 1
ATOM 3190 C CA . SER B 1 71 ? 141.201 161.638 72.866 1.00 22.97 145 SER B CA 1
ATOM 3191 C C . SER B 1 71 ? 142.163 162.399 71.959 1.00 23.04 145 SER B C 1
ATOM 3192 O O . SER B 1 71 ? 143.384 162.259 72.086 1.00 23.00 145 SER B O 1
ATOM 3195 N N . PHE B 1 76 ? 142.973 162.938 66.840 1.00 23.21 150 PHE B N 1
ATOM 3196 C CA . PHE B 1 76 ? 141.745 163.564 66.358 1.00 23.53 150 PHE B CA 1
ATOM 3197 C C . PHE B 1 76 ? 141.190 162.867 65.101 1.00 23.60 150 PHE B C 1
ATOM 3198 O O . PHE B 1 76 ? 141.919 162.710 64.122 1.00 23.67 150 PHE B O 1
ATOM 3206 N N . PRO B 1 77 ? 139.904 162.481 65.117 1.00 23.69 151 PRO B N 1
ATOM 3207 C CA . PRO B 1 77 ? 139.288 161.717 64.012 1.00 23.73 151 PRO B CA 1
ATOM 3208 C C . PRO B 1 77 ? 138.730 162.513 62.819 1.00 23.68 151 PRO B C 1
ATOM 3209 O O . PRO B 1 77 ? 138.140 163.573 63.006 1.00 23.99 151 PRO B O 1
ATOM 3213 N N . ASN B 1 78 ? 138.892 161.965 61.612 1.00 23.49 152 ASN B N 1
ATOM 3214 C CA . ASN B 1 78 ? 138.422 162.599 60.376 1.00 23.14 152 ASN B CA 1
ATOM 3215 C C . ASN B 1 78 ? 136.903 162.637 60.258 1.00 23.03 152 ASN B C 1
ATOM 3216 O O . ASN B 1 78 ? 136.198 162.056 61.085 1.00 22.68 152 ASN B O 1
ATOM 3221 N N . VAL B 1 79 ? 136.414 163.319 59.225 1.00 23.16 153 VAL B N 1
ATOM 3222 C CA . VAL B 1 79 ? 134.976 163.513 59.027 1.00 23.29 153 VAL B CA 1
ATOM 3223 C C . VAL B 1 79 ? 134.145 162.251 58.991 1.00 23.41 153 VAL B C 1
ATOM 3224 O O . VAL B 1 79 ? 133.214 162.119 59.785 1.00 23.87 153 VAL B O 1
ATOM 3228 N N . VAL B 1 80 ? 134.474 161.344 58.069 1.00 23.22 154 VAL B N 1
ATOM 3229 C CA . VAL B 1 80 ? 133.695 160.131 57.857 1.00 22.95 154 VAL B CA 1
ATOM 3230 C C . VAL B 1 80 ? 133.635 159.319 59.142 1.00 23.17 154 VAL B C 1
ATOM 3231 O O . VAL B 1 80 ? 132.551 159.077 59.645 1.00 23.14 154 VAL B O 1
ATOM 3235 N N . GLN B 1 81 ? 134.795 158.956 59.696 1.00 23.40 155 GLN B N 1
ATOM 3236 C CA . GLN B 1 81 ? 134.875 158.194 60.951 1.00 23.46 155 GLN B CA 1
ATOM 3237 C C . GLN B 1 81 ? 133.900 158.747 62.005 1.00 23.51 155 GLN B C 1
ATOM 3238 O O . GLN B 1 81 ? 133.296 157.994 62.764 1.00 23.31 155 GLN B O 1
ATOM 3244 N N . MET B 1 82 ? 133.738 160.070 62.024 1.00 23.86 156 MET B N 1
ATOM 3245 C CA . MET B 1 82 ? 132.799 160.730 62.932 1.00 24.06 156 MET B CA 1
ATOM 3246 C C . MET B 1 82 ? 131.384 160.305 62.553 1.00 23.96 156 MET B C 1
ATOM 3247 O O . MET B 1 82 ? 130.546 160.073 63.424 1.00 24.32 156 MET B O 1
ATOM 3252 N N . ALA B 1 83 ? 131.130 160.186 61.251 1.00 23.55 157 ALA B N 1
ATOM 3253 C CA . ALA B 1 83 ? 129.837 159.729 60.768 1.00 23.30 157 ALA B CA 1
ATOM 3254 C C . ALA B 1 83 ? 129.695 158.243 61.092 1.00 23.21 157 ALA B C 1
ATOM 3255 O O . ALA B 1 83 ? 128.743 157.832 61.748 1.00 23.23 157 ALA B O 1
ATOM 3257 N N . LYS B 1 84 ? 130.678 157.457 60.658 1.00 23.28 158 LYS B N 1
ATOM 3258 C CA . LYS B 1 84 ? 130.732 156.011 60.880 1.00 23.18 158 LYS B CA 1
ATOM 3259 C C . LYS B 1 84 ? 130.641 155.649 62.360 1.00 23.42 158 LYS B C 1
ATOM 3260 O O . LYS B 1 84 ? 130.490 154.474 62.703 1.00 23.39 158 LYS B O 1
ATOM 3266 N N . LEU B 1 85 ? 130.746 156.645 63.239 1.00 23.67 159 LEU B N 1
ATOM 3267 C CA . LEU B 1 85 ? 130.685 156.363 64.671 1.00 23.92 159 LEU B CA 1
ATOM 3268 C C . LEU B 1 85 ? 129.274 156.446 65.203 1.00 23.69 159 LEU B C 1
ATOM 3269 O O . LEU B 1 85 ? 128.981 155.975 66.302 1.00 23.51 159 LEU B O 1
ATOM 3274 N N . VAL B 1 86 ? 128.397 157.019 64.393 1.00 23.70 160 VAL B N 1
ATOM 3275 C CA . VAL B 1 86 ? 126.999 157.146 64.772 1.00 23.97 160 VAL B CA 1
ATOM 3276 C C . VAL B 1 86 ? 126.073 156.278 63.880 1.00 24.10 160 VAL B C 1
ATOM 3277 O O . VAL B 1 86 ? 125.035 155.783 64.344 1.00 23.82 160 VAL B O 1
ATOM 3281 N N . CYS B 1 87 ? 126.483 156.077 62.624 1.00 24.32 161 CYS B N 1
ATOM 3282 C CA . CYS B 1 87 ? 125.769 155.214 61.678 1.00 24.83 161 CYS B CA 1
ATOM 3283 C C . CYS B 1 87 ? 126.769 154.358 60.892 1.00 24.42 161 CYS B C 1
ATOM 3284 O O . CYS B 1 87 ? 127.313 154.803 59.875 1.00 24.36 161 CYS B O 1
ATOM 3287 N N . GLU B 1 88 ? 126.994 153.130 61.363 1.00 24.12 162 GLU B N 1
ATOM 3288 C CA . GLU B 1 88 ? 127.963 152.212 60.746 1.00 23.93 162 GLU B CA 1
ATOM 3289 C C . GLU B 1 88 ? 127.741 151.911 59.252 1.00 23.86 162 GLU B C 1
ATOM 3290 O O . GLU B 1 88 ? 128.680 151.493 58.560 1.00 23.84 162 GLU B O 1
ATOM 3296 N N . ASP B 1 89 ? 126.517 152.150 58.764 1.00 23.70 163 ASP B N 1
ATOM 3297 C CA . ASP B 1 89 ? 126.136 151.847 57.374 1.00 23.50 163 ASP B CA 1
ATOM 3298 C C . ASP B 1 89 ? 126.682 152.791 56.304 1.00 23.38 163 ASP B C 1
ATOM 3299 O O . ASP B 1 89 ? 126.685 152.469 55.111 1.00 23.31 163 ASP B O 1
ATOM 3304 N N . VAL B 1 90 ? 127.131 153.962 56.731 1.00 23.43 164 VAL B N 1
ATOM 3305 C CA . VAL B 1 90 ? 127.656 154.953 55.810 1.00 23.62 164 VAL B CA 1
ATOM 3306 C C . VAL B 1 90 ? 128.775 154.371 54.948 1.00 23.60 164 VAL B C 1
ATOM 3307 O O . VAL B 1 90 ? 129.597 153.578 55.420 1.00 23.59 164 VAL B O 1
ATOM 3311 N N . ASN B 1 91 ? 128.768 154.744 53.672 1.00 23.63 165 ASN B N 1
ATOM 3312 C CA . ASN B 1 91 ? 129.799 154.325 52.735 1.00 23.63 165 ASN B CA 1
ATOM 3313 C C . ASN B 1 91 ? 129.888 155.299 51.564 1.00 23.65 165 ASN B C 1
ATOM 3314 O O . ASN B 1 91 ? 129.426 155.002 50.458 1.00 23.66 165 ASN B O 1
ATOM 3319 N N . VAL B 1 92 ? 130.467 156.470 51.816 1.00 23.60 166 VAL B N 1
ATOM 3320 C CA . VAL B 1 92 ? 130.609 157.477 50.766 1.00 23.64 166 VAL B CA 1
ATOM 3321 C C . VAL B 1 92 ? 132.060 157.692 50.360 1.00 23.71 166 VAL B C 1
ATOM 3322 O O . VAL B 1 92 ? 132.987 157.208 51.019 1.00 23.70 166 VAL B O 1
ATOM 3326 N N . ASP B 1 93 ? 132.236 158.404 49.249 1.00 23.80 167 ASP B N 1
ATOM 3327 C CA . ASP B 1 93 ? 133.553 158.755 48.741 1.00 23.89 167 ASP B CA 1
ATOM 3328 C C . ASP B 1 93 ? 134.094 159.899 49.602 1.00 24.08 167 ASP B C 1
ATOM 3329 O O . ASP B 1 93 ? 135.240 159.846 50.058 1.00 24.47 167 ASP B O 1
ATOM 3334 N N . ARG B 1 94 ? 133.258 160.917 49.835 1.00 23.85 168 ARG B N 1
ATOM 3335 C CA . ARG B 1 94 ? 133.634 162.076 50.645 1.00 23.58 168 ARG B CA 1
ATOM 3336 C C . ARG B 1 94 ? 132.433 162.953 51.090 1.00 23.40 168 ARG B C 1
ATOM 3337 O O . ARG B 1 94 ? 131.466 163.132 50.341 1.00 23.15 168 ARG B O 1
ATOM 3345 N N . PHE B 1 95 ? 132.497 163.488 52.312 1.00 23.10 169 PHE B N 1
ATOM 3346 C CA . PHE B 1 95 ? 131.463 164.400 52.798 1.00 22.78 169 PHE B CA 1
ATOM 3347 C C . PHE B 1 95 ? 131.783 165.803 52.268 1.00 22.60 169 PHE B C 1
ATOM 3348 O O . PHE B 1 95 ? 132.947 166.112 52.017 1.00 22.48 169 PHE B O 1
ATOM 3356 N N . TYR B 1 96 ? 130.755 166.634 52.084 1.00 22.45 170 TYR B N 1
ATOM 3357 C CA . TYR B 1 96 ? 130.913 167.996 51.568 1.00 22.06 170 TYR B CA 1
ATOM 3358 C C . TYR B 1 96 ? 130.402 168.953 52.609 1.00 21.67 170 TYR B C 1
ATOM 3359 O O . TYR B 1 96 ? 129.369 168.680 53.213 1.00 21.72 170 TYR B O 1
ATOM 3368 N N . PRO B 1 97 ? 131.075 170.096 52.773 1.00 21.43 171 PRO B N 1
ATOM 3369 C CA . PRO B 1 97 ? 130.759 171.042 53.849 1.00 21.04 171 PRO B CA 1
ATOM 3370 C C . PRO B 1 97 ? 129.737 172.098 53.483 1.00 20.95 171 PRO B C 1
ATOM 3371 O O . PRO B 1 97 ? 129.819 172.677 52.395 1.00 20.71 171 PRO B O 1
ATOM 3375 N N . VAL B 1 98 ? 128.786 172.342 54.378 1.00 21.02 172 VAL B N 1
ATOM 3376 C CA . VAL B 1 98 ? 127.831 173.414 54.155 1.00 21.36 172 VAL B CA 1
ATOM 3377 C C . VAL B 1 98 ? 128.604 174.680 54.448 1.00 21.78 172 VAL B C 1
ATOM 3378 O O . VAL B 1 98 ? 129.310 174.759 55.463 1.00 22.42 172 VAL B O 1
ATOM 3382 N N . LEU B 1 99 ? 128.497 175.673 53.578 1.00 21.94 173 LEU B N 1
ATOM 3383 C CA . LEU B 1 99 ? 129.183 176.947 53.820 1.00 21.96 173 LEU B CA 1
ATOM 3384 C C . LEU B 1 99 ? 128.161 178.092 53.806 1.00 22.14 173 LEU B C 1
ATOM 3385 O O . LEU B 1 99 ? 128.499 179.281 53.873 1.00 22.81 173 LEU B O 1
ATOM 3390 N N . TYR B 1 100 ? 126.900 177.711 53.718 1.00 21.98 174 TYR B N 1
ATOM 3391 C CA . TYR B 1 100 ? 125.801 178.646 53.665 1.00 22.01 174 TYR B CA 1
ATOM 3392 C C . TYR B 1 100 ? 125.534 179.246 55.022 1.00 21.69 174 TYR B C 1
ATOM 3393 O O . TYR B 1 100 ? 125.080 178.546 55.924 1.00 22.00 174 TYR B O 1
ATOM 3402 N N . PRO B 1 101 ? 125.782 180.545 55.161 1.00 21.46 175 PRO B N 1
ATOM 3403 C CA . PRO B 1 101 ? 125.566 181.240 56.431 1.00 21.34 175 PRO B CA 1
ATOM 3404 C C . PRO B 1 101 ? 124.142 181.097 56.957 1.00 21.22 175 PRO B C 1
ATOM 3405 O O . PRO B 1 101 ? 123.971 181.270 58.154 1.00 21.05 175 PRO B O 1
ATOM 3409 N N . LYS B 1 102 ? 123.167 180.790 56.099 1.00 21.31 176 LYS B N 1
ATOM 3410 C CA . LYS B 1 102 ? 121.751 180.665 56.483 1.00 21.85 176 LYS B CA 1
ATOM 3411 C C . LYS B 1 102 ? 121.239 179.211 56.679 1.00 22.14 176 LYS B C 1
ATOM 3412 O O . LYS B 1 102 ? 120.019 178.976 56.816 1.00 21.99 176 LYS B O 1
ATOM 3418 N N . ALA B 1 103 ? 122.176 178.261 56.716 1.00 22.17 177 ALA B N 1
ATOM 3419 C CA . ALA B 1 103 ? 121.868 176.839 56.839 1.00 21.99 177 ALA B CA 1
ATOM 3420 C C . ALA B 1 103 ? 121.383 176.355 58.198 1.00 21.88 177 ALA B C 1
ATOM 3421 O O . ALA B 1 103 ? 120.406 175.623 58.257 1.00 22.35 177 ALA B O 1
ATOM 3423 N N . SER B 1 104 ? 122.050 176.719 59.287 1.00 21.71 178 SER B N 1
ATOM 3424 C CA . SER B 1 104 ? 121.593 176.221 60.580 1.00 21.33 178 SER B CA 1
ATOM 3425 C C . SER B 1 104 ? 120.087 176.508 60.750 1.00 21.61 178 SER B C 1
ATOM 3426 O O . SER B 1 104 ? 119.362 175.703 61.318 1.00 22.26 178 SER B O 1
ATOM 3429 N N . ARG B 1 105 ? 119.606 177.612 60.192 1.00 21.67 179 ARG B N 1
ATOM 3430 C CA . ARG B 1 105 ? 118.195 177.959 60.281 1.00 21.62 179 ARG B CA 1
ATOM 3431 C C . ARG B 1 105 ? 117.329 176.981 59.513 1.00 22.07 179 ARG B C 1
ATOM 3432 O O . ARG B 1 105 ? 116.259 176.599 59.995 1.00 23.23 179 ARG B O 1
ATOM 3440 N N . LEU B 1 106 ? 117.779 176.550 58.336 1.00 21.68 180 LEU B N 1
ATOM 3441 C CA . LEU B 1 106 ? 117.029 175.569 57.567 1.00 21.15 180 LEU B CA 1
ATOM 3442 C C . LEU B 1 106 ? 117.113 174.214 58.258 1.00 21.52 180 LEU B C 1
ATOM 3443 O O . LEU B 1 106 ? 116.163 173.419 58.217 1.00 22.41 180 LEU B O 1
ATOM 3448 N N . ILE B 1 107 ? 118.238 173.947 58.911 1.00 20.96 181 ILE B N 1
ATOM 3449 C CA . ILE B 1 107 ? 118.437 172.655 59.533 1.00 20.37 181 ILE B CA 1
ATOM 3450 C C . ILE B 1 107 ? 117.569 172.481 60.773 1.00 20.51 181 ILE B C 1
ATOM 3451 O O . ILE B 1 107 ? 116.859 171.490 60.875 1.00 20.77 181 ILE B O 1
ATOM 3456 N N . VAL B 1 108 ? 117.578 173.437 61.695 1.00 20.44 182 VAL B N 1
ATOM 3457 C CA . VAL B 1 108 ? 116.677 173.331 62.854 1.00 20.42 182 VAL B CA 1
ATOM 3458 C C . VAL B 1 108 ? 115.195 173.162 62.428 1.00 20.54 182 VAL B C 1
ATOM 3459 O O . VAL B 1 108 ? 114.466 172.397 63.046 1.00 20.20 182 VAL B O 1
ATOM 3463 N N . THR B 1 109 ? 114.766 173.841 61.363 1.00 20.91 183 THR B N 1
ATOM 3464 C CA . THR B 1 109 ? 113.390 173.680 60.908 1.00 21.59 183 THR B CA 1
ATOM 3465 C C . THR B 1 109 ? 113.158 172.245 60.441 1.00 21.99 183 THR B C 1
ATOM 3466 O O . THR B 1 109 ? 112.158 171.622 60.815 1.00 22.38 183 THR B O 1
ATOM 3470 N N . PHE B 1 110 ? 114.080 171.703 59.656 1.00 22.12 184 PHE B N 1
ATOM 3471 C CA . PHE B 1 110 ? 113.902 170.328 59.206 1.00 22.17 184 PHE B CA 1
ATOM 3472 C C . PHE B 1 110 ? 113.868 169.387 60.403 1.00 22.58 184 PHE B C 1
ATOM 3473 O O . PHE B 1 110 ? 112.971 168.558 60.528 1.00 22.41 184 PHE B O 1
ATOM 3481 N N . ASP B 1 111 ? 114.853 169.532 61.278 1.00 23.19 185 ASP B N 1
ATOM 3482 C CA . ASP B 1 111 ? 114.975 168.709 62.473 1.00 23.64 185 ASP B CA 1
ATOM 3483 C C . ASP B 1 111 ? 113.703 168.772 63.321 1.00 23.59 185 ASP B C 1
ATOM 3484 O O . ASP B 1 111 ? 113.209 167.740 63.832 1.00 23.45 185 ASP B O 1
ATOM 3489 N N . GLU B 1 112 ? 113.189 169.995 63.440 1.00 23.24 186 GLU B N 1
ATOM 3490 C CA . GLU B 1 112 ? 112.003 170.321 64.237 1.00 23.32 186 GLU B CA 1
ATOM 3491 C C . GLU B 1 112 ? 110.623 169.953 63.598 1.00 23.14 186 GLU B C 1
ATOM 3492 O O . GLU B 1 112 ? 109.603 169.956 64.291 1.00 22.71 186 GLU B O 1
ATOM 3498 N N . HIS B 1 113 ? 110.591 169.655 62.292 1.00 22.91 187 HIS B N 1
ATOM 3499 C CA . HIS B 1 113 ? 109.329 169.394 61.565 1.00 22.32 187 HIS B CA 1
ATOM 3500 C C . HIS B 1 113 ? 108.413 168.321 62.159 1.00 21.93 187 HIS B C 1
ATOM 3501 O O . HIS B 1 113 ? 107.206 168.443 62.053 1.00 22.03 187 HIS B O 1
ATOM 3508 N N . VAL B 1 114 ? 108.974 167.285 62.779 1.00 21.59 188 VAL B N 1
ATOM 3509 C CA . VAL B 1 114 ? 108.155 166.237 63.401 1.00 21.23 188 VAL B CA 1
ATOM 3510 C C . VAL B 1 114 ? 107.561 166.632 64.758 1.00 20.87 188 VAL B C 1
ATOM 3511 O O . VAL B 1 114 ? 106.943 165.802 65.417 1.00 21.02 188 VAL B O 1
ATOM 3515 N N . ILE B 1 115 ? 107.764 167.878 65.181 1.00 20.65 189 ILE B N 1
ATOM 3516 C CA . ILE B 1 115 ? 107.212 168.371 66.441 1.00 20.65 189 ILE B CA 1
ATOM 3517 C C . ILE B 1 115 ? 105.903 169.081 66.142 1.00 21.17 189 ILE B C 1
ATOM 3518 O O . ILE B 1 115 ? 105.863 170.242 65.739 1.00 21.03 189 ILE B O 1
ATOM 3523 N N . SER B 1 116 ? 104.816 168.349 66.323 1.00 22.10 190 SER B N 1
ATOM 3524 C CA . SER B 1 116 ? 103.501 168.902 66.074 1.00 22.76 190 SER B CA 1
ATOM 3525 C C . SER B 1 116 ? 103.268 170.042 67.047 1.00 22.82 190 SER B C 1
ATOM 3526 O O . SER B 1 116 ? 103.324 169.859 68.271 1.00 22.90 190 SER B O 1
ATOM 3529 N N . ASN B 1 117 ? 103.047 171.220 66.482 1.00 22.82 191 ASN B N 1
ATOM 3530 C CA . ASN B 1 117 ? 102.771 172.402 67.267 1.00 23.03 191 ASN B CA 1
ATOM 3531 C C . ASN B 1 117 ? 101.277 172.476 67.572 1.00 23.06 191 ASN B C 1
ATOM 3532 O O . ASN B 1 117 ? 100.874 173.123 68.536 1.00 23.04 191 ASN B O 1
ATOM 3537 N N . ASN B 1 118 ? 100.470 171.784 66.762 1.00 23.14 192 ASN B N 1
ATOM 3538 C CA . ASN B 1 118 ? 99.006 171.773 66.904 1.00 23.24 192 ASN B CA 1
ATOM 3539 C C . ASN B 1 118 ? 98.367 170.419 67.191 1.00 23.20 192 ASN B C 1
ATOM 3540 O O . ASN B 1 118 ? 98.876 169.390 66.755 1.00 23.51 192 ASN B O 1
ATOM 3545 N N . PHE B 1 119 ? 97.249 170.416 67.912 1.00 23.16 193 PHE B N 1
ATOM 3546 C CA . PHE B 1 119 ? 96.560 169.159 68.224 1.00 23.47 193 PHE B CA 1
ATOM 3547 C C . PHE B 1 119 ? 95.049 169.273 68.141 1.00 23.64 193 PHE B C 1
ATOM 3548 O O . PHE B 1 119 ? 94.469 170.253 68.616 1.00 23.85 193 PHE B O 1
ATOM 3556 N N . LYS B 1 120 ? 94.422 168.264 67.539 1.00 23.58 194 LYS B N 1
ATOM 3557 C CA . LYS B 1 120 ? 92.972 168.199 67.455 1.00 23.45 194 LYS B CA 1
ATOM 3558 C C . LYS B 1 120 ? 92.547 166.844 67.984 1.00 23.85 194 LYS B C 1
ATOM 3559 O O . LYS B 1 120 ? 92.924 165.776 67.468 1.00 24.05 194 LYS B O 1
ATOM 3565 N N . PHE B 1 121 ? 91.783 166.909 69.062 1.00 24.10 195 PHE B N 1
ATOM 3566 C CA . PHE B 1 121 ? 91.327 165.728 69.765 1.00 24.05 195 PHE B CA 1
ATOM 3567 C C . PHE B 1 121 ? 89.807 165.661 69.761 1.00 23.99 195 PHE B C 1
ATOM 3568 O O . PHE B 1 121 ? 89.141 166.692 69.648 1.00 24.26 195 PHE B O 1
ATOM 3576 N N . GLY B 1 122 ? 89.264 164.454 69.864 1.00 23.85 196 GLY B N 1
ATOM 3577 C CA . GLY B 1 122 ? 87.824 164.281 69.827 1.00 24.06 196 GLY B CA 1
ATOM 3578 C C . GLY B 1 122 ? 87.207 163.835 71.134 1.00 24.29 196 GLY B C 1
ATOM 3579 O O . GLY B 1 122 ? 87.835 163.121 71.932 1.00 24.76 196 GLY B O 1
ATOM 3580 N N . VAL B 1 123 ? 85.970 164.269 71.357 1.00 24.12 197 VAL B N 1
ATOM 3581 C CA . VAL B 1 123 ? 85.220 163.880 72.544 1.00 23.95 197 VAL B CA 1
ATOM 3582 C C . VAL B 1 123 ? 83.921 163.167 72.136 1.00 23.90 197 VAL B C 1
ATOM 3583 O O . VAL B 1 123 ? 82.992 163.780 71.603 1.00 24.06 197 VAL B O 1
ATOM 3587 N N . ILE B 1 124 ? 83.889 161.858 72.364 1.00 23.79 198 ILE B N 1
ATOM 3588 C CA . ILE B 1 124 ? 82.730 161.031 72.046 1.00 23.67 198 ILE B CA 1
ATOM 3589 C C . ILE B 1 124 ? 82.028 160.663 73.345 1.00 23.66 198 ILE B C 1
ATOM 3590 O O . ILE B 1 124 ? 82.685 160.355 74.346 1.00 23.78 198 ILE B O 1
ATOM 3595 N N . TYR B 1 125 ? 80.696 160.710 73.329 1.00 23.39 199 TYR B N 1
ATOM 3596 C CA . TYR B 1 125 ? 79.908 160.455 74.527 1.00 23.08 199 TYR B CA 1
ATOM 3597 C C . TYR B 1 125 ? 79.095 159.186 74.409 1.00 22.95 199 TYR B C 1
ATOM 3598 O O . TYR B 1 125 ? 78.070 159.142 73.723 1.00 23.15 199 TYR B O 1
ATOM 3607 N N . GLN B 1 126 ? 79.553 158.157 75.108 1.00 22.74 200 GLN B N 1
ATOM 3608 C CA . GLN B 1 126 ? 78.900 156.863 75.059 1.00 22.79 200 GLN B CA 1
ATOM 3609 C C . GLN B 1 126 ? 77.831 156.667 76.125 1.00 22.87 200 GLN B C 1
ATOM 3610 O O . GLN B 1 126 ? 78.150 156.386 77.283 1.00 22.93 200 GLN B O 1
ATOM 3616 N N . LYS B 1 127 ? 76.565 156.818 75.731 1.00 22.88 201 LYS B N 1
ATOM 3617 C CA . LYS B 1 127 ? 75.450 156.537 76.625 1.00 22.88 201 LYS B CA 1
ATOM 3618 C C . LYS B 1 127 ? 75.493 155.036 76.874 1.00 22.91 201 LYS B C 1
ATOM 3619 O O . LYS B 1 127 ? 75.761 154.276 75.951 1.00 22.72 201 LYS B O 1
ATOM 3625 N N . LEU B 1 128 ? 75.259 154.614 78.117 1.00 23.25 202 LEU B N 1
ATOM 3626 C CA . LEU B 1 128 ? 75.322 153.188 78.485 1.00 23.65 202 LEU B CA 1
ATOM 3627 C C . LEU B 1 128 ? 74.534 152.257 77.537 1.00 23.80 202 LEU B C 1
ATOM 3628 O O . LEU B 1 128 ? 73.298 152.246 77.525 1.00 23.86 202 LEU B O 1
ATOM 3633 N N . GLY B 1 129 ? 75.263 151.478 76.748 1.00 23.89 203 GLY B N 1
ATOM 3634 C CA . GLY B 1 129 ? 74.635 150.575 75.802 1.00 24.19 203 GLY B CA 1
ATOM 3635 C C . GLY B 1 129 ? 74.935 150.946 74.361 1.00 24.32 203 GLY B C 1
ATOM 3636 O O . GLY B 1 129 ? 74.920 150.079 73.492 1.00 24.42 203 GLY B O 1
ATOM 3637 N N . GLN B 1 130 ? 75.189 152.231 74.106 1.00 24.44 204 GLN B N 1
ATOM 3638 C CA . GLN B 1 130 ? 75.540 152.701 72.768 1.00 24.37 204 GLN B CA 1
ATOM 3639 C C . GLN B 1 130 ? 76.758 151.915 72.321 1.00 24.37 204 GLN B C 1
ATOM 3640 O O . GLN B 1 130 ? 77.782 151.875 73.010 1.00 24.35 204 GLN B O 1
ATOM 3642 N N . THR B 1 131 ? 76.629 151.277 71.168 1.00 24.38 205 THR B N 1
ATOM 3643 C CA . THR B 1 131 ? 77.672 150.394 70.675 1.00 24.41 205 THR B CA 1
ATOM 3644 C C . THR B 1 131 ? 78.085 150.626 69.198 1.00 24.38 205 THR B C 1
ATOM 3645 O O . THR B 1 131 ? 79.223 150.326 68.805 1.00 24.32 205 THR B O 1
ATOM 3649 N N . SER B 1 132 ? 77.167 151.178 68.402 1.00 24.26 206 SER B N 1
ATOM 3650 C CA . SER B 1 132 ? 77.408 151.458 66.986 1.00 24.02 206 SER B CA 1
ATOM 3651 C C . SER B 1 132 ? 77.711 152.933 66.732 1.00 23.89 206 SER B C 1
ATOM 3652 O O . SER B 1 132 ? 77.531 153.778 67.616 1.00 23.86 206 SER B O 1
ATOM 3655 N N . GLU B 1 133 ? 78.163 153.232 65.515 1.00 23.87 207 GLU B N 1
ATOM 3656 C CA . GLU B 1 133 ? 78.488 154.601 65.115 1.00 23.83 207 GLU B CA 1
ATOM 3657 C C . GLU B 1 133 ? 77.289 155.550 65.236 1.00 23.81 207 GLU B C 1
ATOM 3658 O O . GLU B 1 133 ? 77.378 156.581 65.910 1.00 23.85 207 GLU B O 1
ATOM 3664 N N . GLU B 1 134 ? 76.176 155.176 64.594 1.00 23.74 208 GLU B N 1
ATOM 3665 C CA . GLU B 1 134 ? 74.947 155.977 64.546 1.00 23.51 208 GLU B CA 1
ATOM 3666 C C . GLU B 1 134 ? 74.446 156.383 65.925 1.00 23.63 208 GLU B C 1
ATOM 3667 O O . GLU B 1 134 ? 73.895 157.469 66.090 1.00 23.61 208 GLU B O 1
ATOM 3673 N N . GLU B 1 135 ? 74.654 155.505 66.905 1.00 23.70 209 GLU B N 1
ATOM 3674 C CA . GLU B 1 135 ? 74.256 155.754 68.285 1.00 23.74 209 GLU B CA 1
ATOM 3675 C C . GLU B 1 135 ? 75.223 156.699 69.010 1.00 23.92 209 GLU B C 1
ATOM 3676 O O . GLU B 1 135 ? 74.801 157.754 69.504 1.00 24.01 209 GLU B O 1
ATOM 3682 N N . LEU B 1 136 ? 76.511 156.334 69.067 1.00 23.91 210 LEU B N 1
ATOM 3683 C CA . LEU B 1 136 ? 77.501 157.141 69.795 1.00 23.88 210 LEU B CA 1
ATOM 3684 C C . LEU B 1 136 ? 77.755 158.535 69.211 1.00 23.80 210 LEU B C 1
ATOM 3685 O O . LEU B 1 136 ? 78.447 159.355 69.822 1.00 23.90 210 LEU B O 1
ATOM 3690 N N . PHE B 1 137 ? 77.178 158.797 68.040 1.00 23.65 211 PHE B N 1
ATOM 3691 C CA . PHE B 1 137 ? 77.245 160.112 67.401 1.00 23.50 211 PHE B CA 1
ATOM 3692 C C . PHE B 1 137 ? 75.856 160.787 67.489 1.00 23.48 211 PHE B C 1
ATOM 3693 O O . PHE B 1 137 ? 75.729 162.009 67.339 1.00 23.27 211 PHE B O 1
ATOM 3701 N N . SER B 1 138 ? 74.826 159.977 67.743 1.00 23.42 212 SER B N 1
ATOM 3702 C CA . SER B 1 138 ? 73.441 160.450 67.830 1.00 23.51 212 SER B CA 1
ATOM 3703 C C . SER B 1 138 ? 73.170 161.393 68.998 1.00 23.40 212 SER B C 1
ATOM 3704 O O . SER B 1 138 ? 72.366 162.326 68.875 1.00 23.45 212 SER B O 1
ATOM 3707 N N . THR B 1 139 ? 73.827 161.129 70.126 1.00 23.16 213 THR B N 1
ATOM 3708 C CA . THR B 1 139 ? 73.622 161.904 71.352 1.00 23.02 213 THR B CA 1
ATOM 3709 C C . THR B 1 139 ? 73.660 163.422 71.125 1.00 22.79 213 THR B C 1
ATOM 3710 O O . THR B 1 139 ? 74.694 163.981 70.761 1.00 22.72 213 THR B O 1
ATOM 3714 N N . ASN B 1 140 ? 72.508 164.068 71.319 1.00 22.71 214 ASN B N 1
ATOM 3715 C CA . ASN B 1 140 ? 72.360 165.514 71.134 1.00 22.48 214 ASN B CA 1
ATOM 3716 C C . ASN B 1 140 ? 72.498 166.319 72.440 1.00 22.34 214 ASN B C 1
ATOM 3717 O O . ASN B 1 140 ? 73.083 167.404 72.440 1.00 22.25 214 ASN B O 1
ATOM 3719 N N . GLU B 1 141 ? 71.973 165.784 73.542 1.00 22.21 215 GLU B N 1
ATOM 3720 C CA . GLU B 1 141 ? 72.036 166.448 74.851 1.00 22.11 215 GLU B CA 1
ATOM 3721 C C . GLU B 1 141 ? 73.277 166.057 75.661 1.00 22.14 215 GLU B C 1
ATOM 3722 O O . GLU B 1 141 ? 73.922 165.042 75.382 1.00 22.02 215 GLU B O 1
ATOM 3728 N N . GLU B 1 142 ? 73.602 166.873 76.662 1.00 22.17 216 GLU B N 1
ATOM 3729 C CA . GLU B 1 142 ? 74.757 166.629 77.531 1.00 22.13 216 GLU B CA 1
ATOM 3730 C C . GLU B 1 142 ? 74.314 166.448 78.985 1.00 22.11 216 GLU B C 1
ATOM 3731 O O . GLU B 1 142 ? 73.629 167.306 79.544 1.00 22.20 216 GLU B O 1
ATOM 3737 N N . SER B 1 143 ? 74.711 165.334 79.593 1.00 22.05 217 SER B N 1
ATOM 3738 C CA . SER B 1 143 ? 74.356 165.046 80.977 1.00 21.97 217 SER B CA 1
ATOM 3739 C C . SER B 1 143 ? 75.191 165.887 81.953 1.00 22.11 217 SER B C 1
ATOM 3740 O O . SER B 1 143 ? 76.309 166.275 81.612 1.00 22.25 217 SER B O 1
ATOM 3743 N N . PRO B 1 144 ? 74.631 166.201 83.131 1.00 22.06 218 PRO B N 1
ATOM 3744 C CA . PRO B 1 144 ? 75.326 166.951 84.189 1.00 21.99 218 PRO B CA 1
ATOM 3745 C C . PRO B 1 144 ? 76.792 166.582 84.405 1.00 22.03 218 PRO B C 1
ATOM 3746 O O . PRO B 1 144 ? 77.633 167.484 84.442 1.00 22.09 218 PRO B O 1
ATOM 3750 N N . ALA B 1 145 ? 77.078 165.288 84.555 1.00 22.16 219 ALA B N 1
ATOM 3751 C CA . ALA B 1 145 ? 78.445 164.774 84.754 1.00 22.30 219 ALA B CA 1
ATOM 3752 C C . ALA B 1 145 ? 79.413 165.036 83.579 1.00 22.21 219 ALA B C 1
ATOM 3753 O O . ALA B 1 145 ? 80.605 165.266 83.803 1.00 22.11 219 ALA B O 1
ATOM 3755 N N . PHE B 1 146 ? 78.884 164.982 82.349 1.00 22.14 220 PHE B N 1
ATOM 3756 C CA . PHE B 1 146 ? 79.621 165.253 81.106 1.00 22.16 220 PHE B CA 1
ATOM 3757 C C . PHE B 1 146 ? 80.025 166.738 81.001 1.00 22.39 220 PHE B C 1
ATOM 3758 O O . PHE B 1 146 ? 81.122 167.062 80.533 1.00 22.39 220 PHE B O 1
ATOM 3766 N N . VAL B 1 147 ? 79.147 167.632 81.451 1.00 22.58 221 VAL B N 1
ATOM 3767 C CA . VAL B 1 147 ? 79.429 169.068 81.428 1.00 22.68 221 VAL B CA 1
ATOM 3768 C C . VAL B 1 147 ? 80.454 169.413 82.507 1.00 22.84 221 VAL B C 1
ATOM 3769 O O . VAL B 1 147 ? 81.306 170.283 82.306 1.00 22.71 221 VAL B O 1
ATOM 3773 N N . GLU B 1 148 ? 80.369 168.715 83.641 1.00 23.06 222 GLU B N 1
ATOM 3774 C CA . GLU B 1 148 ? 81.269 168.941 84.776 1.00 23.45 222 GLU B CA 1
ATOM 3775 C C . GLU B 1 148 ? 82.702 168.514 84.460 1.00 23.45 222 GLU B C 1
ATOM 3776 O O . GLU B 1 148 ? 83.662 169.020 85.057 1.00 23.56 222 GLU B O 1
ATOM 3782 N N . PHE B 1 149 ? 82.819 167.579 83.518 1.00 23.37 223 PHE B N 1
ATOM 3783 C CA . PHE B 1 149 ? 84.098 167.056 83.045 1.00 23.35 223 PHE B CA 1
ATOM 3784 C C . PHE B 1 149 ? 84.615 167.924 81.889 1.00 23.39 223 PHE B C 1
ATOM 3785 O O . PHE B 1 149 ? 85.824 168.142 81.757 1.00 23.40 223 PHE B O 1
ATOM 3793 N N . LEU B 1 150 ? 83.687 168.416 81.064 1.00 23.49 224 LEU B N 1
ATOM 3794 C CA . LEU B 1 150 ? 84.007 169.250 79.896 1.00 23.40 224 LEU B CA 1
ATOM 3795 C C . LEU B 1 150 ? 84.535 170.635 80.277 1.00 23.44 224 LEU B C 1
ATOM 3796 O O . LEU B 1 150 ? 85.371 171.195 79.573 1.00 23.38 224 LEU B O 1
ATOM 3801 N N . GLU B 1 151 ? 84.032 171.182 81.384 1.00 23.61 225 GLU B N 1
ATOM 3802 C CA . GLU B 1 151 ? 84.477 172.485 81.885 1.00 23.77 225 GLU B CA 1
ATOM 3803 C C . GLU B 1 151 ? 85.784 172.297 82.642 1.00 23.76 225 GLU B C 1
ATOM 3804 O O . GLU B 1 151 ? 86.497 173.258 82.947 1.00 23.96 225 GLU B O 1
ATOM 3810 N N . PHE B 1 152 ? 86.076 171.039 82.942 1.00 23.65 226 PHE B N 1
ATOM 3811 C CA . PHE B 1 152 ? 87.292 170.661 83.624 1.00 23.69 226 PHE B CA 1
ATOM 3812 C C . PHE B 1 152 ? 88.393 170.448 82.576 1.00 23.61 226 PHE B C 1
ATOM 3813 O O . PHE B 1 152 ? 89.545 170.791 82.821 1.00 23.90 226 PHE B O 1
ATOM 3821 N N . LEU B 1 153 ? 88.017 169.926 81.405 1.00 23.49 227 LEU B N 1
ATOM 3822 C CA . LEU B 1 153 ? 88.943 169.637 80.295 1.00 23.33 227 LEU B CA 1
ATOM 3823 C C . LEU B 1 153 ? 89.784 170.824 79.838 1.00 23.23 227 LEU B C 1
ATOM 3824 O O . LEU B 1 153 ? 90.966 170.678 79.530 1.00 23.22 227 LEU B O 1
ATOM 3829 N N . GLY B 1 154 ? 89.151 171.989 79.769 1.00 23.15 228 GLY B N 1
ATOM 3830 C CA . GLY B 1 154 ? 89.799 173.218 79.361 1.00 23.00 228 GLY B CA 1
ATOM 3831 C C . GLY B 1 154 ? 88.804 174.331 79.557 1.00 22.93 228 GLY B C 1
ATOM 3832 O O . GLY B 1 154 ? 87.881 174.206 80.361 1.00 23.00 228 GLY B O 1
ATOM 3833 N N . GLN B 1 155 ? 88.978 175.426 78.834 1.00 22.77 229 GLN B N 1
ATOM 3834 C CA . GLN B 1 155 ? 88.032 176.514 78.960 1.00 22.67 229 GLN B CA 1
ATOM 3835 C C . GLN B 1 155 ? 87.106 176.586 77.756 1.00 22.55 229 GLN B C 1
ATOM 3836 O O . GLN B 1 155 ? 87.468 176.173 76.652 1.00 22.33 229 GLN B O 1
ATOM 3842 N N . LYS B 1 156 ? 85.897 177.088 78.002 1.00 22.51 230 LYS B N 1
ATOM 3843 C CA . LYS B 1 156 ? 84.886 177.280 76.970 1.00 22.37 230 LYS B CA 1
ATOM 3844 C C . LYS B 1 156 ? 85.241 178.524 76.174 1.00 22.35 230 LYS B C 1
ATOM 3845 O O . LYS B 1 156 ? 85.678 179.528 76.747 1.00 22.29 230 LYS B O 1
ATOM 3847 N N . VAL B 1 157 ? 85.087 178.444 74.853 1.00 22.31 231 VAL B N 1
ATOM 3848 C CA . VAL B 1 157 ? 85.340 179.593 73.973 1.00 22.42 231 VAL B CA 1
ATOM 3849 C C . VAL B 1 157 ? 84.436 179.596 72.726 1.00 22.26 231 VAL B C 1
ATOM 3850 O O . VAL B 1 157 ? 84.092 178.518 72.210 1.00 22.33 231 VAL B O 1
ATOM 3854 N N . LYS B 1 158 ? 84.068 180.799 72.256 1.00 21.70 232 LYS B N 1
ATOM 3855 C CA . LYS B 1 158 ? 83.190 180.974 71.093 1.00 21.19 232 LYS B CA 1
ATOM 3856 C C . LYS B 1 158 ? 83.832 180.584 69.760 1.00 20.79 232 LYS B C 1
ATOM 3857 O O . LYS B 1 158 ? 84.755 181.269 69.267 1.00 20.25 232 LYS B O 1
ATOM 3859 N N . PHE B 1 165 ? 93.739 179.146 67.370 1.00 22.51 239 PHE B N 1
ATOM 3860 C CA . PHE B 1 165 ? 93.863 177.877 66.651 1.00 22.54 239 PHE B CA 1
ATOM 3861 C C . PHE B 1 165 ? 92.522 177.133 66.613 1.00 22.55 239 PHE B C 1
ATOM 3862 O O . PHE B 1 165 ? 92.102 176.483 67.590 1.00 22.29 239 PHE B O 1
ATOM 3870 N N . ARG B 1 166 ? 91.868 177.239 65.459 1.00 22.40 240 ARG B N 1
ATOM 3871 C CA . ARG B 1 166 ? 90.558 176.628 65.221 1.00 22.20 240 ARG B CA 1
ATOM 3872 C C . ARG B 1 166 ? 90.555 175.091 65.199 1.00 21.72 240 ARG B C 1
ATOM 3873 O O . ARG B 1 166 ? 89.676 174.469 65.777 1.00 21.33 240 ARG B O 1
ATOM 3881 N N . GLY B 1 167 ? 91.538 174.501 64.526 1.00 21.41 241 GLY B N 1
ATOM 3882 C CA . GLY B 1 167 ? 91.614 173.065 64.365 1.00 21.15 241 GLY B CA 1
ATOM 3883 C C . GLY B 1 167 ? 90.646 172.569 63.308 1.00 21.11 241 GLY B C 1
ATOM 3884 O O . GLY B 1 167 ? 90.142 171.451 63.408 1.00 21.10 241 GLY B O 1
ATOM 3885 N N . GLY B 1 168 ? 90.386 173.400 62.297 1.00 21.14 242 GLY B N 1
ATOM 3886 C CA . GLY B 1 168 ? 89.465 173.069 61.220 1.00 20.91 242 GLY B CA 1
ATOM 3887 C C . GLY B 1 168 ? 88.020 173.155 61.672 1.00 20.76 242 GLY B C 1
ATOM 3888 O O . GLY B 1 168 ? 87.161 173.615 60.930 1.00 20.72 242 GLY B O 1
ATOM 3889 N N . THR B 1 176 ? 82.304 173.408 62.425 1.00 22.44 250 THR B N 1
ATOM 3890 C CA . THR B 1 176 ? 82.403 174.413 63.477 1.00 22.54 250 THR B CA 1
ATOM 3891 C C . THR B 1 176 ? 81.310 174.222 64.537 1.00 22.64 250 THR B C 1
ATOM 3892 O O . THR B 1 176 ? 81.492 173.444 65.476 1.00 22.61 250 THR B O 1
ATOM 3894 N N . GLY B 1 177 ? 80.180 174.913 64.384 1.00 22.71 251 GLY B N 1
ATOM 3895 C CA . GLY B 1 177 ? 79.082 174.808 65.335 1.00 22.83 251 GLY B CA 1
ATOM 3896 C C . GLY B 1 177 ? 78.895 176.050 66.185 1.00 22.95 251 GLY B C 1
ATOM 3897 O O . GLY B 1 177 ? 79.242 177.151 65.756 1.00 23.11 251 GLY B O 1
ATOM 3898 N N . THR B 1 178 ? 78.341 175.883 67.385 1.00 23.02 252 THR B N 1
ATOM 3899 C CA . THR B 1 178 ? 78.102 177.022 68.278 1.00 23.06 252 THR B CA 1
ATOM 3900 C C . THR B 1 178 ? 79.318 177.322 69.157 1.00 23.03 252 THR B C 1
ATOM 3901 O O . THR B 1 178 ? 79.708 178.483 69.307 1.00 22.97 252 THR B O 1
ATOM 3905 N N . GLU B 1 179 ? 79.910 176.271 69.725 1.00 23.02 253 GLU B N 1
ATOM 3906 C CA . GLU B 1 179 ? 81.082 176.401 70.599 1.00 22.96 253 GLU B CA 1
ATOM 3907 C C . GLU B 1 179 ? 81.952 175.125 70.630 1.00 22.85 253 GLU B C 1
ATOM 3908 O O . GLU B 1 179 ? 81.699 174.170 69.888 1.00 22.88 253 GLU B O 1
ATOM 3910 N N . SER B 1 180 ? 82.984 175.132 71.475 1.00 22.66 254 SER B N 1
ATOM 3911 C CA . SER B 1 180 ? 83.881 173.984 71.670 1.00 22.54 254 SER B CA 1
ATOM 3912 C C . SER B 1 180 ? 84.851 174.275 72.823 1.00 22.65 254 SER B C 1
ATOM 3913 O O . SER B 1 180 ? 84.705 175.292 73.517 1.00 22.72 254 SER B O 1
ATOM 3916 N N . VAL B 1 181 ? 85.816 173.379 73.038 1.00 22.72 255 VAL B N 1
ATOM 3917 C CA . VAL B 1 181 ? 86.825 173.547 74.091 1.00 22.70 255 VAL B CA 1
ATOM 3918 C C . VAL B 1 181 ? 88.208 173.670 73.481 1.00 22.87 255 VAL B C 1
ATOM 3919 O O . VAL B 1 181 ? 88.514 173.024 72.472 1.00 22.84 255 VAL B O 1
ATOM 3923 N N . TYR B 1 182 ? 89.030 174.495 74.128 1.00 23.17 256 TYR B N 1
ATOM 3924 C CA . TYR B 1 182 ? 90.406 174.799 73.730 1.00 23.66 256 TYR B CA 1
ATOM 3925 C C . TYR B 1 182 ? 91.230 174.891 75.019 1.00 24.08 256 TYR B C 1
ATOM 3926 O O . TY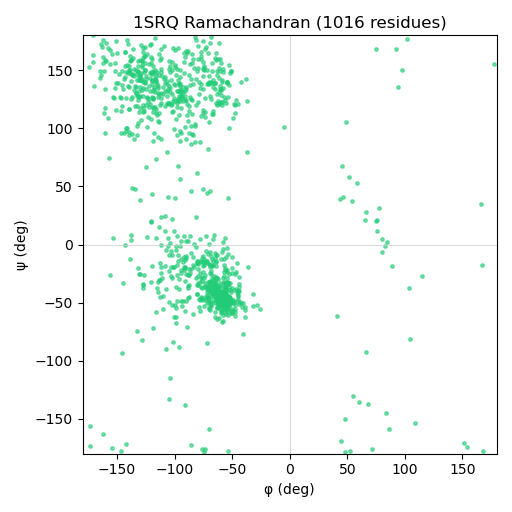R B 1 182 ? 90.665 175.123 76.100 1.00 24.34 256 TYR B O 1
ATOM 3935 N N . CYS B 1 183 ? 92.537 174.645 74.921 1.00 24.33 257 CYS B N 1
ATOM 3936 C CA . CYS B 1 183 ? 93.463 174.886 76.038 1.00 24.90 257 CYS B CA 1
ATOM 3937 C C . CYS B 1 183 ? 94.916 174.896 75.561 1.00 25.02 257 CYS B C 1
ATOM 3938 O O . CYS B 1 183 ? 95.252 174.191 74.610 1.00 25.21 257 CYS B O 1
ATOM 3941 N N . ASN B 1 184 ? 95.753 175.728 76.195 1.00 25.08 258 ASN B N 1
ATOM 3942 C CA . ASN B 1 184 ? 97.196 175.812 75.892 1.00 25.11 258 ASN B CA 1
ATOM 3943 C C . ASN B 1 184 ? 98.013 174.914 76.850 1.00 25.17 258 ASN B C 1
ATOM 3944 O O . ASN B 1 184 ? 97.735 174.907 78.055 1.00 25.48 258 ASN B O 1
ATOM 3946 N N . PHE B 1 185 ? 99.001 174.158 76.339 1.00 24.85 259 PHE B N 1
ATOM 3947 C CA . PHE B 1 185 ? 99.797 173.288 77.220 1.00 24.43 259 PHE B CA 1
ATOM 3948 C C . PHE B 1 185 ? 101.321 173.498 77.362 1.00 24.22 259 PHE B C 1
ATOM 3949 O O . PHE B 1 185 ? 101.766 173.896 78.437 1.00 24.28 259 PHE B O 1
ATOM 3957 N N . ARG B 1 186 ? 102.128 173.181 76.349 1.00 23.92 260 ARG B N 1
ATOM 3958 C CA . ARG B 1 186 ? 103.562 173.515 76.434 1.00 23.64 260 ARG B CA 1
ATOM 3959 C C . ARG B 1 186 ? 103.738 174.905 75.817 1.00 23.37 260 ARG B C 1
ATOM 3960 O O . ARG B 1 186 ? 104.613 175.690 76.212 1.00 23.46 260 ARG B O 1
ATOM 3968 N N . ASN B 1 187 ? 102.873 175.163 74.839 1.00 23.05 261 ASN B N 1
ATOM 3969 C CA . ASN B 1 187 ? 102.788 176.376 74.039 1.00 22.89 261 ASN B CA 1
ATOM 3970 C C . ASN B 1 187 ? 101.879 175.991 72.888 1.00 22.84 261 ASN B C 1
ATOM 3971 O O . ASN B 1 187 ? 101.312 176.829 72.186 1.00 22.92 261 ASN B O 1
ATOM 3976 N N . LYS B 1 188 ? 101.754 174.681 72.730 1.00 22.96 262 LYS B N 1
ATOM 3977 C CA . LYS B 1 188 ? 100.950 174.062 71.698 1.00 22.85 262 LYS B CA 1
ATOM 3978 C C . LYS B 1 188 ? 99.492 174.330 71.974 1.00 22.67 262 LYS B C 1
ATOM 3979 O O . LYS B 1 188 ? 99.054 174.316 73.122 1.00 22.58 262 LYS B O 1
ATOM 3985 N N . GLU B 1 189 ? 98.755 174.598 70.907 1.00 22.64 263 GLU B N 1
ATOM 3986 C CA . GLU B 1 189 ? 97.342 174.881 71.008 1.00 22.72 263 GLU B CA 1
ATOM 3987 C C . GLU B 1 189 ? 96.572 173.603 70.715 1.00 22.91 263 GLU B C 1
ATOM 3988 O O . GLU B 1 189 ? 96.971 172.800 69.864 1.00 23.19 263 GLU B O 1
ATOM 3990 N N . ILE B 1 190 ? 95.487 173.396 71.451 1.00 22.89 264 ILE B N 1
ATOM 3991 C CA . ILE B 1 190 ? 94.660 172.219 71.243 1.00 22.70 264 ILE B CA 1
ATOM 3992 C C . ILE B 1 190 ? 93.159 172.496 71.324 1.00 22.81 264 ILE B C 1
ATOM 3993 O O . ILE B 1 190 ? 92.639 172.923 72.365 1.00 22.71 264 ILE B O 1
ATOM 3998 N N . MET B 1 191 ? 92.491 172.273 70.191 1.00 22.84 265 MET B N 1
ATOM 3999 C CA . MET B 1 191 ? 91.041 172.388 70.069 1.00 22.63 265 MET B CA 1
ATOM 4000 C C . MET B 1 191 ? 90.444 170.981 70.145 1.00 22.64 265 MET B C 1
ATOM 4001 O O . MET B 1 191 ? 90.970 170.020 69.551 1.00 22.18 265 MET B O 1
ATOM 4006 N N . PHE B 1 192 ? 89.346 170.873 70.885 1.00 22.59 266 PHE B N 1
ATOM 4007 C CA . PHE B 1 192 ? 88.644 169.619 71.023 1.00 22.46 266 PHE B CA 1
ATOM 4008 C C . PHE B 1 192 ? 87.452 169.612 70.102 1.00 22.36 266 PHE B C 1
ATOM 4009 O O . PHE B 1 192 ? 86.934 170.664 69.728 1.00 22.26 266 PHE B O 1
ATOM 4017 N N . HIS B 1 193 ? 87.035 168.415 69.722 1.00 22.42 267 HIS B N 1
ATOM 4018 C CA . HIS B 1 193 ? 85.823 168.233 68.943 1.00 22.56 267 HIS B CA 1
ATOM 4019 C C . HIS B 1 193 ? 84.832 167.476 69.832 1.00 22.50 267 HIS B C 1
ATOM 4020 O O . HIS B 1 193 ? 84.853 166.246 69.904 1.00 22.13 267 HIS B O 1
ATOM 4027 N N . VAL B 1 194 ? 83.995 168.224 70.545 1.00 22.65 268 VAL B N 1
ATOM 4028 C CA . VAL B 1 194 ? 82.989 167.617 71.415 1.00 22.86 268 VAL B CA 1
ATOM 4029 C C . VAL B 1 194 ? 81.713 167.342 70.601 1.00 23.02 268 VAL B C 1
ATOM 4030 O O . VAL B 1 194 ? 80.873 168.235 70.422 1.00 23.01 268 VAL B O 1
ATOM 4034 N N . SER B 1 195 ? 81.583 166.100 70.119 1.00 23.05 269 SER B N 1
ATOM 4035 C CA . SER B 1 195 ? 80.471 165.673 69.250 1.00 22.91 269 SER B CA 1
ATOM 4036 C C . SER B 1 195 ? 79.190 166.445 69.478 1.00 22.91 269 SER B C 1
ATOM 4037 O O . SER B 1 195 ? 78.619 166.996 68.540 1.00 22.98 269 SER B O 1
ATOM 4040 N N . THR B 1 196 ? 78.780 166.489 70.743 1.00 22.99 270 THR B N 1
ATOM 4041 C CA . THR B 1 196 ? 77.549 167.126 71.198 1.00 22.95 270 THR B CA 1
ATOM 4042 C C . THR B 1 196 ? 77.509 168.631 70.995 1.00 22.86 270 THR B C 1
ATOM 4043 O O . THR B 1 196 ? 76.476 169.171 70.602 1.00 22.99 270 THR B O 1
ATOM 4047 N N . LYS B 1 197 ? 78.622 169.304 71.276 1.00 22.71 271 LYS B N 1
ATOM 4048 C CA . LYS B 1 197 ? 78.695 170.751 71.121 1.00 22.73 271 LYS B CA 1
ATOM 4049 C C . LYS B 1 197 ? 78.737 171.186 69.641 1.00 22.86 271 LYS B C 1
ATOM 4050 O O . LYS B 1 197 ? 78.654 172.383 69.338 1.00 23.05 271 LYS B O 1
ATOM 4056 N N . LEU B 1 198 ? 78.816 170.206 68.735 1.00 22.88 272 LEU B N 1
ATOM 4057 C CA . LEU B 1 198 ? 78.858 170.438 67.282 1.00 22.89 272 LEU B CA 1
ATOM 4058 C C . LEU B 1 198 ? 77.510 170.172 66.589 1.00 22.94 272 LEU B C 1
ATOM 4059 O O . LEU B 1 198 ? 76.712 169.387 67.098 1.00 23.08 272 LEU B O 1
ATOM 4064 N N . PRO B 1 199 ? 77.277 170.778 65.416 1.00 23.02 273 PRO B N 1
ATOM 4065 C CA . PRO B 1 199 ? 75.961 170.731 64.744 1.00 22.97 273 PRO B CA 1
ATOM 4066 C C . PRO B 1 199 ? 75.332 169.349 64.526 1.00 22.90 273 PRO B C 1
ATOM 4067 O O . PRO B 1 199 ? 76.047 168.369 64.316 1.00 22.82 273 PRO B O 1
ATOM 4071 N N . TYR B 1 200 ? 73.998 169.304 64.570 1.00 22.89 274 TYR B N 1
ATOM 4072 C CA . TYR B 1 200 ? 73.214 168.076 64.387 1.00 22.87 274 TYR B CA 1
ATOM 4073 C C . TYR B 1 200 ? 72.504 168.052 63.019 1.00 22.78 274 TYR B C 1
ATOM 4074 O O . TYR B 1 200 ? 71.313 168.349 62.921 1.00 22.82 274 TYR B O 1
ATOM 4083 N N . THR B 1 201 ? 73.255 167.702 61.971 1.00 22.73 275 THR B N 1
ATOM 4084 C CA . THR B 1 201 ? 72.756 167.614 60.590 1.00 22.63 275 THR B CA 1
ATOM 4085 C C . THR B 1 201 ? 72.022 168.872 60.106 1.00 22.55 275 THR B C 1
ATOM 4086 O O . THR B 1 201 ? 70.791 168.923 60.071 1.00 22.33 275 THR B O 1
ATOM 4088 N N . ALA B 1 205 ? 73.712 161.171 56.513 1.00 23.61 279 ALA B N 1
ATOM 4089 C CA . ALA B 1 205 ? 72.532 161.008 57.361 1.00 23.58 279 ALA B CA 1
ATOM 4090 C C . ALA B 1 205 ? 72.879 160.306 58.677 1.00 23.47 279 ALA B C 1
ATOM 4091 O O . ALA B 1 205 ? 72.126 160.394 59.651 1.00 23.30 279 ALA B O 1
ATOM 4093 N N . GLN B 1 206 ? 74.019 159.611 58.688 1.00 23.54 280 GLN B N 1
ATOM 4094 C CA . GLN B 1 206 ? 74.534 158.927 59.884 1.00 23.63 280 GLN B CA 1
ATOM 4095 C C . GLN B 1 206 ? 75.546 159.837 60.605 1.00 23.52 280 GLN B C 1
ATOM 4096 O O . GLN B 1 206 ? 76.703 159.464 60.842 1.00 23.29 280 GLN B O 1
ATOM 4102 N N . GLN B 1 207 ? 75.067 161.036 60.942 1.00 23.47 281 GLN B N 1
ATOM 4103 C CA . GLN B 1 207 ? 75.843 162.082 61.607 1.00 23.33 281 GLN B CA 1
ATOM 4104 C C . GLN B 1 207 ? 77.157 162.366 60.900 1.00 23.29 281 GLN B C 1
ATOM 4105 O O . GLN B 1 207 ? 78.223 162.252 61.486 1.00 23.51 281 GLN B O 1
ATOM 4111 N N . LEU B 1 208 ? 77.067 162.738 59.629 1.00 23.37 282 LEU B N 1
ATOM 4112 C CA . LEU B 1 208 ? 78.247 163.056 58.836 1.00 23.52 282 LEU B CA 1
ATOM 4113 C C . LEU B 1 208 ? 78.921 164.342 59.332 1.00 23.63 282 LEU B C 1
ATOM 4114 O O . LEU B 1 208 ? 80.121 164.543 59.116 1.00 23.95 282 LEU B O 1
ATOM 4119 N N . GLN B 1 209 ? 78.156 165.196 60.012 1.00 23.56 283 GLN B N 1
ATOM 4120 C CA . GLN B 1 209 ? 78.664 166.484 60.502 1.00 23.45 283 GLN B CA 1
ATOM 4121 C C . GLN B 1 209 ? 79.427 166.442 61.838 1.00 23.29 283 GLN B C 1
ATOM 4122 O O . GLN B 1 209 ? 79.875 167.478 62.335 1.00 23.20 283 GLN B O 1
ATOM 4128 N N . ARG B 1 210 ? 79.557 165.247 62.409 1.00 23.24 284 ARG B N 1
ATOM 4129 C CA . ARG B 1 210 ? 80.315 165.033 63.642 1.00 23.33 284 ARG B CA 1
ATOM 4130 C C . ARG B 1 210 ? 81.534 164.172 63.320 1.00 23.55 284 ARG B C 1
ATOM 4131 O O . ARG B 1 210 ? 82.594 164.298 63.954 1.00 23.71 284 ARG B O 1
ATOM 4139 N N . LYS B 1 211 ? 81.369 163.306 62.318 1.00 23.69 285 LYS B N 1
ATOM 4140 C CA . LYS B 1 211 ? 82.431 162.424 61.821 1.00 23.82 285 LYS B CA 1
ATOM 4141 C C . LYS B 1 211 ? 83.441 163.205 60.974 1.00 23.62 285 LYS B C 1
ATOM 4142 O O . LYS B 1 211 ? 84.584 162.786 60.812 1.00 23.41 285 LYS B O 1
ATOM 4148 N N . ARG B 1 212 ? 82.993 164.329 60.415 1.00 23.54 286 ARG B N 1
ATOM 4149 C CA . ARG B 1 212 ? 83.839 165.212 59.625 1.00 23.34 286 ARG B CA 1
ATOM 4150 C C . ARG B 1 212 ? 85.010 165.618 60.496 1.00 23.36 286 ARG B C 1
ATOM 4151 O O . ARG B 1 212 ? 86.161 165.511 60.080 1.00 23.68 286 ARG B O 1
ATOM 4159 N N . HIS B 1 213 ? 84.705 166.045 61.721 1.00 23.27 287 HIS B N 1
ATOM 4160 C CA . HIS B 1 213 ? 85.722 166.492 62.670 1.00 23.17 287 HIS B CA 1
ATOM 4161 C C . HIS B 1 213 ? 86.364 165.346 63.452 1.00 23.09 287 HIS B C 1
ATOM 4162 O O . HIS B 1 213 ? 87.581 165.147 63.368 1.00 22.87 287 HIS B O 1
ATOM 4169 N N . ILE B 1 214 ? 85.549 164.593 64.192 1.00 23.02 288 ILE B N 1
ATOM 4170 C CA . ILE B 1 214 ? 86.059 163.481 65.009 1.00 23.12 288 ILE B CA 1
ATOM 4171 C C . ILE B 1 214 ? 86.686 162.358 64.172 1.00 23.29 288 ILE B C 1
ATOM 4172 O O . ILE B 1 214 ? 87.648 161.718 64.605 1.00 23.36 288 ILE B O 1
ATOM 4177 N N . GLY B 1 215 ? 86.136 162.124 62.983 1.00 23.45 289 GLY B N 1
ATOM 4178 C CA . GLY B 1 215 ? 86.685 161.141 62.064 1.00 23.62 289 GLY B CA 1
ATOM 4179 C C . GLY B 1 215 ? 88.126 161.502 61.743 1.00 23.89 289 GLY B C 1
ATOM 4180 O O . GLY B 1 215 ? 89.044 160.783 62.159 1.00 24.13 289 GLY B O 1
ATOM 4181 N N . ASN B 1 216 ? 88.328 162.630 61.050 1.00 23.78 290 ASN B N 1
ATOM 4182 C CA . ASN B 1 216 ? 89.670 163.100 60.672 1.00 23.68 290 ASN B CA 1
ATOM 4183 C C . ASN B 1 216 ? 90.673 163.243 61.855 1.00 23.51 290 ASN B C 1
ATOM 4184 O O . ASN B 1 216 ? 91.841 163.570 61.654 1.00 23.46 290 ASN B O 1
ATOM 4186 N N . ASP B 1 217 ? 90.209 162.985 63.075 1.00 23.41 291 ASP B N 1
ATOM 4187 C CA . ASP B 1 217 ? 91.042 163.042 64.275 1.00 23.74 291 ASP B CA 1
ATOM 4188 C C . ASP B 1 217 ? 91.836 161.741 64.413 1.00 23.81 291 ASP B C 1
ATOM 4189 O O . ASP B 1 217 ? 91.633 160.811 63.636 1.00 24.20 291 ASP B O 1
ATOM 4194 N N . ILE B 1 218 ? 92.713 161.657 65.411 1.00 23.44 292 ILE B N 1
ATOM 4195 C CA . ILE B 1 218 ? 93.514 160.447 65.609 1.00 23.27 292 ILE B CA 1
ATOM 4196 C C . ILE B 1 218 ? 93.404 159.903 67.039 1.00 23.16 292 ILE B C 1
ATOM 4197 O O . ILE B 1 218 ? 93.376 158.684 67.259 1.00 23.88 292 ILE B O 1
ATOM 4202 N N . VAL B 1 219 ? 93.332 160.804 68.007 1.00 22.43 293 VAL B N 1
ATOM 4203 C CA . VAL B 1 219 ? 93.117 160.420 69.390 1.00 21.83 293 VAL B CA 1
ATOM 4204 C C . VAL B 1 219 ? 91.794 161.042 69.814 1.00 21.68 293 VAL B C 1
ATOM 4205 O O . VAL B 1 219 ? 91.508 162.200 69.502 1.00 21.17 293 VAL B O 1
ATOM 4209 N N . ALA B 1 220 ? 90.966 160.262 70.499 1.00 21.68 294 ALA B N 1
ATOM 4210 C CA . ALA B 1 220 ? 89.696 160.786 70.987 1.00 21.70 294 ALA B CA 1
ATOM 4211 C C . ALA B 1 220 ? 89.514 160.383 72.434 1.00 21.80 294 ALA B C 1
ATOM 4212 O O . ALA B 1 220 ? 90.049 159.358 72.867 1.00 22.01 294 ALA B O 1
ATOM 4214 N N . VAL B 1 221 ? 88.808 161.209 73.196 1.00 21.85 295 VAL B N 1
ATOM 4215 C CA . VAL B 1 221 ? 88.452 160.823 74.555 1.00 22.30 295 VAL B CA 1
ATOM 4216 C C . VAL B 1 221 ? 87.028 160.255 74.494 1.00 22.37 295 VAL B C 1
ATOM 4217 O O . VAL B 1 221 ? 86.143 160.833 73.851 1.00 22.50 295 VAL B O 1
ATOM 4221 N N . VAL B 1 222 ? 86.812 159.106 75.114 1.00 22.36 296 VAL B N 1
ATOM 4222 C CA . VAL B 1 222 ? 85.453 158.574 75.212 1.00 22.57 296 VAL B CA 1
ATOM 4223 C C . VAL B 1 222 ? 85.022 158.808 76.649 1.00 22.58 296 VAL B C 1
ATOM 4224 O O . VAL B 1 222 ? 85.681 158.351 77.589 1.00 22.71 296 VAL B O 1
ATOM 4228 N N . PHE B 1 223 ? 83.943 159.554 76.825 1.00 22.49 297 PHE B N 1
ATOM 4229 C CA . PHE B 1 223 ? 83.443 159.778 78.158 1.00 22.75 297 PHE B CA 1
ATOM 4230 C C . PHE B 1 223 ? 82.201 158.919 78.367 1.00 22.94 297 PHE B C 1
ATOM 4231 O O . PHE B 1 223 ? 81.360 158.798 77.472 1.00 23.37 297 PHE B O 1
ATOM 4239 N N . GLN B 1 224 ? 82.109 158.283 79.528 1.00 22.79 298 GLN B N 1
ATOM 4240 C CA . GLN B 1 224 ? 80.932 157.481 79.836 1.00 22.74 298 GLN B CA 1
ATOM 4241 C C . GLN B 1 224 ? 80.434 157.812 81.230 1.00 22.83 298 GLN B C 1
ATOM 4242 O O . GLN B 1 224 ? 81.232 158.056 82.140 1.00 22.88 298 GLN B O 1
ATOM 4248 N N . ASP B 1 225 ? 79.110 157.847 81.376 1.00 22.93 299 ASP B N 1
ATOM 4249 C CA . ASP B 1 225 ? 78.466 158.111 82.657 1.00 22.89 299 ASP B CA 1
ATOM 4250 C C . ASP B 1 225 ? 78.503 156.823 83.455 1.00 22.74 299 ASP B C 1
ATOM 4251 O O . ASP B 1 225 ? 78.871 156.825 84.636 1.00 22.77 299 ASP B O 1
ATOM 4256 N N . GLU B 1 226 ? 78.127 155.733 82.783 1.00 22.63 300 GLU B N 1
ATOM 4257 C CA . GLU B 1 226 ? 78.160 154.381 83.339 1.00 22.42 300 GLU B CA 1
ATOM 4258 C C . GLU B 1 226 ? 79.083 153.520 82.464 1.00 22.20 300 GLU B C 1
ATOM 4259 O O . GLU B 1 226 ? 79.323 153.838 81.294 1.00 21.81 300 GLU B O 1
ATOM 4261 N N . ASN B 1 227 ? 79.612 152.451 83.050 1.00 22.18 301 ASN B N 1
ATOM 4262 C CA . ASN B 1 227 ? 80.512 151.541 82.354 1.00 22.23 301 ASN B CA 1
ATOM 4263 C C . ASN B 1 227 ? 79.823 150.763 81.224 1.00 22.23 301 ASN B C 1
ATOM 4264 O O . ASN B 1 227 ? 78.662 150.378 81.333 1.00 22.06 301 ASN B O 1
ATOM 4269 N N . THR B 1 228 ? 80.566 150.583 80.133 1.00 22.34 302 THR B N 1
ATOM 4270 C CA . THR B 1 228 ? 80.179 149.807 78.957 1.00 22.37 302 THR B CA 1
ATOM 4271 C C . THR B 1 228 ? 81.462 149.580 78.194 1.00 22.53 302 THR B C 1
ATOM 4272 O O . THR B 1 228 ? 82.382 150.414 78.241 1.00 22.63 302 THR B O 1
ATOM 4276 N N . PRO B 1 229 ? 81.542 148.462 77.484 1.00 22.57 303 PRO B N 1
ATOM 4277 C CA . PRO B 1 229 ? 82.722 148.187 76.665 1.00 22.54 303 PRO B CA 1
ATOM 4278 C C . PRO B 1 229 ? 82.865 149.195 75.527 1.00 22.49 303 PRO B C 1
ATOM 4279 O O . PRO B 1 229 ? 81.863 149.544 74.886 1.00 22.36 303 PRO B O 1
ATOM 4283 N N . PHE B 1 230 ? 84.081 149.708 75.343 1.00 22.43 304 PHE B N 1
ATOM 4284 C CA . PHE B 1 230 ? 84.392 150.485 74.157 1.00 22.39 304 PHE B CA 1
ATOM 4285 C C . PHE B 1 230 ? 85.593 149.862 73.502 1.00 22.32 304 PHE B C 1
ATOM 4286 O O . PHE B 1 230 ? 86.553 149.458 74.158 1.00 22.36 304 PHE B O 1
ATOM 4294 N N . VAL B 1 231 ? 85.525 149.823 72.185 1.00 22.31 305 VAL B N 1
ATOM 4295 C CA . VAL B 1 231 ? 86.521 149.180 71.366 1.00 22.42 305 VAL B CA 1
ATOM 4296 C C . VAL B 1 231 ? 86.624 150.036 70.099 1.00 22.39 305 VAL B C 1
ATOM 4297 O O . VAL B 1 231 ? 85.599 150.446 69.552 1.00 22.53 305 VAL B O 1
ATOM 4301 N N . PRO B 1 232 ? 87.843 150.358 69.659 1.00 22.32 306 PRO B N 1
ATOM 4302 C CA . PRO B 1 232 ? 88.039 151.195 68.468 1.00 22.12 306 PRO B CA 1
ATOM 4303 C C . PRO B 1 232 ? 87.312 150.715 67.220 1.00 22.03 306 PRO B C 1
ATOM 4304 O O . PRO B 1 232 ? 87.032 151.544 66.358 1.00 22.41 306 PRO B O 1
ATOM 4308 N N . ASP B 1 233 ? 87.017 149.420 67.121 1.00 21.71 307 ASP B N 1
ATOM 4309 C CA . ASP B 1 233 ? 86.348 148.886 65.943 1.00 21.50 307 ASP B CA 1
ATOM 4310 C C . ASP B 1 233 ? 84.912 149.364 65.819 1.00 21.46 307 ASP B C 1
ATOM 4311 O O . ASP B 1 233 ? 84.282 149.163 64.791 1.00 21.28 307 ASP B O 1
ATOM 4316 N N . MET B 1 234 ? 84.407 150.008 66.865 1.00 21.70 308 MET B N 1
ATOM 4317 C CA . MET B 1 234 ? 83.037 150.521 66.881 1.00 21.94 308 MET B CA 1
ATOM 4318 C C . MET B 1 234 ? 82.891 151.781 66.040 1.00 21.83 308 MET B C 1
ATOM 4319 O O . MET B 1 234 ? 81.782 152.263 65.815 1.00 21.76 308 MET B O 1
ATOM 4324 N N . ILE B 1 235 ? 84.021 152.322 65.601 1.00 21.77 309 ILE B N 1
ATOM 4325 C CA . ILE B 1 235 ? 84.038 153.513 64.764 1.00 21.74 309 ILE B CA 1
ATOM 4326 C C . ILE B 1 235 ? 84.927 153.232 63.558 1.00 21.93 309 ILE B C 1
ATOM 4327 O O . ILE B 1 235 ? 86.065 152.787 63.710 1.00 22.10 309 ILE B O 1
ATOM 4332 N N . ALA B 1 236 ? 84.389 153.469 62.363 1.00 22.20 310 ALA B N 1
ATOM 4333 C CA . ALA B 1 236 ? 85.111 153.235 61.108 1.00 22.28 310 ALA B CA 1
ATOM 4334 C C . ALA B 1 236 ? 85.974 154.445 60.703 1.00 22.34 310 ALA B C 1
ATOM 4335 O O . ALA B 1 236 ? 85.548 155.313 59.931 1.00 22.32 310 ALA B O 1
ATOM 4337 N N . SER B 1 237 ? 87.195 154.487 61.233 1.00 22.37 311 SER B N 1
ATOM 4338 C CA . SER B 1 237 ? 88.107 155.588 60.963 1.00 22.19 311 SER B CA 1
ATOM 4339 C C . SER B 1 237 ? 89.493 155.113 60.604 1.00 22.14 311 SER B C 1
ATOM 4340 O O . SER B 1 237 ? 90.162 154.454 61.411 1.00 22.00 311 SER B O 1
ATOM 4343 N N . ASN B 1 238 ? 89.919 155.462 59.392 1.00 22.11 312 ASN B N 1
ATOM 4344 C CA . ASN B 1 238 ? 91.265 155.152 58.919 1.00 22.30 312 ASN B CA 1
ATOM 4345 C C . ASN B 1 238 ? 92.314 155.947 59.700 1.00 22.11 312 ASN B C 1
ATOM 4346 O O . ASN B 1 238 ? 93.490 155.600 59.693 1.00 22.33 312 ASN B O 1
ATOM 4351 N N . PHE B 1 239 ? 91.867 157.003 60.379 1.00 21.95 313 PHE B N 1
ATOM 4352 C CA . PHE B 1 239 ? 92.728 157.887 61.166 1.00 21.81 313 PHE B CA 1
ATOM 4353 C C . PHE B 1 239 ? 92.761 157.613 62.698 1.00 21.71 313 PHE B C 1
ATOM 4354 O O . PHE B 1 239 ? 93.845 157.438 63.253 1.00 21.73 313 PHE B O 1
ATOM 4362 N N . LEU B 1 240 ? 91.606 157.594 63.380 1.00 21.59 314 LEU B N 1
ATOM 4363 C CA . LEU B 1 240 ? 91.563 157.332 64.834 1.00 21.35 314 LEU B CA 1
ATOM 4364 C C . LEU B 1 240 ? 92.290 156.041 65.167 1.00 21.24 314 LEU B C 1
ATOM 4365 O O . LEU B 1 240 ? 92.019 154.987 64.582 1.00 21.27 314 LEU B O 1
ATOM 4370 N N . HIS B 1 241 ? 93.224 156.125 66.099 1.00 21.05 315 HIS B N 1
ATOM 4371 C CA . HIS B 1 241 ? 94.009 154.959 66.442 1.00 21.25 315 HIS B CA 1
ATOM 4372 C C . HIS B 1 241 ? 93.957 154.723 67.921 1.00 21.34 315 HIS B C 1
ATOM 4373 O O . HIS B 1 241 ? 94.084 153.590 68.374 1.00 21.64 315 HIS B O 1
ATOM 4380 N N . ALA B 1 242 ? 93.731 155.782 68.684 1.00 21.25 316 ALA B N 1
ATOM 4381 C CA . ALA B 1 242 ? 93.733 155.629 70.124 1.00 21.10 316 ALA B CA 1
ATOM 4382 C C . ALA B 1 242 ? 92.647 156.404 70.809 1.00 21.06 316 ALA B C 1
ATOM 4383 O O . ALA B 1 242 ? 92.238 157.476 70.344 1.00 20.91 316 ALA B O 1
ATOM 4385 N N . TYR B 1 243 ? 92.209 155.857 71.942 1.00 20.94 317 TYR B N 1
ATOM 4386 C CA . TYR B 1 243 ? 91.174 156.468 72.751 1.00 20.74 317 TYR B CA 1
ATOM 4387 C C . TYR B 1 243 ? 91.540 156.443 74.205 1.00 20.60 317 TYR B C 1
ATOM 4388 O O . TYR B 1 243 ? 91.968 155.416 74.732 1.00 20.63 317 TYR B O 1
ATOM 4397 N N . VAL B 1 244 ? 91.368 157.576 74.864 1.00 20.58 318 VAL B N 1
ATOM 4398 C CA . VAL B 1 244 ? 91.514 157.582 76.310 1.00 20.72 318 VAL B CA 1
ATOM 4399 C C . VAL B 1 244 ? 90.082 157.567 76.831 1.00 20.89 318 VAL B C 1
ATOM 4400 O O . VAL B 1 244 ? 89.319 158.504 76.581 1.00 21.04 318 VAL B O 1
ATOM 4404 N N . VAL B 1 245 ? 89.721 156.472 77.502 1.00 20.92 319 VAL B N 1
ATOM 4405 C CA . VAL B 1 245 ? 88.374 156.268 78.051 1.00 20.94 319 VAL B CA 1
ATOM 4406 C C . VAL B 1 245 ? 88.255 156.828 79.477 1.00 20.89 319 VAL B C 1
ATOM 4407 O O . VAL B 1 245 ? 88.980 156.413 80.387 1.00 21.29 319 VAL B O 1
ATOM 4411 N N . VAL B 1 246 ? 87.338 157.771 79.669 1.00 20.56 320 VAL B N 1
ATOM 4412 C CA . VAL B 1 246 ? 87.130 158.376 80.977 1.00 20.30 320 VAL B CA 1
ATOM 4413 C C . VAL B 1 246 ? 85.702 158.076 81.403 1.00 20.34 320 VAL B C 1
ATOM 4414 O O . VAL B 1 246 ? 84.749 158.473 80.736 1.00 20.14 320 VAL B O 1
ATOM 4418 N N . GLN B 1 247 ? 85.571 157.345 82.510 1.00 20.84 321 GLN B N 1
ATOM 4419 C CA . GLN B 1 247 ? 84.269 156.912 83.061 1.00 20.96 321 GLN B CA 1
ATOM 4420 C C . GLN B 1 247 ? 83.946 157.508 84.442 1.00 20.85 321 GLN B C 1
ATOM 4421 O O . GLN B 1 247 ? 84.568 157.133 85.443 1.00 20.89 321 GLN B O 1
ATOM 4427 N N . ALA B 1 248 ? 82.951 158.396 84.496 1.00 20.67 322 ALA B N 1
ATOM 4428 C CA . ALA B 1 248 ? 82.532 159.040 85.752 1.00 20.58 322 ALA B CA 1
ATOM 4429 C C . ALA B 1 248 ? 82.222 158.083 86.915 1.00 20.28 322 ALA B C 1
ATOM 4430 O O . ALA B 1 248 ? 81.309 157.262 86.848 1.00 19.81 322 ALA B O 1
ATOM 4432 N N . TYR B 1 258 ? 86.863 159.528 88.247 1.00 23.92 332 TYR B N 1
ATOM 4433 C CA . TYR B 1 258 ? 86.940 159.110 86.845 1.00 24.18 332 TYR B CA 1
ATOM 4434 C C . TYR B 1 258 ? 87.807 157.859 86.681 1.00 24.16 332 TYR B C 1
ATOM 4435 O O . TYR B 1 258 ? 88.939 157.830 87.163 1.00 24.32 332 TYR B O 1
ATOM 4444 N N . LYS B 1 259 ? 87.264 156.828 86.028 1.00 24.09 333 LYS B N 1
ATOM 4445 C CA . LYS B 1 259 ? 88.000 155.581 85.784 1.00 24.01 333 LYS B CA 1
ATOM 4446 C C . LYS B 1 259 ? 88.594 155.575 84.377 1.00 24.07 333 LYS B C 1
ATOM 4447 O O . LYS B 1 259 ? 87.937 155.195 83.397 1.00 24.28 333 LYS B O 1
ATOM 4453 N N . VAL B 1 260 ? 89.850 156.001 84.292 1.00 23.72 334 VAL B N 1
ATOM 4454 C CA . VAL B 1 260 ? 90.542 156.075 83.021 1.00 23.43 334 VAL B CA 1
ATOM 4455 C C . VAL B 1 260 ? 91.199 154.747 82.618 1.00 23.37 334 VAL B C 1
ATOM 4456 O O . VAL B 1 260 ? 91.961 154.133 83.383 1.00 23.18 334 VAL B O 1
ATOM 4460 N N . SER B 1 261 ? 90.840 154.303 81.418 1.00 23.36 335 SER B N 1
ATOM 4461 C CA . SER B 1 261 ? 91.473 153.160 80.763 1.00 23.45 335 SER B CA 1
ATOM 4462 C C . SER B 1 261 ? 91.919 153.617 79.345 1.00 23.64 335 SER B C 1
ATOM 4463 O O . SER B 1 261 ? 91.448 154.644 78.806 1.00 23.59 335 SER B O 1
ATOM 4466 N N . VAL B 1 262 ? 92.845 152.876 78.747 1.00 23.43 336 VAL B N 1
ATOM 4467 C CA . VAL B 1 262 ? 93.334 153.239 77.424 1.00 23.00 336 VAL B CA 1
ATOM 4468 C C . VAL B 1 262 ? 93.035 152.129 76.423 1.00 23.16 336 VAL B C 1
ATOM 4469 O O . VAL B 1 262 ? 93.251 150.932 76.703 1.00 23.25 336 VAL B O 1
ATOM 4473 N N . THR B 1 263 ? 92.489 152.516 75.278 1.00 22.94 337 THR B N 1
ATOM 4474 C CA . THR B 1 263 ? 92.322 151.545 74.217 1.00 23.17 337 THR B CA 1
ATOM 4475 C C . THR B 1 263 ? 92.777 152.066 72.849 1.00 23.24 337 THR B C 1
ATOM 4476 O O . THR B 1 263 ? 92.418 153.181 72.431 1.00 22.80 337 THR B O 1
ATOM 4480 N N . ALA B 1 264 ? 93.593 151.225 72.195 1.00 23.36 338 ALA B N 1
ATOM 4481 C CA . ALA B 1 264 ? 94.258 151.527 70.935 1.00 22.85 338 ALA B CA 1
ATOM 4482 C C . ALA B 1 264 ? 94.694 150.260 70.235 1.00 22.50 338 ALA B C 1
ATOM 4483 O O . ALA B 1 264 ? 94.878 149.232 70.870 1.00 22.31 338 ALA B O 1
ATOM 4485 N N . ARG B 1 265 ? 94.890 150.380 68.924 1.00 22.63 339 ARG B N 1
ATOM 4486 C CA . ARG B 1 265 ? 95.295 149.296 68.013 1.00 22.87 339 ARG B CA 1
ATOM 4487 C C . ARG B 1 265 ? 96.634 148.612 68.374 1.00 22.90 339 ARG B C 1
ATOM 4488 O O . ARG B 1 265 ? 97.511 149.258 68.959 1.00 22.63 339 ARG B O 1
ATOM 4496 N N . ASP B 1 266 ? 96.783 147.320 68.025 1.00 23.07 340 ASP B N 1
ATOM 4497 C CA . ASP B 1 266 ? 98.027 146.544 68.269 1.00 23.37 340 ASP B CA 1
ATOM 4498 C C . ASP B 1 266 ? 99.236 147.251 67.660 1.00 23.41 340 ASP B C 1
ATOM 4499 O O . ASP B 1 266 ? 100.385 147.031 68.053 1.00 23.64 340 ASP B O 1
ATOM 4504 N N . ASP B 1 267 ? 98.926 148.078 66.666 1.00 23.32 341 ASP B N 1
ATOM 4505 C CA . ASP B 1 267 ? 99.825 148.947 65.928 1.00 23.00 341 ASP B CA 1
ATOM 4506 C C . ASP B 1 267 ? 100.570 149.949 66.833 1.00 22.80 341 ASP B C 1
ATOM 4507 O O . ASP B 1 267 ? 101.787 150.143 66.696 1.00 22.46 341 ASP B O 1
ATOM 4512 N N . VAL B 1 268 ? 99.816 150.574 67.752 1.00 22.47 342 VAL B N 1
ATOM 4513 C CA . VAL B 1 268 ? 100.286 151.702 68.584 1.00 22.12 342 VAL B CA 1
ATOM 4514 C C . VAL B 1 268 ? 100.890 151.362 69.958 1.00 21.87 342 VAL B C 1
ATOM 4515 O O . VAL B 1 268 ? 100.218 150.721 70.790 1.00 22.15 342 VAL B O 1
ATOM 4519 N N . PRO B 1 269 ? 102.146 151.802 70.184 1.00 21.21 343 PRO B N 1
ATOM 4520 C CA . PRO B 1 269 ? 102.891 151.473 71.408 1.00 20.63 343 PRO B CA 1
ATOM 4521 C C . PRO B 1 269 ? 102.465 152.239 72.641 1.00 20.35 343 PRO B C 1
ATOM 4522 O O . PRO B 1 269 ? 101.623 153.112 72.566 1.00 20.45 343 PRO B O 1
ATOM 4526 N N . PHE B 1 270 ? 103.056 151.898 73.776 1.00 20.48 344 PHE B N 1
ATOM 4527 C CA . PHE B 1 270 ? 102.743 152.541 75.047 1.00 20.84 344 PHE B CA 1
ATOM 4528 C C . PHE B 1 270 ? 102.984 154.032 74.991 1.00 21.02 344 PHE B C 1
ATOM 4529 O O . PHE B 1 270 ? 103.872 154.495 74.279 1.00 20.93 344 PHE B O 1
ATOM 4537 N N . PHE B 1 271 ? 102.199 154.787 75.746 1.00 21.39 345 PHE B N 1
ATOM 4538 C CA . PHE B 1 271 ? 102.365 156.228 75.722 1.00 22.01 345 PHE B CA 1
ATOM 4539 C C . PHE B 1 271 ? 102.081 156.921 77.043 1.00 22.27 345 PHE B C 1
ATOM 4540 O O . PHE B 1 271 ? 101.775 156.270 78.047 1.00 21.72 345 PHE B O 1
ATOM 4548 N N . GLY B 1 272 ? 102.194 158.260 76.991 1.00 23.08 346 GLY B N 1
ATOM 4549 C CA . GLY B 1 272 ? 101.941 159.188 78.086 1.00 23.17 346 GLY B CA 1
ATOM 4550 C C . GLY B 1 272 ? 102.569 158.678 79.358 1.00 23.45 346 GLY B C 1
ATOM 4551 O O . GLY B 1 272 ? 103.368 157.738 79.300 1.00 23.57 346 GLY B O 1
ATOM 4552 N N . PRO B 1 273 ? 102.245 159.299 80.495 1.00 23.53 347 PRO B N 1
ATOM 4553 C CA . PRO B 1 273 ? 102.746 158.827 81.791 1.00 23.43 347 PRO B CA 1
ATOM 4554 C C . PRO B 1 273 ? 102.061 157.507 82.102 1.00 23.29 347 PRO B C 1
ATOM 4555 O O . PRO B 1 273 ? 100.911 157.357 81.675 1.00 23.29 347 PRO B O 1
ATOM 4559 N N . PRO B 1 274 ? 102.738 156.554 82.747 1.00 23.20 348 PRO B N 1
ATOM 4560 C CA . PRO B 1 274 ? 102.074 155.303 83.131 1.00 23.11 348 PRO B CA 1
ATOM 4561 C C . PRO B 1 274 ? 100.776 155.614 83.882 1.00 23.15 348 PRO B C 1
ATOM 4562 O O . PRO B 1 274 ? 100.687 156.663 84.534 1.00 23.01 348 PRO B O 1
ATOM 4566 N N . LEU B 1 275 ? 99.774 154.747 83.759 1.00 23.18 349 LEU B N 1
ATOM 4567 C CA . LEU B 1 275 ? 98.532 154.925 84.505 1.00 23.13 349 LEU B CA 1
ATOM 4568 C C . LEU B 1 275 ? 98.822 154.539 85.970 1.00 23.15 349 LEU B C 1
ATOM 4569 O O . LEU B 1 275 ? 99.712 153.711 86.209 1.00 23.13 349 LEU B O 1
ATOM 4574 N N . PRO B 1 276 ? 98.119 155.144 86.941 1.00 23.15 350 PRO B N 1
ATOM 4575 C CA . PRO B 1 276 ? 98.379 154.885 88.375 1.00 23.12 350 PRO B CA 1
ATOM 4576 C C . PRO B 1 276 ? 97.771 153.593 88.967 1.00 23.10 350 PRO B C 1
ATOM 4577 O O . PRO B 1 276 ? 96.825 153.047 88.390 1.00 22.90 350 PRO B O 1
ATOM 4581 N N . ASP B 1 277 ? 98.316 153.131 90.101 1.00 23.16 351 ASP B N 1
ATOM 4582 C CA . ASP B 1 277 ? 97.881 151.876 90.756 1.00 23.40 351 ASP B CA 1
ATOM 4583 C C . ASP B 1 277 ? 96.380 151.804 91.122 1.00 23.42 351 ASP B C 1
ATOM 4584 O O . ASP B 1 277 ? 95.711 150.860 90.695 1.00 23.28 351 ASP B O 1
ATOM 4589 N N . PRO B 1 278 ? 95.847 152.737 91.926 1.00 23.55 352 PRO B N 1
ATOM 4590 C CA . PRO B 1 278 ? 94.388 152.833 92.041 1.00 23.54 352 PRO B CA 1
ATOM 4591 C C . PRO B 1 278 ? 94.001 153.570 90.752 1.00 23.64 352 PRO B C 1
ATOM 4592 O O . PRO B 1 278 ? 93.982 154.805 90.747 1.00 23.60 352 PRO B O 1
ATOM 4596 N N . ALA B 1 279 ? 93.766 152.803 89.676 1.00 23.78 353 ALA B N 1
ATOM 4597 C CA . ALA B 1 279 ? 93.486 153.292 88.299 1.00 23.74 353 ALA B CA 1
ATOM 4598 C C . ALA B 1 279 ? 92.648 154.574 88.121 1.00 23.79 353 ALA B C 1
ATOM 4599 O O . ALA B 1 279 ? 92.678 155.203 87.056 1.00 23.85 353 ALA B O 1
ATOM 4601 N N . VAL B 1 280 ? 91.912 154.937 89.168 1.00 23.84 354 VAL B N 1
ATOM 4602 C CA . VAL B 1 280 ? 91.035 156.111 89.209 1.00 23.78 354 VAL B CA 1
ATOM 4603 C C . VAL B 1 280 ? 91.758 157.448 89.018 1.00 23.74 354 VAL B C 1
ATOM 4604 O O . VAL B 1 280 ? 92.989 157.495 88.966 1.00 23.79 354 VAL B O 1
ATOM 4608 N N . PHE B 1 281 ? 90.985 158.531 88.913 1.00 23.70 355 PHE B N 1
ATOM 4609 C CA . PHE B 1 281 ? 91.573 159.863 88.784 1.00 23.83 355 PHE B CA 1
ATOM 4610 C C . PHE B 1 281 ? 90.869 160.952 89.577 1.00 23.88 355 PHE B C 1
ATOM 4611 O O . PHE B 1 281 ? 89.690 161.256 89.344 1.00 24.03 355 PHE B O 1
ATOM 4619 N N . ARG B 1 282 ? 91.619 161.510 90.529 1.00 23.79 356 ARG B N 1
ATOM 4620 C CA . ARG B 1 282 ? 91.159 162.598 91.376 1.00 23.64 356 ARG B CA 1
ATOM 4621 C C . ARG B 1 282 ? 90.842 163.775 90.464 1.00 23.58 356 ARG B C 1
ATOM 4622 O O . ARG B 1 282 ? 91.715 164.222 89.717 1.00 23.63 356 ARG B O 1
ATOM 4630 N N . LYS B 1 283 ? 89.596 164.251 90.506 1.00 23.47 357 LYS B N 1
ATOM 4631 C CA . LYS B 1 283 ? 89.152 165.371 89.666 1.00 23.53 357 LYS B CA 1
ATOM 4632 C C . LYS B 1 283 ? 89.826 166.708 90.049 1.00 23.51 357 LYS B C 1
ATOM 4633 O O . LYS B 1 283 ? 89.594 167.239 91.142 1.00 23.42 357 LYS B O 1
ATOM 4639 N N . GLY B 1 284 ? 90.681 167.225 89.157 1.00 23.57 358 GLY B N 1
ATOM 4640 C CA . GLY B 1 284 ? 91.401 168.476 89.401 1.00 23.73 358 GLY B CA 1
ATOM 4641 C C . GLY B 1 284 ? 92.777 168.709 88.755 1.00 23.71 358 GLY B C 1
ATOM 4642 O O . GLY B 1 284 ? 93.213 167.931 87.900 1.00 23.77 358 GLY B O 1
ATOM 4643 N N . PRO B 1 285 ? 93.457 169.783 89.179 1.00 23.62 359 PRO B N 1
ATOM 4644 C CA . PRO B 1 285 ? 94.771 170.197 88.645 1.00 23.56 359 PRO B CA 1
ATOM 4645 C C . PRO B 1 285 ? 95.742 169.104 88.148 1.00 23.54 359 PRO B C 1
ATOM 4646 O O . PRO B 1 285 ? 96.222 169.206 87.015 1.00 23.37 359 PRO B O 1
ATOM 4650 N N . GLU B 1 286 ? 96.034 168.103 88.977 1.00 23.61 360 GLU B N 1
ATOM 4651 C CA . GLU B 1 286 ? 96.968 167.030 88.606 1.00 23.54 360 GLU B CA 1
ATOM 4652 C C . GLU B 1 286 ? 96.419 166.127 87.499 1.00 23.45 360 GLU B C 1
ATOM 4653 O O . GLU B 1 286 ? 97.181 165.661 86.644 1.00 23.50 360 GLU B O 1
ATOM 4659 N N . PHE B 1 287 ? 95.102 165.898 87.528 1.00 23.31 361 PHE B N 1
ATOM 4660 C CA . PHE B 1 287 ? 94.376 165.059 86.559 1.00 23.11 361 PHE B CA 1
ATOM 4661 C C . PHE B 1 287 ? 94.409 165.642 85.130 1.00 22.85 361 PHE B C 1
ATOM 4662 O O . PHE B 1 287 ? 94.890 164.994 84.192 1.00 22.52 361 PHE B O 1
ATOM 4670 N N . GLN B 1 288 ? 93.915 166.868 84.975 1.00 22.76 362 GLN B N 1
ATOM 4671 C CA . GLN B 1 288 ? 93.895 167.534 83.675 1.00 22.50 362 GLN B CA 1
ATOM 4672 C C . GLN B 1 288 ? 95.277 167.463 83.046 1.00 22.72 362 GLN B C 1
ATOM 4673 O O . GLN B 1 288 ? 95.421 167.098 81.871 1.00 22.56 362 GLN B O 1
ATOM 4679 N N . GLU B 1 289 ? 96.283 167.796 83.859 1.00 23.19 363 GLU B N 1
ATOM 4680 C CA . GLU B 1 289 ? 97.688 167.764 83.462 1.00 23.32 363 GLU B CA 1
ATOM 4681 C C . GLU B 1 289 ? 98.018 166.412 82.848 1.00 23.24 363 GLU B C 1
ATOM 4682 O O . GLU B 1 289 ? 98.452 166.339 81.692 1.00 23.10 363 GLU B O 1
ATOM 4688 N N . PHE B 1 290 ? 97.778 165.350 83.618 1.00 23.12 364 PHE B N 1
ATOM 4689 C CA . PHE B 1 290 ? 98.046 164.001 83.157 1.00 23.06 364 PHE B CA 1
ATOM 4690 C C . PHE B 1 290 ? 97.357 163.730 81.825 1.00 23.26 364 PHE B C 1
ATOM 4691 O O . PHE B 1 290 ? 97.992 163.317 80.841 1.00 23.04 364 PHE B O 1
ATOM 4699 N N . LEU B 1 291 ? 96.045 163.957 81.826 1.00 23.50 365 LEU B N 1
ATOM 4700 C CA . LEU B 1 291 ? 95.188 163.714 80.670 1.00 23.67 365 LEU B CA 1
ATOM 4701 C C . LEU B 1 291 ? 95.681 164.415 79.392 1.00 23.72 365 LEU B C 1
ATOM 4702 O O . LEU B 1 291 ? 95.933 163.757 78.369 1.00 23.84 365 LEU B O 1
ATOM 4707 N N . LEU B 1 292 ? 95.852 165.734 79.458 1.00 23.40 366 LEU B N 1
ATOM 4708 C CA . LEU B 1 292 ? 96.301 166.462 78.287 1.00 23.29 366 LEU B CA 1
ATOM 4709 C C . LEU B 1 292 ? 97.634 165.914 77.745 1.00 23.29 366 LEU B C 1
ATOM 4710 O O . LEU B 1 292 ? 97.757 165.703 76.535 1.00 23.46 366 LEU B O 1
ATOM 4715 N N . THR B 1 293 ? 98.617 165.661 78.616 1.00 22.99 367 THR B N 1
ATOM 4716 C CA . THR B 1 293 ? 99.885 165.094 78.134 1.00 22.79 367 THR B CA 1
ATOM 4717 C C . THR B 1 293 ? 99.613 163.747 77.439 1.00 22.66 367 THR B C 1
ATOM 4718 O O . THR B 1 293 ? 100.034 163.552 76.294 1.00 22.74 367 THR B O 1
ATOM 4722 N N . LYS B 1 294 ? 98.881 162.857 78.125 1.00 22.02 368 LYS B N 1
ATOM 4723 C CA . LYS B 1 294 ? 98.552 161.527 77.632 1.00 21.49 368 LYS B CA 1
ATOM 4724 C C . LYS B 1 294 ? 97.907 161.545 76.247 1.00 21.46 368 LYS B C 1
ATOM 4725 O O . LYS B 1 294 ? 98.250 160.744 75.374 1.00 21.24 368 LYS B O 1
ATOM 4731 N N . LEU B 1 295 ? 96.959 162.447 76.054 1.00 21.55 369 LEU B N 1
ATOM 4732 C CA . LEU B 1 295 ? 96.296 162.573 74.763 1.00 22.10 369 LEU B CA 1
ATOM 4733 C C . LEU B 1 295 ? 97.317 162.899 73.681 1.00 22.39 369 LEU B C 1
ATOM 4734 O O . LEU B 1 295 ? 97.308 162.293 72.606 1.00 22.55 369 LEU B O 1
ATOM 4739 N N . ILE B 1 296 ? 98.179 163.874 73.983 1.00 22.52 370 ILE B N 1
ATOM 4740 C CA . ILE B 1 296 ? 99.249 164.310 73.103 1.00 22.33 370 ILE B CA 1
ATOM 4741 C C . ILE B 1 296 ? 100.159 163.130 72.843 1.00 21.97 370 ILE B C 1
ATOM 4742 O O . ILE B 1 296 ? 100.326 162.705 71.713 1.00 21.90 370 ILE B O 1
ATOM 4747 N N . ASN B 1 297 ? 100.716 162.572 73.902 1.00 22.07 371 ASN B N 1
ATOM 4748 C CA . ASN B 1 297 ? 101.601 161.420 73.769 1.00 22.41 371 ASN B CA 1
ATOM 4749 C C . ASN B 1 297 ? 100.955 160.246 73.034 1.00 22.51 371 ASN B C 1
ATOM 4750 O O . ASN B 1 297 ? 101.629 159.543 72.274 1.00 22.68 371 ASN B O 1
ATOM 4755 N N . ALA B 1 298 ? 99.647 160.071 73.236 1.00 22.38 372 ALA B N 1
ATOM 4756 C CA . ALA B 1 298 ? 98.882 159.078 72.498 1.00 22.12 372 ALA B CA 1
ATOM 4757 C C . ALA B 1 298 ? 99.053 159.319 70.978 1.00 22.29 372 ALA B C 1
ATOM 4758 O O . ALA B 1 298 ? 99.351 158.380 70.232 1.00 22.04 372 ALA B O 1
ATOM 4760 N N . GLU B 1 299 ? 98.905 160.572 70.531 1.00 22.29 373 GLU B N 1
ATOM 4761 C CA . GLU B 1 299 ? 99.062 160.902 69.108 1.00 22.57 373 GLU B CA 1
ATOM 4762 C C . GLU B 1 299 ? 100.482 160.609 68.600 1.00 22.77 373 GLU B C 1
ATOM 4763 O O . GLU B 1 299 ? 100.671 159.930 67.583 1.00 22.61 373 GLU B O 1
ATOM 4769 N N . TYR B 1 300 ? 101.477 161.123 69.308 1.00 22.89 374 TYR B N 1
ATOM 4770 C CA . TYR B 1 300 ? 102.844 160.849 68.931 1.00 23.39 374 TYR B CA 1
ATOM 4771 C C . TYR B 1 300 ? 103.007 159.310 68.906 1.00 23.75 374 TYR B C 1
ATOM 4772 O O . TYR B 1 300 ? 103.724 158.775 68.053 1.00 24.16 374 TYR B O 1
ATOM 4781 N N . ALA B 1 301 ? 102.334 158.597 69.817 1.00 23.66 375 ALA B N 1
ATOM 4782 C CA . ALA B 1 301 ? 102.414 157.135 69.805 1.00 23.60 375 ALA B CA 1
ATOM 4783 C C . ALA B 1 301 ? 101.854 156.622 68.482 1.00 23.83 375 ALA B C 1
ATOM 4784 O O . ALA B 1 301 ? 102.593 156.067 67.672 1.00 23.69 375 ALA B O 1
ATOM 4786 N N . CYS B 1 302 ? 100.567 156.859 68.229 1.00 24.03 376 CYS B N 1
ATOM 4787 C CA . CYS B 1 302 ? 99.958 156.361 67.001 1.00 24.21 376 CYS B CA 1
ATOM 4788 C C . CYS B 1 302 ? 100.653 156.832 65.726 1.00 24.48 376 CYS B C 1
ATOM 4789 O O . CYS B 1 302 ? 100.435 156.248 64.668 1.00 24.83 376 CYS B O 1
ATOM 4792 N N . TYR B 1 303 ? 101.469 157.885 65.805 1.00 24.33 377 TYR B N 1
ATOM 4793 C CA . TYR B 1 303 ? 102.198 158.334 64.619 1.00 24.22 377 TYR B CA 1
ATOM 4794 C C . TYR B 1 303 ? 103.304 157.323 64.298 1.00 24.17 377 TYR B C 1
ATOM 4795 O O . TYR B 1 303 ? 103.857 157.352 63.197 1.00 24.71 377 TYR B O 1
ATOM 4804 N N . LYS B 1 304 ? 103.611 156.425 65.242 1.00 23.65 378 LYS B N 1
ATOM 4805 C CA . LYS B 1 304 ? 104.635 155.390 65.028 1.00 23.31 378 LYS B CA 1
ATOM 4806 C C . LYS B 1 304 ? 104.012 154.123 64.437 1.00 23.62 378 LYS B C 1
ATOM 4807 O O . LYS B 1 304 ? 104.713 153.117 64.230 1.00 23.62 378 LYS B O 1
ATOM 4813 N N . ALA B 1 305 ? 102.704 154.181 64.167 1.00 23.76 379 ALA B N 1
ATOM 4814 C CA . ALA B 1 305 ? 101.934 153.036 63.664 1.00 24.00 379 ALA B CA 1
ATOM 4815 C C . ALA B 1 305 ? 102.125 152.721 62.171 1.00 24.09 379 ALA B C 1
ATOM 4816 O O . ALA B 1 305 ? 102.657 153.542 61.413 1.00 23.77 379 ALA B O 1
ATOM 4818 N N . GLU B 1 306 ? 101.674 151.526 61.768 1.00 24.44 380 GLU B N 1
ATOM 4819 C CA . GLU B 1 306 ? 101.824 151.032 60.388 1.00 24.64 380 GLU B CA 1
ATOM 4820 C C . GLU B 1 306 ? 101.082 151.855 59.320 1.00 24.40 380 GLU B C 1
ATOM 4821 O O . GLU B 1 306 ? 101.510 151.868 58.169 1.00 24.60 380 GLU B O 1
ATOM 4827 N N . LYS B 1 307 ? 99.981 152.514 59.689 1.00 23.97 381 LYS B N 1
ATOM 4828 C CA . LYS B 1 307 ? 99.269 153.399 58.760 1.00 23.49 381 LYS B CA 1
ATOM 4829 C C . LYS B 1 307 ? 100.012 154.743 58.623 1.00 23.46 381 LYS B C 1
ATOM 4830 O O . LYS B 1 307 ? 99.940 155.393 57.580 1.00 23.53 381 LYS B O 1
ATOM 4836 N N . PHE B 1 308 ? 100.732 155.144 59.674 1.00 23.23 382 PHE B N 1
ATOM 4837 C CA . PHE B 1 308 ? 101.470 156.418 59.686 1.00 23.10 382 PHE B CA 1
ATOM 4838 C C . PHE B 1 308 ? 102.964 156.246 59.385 1.00 23.17 382 PHE B C 1
ATOM 4839 O O . PHE B 1 308 ? 103.828 156.881 60.001 1.00 22.74 382 PHE B O 1
ATOM 4847 N N . ALA B 1 309 ? 103.251 155.370 58.429 1.00 23.34 383 ALA B N 1
ATOM 4848 C CA . ALA B 1 309 ? 104.613 155.144 57.975 1.00 23.40 383 ALA B CA 1
ATOM 4849 C C . ALA B 1 309 ? 104.806 155.906 56.664 1.00 23.41 383 ALA B C 1
ATOM 4850 O O . ALA B 1 309 ? 105.607 156.843 56.593 1.00 23.33 383 ALA B O 1
ATOM 4852 N N . LYS B 1 310 ? 104.032 155.513 55.648 1.00 23.50 384 LYS B N 1
ATOM 4853 C CA . LYS B 1 310 ? 104.079 156.097 54.304 1.00 23.49 384 LYS B CA 1
ATOM 4854 C C . LYS B 1 310 ? 104.115 157.619 54.268 1.00 23.51 384 LYS B C 1
ATOM 4855 O O . LYS B 1 310 ? 104.848 158.189 53.473 1.00 23.45 384 LYS B O 1
ATOM 4857 N N . LEU B 1 311 ? 103.326 158.277 55.113 1.00 23.68 385 LEU B N 1
ATOM 4858 C CA . LEU B 1 311 ? 103.347 159.739 55.152 1.00 23.94 385 LEU B CA 1
ATOM 4859 C C . LEU B 1 311 ? 104.582 160.271 55.887 1.00 23.97 385 LEU B C 1
ATOM 4860 O O . LEU B 1 311 ? 105.086 161.335 55.547 1.00 23.99 385 LEU B O 1
ATOM 4865 N N . GLU B 1 312 ? 105.077 159.530 56.878 1.00 24.13 386 GLU B N 1
ATOM 4866 C CA . GLU B 1 312 ? 106.284 159.953 57.595 1.00 24.25 386 GLU B CA 1
ATOM 4867 C C . GLU B 1 312 ? 107.522 159.807 56.713 1.00 24.08 386 GLU B C 1
ATOM 4868 O O . GLU B 1 312 ? 108.337 160.727 56.649 1.00 24.09 386 GLU B O 1
ATOM 4874 N N . GLU B 1 313 ? 107.654 158.669 56.028 1.00 24.01 387 GLU B N 1
ATOM 4875 C CA . GLU B 1 313 ? 108.768 158.464 55.095 1.00 23.92 387 GLU B CA 1
ATOM 4876 C C . GLU B 1 313 ? 108.628 159.455 53.936 1.00 23.91 387 GLU B C 1
ATOM 4877 O O . GLU B 1 313 ? 109.575 160.155 53.609 1.00 23.90 387 GLU B O 1
ATOM 4883 N N . ARG B 1 314 ? 107.428 159.526 53.355 1.00 24.18 388 ARG B N 1
ATOM 4884 C CA . ARG B 1 314 ? 107.093 160.438 52.248 1.00 24.45 388 ARG B CA 1
ATOM 4885 C C . ARG B 1 314 ? 107.447 161.886 52.545 1.00 24.28 388 ARG B C 1
ATOM 4886 O O . ARG B 1 314 ? 107.989 162.561 51.689 1.00 24.69 388 ARG B O 1
ATOM 4894 N N . THR B 1 315 ? 107.126 162.365 53.748 1.00 23.98 389 THR B N 1
ATOM 4895 C CA . THR B 1 315 ? 107.397 163.756 54.125 1.00 23.42 389 THR B CA 1
ATOM 4896 C C . THR B 1 315 ? 108.854 163.990 54.488 1.00 23.39 389 THR B C 1
ATOM 4897 O O . THR B 1 315 ? 109.453 164.955 54.030 1.00 23.48 389 THR B O 1
ATOM 4901 N N . ARG B 1 316 ? 109.406 163.118 55.327 1.00 23.21 390 ARG B N 1
ATOM 4902 C CA . ARG B 1 316 ? 110.780 163.253 55.776 1.00 23.28 390 ARG B CA 1
ATOM 4903 C C . ARG B 1 316 ? 111.747 163.233 54.609 1.00 23.18 390 ARG B C 1
ATOM 4904 O O . ARG B 1 316 ? 112.623 164.097 54.523 1.00 23.33 390 ARG B O 1
ATOM 4912 N N . ALA B 1 317 ? 111.587 162.245 53.726 1.00 22.93 391 ALA B N 1
ATOM 4913 C CA . ALA B 1 317 ? 112.434 162.122 52.547 1.00 22.75 391 ALA B CA 1
ATOM 4914 C C . ALA B 1 317 ? 112.295 163.380 51.697 1.00 22.78 391 ALA B C 1
ATOM 4915 O O . ALA B 1 317 ? 113.285 164.078 51.438 1.00 22.92 391 ALA B O 1
ATOM 4917 N N . ALA B 1 318 ? 111.061 163.687 51.298 1.00 22.45 392 ALA B N 1
ATOM 4918 C CA . ALA B 1 318 ? 110.786 164.872 50.492 1.00 22.22 392 ALA B CA 1
ATOM 4919 C C . ALA B 1 318 ? 111.442 166.135 51.070 1.00 21.97 392 ALA B C 1
ATOM 4920 O O . ALA B 1 318 ? 112.123 166.880 50.351 1.00 21.87 392 ALA B O 1
ATOM 4922 N N . LEU B 1 319 ? 111.246 166.353 52.368 1.00 21.53 393 LEU B N 1
ATOM 4923 C CA . LEU B 1 319 ? 111.780 167.522 53.039 1.00 21.35 393 LEU B CA 1
ATOM 4924 C C . LEU B 1 319 ? 113.307 167.512 53.030 1.00 21.33 393 LEU B C 1
ATOM 4925 O O . LEU B 1 319 ? 113.946 168.567 52.879 1.00 20.86 393 LEU B O 1
ATOM 4930 N N . LEU B 1 320 ? 113.879 166.317 53.189 1.00 21.28 394 LEU B N 1
ATOM 4931 C CA . LEU B 1 320 ? 115.324 166.160 53.220 1.00 21.41 394 LEU B CA 1
ATOM 4932 C C . LEU B 1 320 ? 115.901 166.408 51.852 1.00 21.79 394 LEU B C 1
ATOM 4933 O O . LEU B 1 320 ? 116.848 167.191 51.715 1.00 21.67 394 LEU B O 1
ATOM 4938 N N . GLU B 1 321 ? 115.315 165.749 50.846 1.00 22.32 395 GLU B N 1
ATOM 4939 C CA . GLU B 1 321 ? 115.730 165.919 49.450 1.00 22.80 395 GLU B CA 1
ATOM 4940 C C . GLU B 1 321 ? 115.831 167.446 49.199 1.00 22.75 395 GLU B C 1
ATOM 4941 O O . GLU B 1 321 ? 116.883 167.943 48.795 1.00 22.66 395 GLU B O 1
ATOM 4947 N N . THR B 1 322 ? 114.767 168.183 49.536 1.00 22.87 396 THR B N 1
ATOM 4948 C CA . THR B 1 322 ? 114.715 169.645 49.378 1.00 22.71 396 THR B CA 1
ATOM 4949 C C . THR B 1 322 ? 115.818 170.357 50.159 1.00 22.79 396 THR B C 1
ATOM 4950 O O . THR B 1 322 ? 116.463 171.243 49.627 1.00 22.99 396 THR B O 1
ATOM 4954 N N . LEU B 1 323 ? 116.041 169.969 51.408 1.00 22.81 397 LEU B N 1
ATOM 4955 C CA . LEU B 1 323 ? 117.040 170.646 52.226 1.00 22.73 397 LEU B CA 1
ATOM 4956 C C . LEU B 1 323 ? 118.452 170.365 51.726 1.00 22.59 397 LEU B C 1
ATOM 4957 O O . LEU B 1 323 ? 119.337 171.223 51.863 1.00 22.85 397 LEU B O 1
ATOM 4962 N N . TYR B 1 324 ? 118.658 169.178 51.151 1.00 21.98 398 TYR B N 1
ATOM 4963 C CA . TYR B 1 324 ? 119.959 168.791 50.598 1.00 21.63 398 TYR B CA 1
ATOM 4964 C C . TYR B 1 324 ? 120.295 169.652 49.390 1.00 21.43 398 TYR B C 1
ATOM 4965 O O . TYR B 1 324 ? 121.424 170.082 49.211 1.00 20.95 398 TYR B O 1
ATOM 4974 N N . GLU B 1 325 ? 119.291 169.886 48.556 1.00 21.71 399 GLU B N 1
ATOM 4975 C CA . GLU B 1 325 ? 119.444 170.712 47.371 1.00 21.91 399 GLU B CA 1
ATOM 4976 C C . GLU B 1 325 ? 119.857 172.138 47.774 1.00 21.59 399 GLU B C 1
ATOM 4977 O O . GLU B 1 325 ? 120.845 172.665 47.294 1.00 21.54 399 GLU B O 1
ATOM 4983 N N . GLU B 1 326 ? 119.099 172.727 48.682 1.00 21.83 400 GLU B N 1
ATOM 4984 C CA . GLU B 1 326 ? 119.348 174.061 49.186 1.00 22.30 400 GLU B CA 1
ATOM 4985 C C . GLU B 1 326 ? 120.760 174.144 49.791 1.00 22.68 400 GLU B C 1
ATOM 4986 O O . GLU B 1 326 ? 121.515 175.101 49.526 1.00 22.67 400 GLU B O 1
ATOM 4992 N N . LEU B 1 327 ? 121.120 173.132 50.588 1.00 22.93 401 LEU B N 1
ATOM 4993 C CA . LEU B 1 327 ? 122.447 173.084 51.206 1.00 22.90 401 LEU B CA 1
ATOM 4994 C C . LEU B 1 327 ? 123.533 173.005 50.129 1.00 22.90 401 LEU B C 1
ATOM 4995 O O . LEU B 1 327 ? 124.591 173.599 50.260 1.00 23.24 401 LEU B O 1
ATOM 5000 N N . HIS B 1 328 ? 123.248 172.291 49.052 1.00 22.84 402 HIS B N 1
ATOM 5001 C CA . HIS B 1 328 ? 124.205 172.127 47.986 1.00 22.81 402 HIS B CA 1
ATOM 5002 C C . HIS B 1 328 ? 124.364 173.381 47.122 1.00 22.84 402 HIS B C 1
ATOM 5003 O O . HIS B 1 328 ? 125.481 173.864 46.923 1.00 22.82 402 HIS B O 1
ATOM 5010 N N . ILE B 1 329 ? 123.251 173.896 46.612 1.00 22.81 403 ILE B N 1
ATOM 5011 C CA . ILE B 1 329 ? 123.259 175.055 45.724 1.00 22.87 403 ILE B CA 1
ATOM 5012 C C . ILE B 1 329 ? 123.853 176.319 46.368 1.00 23.09 403 ILE B C 1
ATOM 5013 O O . ILE B 1 329 ? 124.538 177.107 45.712 1.00 22.60 403 ILE B O 1
ATOM 5018 N N . HIS B 1 330 ? 123.605 176.502 47.658 1.00 23.52 404 HIS B N 1
ATOM 5019 C CA . HIS B 1 330 ? 124.109 177.685 48.353 1.00 23.64 404 HIS B CA 1
ATOM 5020 C C . HIS B 1 330 ? 125.582 177.574 48.736 1.00 23.72 404 HIS B C 1
ATOM 5021 O O . HIS B 1 330 ? 126.332 178.571 48.744 1.00 23.67 404 HIS B O 1
ATOM 5028 N N . SER B 1 331 ? 125.987 176.350 49.039 1.00 23.49 405 SER B N 1
ATOM 5029 C CA . SER B 1 331 ? 127.365 176.071 49.356 1.00 23.46 405 SER B CA 1
ATOM 5030 C C . SER B 1 331 ? 128.239 176.117 48.090 1.00 23.09 405 SER B C 1
ATOM 5031 O O . SER B 1 331 ? 129.299 176.735 48.120 1.00 23.52 405 SER B O 1
ATOM 5034 N N . GLN B 1 332 ? 127.804 175.506 46.986 1.00 22.53 406 GLN B N 1
ATOM 5035 C CA . GLN B 1 332 ? 128.560 175.606 45.737 1.00 22.38 406 GLN B CA 1
ATOM 5036 C C . GLN B 1 332 ? 128.711 177.085 45.382 1.00 22.32 406 GLN B C 1
ATOM 5037 O O . GLN B 1 332 ? 129.786 177.548 45.002 1.00 21.92 406 GLN B O 1
ATOM 5043 N N . SER B 1 333 ? 127.599 177.804 45.521 1.00 22.54 407 SER B N 1
ATOM 5044 C CA . SER B 1 333 ? 127.478 179.231 45.229 1.00 22.54 407 SER B CA 1
ATOM 5045 C C . SER B 1 333 ? 128.457 180.084 46.023 1.00 23.03 407 SER B C 1
ATOM 5046 O O . SER B 1 333 ? 129.040 181.032 45.486 1.00 23.63 407 SER B O 1
ATOM 5049 N N . MET B 1 334 ? 128.657 179.747 47.294 1.00 23.26 408 MET B N 1
ATOM 5050 C CA . MET B 1 334 ? 129.604 180.482 48.119 1.00 23.30 408 MET B CA 1
ATOM 5051 C C . MET B 1 334 ? 131.028 180.354 47.594 1.00 23.08 408 MET B C 1
ATOM 5052 O O . MET B 1 334 ? 131.919 181.062 48.056 1.00 23.26 408 MET B O 1
ATOM 5057 N N . MET B 1 335 ? 131.226 179.471 46.613 1.00 22.84 409 MET B N 1
ATOM 5058 C CA . MET B 1 335 ? 132.540 179.228 46.032 1.00 22.89 409 MET B CA 1
ATOM 5059 C C . MET B 1 335 ? 132.614 179.196 44.496 1.00 23.15 409 MET B C 1
ATOM 5060 O O . MET B 1 335 ? 133.107 180.141 43.883 1.00 22.64 409 MET B O 1
ATOM 5065 N N . GLY B 1 336 ? 132.116 178.092 43.903 1.00 23.89 410 GLY B N 1
ATOM 5066 C CA . GLY B 1 336 ? 132.221 177.786 42.478 1.00 23.78 410 GLY B CA 1
ATOM 5067 C C . GLY B 1 336 ? 131.010 178.038 41.612 1.00 24.00 410 GLY B C 1
ATOM 5068 O O . GLY B 1 336 ? 130.962 179.074 40.945 1.00 24.33 410 GLY B O 1
ATOM 5069 N N . LEU B 1 337 ? 130.070 177.089 41.570 1.00 24.03 411 LEU B N 1
ATOM 5070 C CA . LEU B 1 337 ? 128.839 177.243 40.763 1.00 24.29 411 LEU B CA 1
ATOM 5071 C C . LEU B 1 337 ? 127.745 177.907 41.590 1.00 24.33 411 LEU B C 1
ATOM 5072 O O . LEU B 1 337 ? 127.961 178.996 42.131 1.00 24.19 411 LEU B O 1
ATOM 5074 N N . THR C 1 3 ? 125.588 112.739 73.166 1.00 24.99 77 THR C N 1
ATOM 5075 C CA . THR C 1 3 ? 126.307 113.370 72.014 1.00 25.26 77 THR C CA 1
ATOM 5076 C C . THR C 1 3 ? 125.377 114.190 71.058 1.00 25.20 77 THR C C 1
ATOM 5077 O O . THR C 1 3 ? 124.679 113.635 70.193 1.00 25.17 77 THR C O 1
ATOM 5081 N N . LYS C 1 4 ? 125.390 115.513 71.231 1.00 24.90 78 LYS C N 1
ATOM 5082 C CA . LYS C 1 4 ? 124.574 116.453 70.450 1.00 24.55 78 LYS C CA 1
ATOM 5083 C C . LYS C 1 4 ? 124.854 116.494 68.947 1.00 23.95 78 LYS C C 1
ATOM 5084 O O . LYS C 1 4 ? 125.926 116.094 68.521 1.00 24.14 78 LYS C O 1
ATOM 5090 N N . VAL C 1 5 ? 123.893 116.987 68.157 1.00 23.55 79 VAL C N 1
ATOM 5091 C CA . VAL C 1 5 ? 124.106 117.239 66.708 1.00 23.24 79 VAL C CA 1
ATOM 5092 C C . VAL C 1 5 ? 123.711 118.662 66.302 1.00 22.48 79 VAL C C 1
ATOM 5093 O O . VAL C 1 5 ? 122.917 119.320 66.981 1.00 21.97 79 VAL C O 1
ATOM 5097 N N . LYS C 1 6 ? 124.272 119.104 65.179 1.00 21.97 80 LYS C N 1
ATOM 5098 C CA . LYS C 1 6 ? 124.006 120.432 64.646 1.00 22.16 80 LYS C CA 1
ATOM 5099 C C . LYS C 1 6 ? 122.494 120.691 64.453 1.00 21.47 80 LYS C C 1
ATOM 5100 O O . LYS C 1 6 ? 121.747 119.790 64.052 1.00 21.47 80 LYS C O 1
ATOM 5106 N N . LEU C 1 7 ? 122.055 121.910 64.778 1.00 20.30 81 LEU C N 1
ATOM 5107 C CA . LEU C 1 7 ? 120.660 122.292 64.594 1.00 19.08 81 LEU C CA 1
ATOM 5108 C C . LEU C 1 7 ? 120.335 122.247 63.100 1.00 18.52 81 LEU C C 1
ATOM 5109 O O . LEU C 1 7 ? 121.174 122.554 62.254 1.00 18.12 81 LEU C O 1
ATOM 5114 N N . GLU C 1 8 ? 119.110 121.865 62.791 1.00 17.95 82 GLU C N 1
ATOM 5115 C CA . GLU C 1 8 ? 118.701 121.692 61.420 1.00 18.04 82 GLU C CA 1
ATOM 5116 C C . GLU C 1 8 ? 118.517 122.954 60.577 1.00 18.66 82 GLU C C 1
ATOM 5117 O O . GLU C 1 8 ? 117.558 123.086 59.843 1.00 18.80 82 GLU C O 1
ATOM 5123 N N . CYS C 1 9 ? 119.428 123.899 60.656 1.00 19.65 83 CYS C N 1
ATOM 5124 C CA . CYS C 1 9 ? 119.325 125.006 59.715 1.00 20.89 83 CYS C CA 1
ATOM 5125 C C . CYS C 1 9 ? 119.782 124.463 58.344 1.00 21.12 83 CYS C C 1
ATOM 5126 O O . CYS C 1 9 ? 120.101 123.288 58.212 1.00 20.80 83 CYS C O 1
ATOM 5129 N N . ASN C 1 10 ? 119.795 125.305 57.325 1.00 22.19 84 ASN C N 1
ATOM 5130 C CA . ASN C 1 10 ? 120.293 124.886 56.015 1.00 23.23 84 ASN C CA 1
ATOM 5131 C C . ASN C 1 10 ? 121.731 124.488 56.203 1.00 23.29 84 ASN C C 1
ATOM 5132 O O . ASN C 1 10 ? 122.497 125.211 56.866 1.00 23.64 84 ASN C O 1
ATOM 5137 N N . PRO C 1 11 ? 122.126 123.351 55.641 1.00 23.24 85 PRO C N 1
ATOM 5138 C CA . PRO C 1 11 ? 123.477 122.839 55.900 1.00 23.20 85 PRO C CA 1
ATOM 5139 C C . PRO C 1 11 ? 124.561 123.628 55.179 1.00 22.82 85 PRO C C 1
ATOM 5140 O O . PRO C 1 11 ? 125.700 123.688 55.653 1.00 22.75 85 PRO C O 1
ATOM 5144 N N . THR C 1 12 ? 124.183 124.241 54.066 1.00 22.27 86 THR C N 1
ATOM 5145 C CA . THR C 1 12 ? 125.097 125.021 53.264 1.00 22.06 86 THR C CA 1
ATOM 5146 C C . THR C 1 12 ? 125.433 126.373 53.873 1.00 22.26 86 THR C C 1
ATOM 5147 O O . THR C 1 12 ? 126.372 127.032 53.423 1.00 22.83 86 THR C O 1
ATOM 5151 N N . ALA C 1 13 ? 124.666 126.820 54.860 1.00 22.31 87 ALA C N 1
ATOM 5152 C CA . ALA C 1 13 ? 124.934 128.136 55.441 1.00 22.51 87 ALA C CA 1
ATOM 5153 C C . ALA C 1 13 ? 126.166 128.088 56.295 1.00 23.11 87 ALA C C 1
ATOM 5154 O O . ALA C 1 13 ? 126.715 129.127 56.633 1.00 24.11 87 ALA C O 1
ATOM 5156 N N . ARG C 1 14 ? 126.615 126.886 56.649 1.00 23.11 88 ARG C N 1
ATOM 5157 C CA . ARG C 1 14 ? 127.770 126.750 57.528 1.00 23.09 88 ARG C CA 1
ATOM 5158 C C . ARG C 1 14 ? 129.106 126.564 56.804 1.00 23.50 88 ARG C C 1
ATOM 5159 O O . ARG C 1 14 ? 130.172 126.847 57.395 1.00 23.48 88 ARG C O 1
ATOM 5167 N N . ILE C 1 15 ? 129.048 126.096 55.548 1.00 23.34 89 ILE C N 1
ATOM 5168 C CA . ILE C 1 15 ? 130.250 125.786 54.754 1.00 22.79 89 ILE C CA 1
ATOM 5169 C C . ILE C 1 15 ? 131.344 126.874 54.720 1.00 22.59 89 ILE C C 1
ATOM 5170 O O . ILE C 1 15 ? 132.499 126.550 54.977 1.00 22.74 89 ILE C O 1
ATOM 5175 N N . TYR C 1 16 ? 131.003 128.137 54.412 1.00 22.28 90 TYR C N 1
ATOM 5176 C CA . TYR C 1 16 ? 132.015 129.223 54.365 1.00 21.57 90 TYR C CA 1
ATOM 5177 C C . TYR C 1 16 ? 132.842 129.322 55.639 1.00 21.72 90 TYR C C 1
ATOM 5178 O O . TYR C 1 16 ? 134.054 129.365 55.572 1.00 21.77 90 TYR C O 1
ATOM 5187 N N . ARG C 1 17 ? 132.181 129.351 56.792 1.00 22.09 91 ARG C N 1
ATOM 5188 C CA . ARG C 1 17 ? 132.853 129.462 58.085 1.00 22.29 91 ARG C CA 1
ATOM 5189 C C . ARG C 1 17 ? 133.765 128.258 58.316 1.00 22.25 91 ARG C C 1
ATOM 5190 O O . ARG C 1 17 ? 134.962 128.424 58.564 1.00 22.58 91 ARG C O 1
ATOM 5198 N N . LYS C 1 18 ? 133.209 127.056 58.206 1.00 21.90 92 LYS C N 1
ATOM 5199 C CA . LYS C 1 18 ? 133.976 125.832 58.404 1.00 22.02 92 LYS C CA 1
ATOM 5200 C C . LYS C 1 18 ? 135.200 125.759 57.506 1.00 21.92 92 LYS C C 1
ATOM 5201 O O . LYS C 1 18 ? 136.338 125.723 57.992 1.00 22.03 92 LYS C O 1
ATOM 5207 N N . HIS C 1 19 ? 134.970 125.789 56.194 1.00 21.60 93 HIS C N 1
ATOM 5208 C CA . HIS C 1 19 ? 136.054 125.573 55.249 1.00 21.09 93 HIS C CA 1
ATOM 5209 C C . HIS C 1 19 ? 136.701 126.765 54.541 1.00 20.84 93 HIS C C 1
ATOM 5210 O O . HIS C 1 19 ? 137.809 126.634 54.068 1.00 21.07 93 HIS C O 1
ATOM 5217 N N . PHE C 1 20 ? 136.055 127.916 54.473 1.00 20.68 94 PHE C N 1
ATOM 5218 C CA . PHE C 1 20 ? 136.648 129.035 53.745 1.00 20.75 94 PHE C CA 1
ATOM 5219 C C . PHE C 1 20 ? 137.261 130.166 54.579 1.00 21.08 94 PHE C C 1
ATOM 5220 O O . PHE C 1 20 ? 138.382 130.586 54.303 1.00 21.04 94 PHE C O 1
ATOM 5228 N N . LEU C 1 21 ? 136.521 130.668 55.570 1.00 21.44 95 LEU C N 1
ATOM 5229 C CA . LEU C 1 21 ? 136.924 131.833 56.360 1.00 21.83 95 LEU C CA 1
ATOM 5230 C C . LEU C 1 21 ? 138.202 131.642 57.112 1.00 22.78 95 LEU C C 1
ATOM 5231 O O . LEU C 1 21 ? 138.362 130.634 57.814 1.00 23.52 95 LEU C O 1
ATOM 5236 N N . GLY C 1 22 ? 139.095 132.630 56.985 1.00 23.16 96 GLY C N 1
ATOM 5237 C CA . GLY C 1 22 ? 140.387 132.613 57.645 1.00 23.01 96 GLY C CA 1
ATOM 5238 C C . GLY C 1 22 ? 141.403 131.689 56.995 1.00 23.11 96 GLY C C 1
ATOM 5239 O O . GLY C 1 22 ? 142.462 131.446 57.584 1.00 23.53 96 GLY C O 1
ATOM 5240 N N . LYS C 1 23 ? 141.090 131.197 55.793 1.00 22.92 97 LYS C N 1
ATOM 5241 C CA . LYS C 1 23 ? 141.940 130.273 55.026 1.00 23.12 97 LYS C CA 1
ATOM 5242 C C . LYS C 1 23 ? 142.213 130.792 53.587 1.00 23.35 97 LYS C C 1
ATOM 5243 O O . LYS C 1 23 ? 141.503 131.675 53.120 1.00 23.64 97 LYS C O 1
ATOM 5249 N N . GLU C 1 24 ? 143.242 130.272 52.906 1.00 23.62 98 GLU C N 1
ATOM 5250 C CA . GLU C 1 24 ? 143.621 130.713 51.543 1.00 24.03 98 GLU C CA 1
ATOM 5251 C C . GLU C 1 24 ? 142.418 130.858 50.609 1.00 24.69 98 GLU C C 1
ATOM 5252 O O . GLU C 1 24 ? 141.733 129.864 50.335 1.00 25.57 98 GLU C O 1
ATOM 5258 N N . HIS C 1 25 ? 142.198 132.057 50.055 1.00 24.91 99 HIS C N 1
ATOM 5259 C CA . HIS C 1 25 ? 140.877 132.349 49.422 1.00 24.81 99 HIS C CA 1
ATOM 5260 C C . HIS C 1 25 ? 140.647 132.971 48.047 1.00 24.51 99 HIS C C 1
ATOM 5261 O O . HIS C 1 25 ? 141.452 133.784 47.585 1.00 25.44 99 HIS C O 1
ATOM 5268 N N . PHE C 1 26 ? 139.501 132.671 47.445 1.00 23.56 100 PHE C N 1
ATOM 5269 C CA . PHE C 1 26 ? 139.111 133.332 46.192 1.00 23.28 100 PHE C CA 1
ATOM 5270 C C . PHE C 1 26 ? 137.583 133.541 46.042 1.00 23.17 100 PHE C C 1
ATOM 5271 O O . PHE C 1 26 ? 136.780 132.599 46.186 1.00 23.09 100 PHE C O 1
ATOM 5279 N N . ASN C 1 27 ? 137.189 134.788 45.781 1.00 22.65 101 ASN C N 1
ATOM 5280 C CA . ASN C 1 27 ? 135.785 135.142 45.589 1.00 22.21 101 ASN C CA 1
ATOM 5281 C C . ASN C 1 27 ? 135.586 135.910 44.290 1.00 22.00 101 ASN C C 1
ATOM 5282 O O . ASN C 1 27 ? 136.342 136.825 43.978 1.00 21.82 101 ASN C O 1
ATOM 5287 N N . TYR C 1 28 ? 134.578 135.513 43.517 1.00 21.95 102 TYR C N 1
ATOM 5288 C CA . TYR C 1 28 ? 134.276 136.152 42.241 1.00 21.58 102 TYR C CA 1
ATOM 5289 C C . TYR C 1 28 ? 132.821 136.610 42.184 1.00 21.65 102 TYR C C 1
ATOM 5290 O O . TYR C 1 28 ? 131.960 136.107 42.926 1.00 21.96 102 TYR C O 1
ATOM 5299 N N . TYR C 1 29 ? 132.553 137.596 41.340 1.00 21.22 103 TYR C N 1
ATOM 5300 C CA . TYR C 1 29 ? 131.182 138.031 41.128 1.00 21.05 103 TYR C CA 1
ATOM 5301 C C . TYR C 1 29 ? 130.955 138.111 39.627 1.00 21.30 103 TYR C C 1
ATOM 5302 O O . TYR C 1 29 ? 131.926 138.213 38.844 1.00 21.35 103 TYR C O 1
ATOM 5311 N N . SER C 1 30 ? 129.683 138.044 39.233 1.00 20.85 104 SER C N 1
ATOM 5312 C CA . SER C 1 30 ? 129.287 138.090 37.834 1.00 20.39 104 SER C CA 1
ATOM 5313 C C . SER C 1 30 ? 127.786 138.207 37.777 1.00 20.13 104 SER C C 1
ATOM 5314 O O . SER C 1 30 ? 127.110 137.845 38.717 1.00 20.20 104 SER C O 1
ATOM 5317 N N . LEU C 1 31 ? 127.275 138.717 36.665 1.00 19.96 105 LEU C N 1
ATOM 5318 C CA . LEU C 1 31 ? 125.850 138.867 36.470 1.00 19.53 105 LEU C CA 1
ATOM 5319 C C . LEU C 1 31 ? 125.309 137.980 35.335 1.00 19.44 105 LEU C C 1
ATOM 5320 O O . LEU C 1 31 ? 125.534 138.257 34.175 1.00 19.67 105 LEU C O 1
ATOM 5325 N N . ASP C 1 32 ? 124.602 136.917 35.711 1.00 19.50 106 ASP C N 1
ATOM 5326 C CA . ASP C 1 32 ? 123.975 135.960 34.810 1.00 19.88 106 ASP C CA 1
ATOM 5327 C C . ASP C 1 32 ? 122.568 136.467 34.521 1.00 20.38 106 ASP C C 1
ATOM 5328 O O . ASP C 1 32 ? 121.850 136.858 35.434 1.00 20.92 106 ASP C O 1
ATOM 5333 N N . THR C 1 33 ? 122.153 136.474 33.259 1.00 20.85 107 THR C N 1
ATOM 5334 C CA . THR C 1 33 ? 120.832 137.006 32.951 1.00 21.04 107 THR C CA 1
ATOM 5335 C C . THR C 1 33 ? 119.753 136.080 33.459 1.00 21.09 107 THR C C 1
ATOM 5336 O O . THR C 1 33 ? 118.728 136.542 33.953 1.00 21.88 107 THR C O 1
ATOM 5340 N N . ALA C 1 34 ? 119.986 134.781 33.380 1.00 20.67 108 ALA C N 1
ATOM 5341 C CA . ALA C 1 34 ? 119.005 133.844 33.886 1.00 20.29 108 ALA C CA 1
ATOM 5342 C C . ALA C 1 34 ? 119.109 133.687 35.398 1.00 20.04 108 ALA C C 1
ATOM 5343 O O . ALA C 1 34 ? 118.109 133.681 36.108 1.00 20.29 108 ALA C O 1
ATOM 5345 N N . LEU C 1 35 ? 120.330 133.596 35.901 1.00 20.03 109 LEU C N 1
ATOM 5346 C CA . LEU C 1 35 ? 120.542 133.306 37.319 1.00 19.53 109 LEU C CA 1
ATOM 5347 C C . LEU C 1 35 ? 120.558 134.505 38.228 1.00 19.40 109 LEU C C 1
ATOM 5348 O O . LEU C 1 35 ? 120.344 134.370 39.445 1.00 20.30 109 LEU C O 1
ATOM 5353 N N . GLY C 1 36 ? 120.812 135.672 37.657 1.00 18.60 110 GLY C N 1
ATOM 5354 C CA . GLY C 1 36 ? 120.919 136.874 38.447 1.00 18.58 110 GLY C CA 1
ATOM 5355 C C . GLY C 1 36 ? 122.329 137.040 38.966 1.00 18.78 110 GLY C C 1
ATOM 5356 O O . GLY C 1 36 ? 123.288 136.477 38.432 1.00 18.49 110 GLY C O 1
ATOM 5357 N N . HIS C 1 37 ? 122.451 137.821 40.024 1.00 19.12 111 HIS C N 1
ATOM 5358 C CA . HIS C 1 37 ? 123.732 138.103 40.634 1.00 19.69 111 HIS C CA 1
ATOM 5359 C C . HIS C 1 37 ? 124.428 136.840 41.114 1.00 20.37 111 HIS C C 1
ATOM 5360 O O . HIS C 1 37 ? 123.822 136.014 41.782 1.00 21.18 111 HIS C O 1
ATOM 5367 N N . LEU C 1 38 ? 125.702 136.689 40.818 1.00 20.30 112 LEU C N 1
ATOM 5368 C CA . LEU C 1 38 ? 126.349 135.480 41.229 1.00 20.84 112 LEU C CA 1
ATOM 5369 C C . LEU C 1 38 ? 127.546 135.747 42.078 1.00 21.26 112 LEU C C 1
ATOM 5370 O O . LEU C 1 38 ? 128.472 136.421 41.635 1.00 22.46 112 LEU C O 1
ATOM 5375 N N . VAL C 1 39 ? 127.569 135.208 43.290 1.00 20.96 113 VAL C N 1
ATOM 5376 C CA . VAL C 1 39 ? 128.752 135.358 44.112 1.00 20.27 113 VAL C CA 1
ATOM 5377 C C . VAL C 1 39 ? 129.319 133.973 44.340 1.00 20.82 113 VAL C C 1
ATOM 5378 O O . VAL C 1 39 ? 128.680 133.104 44.921 1.00 20.69 113 VAL C O 1
ATOM 5382 N N . PHE C 1 40 ? 130.538 133.806 43.820 1.00 21.58 114 PHE C N 1
ATOM 5383 C CA . PHE C 1 40 ? 131.286 132.548 43.740 1.00 21.81 114 PHE C CA 1
ATOM 5384 C C . PHE C 1 40 ? 132.504 132.528 44.625 1.00 21.88 114 PHE C C 1
ATOM 5385 O O . PHE C 1 40 ? 133.331 133.409 44.519 1.00 22.20 114 PHE C O 1
ATOM 5393 N N . SER C 1 41 ? 132.616 131.512 45.480 1.00 22.51 115 SER C N 1
ATOM 5394 C CA . SER C 1 41 ? 133.782 131.323 46.371 1.00 22.80 115 SER C CA 1
ATOM 5395 C C . SER C 1 41 ? 134.490 130.057 45.989 1.00 22.52 115 SER C C 1
ATOM 5396 O O . SER C 1 41 ? 133.847 129.047 45.718 1.00 22.75 115 SER C O 1
ATOM 5399 N N . LEU C 1 42 ? 135.810 130.096 45.976 1.00 22.55 116 LEU C N 1
ATOM 5400 C CA . LEU C 1 42 ? 136.578 128.885 45.693 1.00 22.65 116 LEU C CA 1
ATOM 5401 C C . LEU C 1 42 ? 137.825 128.746 46.588 1.00 22.79 116 LEU C C 1
ATOM 5402 O O . LEU C 1 42 ? 138.424 129.736 47.015 1.00 22.69 116 LEU C O 1
ATOM 5407 N N . LYS C 1 43 ? 138.185 127.500 46.875 1.00 23.04 117 LYS C N 1
ATOM 5408 C CA . LYS C 1 43 ? 139.310 127.179 47.735 1.00 23.39 117 LYS C CA 1
ATOM 5409 C C . LYS C 1 43 ? 140.060 125.994 47.140 1.00 23.68 117 LYS C C 1
ATOM 5410 O O . LYS C 1 43 ? 139.435 125.032 46.689 1.00 24.05 117 LYS C O 1
ATOM 5416 N N . TYR C 1 44 ? 141.393 126.084 47.111 1.00 23.62 118 TYR C N 1
ATOM 5417 C CA . TYR C 1 44 ? 142.240 125.005 46.613 1.00 23.33 118 TYR C CA 1
ATOM 5418 C C . TYR C 1 44 ? 142.849 124.308 47.823 1.00 23.34 118 TYR C C 1
ATOM 5419 O O . TYR C 1 44 ? 143.382 124.956 48.720 1.00 23.25 118 TYR C O 1
ATOM 5428 N N . ASP C 1 45 ? 142.766 122.985 47.848 1.00 23.44 119 ASP C N 1
ATOM 5429 C CA . ASP C 1 45 ? 143.229 122.236 49.005 1.00 23.72 119 ASP C CA 1
ATOM 5430 C C . ASP C 1 45 ? 143.966 120.958 48.660 1.00 23.44 119 ASP C C 1
ATOM 5431 O O . ASP C 1 45 ? 143.720 120.357 47.615 1.00 23.16 119 ASP C O 1
ATOM 5436 N N . VAL C 1 46 ? 144.848 120.538 49.567 1.00 23.37 120 VAL C N 1
ATOM 5437 C CA . VAL C 1 46 ? 145.648 119.329 49.373 1.00 23.30 120 VAL C CA 1
ATOM 5438 C C . VAL C 1 46 ? 145.655 118.362 50.577 1.00 23.33 120 VAL C C 1
ATOM 5439 O O . VAL C 1 46 ? 145.895 118.764 51.721 1.00 23.13 120 VAL C O 1
ATOM 5443 N N . ILE C 1 47 ? 145.338 117.098 50.285 1.00 23.48 121 ILE C N 1
ATOM 5444 C CA . ILE C 1 47 ? 145.407 115.974 51.227 1.00 23.74 121 ILE C CA 1
ATOM 5445 C C . ILE C 1 47 ? 146.148 114.910 50.421 1.00 23.92 121 ILE C C 1
ATOM 5446 O O . ILE C 1 47 ? 145.693 114.581 49.313 1.00 24.19 121 ILE C O 1
ATOM 5451 N N . GLY C 1 48 ? 147.268 114.388 50.942 1.00 23.77 122 GLY C N 1
ATOM 5452 C CA . GLY C 1 48 ? 148.071 113.396 50.225 1.00 23.75 122 GLY C CA 1
ATOM 5453 C C . GLY C 1 48 ? 148.538 114.039 48.934 1.00 23.88 122 GLY C C 1
ATOM 5454 O O . GLY C 1 48 ? 148.987 115.189 48.964 1.00 23.92 122 GLY C O 1
ATOM 5455 N N . ASP C 1 49 ? 148.453 113.326 47.811 1.00 23.91 123 ASP C N 1
ATOM 5456 C CA . ASP C 1 49 ? 148.745 113.969 46.527 1.00 24.08 123 ASP C CA 1
ATOM 5457 C C . ASP C 1 49 ? 147.453 114.232 45.733 1.00 24.13 123 ASP C C 1
ATOM 5458 O O . ASP C 1 49 ? 147.492 114.676 44.577 1.00 24.30 123 ASP C O 1
ATOM 5463 N N . GLN C 1 50 ? 146.315 113.955 46.374 1.00 24.03 124 GLN C N 1
ATOM 5464 C CA . GLN C 1 50 ? 145.004 114.249 45.789 1.00 24.20 124 GLN C CA 1
ATOM 5465 C C . GLN C 1 50 ? 144.586 115.704 46.060 1.00 23.90 124 GLN C C 1
ATOM 5466 O O . GLN C 1 50 ? 144.039 116.037 47.120 1.00 23.51 124 GLN C O 1
ATOM 5472 N N . GLU C 1 51 ? 144.873 116.560 45.086 1.00 23.65 125 GLU C N 1
ATOM 5473 C CA . GLU C 1 51 ? 144.491 117.956 45.149 1.00 23.29 125 GLU C CA 1
ATOM 5474 C C . GLU C 1 51 ? 142.978 117.988 45.014 1.00 23.16 125 GLU C C 1
ATOM 5475 O O . GLU C 1 51 ? 142.421 117.212 44.239 1.00 23.25 125 GLU C O 1
ATOM 5481 N N . HIS C 1 52 ? 142.317 118.846 45.797 1.00 22.82 126 HIS C N 1
ATOM 5482 C CA . HIS C 1 52 ? 140.865 119.029 45.721 1.00 22.05 126 HIS C CA 1
ATOM 5483 C C . HIS C 1 52 ? 140.535 120.507 45.555 1.00 21.66 126 HIS C C 1
ATOM 5484 O O . HIS C 1 52 ? 141.377 121.380 45.762 1.00 21.37 126 HIS C O 1
ATOM 5486 N N . LEU C 1 53 ? 139.293 120.767 45.179 1.00 21.39 127 LEU C N 1
ATOM 5487 C CA . LEU C 1 53 ? 138.805 122.107 44.936 1.00 21.15 127 LEU C CA 1
ATOM 5488 C C . LEU C 1 53 ? 137.372 122.194 45.444 1.00 21.17 127 LEU C C 1
ATOM 5489 O O . LEU C 1 53 ? 136.513 121.396 45.085 1.00 21.07 127 LEU C O 1
ATOM 5494 N N . ARG C 1 54 ? 137.111 123.172 46.291 1.00 21.42 128 ARG C N 1
ATOM 5495 C CA . ARG C 1 54 ? 135.809 123.263 46.922 1.00 21.91 128 ARG C CA 1
ATOM 5496 C C . ARG C 1 54 ? 135.089 124.572 46.572 1.00 21.77 128 ARG C C 1
ATOM 5497 O O . ARG C 1 54 ? 135.622 125.663 46.768 1.00 21.62 128 ARG C O 1
ATOM 5505 N N . LEU C 1 55 ? 133.863 124.446 46.067 1.00 21.97 129 LEU C N 1
ATOM 5506 C CA . LEU C 1 55 ? 133.142 125.594 45.497 1.00 21.98 129 LEU C CA 1
ATOM 5507 C C . LEU C 1 55 ? 131.817 125.980 46.141 1.00 21.95 129 LEU C C 1
ATOM 5508 O O . LEU C 1 55 ? 131.051 125.110 46.510 1.00 22.42 129 LEU C O 1
ATOM 5513 N N . LEU C 1 56 ? 131.554 127.282 46.265 1.00 21.84 130 LEU C N 1
ATOM 5514 C CA . LEU C 1 56 ? 130.279 127.769 46.791 1.00 21.96 130 LEU C CA 1
ATOM 5515 C C . LEU C 1 56 ? 129.785 128.842 45.867 1.00 22.29 130 LEU C C 1
ATOM 5516 O O . LEU C 1 56 ? 130.278 129.961 45.919 1.00 22.63 130 LEU C O 1
ATOM 5521 N N . LEU C 1 57 ? 128.822 128.531 45.006 1.00 22.32 131 LEU C N 1
ATOM 5522 C CA . LEU C 1 57 ? 128.329 129.552 44.105 1.00 21.66 131 LEU C CA 1
ATOM 5523 C C . LEU C 1 57 ? 126.962 129.970 44.573 1.00 21.66 131 LEU C C 1
ATOM 5524 O O . LEU C 1 57 ? 126.086 129.132 44.677 1.00 21.40 131 LEU C O 1
ATOM 5529 N N . ARG C 1 58 ? 126.802 131.261 44.874 1.00 21.62 132 ARG C N 1
ATOM 5530 C CA . ARG C 1 58 ? 125.534 131.832 45.326 1.00 21.49 132 ARG C CA 1
ATOM 5531 C C . ARG C 1 58 ? 124.722 132.469 44.176 1.00 21.54 132 ARG C C 1
ATOM 5532 O O . ARG C 1 58 ? 125.253 133.283 43.442 1.00 21.73 132 ARG C O 1
ATOM 5540 N N . THR C 1 59 ? 123.448 132.090 44.028 1.00 21.54 133 THR C N 1
ATOM 5541 C CA . THR C 1 59 ? 122.499 132.705 43.077 1.00 21.62 133 THR C CA 1
ATOM 5542 C C . THR C 1 59 ? 121.255 133.087 43.839 1.00 22.12 133 THR C C 1
ATOM 5543 O O . THR C 1 59 ? 120.931 132.445 44.817 1.00 22.74 133 THR C O 1
ATOM 5547 N N . LYS C 1 60 ? 120.508 134.071 43.360 1.00 23.09 134 LYS C N 1
ATOM 5548 C CA . LYS C 1 60 ? 119.350 134.561 44.119 1.00 24.09 134 LYS C CA 1
ATOM 5549 C C . LYS C 1 60 ? 118.415 133.543 44.714 1.00 24.56 134 LYS C C 1
ATOM 5550 O O . LYS C 1 60 ? 117.621 133.893 45.592 1.00 25.26 134 LYS C O 1
ATOM 5556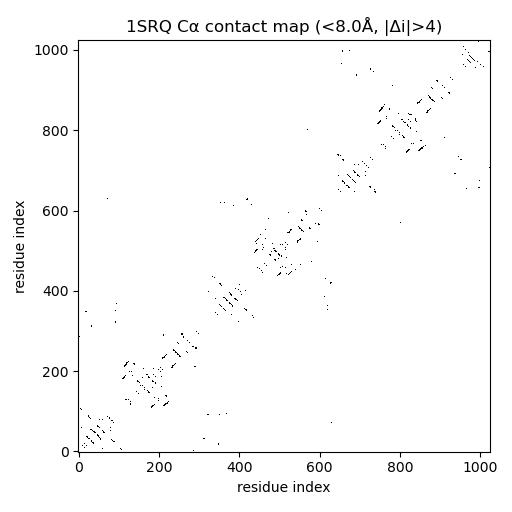 N N . CYS C 1 61 ? 118.492 132.294 44.252 1.00 25.11 135 CYS C N 1
ATOM 5557 C CA . CYS C 1 61 ? 117.633 131.246 44.791 1.00 25.75 135 CYS C CA 1
ATOM 5558 C C . CYS C 1 61 ? 118.321 130.415 45.787 1.00 26.25 135 CYS C C 1
ATOM 5559 O O . CYS C 1 61 ? 117.899 130.396 46.952 1.00 27.11 135 CYS C O 1
ATOM 5562 N N . ARG C 1 62 ? 119.374 129.731 45.331 1.00 26.04 136 ARG C N 1
ATOM 5563 C CA . ARG C 1 62 ? 120.043 128.757 46.158 1.00 26.49 136 ARG C CA 1
ATOM 5564 C C . ARG C 1 62 ? 121.534 128.959 46.206 1.00 26.03 136 ARG C C 1
ATOM 5565 O O . ARG C 1 62 ? 122.081 129.804 45.508 1.00 26.02 136 ARG C O 1
ATOM 5573 N N . THR C 1 63 ? 122.186 128.204 47.086 1.00 25.48 137 THR C N 1
ATOM 5574 C CA . THR C 1 63 ? 123.631 128.109 47.046 1.00 24.61 137 THR C CA 1
ATOM 5575 C C . THR C 1 63 ? 123.966 126.694 46.607 1.00 24.40 137 THR C C 1
ATOM 5576 O O . THR C 1 63 ? 123.253 125.728 46.932 1.00 24.72 137 THR C O 1
ATOM 5580 N N . TYR C 1 64 ? 125.038 126.583 45.840 1.00 23.95 138 TYR C N 1
ATOM 5581 C CA . TYR C 1 64 ? 125.485 125.310 45.328 1.00 23.19 138 TYR C CA 1
ATOM 5582 C C . TYR C 1 64 ? 126.854 125.029 45.888 1.00 23.32 138 TYR C C 1
ATOM 5583 O O . TYR C 1 64 ? 127.711 125.933 46.006 1.00 23.18 138 TYR C O 1
ATOM 5592 N N . HIS C 1 65 ? 127.057 123.760 46.206 1.00 23.00 139 HIS C N 1
ATOM 5593 C CA . HIS C 1 65 ? 128.255 123.348 46.874 1.00 23.24 139 HIS C CA 1
ATOM 5594 C C . HIS C 1 65 ? 128.861 122.084 46.308 1.00 23.07 139 HIS C C 1
ATOM 5595 O O . HIS C 1 65 ? 128.165 121.193 45.858 1.00 23.77 139 HIS C O 1
ATOM 5602 N N . ASP C 1 66 ? 130.170 121.987 46.330 1.00 22.98 140 ASP C N 1
ATOM 5603 C CA . ASP C 1 66 ? 130.754 120.755 45.890 1.00 23.48 140 ASP C CA 1
ATOM 5604 C C . ASP C 1 66 ? 132.218 120.746 46.201 1.00 23.74 140 ASP C C 1
ATOM 5605 O O . ASP C 1 66 ? 132.806 121.797 46.495 1.00 24.24 140 ASP C O 1
ATOM 5610 N N . VAL C 1 67 ? 132.784 119.548 46.175 1.00 23.29 141 VAL C N 1
ATOM 5611 C CA . VAL C 1 67 ? 134.202 119.384 46.323 1.00 23.35 141 VAL C CA 1
ATOM 5612 C C . VAL C 1 67 ? 134.590 118.539 45.115 1.00 23.74 141 VAL C C 1
ATOM 5613 O O . VAL C 1 67 ? 134.152 117.384 44.953 1.00 24.18 141 VAL C O 1
ATOM 5617 N N . ILE C 1 68 ? 135.373 119.143 44.230 1.00 23.55 142 ILE C N 1
ATOM 5618 C CA . ILE C 1 68 ? 135.845 118.469 43.029 1.00 22.63 142 ILE C CA 1
ATOM 5619 C C . ILE C 1 68 ? 137.308 118.105 43.203 1.00 22.31 142 ILE C C 1
ATOM 5620 O O . ILE C 1 68 ? 138.124 118.975 43.476 1.00 22.21 142 ILE C O 1
ATOM 5625 N N . PRO C 1 69 ? 137.641 116.822 43.092 1.00 22.43 143 PRO C N 1
ATOM 5626 C CA . PRO C 1 69 ? 139.045 116.374 43.136 1.00 22.13 143 PRO C CA 1
ATOM 5627 C C . PRO C 1 69 ? 139.858 116.842 41.928 1.00 21.89 143 PRO C C 1
ATOM 5628 O O . PRO C 1 69 ? 139.295 117.112 40.866 1.00 21.69 143 PRO C O 1
ATOM 5632 N N . ILE C 1 70 ? 141.176 116.919 42.119 1.00 22.16 144 ILE C N 1
ATOM 5633 C CA . ILE C 1 70 ? 142.180 117.333 41.110 1.00 22.10 144 ILE C CA 1
ATOM 5634 C C . ILE C 1 70 ? 141.831 118.628 40.349 1.00 21.91 144 ILE C C 1
ATOM 5635 O O . ILE C 1 70 ? 141.910 119.731 40.903 1.00 21.38 144 ILE C O 1
ATOM 5637 N N . THR C 1 74 ? 145.337 116.712 34.068 1.00 24.07 148 THR C N 1
ATOM 5638 C CA . THR C 1 74 ? 144.361 117.795 33.973 1.00 24.12 148 THR C CA 1
ATOM 5639 C C . THR C 1 74 ? 145.044 119.166 34.037 1.00 24.16 148 THR C C 1
ATOM 5640 O O . THR C 1 74 ? 146.119 119.306 34.635 1.00 24.29 148 THR C O 1
ATOM 5642 N N . GLU C 1 75 ? 144.439 120.157 33.381 1.00 24.00 149 GLU C N 1
ATOM 5643 C CA . GLU C 1 75 ? 144.923 121.536 33.430 1.00 23.94 149 GLU C CA 1
ATOM 5644 C C . GLU C 1 75 ? 144.061 122.239 34.484 1.00 24.03 149 GLU C C 1
ATOM 5645 O O . GLU C 1 75 ? 142.909 121.835 34.705 1.00 24.21 149 GLU C O 1
ATOM 5647 N N . PHE C 1 76 ? 144.604 123.261 35.153 1.00 23.91 150 PHE C N 1
ATOM 5648 C CA . PHE C 1 76 ? 143.852 123.975 36.201 1.00 23.66 150 PHE C CA 1
ATOM 5649 C C . PHE C 1 76 ? 142.664 124.748 35.626 1.00 23.41 150 PHE C C 1
ATOM 5650 O O . PHE C 1 76 ? 142.844 125.715 34.896 1.00 23.61 150 PHE C O 1
ATOM 5658 N N . PRO C 1 77 ? 141.454 124.349 35.998 1.00 23.08 151 PRO C N 1
ATOM 5659 C CA . PRO C 1 77 ? 140.237 124.918 35.394 1.00 22.99 151 PRO C CA 1
ATOM 5660 C C . PRO C 1 77 ? 140.081 126.415 35.618 1.00 22.82 151 PRO C C 1
ATOM 5661 O O . PRO C 1 77 ? 140.469 126.889 36.676 1.00 22.89 151 PRO C O 1
ATOM 5665 N N . ASN C 1 78 ? 139.555 127.138 34.631 1.00 22.68 152 ASN C N 1
ATOM 5666 C CA . ASN C 1 78 ? 139.318 128.573 34.776 1.00 22.77 152 ASN C CA 1
ATOM 5667 C C . ASN C 1 78 ? 138.083 128.823 35.656 1.00 23.27 152 ASN C C 1
ATOM 5668 O O . ASN C 1 78 ? 137.208 127.944 35.781 1.00 23.79 152 ASN C O 1
ATOM 5673 N N . VAL C 1 79 ? 137.996 130.006 36.263 1.00 23.13 153 VAL C N 1
ATOM 5674 C CA . VAL C 1 79 ? 136.916 130.274 37.211 1.00 22.66 153 VAL C CA 1
ATOM 5675 C C . VAL C 1 79 ? 135.537 130.035 36.610 1.00 23.08 153 VAL C C 1
ATOM 5676 O O . VAL C 1 79 ? 134.615 129.603 37.321 1.00 24.01 153 VAL C O 1
ATOM 5680 N N . VAL C 1 80 ? 135.401 130.276 35.309 1.00 22.87 154 VAL C N 1
ATOM 5681 C CA . VAL C 1 80 ? 134.139 130.037 34.611 1.00 22.85 154 VAL C CA 1
ATOM 5682 C C . VAL C 1 80 ? 133.825 128.525 34.525 1.00 23.22 154 VAL C C 1
ATOM 5683 O O . VAL C 1 80 ? 132.664 128.108 34.635 1.00 23.35 154 VAL C O 1
ATOM 5687 N N . GLN C 1 81 ? 134.851 127.703 34.317 1.00 23.41 155 GLN C N 1
ATOM 5688 C CA . GLN C 1 81 ? 134.642 126.259 34.245 1.00 23.55 155 GLN C CA 1
ATOM 5689 C C . GLN C 1 81 ? 134.324 125.759 35.643 1.00 23.75 155 GLN C C 1
ATOM 5690 O O . GLN C 1 81 ? 133.436 124.921 35.840 1.00 24.04 155 GLN C O 1
ATOM 5696 N N . MET C 1 82 ? 135.043 126.298 36.622 1.00 23.53 156 MET C N 1
ATOM 5697 C CA . MET C 1 82 ? 134.802 125.926 38.000 1.00 23.31 156 MET C CA 1
ATOM 5698 C C . MET C 1 82 ? 133.342 126.223 38.335 1.00 22.99 156 MET C C 1
ATOM 5699 O O . MET C 1 82 ? 132.639 125.362 38.844 1.00 22.94 156 MET C O 1
ATOM 5704 N N . ALA C 1 83 ? 132.878 127.419 37.990 1.00 22.59 157 ALA C N 1
ATOM 5705 C CA . ALA C 1 83 ? 131.492 127.785 38.209 1.00 22.42 157 ALA C CA 1
ATOM 5706 C C . ALA C 1 83 ? 130.590 126.734 37.586 1.00 22.49 157 ALA C C 1
ATOM 5707 O O . ALA C 1 83 ? 129.640 126.228 38.218 1.00 22.67 157 ALA C O 1
ATOM 5709 N N . LYS C 1 84 ? 130.909 126.393 36.346 1.00 22.19 158 LYS C N 1
ATOM 5710 C CA . LYS C 1 84 ? 130.127 125.428 35.601 1.00 22.32 158 LYS C CA 1
ATOM 5711 C C . LYS C 1 84 ? 130.166 124.021 36.231 1.00 22.24 158 LYS C C 1
ATOM 5712 O O . LYS C 1 84 ? 129.349 123.162 35.902 1.00 22.46 158 LYS C O 1
ATOM 5718 N N . LEU C 1 85 ? 131.103 123.772 37.135 1.00 21.95 159 LEU C N 1
ATOM 5719 C CA . LEU C 1 85 ? 131.119 122.472 37.784 1.00 21.80 159 LEU C CA 1
ATOM 5720 C C . LEU C 1 85 ? 130.207 122.446 39.013 1.00 22.00 159 LEU C C 1
ATOM 5721 O O . LEU C 1 85 ? 129.746 121.387 39.413 1.00 21.96 159 LEU C O 1
ATOM 5726 N N . VAL C 1 86 ? 129.945 123.600 39.626 1.00 22.08 160 VAL C N 1
ATOM 5727 C CA . VAL C 1 86 ? 129.023 123.627 40.764 1.00 22.30 160 VAL C CA 1
ATOM 5728 C C . VAL C 1 86 ? 127.609 123.819 40.285 1.00 22.75 160 VAL C C 1
ATOM 5729 O O . VAL C 1 86 ? 126.685 123.234 40.853 1.00 21.97 160 VAL C O 1
ATOM 5733 N N . CYS C 1 87 ? 127.464 124.650 39.237 1.00 23.51 161 CYS C N 1
ATOM 5734 C CA . CYS C 1 87 ? 126.161 125.030 38.680 1.00 23.90 161 CYS C CA 1
ATOM 5735 C C . CYS C 1 87 ? 126.188 125.137 37.167 1.00 23.93 161 CYS C C 1
ATOM 5736 O O . CYS C 1 87 ? 126.595 126.166 36.608 1.00 24.17 161 CYS C O 1
ATOM 5739 N N . GLU C 1 88 ? 125.690 124.082 36.521 1.00 24.17 162 GLU C N 1
ATOM 5740 C CA . GLU C 1 88 ? 125.717 123.922 35.056 1.00 24.37 162 GLU C CA 1
ATOM 5741 C C . GLU C 1 88 ? 125.031 125.052 34.229 1.00 23.95 162 GLU C C 1
ATOM 5742 O O . GLU C 1 88 ? 125.414 125.313 33.070 1.00 23.25 162 GLU C O 1
ATOM 5748 N N . ASP C 1 89 ? 124.046 125.722 34.844 1.00 23.61 163 ASP C N 1
ATOM 5749 C CA . ASP C 1 89 ? 123.271 126.782 34.189 1.00 23.20 163 ASP C CA 1
ATOM 5750 C C . ASP C 1 89 ? 123.995 128.107 34.069 1.00 23.17 163 ASP C C 1
ATOM 5751 O O . ASP C 1 89 ? 123.524 129.027 33.376 1.00 23.02 163 ASP C O 1
ATOM 5756 N N . VAL C 1 90 ? 125.122 128.229 34.763 1.00 23.26 164 VAL C N 1
ATOM 5757 C CA . VAL C 1 90 ? 125.885 129.465 34.680 1.00 22.86 164 VAL C CA 1
ATOM 5758 C C . VAL C 1 90 ? 126.270 129.636 33.219 1.00 23.12 164 VAL C C 1
ATOM 5759 O O . VAL C 1 90 ? 126.857 128.736 32.610 1.00 23.31 164 VAL C O 1
ATOM 5763 N N . ASN C 1 91 ? 125.870 130.759 32.642 1.00 23.29 165 ASN C N 1
ATOM 5764 C CA . ASN C 1 91 ? 126.189 131.058 31.247 1.00 23.75 165 ASN C CA 1
ATOM 5765 C C . ASN C 1 91 ? 126.642 132.504 31.215 1.00 23.57 165 ASN C C 1
ATOM 5766 O O . ASN C 1 91 ? 125.836 133.412 31.056 1.00 24.20 165 ASN C O 1
ATOM 5771 N N . VAL C 1 92 ? 127.946 132.701 31.373 1.00 23.37 166 VAL C N 1
ATOM 5772 C CA . VAL C 1 92 ? 128.515 134.015 31.597 1.00 22.90 166 VAL C CA 1
ATOM 5773 C C . VAL C 1 92 ? 129.883 134.107 30.927 1.00 23.14 166 VAL C C 1
ATOM 5774 O O . VAL C 1 92 ? 130.662 133.147 31.014 1.00 22.88 166 VAL C O 1
ATOM 5778 N N . ASP C 1 93 ? 130.164 135.241 30.253 1.00 23.38 167 ASP C N 1
ATOM 5779 C CA . ASP C 1 93 ? 131.430 135.424 29.515 1.00 23.29 167 ASP C CA 1
ATOM 5780 C C . ASP C 1 93 ? 132.592 135.210 30.459 1.00 23.02 167 ASP C C 1
ATOM 5781 O O . ASP C 1 93 ? 133.508 134.456 30.131 1.00 22.91 167 ASP C O 1
ATOM 5786 N N . ARG C 1 94 ? 132.539 135.880 31.620 1.00 22.66 168 ARG C N 1
ATOM 5787 C CA . ARG C 1 94 ? 133.612 135.847 32.619 1.00 22.87 168 ARG C CA 1
ATOM 5788 C C . ARG C 1 94 ? 133.172 136.303 34.003 1.00 22.96 168 ARG C C 1
ATOM 5789 O O . ARG C 1 94 ? 132.166 136.976 34.133 1.00 23.30 168 ARG C O 1
ATOM 5797 N N . PHE C 1 95 ? 133.937 135.951 35.034 1.00 22.94 169 PHE C N 1
ATOM 5798 C CA . PHE C 1 95 ? 133.668 136.422 36.394 1.00 22.70 169 PHE C CA 1
ATOM 5799 C C . PHE C 1 95 ? 134.618 137.585 36.655 1.00 22.89 169 PHE C C 1
ATOM 5800 O O . PHE C 1 95 ? 135.535 137.804 35.857 1.00 23.40 169 PHE C O 1
ATOM 5808 N N . TYR C 1 96 ? 134.389 138.343 37.730 1.00 23.02 170 TYR C N 1
ATOM 5809 C CA . TYR C 1 96 ? 135.290 139.440 38.144 1.00 23.15 170 TYR C CA 1
ATOM 5810 C C . TYR C 1 96 ? 135.687 139.176 39.577 1.00 22.82 170 TYR C C 1
ATOM 5811 O O . TYR C 1 96 ? 134.870 138.727 40.352 1.00 23.06 170 TYR C O 1
ATOM 5820 N N . PRO C 1 97 ? 136.909 139.503 39.955 1.00 22.81 171 PRO C N 1
ATOM 5821 C CA . PRO C 1 97 ? 137.421 139.105 41.268 1.00 22.91 171 PRO C CA 1
ATOM 5822 C C . PRO C 1 97 ? 137.262 140.084 42.435 1.00 23.01 171 PRO C C 1
ATOM 5823 O O . PRO C 1 97 ? 137.588 141.276 42.337 1.00 23.35 171 PRO C O 1
ATOM 5827 N N . VAL C 1 98 ? 136.762 139.542 43.540 1.00 22.70 172 VAL C N 1
ATOM 5828 C CA . VAL C 1 98 ? 136.603 140.248 44.793 1.00 22.75 172 VAL C CA 1
ATOM 5829 C C . VAL C 1 98 ? 138.009 140.478 45.350 1.00 23.19 172 VAL C C 1
ATOM 5830 O O . VAL C 1 98 ? 138.667 139.542 45.834 1.00 23.22 172 VAL C O 1
ATOM 5834 N N . LEU C 1 99 ? 138.474 141.719 45.253 1.00 23.36 173 LEU C N 1
ATOM 5835 C CA . LEU C 1 99 ? 139.819 142.083 45.699 1.00 23.71 173 LEU C CA 1
ATOM 5836 C C . LEU C 1 99 ? 139.735 142.916 46.965 1.00 23.77 173 LEU C C 1
ATOM 5837 O O . LEU C 1 99 ? 140.650 143.686 47.291 1.00 23.98 173 LEU C O 1
ATOM 5842 N N . TYR C 1 100 ? 138.636 142.740 47.682 1.00 23.48 174 TYR C N 1
ATOM 5843 C CA . TYR C 1 100 ? 138.373 143.546 48.849 1.00 23.25 174 TYR C CA 1
ATOM 5844 C C . TYR C 1 100 ? 138.640 142.808 50.150 1.00 23.13 174 TYR C C 1
ATOM 5845 O O . TYR C 1 100 ? 138.031 141.779 50.451 1.00 22.92 174 TYR C O 1
ATOM 5854 N N . PRO C 1 101 ? 139.564 143.368 50.917 1.00 23.04 175 PRO C N 1
ATOM 5855 C CA . PRO C 1 101 ? 139.995 142.811 52.199 1.00 23.09 175 PRO C CA 1
ATOM 5856 C C . PRO C 1 101 ? 138.898 142.294 53.142 1.00 23.27 175 PRO C C 1
ATOM 5857 O O . PRO C 1 101 ? 139.184 141.328 53.835 1.00 23.89 175 PRO C O 1
ATOM 5861 N N . LYS C 1 102 ? 137.705 142.887 53.184 1.00 23.04 176 LYS C N 1
ATOM 5862 C CA . LYS C 1 102 ? 136.685 142.450 54.155 1.00 22.75 176 LYS C CA 1
ATOM 5863 C C . LYS C 1 102 ? 135.453 141.805 53.495 1.00 22.81 176 LYS C C 1
ATOM 5864 O O . LYS C 1 102 ? 134.390 141.618 54.115 1.00 22.31 176 LYS C O 1
ATOM 5870 N N . ALA C 1 103 ? 135.614 141.458 52.226 1.00 22.74 177 ALA C N 1
ATOM 5871 C CA . ALA C 1 103 ? 134.568 140.789 51.501 1.00 22.72 177 ALA C CA 1
ATOM 5872 C C . ALA C 1 103 ? 134.168 139.595 52.341 1.00 23.02 177 ALA C C 1
ATOM 5873 O O . ALA C 1 103 ? 132.998 139.426 52.657 1.00 23.49 177 ALA C O 1
ATOM 5875 N N . SER C 1 104 ? 135.154 138.787 52.720 1.00 23.42 178 SER C N 1
ATOM 5876 C CA . SER C 1 104 ? 134.933 137.589 53.532 1.00 23.50 178 SER C CA 1
ATOM 5877 C C . SER C 1 104 ? 134.001 137.807 54.730 1.00 23.58 178 SER C C 1
ATOM 5878 O O . SER C 1 104 ? 133.055 137.031 54.909 1.00 24.21 178 SER C O 1
ATOM 5881 N N . ARG C 1 105 ? 134.234 138.850 55.527 1.00 23.21 179 ARG C N 1
ATOM 5882 C CA . ARG C 1 105 ? 133.373 139.109 56.687 1.00 23.51 179 ARG C CA 1
ATOM 5883 C C . ARG C 1 105 ? 131.908 139.305 56.247 1.00 23.70 179 ARG C C 1
ATOM 5884 O O . ARG C 1 105 ? 130.985 138.757 56.851 1.00 24.06 179 ARG C O 1
ATOM 5892 N N . LEU C 1 106 ? 131.701 140.066 55.173 1.00 23.50 180 LEU C N 1
ATOM 5893 C CA . LEU C 1 106 ? 130.373 140.294 54.624 1.00 22.62 180 LEU C CA 1
ATOM 5894 C C . LEU C 1 106 ? 129.803 139.014 54.040 1.00 22.68 180 LEU C C 1
ATOM 5895 O O . LEU C 1 106 ? 128.618 138.731 54.213 1.00 23.33 180 LEU C O 1
ATOM 5900 N N . ILE C 1 107 ? 130.625 138.251 53.330 1.00 22.08 181 ILE C N 1
ATOM 5901 C CA . ILE C 1 107 ? 130.145 137.012 52.717 1.00 22.26 181 ILE C CA 1
ATOM 5902 C C . ILE C 1 107 ? 129.619 135.947 53.733 1.00 21.91 181 ILE C C 1
ATOM 5903 O O . ILE C 1 107 ? 128.633 135.252 53.461 1.00 21.26 181 ILE C O 1
ATOM 5908 N N . VAL C 1 108 ? 130.280 135.829 54.887 1.00 21.59 182 VAL C N 1
ATOM 5909 C CA . VAL C 1 108 ? 129.867 134.860 55.899 1.00 21.34 182 VAL C CA 1
ATOM 5910 C C . VAL C 1 108 ? 128.582 135.349 56.538 1.00 21.70 182 VAL C C 1
ATOM 5911 O O . VAL C 1 108 ? 127.695 134.553 56.831 1.00 21.68 182 VAL C O 1
ATOM 5915 N N . THR C 1 109 ? 128.485 136.666 56.746 1.00 22.10 183 THR C N 1
ATOM 5916 C CA . THR C 1 109 ? 127.282 137.264 57.299 1.00 22.25 183 THR C CA 1
ATOM 5917 C C . THR C 1 109 ? 126.080 136.855 56.443 1.00 22.93 183 THR C C 1
ATOM 5918 O O . THR C 1 109 ? 125.032 136.495 57.016 1.00 23.42 183 THR C O 1
ATOM 5922 N N . PHE C 1 110 ? 126.246 136.915 55.102 1.00 22.74 184 PHE C N 1
ATOM 5923 C CA . PHE C 1 110 ? 125.205 136.572 54.119 1.00 22.29 184 PHE C CA 1
ATOM 5924 C C . PHE C 1 110 ? 124.832 135.096 54.194 1.00 22.49 184 PHE C C 1
ATOM 5925 O O . PHE C 1 110 ? 123.672 134.756 54.462 1.00 22.84 184 PHE C O 1
ATOM 5933 N N . ASP C 1 111 ? 125.799 134.225 53.924 1.00 21.86 185 ASP C N 1
ATOM 5934 C CA . ASP C 1 111 ? 125.558 132.804 53.982 1.00 21.99 185 ASP C CA 1
ATOM 5935 C C . ASP C 1 111 ? 124.786 132.455 55.227 1.00 22.36 185 ASP C C 1
ATOM 5936 O O . ASP C 1 111 ? 123.855 131.656 55.163 1.00 24.04 185 ASP C O 1
ATOM 5941 N N . GLU C 1 112 ? 125.127 133.099 56.341 1.00 21.56 186 GLU C N 1
ATOM 5942 C CA . GLU C 1 112 ? 124.527 132.798 57.640 1.00 20.57 186 GLU C CA 1
ATOM 5943 C C . GLU C 1 112 ? 123.284 133.629 58.030 1.00 20.44 186 GLU C C 1
ATOM 5944 O O . GLU C 1 112 ? 122.801 133.545 59.182 1.00 20.48 186 GLU C O 1
ATOM 5950 N N . HIS C 1 113 ? 122.771 134.437 57.099 1.00 19.86 187 HIS C N 1
ATOM 5951 C CA . HIS C 1 113 ? 121.592 135.249 57.381 1.00 18.98 187 HIS C CA 1
ATOM 5952 C C . HIS C 1 113 ? 120.460 134.312 57.601 1.00 18.86 187 HIS C C 1
ATOM 5953 O O . HIS C 1 113 ? 119.425 134.681 58.098 1.00 19.54 187 HIS C O 1
ATOM 5960 N N . VAL C 1 114 ? 120.688 133.064 57.270 1.00 19.15 188 VAL C N 1
ATOM 5961 C CA . VAL C 1 114 ? 119.654 132.069 57.372 1.00 19.33 188 VAL C CA 1
ATOM 5962 C C . VAL C 1 114 ? 119.669 131.298 58.664 1.00 19.53 188 VAL C C 1
ATOM 5963 O O . VAL C 1 114 ? 118.722 130.582 58.918 1.00 20.34 188 VAL C O 1
ATOM 5967 N N . ILE C 1 115 ? 120.732 131.407 59.457 1.00 19.83 189 ILE C N 1
ATOM 5968 C CA . ILE C 1 115 ? 120.813 130.711 60.741 1.00 20.26 189 ILE C CA 1
ATOM 5969 C C . ILE C 1 115 ? 120.236 131.708 61.718 1.00 20.86 189 ILE C C 1
ATOM 5970 O O . ILE C 1 115 ? 120.595 132.881 61.683 1.00 21.45 189 ILE C O 1
ATOM 5975 N N . SER C 1 116 ? 119.327 131.285 62.577 1.00 21.39 190 SER C N 1
ATOM 5976 C CA . SER C 1 116 ? 118.741 132.251 63.514 1.00 22.72 190 SER C CA 1
ATOM 5977 C C . SER C 1 116 ? 119.300 132.093 64.909 1.00 23.10 190 SER C C 1
ATOM 5978 O O . SER C 1 116 ? 119.669 130.980 65.288 1.00 23.79 190 SER C O 1
ATOM 5981 N N . ASN C 1 117 ? 119.398 133.195 65.663 1.00 23.30 191 ASN C N 1
ATOM 5982 C CA . ASN C 1 117 ? 119.943 133.094 67.021 1.00 23.49 191 ASN C CA 1
ATOM 5983 C C . ASN C 1 117 ? 118.940 133.336 68.137 1.00 23.84 191 ASN C C 1
ATOM 5984 O O . ASN C 1 117 ? 119.280 133.252 69.307 1.00 25.11 191 ASN C O 1
ATOM 5989 N N . ASN C 1 118 ? 117.704 133.622 67.773 1.00 23.37 192 ASN C N 1
ATOM 5990 C CA . ASN C 1 118 ? 116.667 133.850 68.736 1.00 22.91 192 ASN C CA 1
ATOM 5991 C C . ASN C 1 118 ? 115.462 133.083 68.341 1.00 22.81 192 ASN C C 1
ATOM 5992 O O . ASN C 1 118 ? 114.992 133.180 67.205 1.00 23.48 192 ASN C O 1
ATOM 5997 N N . PHE C 1 119 ? 114.927 132.346 69.284 1.00 22.26 193 PHE C N 1
ATOM 5998 C CA . PHE C 1 119 ? 113.683 131.711 69.035 1.00 22.01 193 PHE C CA 1
ATOM 5999 C C . PHE C 1 119 ? 112.703 132.170 70.091 1.00 22.65 193 PHE C C 1
ATOM 6000 O O . PHE C 1 119 ? 113.098 132.600 71.178 1.00 23.31 193 PHE C O 1
ATOM 6008 N N . LYS C 1 120 ? 111.424 132.112 69.746 1.00 22.86 194 LYS C N 1
ATOM 6009 C CA . LYS C 1 120 ? 110.367 132.432 70.679 1.00 23.03 194 LYS C CA 1
ATOM 6010 C C . LYS C 1 120 ? 109.296 131.393 70.458 1.00 23.05 194 LYS C C 1
ATOM 6011 O O . LYS C 1 120 ? 108.834 131.206 69.381 1.00 23.33 194 LYS C O 1
ATOM 6017 N N . PHE C 1 121 ? 108.903 130.705 71.500 1.00 23.95 195 PHE C N 1
ATOM 6018 C CA . PHE C 1 121 ? 107.975 129.602 71.351 1.00 24.15 195 PHE C CA 1
ATOM 6019 C C . PHE C 1 121 ? 106.792 129.818 72.274 1.00 24.71 195 PHE C C 1
ATOM 6020 O O . PHE C 1 121 ? 106.937 130.459 73.325 1.00 25.66 195 PHE C O 1
ATOM 6028 N N . GLY C 1 122 ? 105.616 129.327 71.910 1.00 24.03 196 GLY C N 1
ATOM 6029 C CA . GLY C 1 122 ? 104.528 129.450 72.862 1.00 23.73 196 GLY C CA 1
ATOM 6030 C C . GLY C 1 122 ? 104.512 128.236 73.791 1.00 23.53 196 GLY C C 1
ATOM 6031 O O . GLY C 1 122 ? 105.193 127.220 73.532 1.00 23.71 196 GLY C O 1
ATOM 6032 N N . VAL C 1 123 ? 103.758 128.338 74.882 1.00 22.51 197 VAL C N 1
ATOM 6033 C CA . VAL C 1 123 ? 103.557 127.207 75.777 1.00 21.90 197 VAL C CA 1
ATOM 6034 C C . VAL C 1 123 ? 102.098 127.233 76.250 1.00 22.45 197 VAL C C 1
ATOM 6035 O O . VAL C 1 123 ? 101.723 128.018 77.147 1.00 22.79 197 VAL C O 1
ATOM 6039 N N . ILE C 1 124 ? 101.282 126.391 75.623 1.00 21.98 198 ILE C N 1
ATOM 6040 C CA . ILE C 1 124 ? 99.877 126.296 75.919 1.00 21.74 198 ILE C CA 1
ATOM 6041 C C . ILE C 1 124 ? 99.640 125.167 76.903 1.00 21.93 198 ILE C C 1
ATOM 6042 O O . ILE C 1 124 ? 100.123 124.039 76.719 1.00 21.98 198 ILE C O 1
ATOM 6047 N N . TYR C 1 125 ? 98.890 125.457 77.959 1.00 22.03 199 TYR C N 1
ATOM 6048 C CA . TYR C 1 125 ? 98.494 124.397 78.867 1.00 21.69 199 TYR C CA 1
ATOM 6049 C C . TYR C 1 125 ? 97.080 123.950 78.483 1.00 21.91 199 TYR C C 1
ATOM 6050 O O . TYR C 1 125 ? 96.147 124.772 78.458 1.00 22.01 199 TYR C O 1
ATOM 6059 N N . GLN C 1 126 ? 96.927 122.652 78.200 1.00 21.87 200 GLN C N 1
ATOM 6060 C CA . GLN C 1 126 ? 95.632 122.103 77.816 1.00 21.88 200 GLN C CA 1
ATOM 6061 C C . GLN C 1 126 ? 95.041 121.165 78.856 1.00 21.88 200 GLN C C 1
ATOM 6062 O O . GLN C 1 126 ? 95.654 120.205 79.226 1.00 22.21 200 GLN C O 1
ATOM 6068 N N . LYS C 1 127 ? 93.846 121.508 79.323 1.00 22.51 201 LYS C N 1
ATOM 6069 C CA . LYS C 1 127 ? 93.049 120.786 80.318 1.00 22.94 201 LYS C CA 1
ATOM 6070 C C . LYS C 1 127 ? 92.366 119.564 79.735 1.00 23.28 201 LYS C C 1
ATOM 6071 O O . LYS C 1 127 ? 92.209 119.479 78.514 1.00 23.83 201 LYS C O 1
ATOM 6077 N N . LEU C 1 128 ? 91.922 118.629 80.578 1.00 23.07 202 LEU C N 1
ATOM 6078 C CA . LEU C 1 128 ? 91.156 117.514 80.033 1.00 23.01 202 LEU C CA 1
ATOM 6079 C C . LEU C 1 128 ? 89.854 118.040 79.401 1.00 23.47 202 LEU C C 1
ATOM 6080 O O . LEU C 1 128 ? 89.098 118.829 80.014 1.00 23.06 202 LEU C O 1
ATOM 6085 N N . GLY C 1 129 ? 89.618 117.605 78.161 1.00 23.84 203 GLY C N 1
ATOM 6086 C CA . GLY C 1 129 ? 88.421 117.956 77.415 1.00 24.00 203 GLY C CA 1
ATOM 6087 C C . GLY C 1 129 ? 88.427 119.376 76.885 1.00 24.12 203 GLY C C 1
ATOM 6088 O O . GLY C 1 129 ? 87.358 119.946 76.587 1.00 24.11 203 GLY C O 1
ATOM 6089 N N . GLN C 1 130 ? 89.621 119.957 76.785 1.00 23.67 204 GLN C N 1
ATOM 6090 C CA . GLN C 1 130 ? 89.742 121.301 76.262 1.00 23.50 204 GLN C CA 1
ATOM 6091 C C . GLN C 1 130 ? 89.838 121.153 74.749 1.00 23.25 204 GLN C C 1
ATOM 6092 O O . GLN C 1 130 ? 90.642 120.374 74.249 1.00 23.36 204 GLN C O 1
ATOM 6094 N N . THR C 1 131 ? 88.990 121.857 74.013 1.00 23.01 205 THR C N 1
ATOM 6095 C CA . THR C 1 131 ? 89.011 121.718 72.557 1.00 22.88 205 THR C CA 1
ATOM 6096 C C . THR C 1 131 ? 88.862 123.006 71.803 1.00 22.33 205 THR C C 1
ATOM 6097 O O . THR C 1 131 ? 89.110 123.054 70.629 1.00 22.85 205 THR C O 1
ATOM 6101 N N . SER C 1 132 ? 88.484 124.067 72.472 1.00 21.71 206 SER C N 1
ATOM 6102 C CA . SER C 1 132 ? 88.373 125.303 71.771 1.00 21.16 206 SER C CA 1
ATOM 6103 C C . SER C 1 132 ? 89.542 126.139 72.143 1.00 20.93 206 SER C C 1
ATOM 6104 O O . SER C 1 132 ? 90.130 125.935 73.180 1.00 20.95 206 SER C O 1
ATOM 6107 N N . GLU C 1 133 ? 89.861 127.099 71.286 1.00 21.14 207 GLU C N 1
ATOM 6108 C CA . GLU C 1 133 ? 90.871 128.102 71.579 1.00 21.14 207 GLU C CA 1
ATOM 6109 C C . GLU C 1 133 ? 90.531 128.781 72.897 1.00 21.24 207 GLU C C 1
ATOM 6110 O O . GLU C 1 133 ? 91.392 129.113 73.704 1.00 21.29 207 GLU C O 1
ATOM 6116 N N . GLU C 1 134 ? 89.252 129.018 73.098 1.00 21.57 208 GLU C N 1
ATOM 6117 C CA . GLU C 1 134 ? 88.838 129.681 74.299 1.00 21.91 208 GLU C CA 1
ATOM 6118 C C . GLU C 1 134 ? 89.294 128.916 75.558 1.00 21.83 208 GLU C C 1
ATOM 6119 O O . GLU C 1 134 ? 89.971 129.502 76.393 1.00 22.28 208 GLU C O 1
ATOM 6125 N N . GLU C 1 135 ? 88.967 127.629 75.686 1.00 21.34 209 GLU C N 1
ATOM 6126 C CA . GLU C 1 135 ? 89.396 126.853 76.847 1.00 21.28 209 GLU C CA 1
ATOM 6127 C C . GLU C 1 135 ? 90.916 126.730 76.813 1.00 21.42 209 GLU C C 1
ATOM 6128 O O . GLU C 1 135 ? 91.611 126.814 77.821 1.00 21.59 209 GLU C O 1
ATOM 6134 N N . LEU C 1 136 ? 91.437 126.548 75.621 1.00 21.35 210 LEU C N 1
ATOM 6135 C CA . LEU C 1 136 ? 92.850 126.446 75.443 1.00 21.60 210 LEU C CA 1
ATOM 6136 C C . LEU C 1 136 ? 93.679 127.656 75.980 1.00 22.18 210 LEU C C 1
ATOM 6137 O O . LEU C 1 136 ? 94.780 127.450 76.462 1.00 23.24 210 LEU C O 1
ATOM 6142 N N . PHE C 1 137 ? 93.206 128.900 75.889 1.00 22.49 211 PHE C N 1
ATOM 6143 C CA . PHE C 1 137 ? 93.992 130.018 76.415 1.00 22.76 211 PHE C CA 1
ATOM 6144 C C . PHE C 1 137 ? 93.438 130.538 77.720 1.00 23.38 211 PHE C C 1
ATOM 6145 O O . PHE C 1 137 ? 94.050 131.360 78.371 1.00 23.57 211 PHE C O 1
ATOM 6153 N N . SER C 1 138 ? 92.264 130.079 78.107 1.00 24.52 212 SER C N 1
ATOM 6154 C CA . SER C 1 138 ? 91.658 130.539 79.345 1.00 25.41 212 SER C CA 1
ATOM 6155 C C . SER C 1 138 ? 91.943 129.552 80.446 1.00 25.63 212 SER C C 1
ATOM 6156 O O . SER C 1 138 ? 91.044 128.845 80.867 1.00 26.25 212 SER C O 1
ATOM 6159 N N . THR C 1 139 ? 93.201 129.442 80.854 1.00 25.82 213 THR C N 1
ATOM 6160 C CA . THR C 1 139 ? 93.569 128.602 81.992 1.00 26.40 213 THR C CA 1
ATOM 6161 C C . THR C 1 139 ? 94.236 129.573 82.945 1.00 26.28 213 THR C C 1
ATOM 6162 O O . THR C 1 139 ? 94.923 130.478 82.492 1.00 26.39 213 THR C O 1
ATOM 6166 N N . ASN C 1 140 ? 94.036 129.395 84.251 1.00 26.32 214 ASN C N 1
ATOM 6167 C CA . ASN C 1 140 ? 94.556 130.360 85.227 1.00 26.65 214 ASN C CA 1
ATOM 6168 C C . ASN C 1 140 ? 95.617 129.916 86.246 1.00 26.58 214 ASN C C 1
ATOM 6169 O O . ASN C 1 140 ? 96.703 130.522 86.318 1.00 27.17 214 ASN C O 1
ATOM 6174 N N . GLU C 1 141 ? 95.307 128.908 87.062 1.00 25.74 215 GLU C N 1
ATOM 6175 C CA . GLU C 1 141 ? 96.309 128.378 87.974 1.00 24.91 215 GLU C CA 1
ATOM 6176 C C . GLU C 1 141 ? 97.268 127.577 87.085 1.00 24.25 215 GLU C C 1
ATOM 6177 O O . GLU C 1 141 ? 96.981 127.354 85.905 1.00 23.88 215 GLU C O 1
ATOM 6179 N N . GLU C 1 142 ? 98.415 127.184 87.633 1.00 23.75 216 GLU C N 1
ATOM 6180 C CA . GLU C 1 142 ? 99.383 126.368 86.914 1.00 23.11 216 GLU C CA 1
ATOM 6181 C C . GLU C 1 142 ? 99.479 125.113 87.737 1.00 22.48 216 GLU C C 1
ATOM 6182 O O . GLU C 1 142 ? 99.859 125.204 88.889 1.00 23.09 216 GLU C O 1
ATOM 6188 N N . SER C 1 143 ? 99.133 123.947 87.196 1.00 21.90 217 SER C N 1
ATOM 6189 C CA . SER C 1 143 ? 99.233 122.714 88.001 1.00 21.77 217 SER C CA 1
ATOM 6190 C C . SER C 1 143 ? 100.683 122.402 88.421 1.00 21.54 217 SER C C 1
ATOM 6191 O O . SER C 1 143 ? 101.610 122.775 87.719 1.00 21.92 217 SER C O 1
ATOM 6194 N N . PRO C 1 144 ? 100.899 121.772 89.575 1.00 21.28 218 PRO C N 1
ATOM 6195 C CA . PRO C 1 144 ? 102.263 121.387 89.973 1.00 20.82 218 PRO C CA 1
ATOM 6196 C C . PRO C 1 144 ? 103.077 120.801 88.808 1.00 20.35 218 PRO C C 1
ATOM 6197 O O . PRO C 1 144 ? 104.180 121.279 88.578 1.00 20.40 218 PRO C O 1
ATOM 6201 N N . ALA C 1 145 ? 102.546 119.822 88.078 1.00 19.80 219 ALA C N 1
ATOM 6202 C CA . ALA C 1 145 ? 103.264 119.222 86.959 1.00 19.44 219 ALA C CA 1
ATOM 6203 C C . ALA C 1 145 ? 103.700 120.282 85.930 1.00 19.87 219 ALA C C 1
ATOM 6204 O O . ALA C 1 145 ? 104.828 120.256 85.409 1.00 20.14 219 ALA C O 1
ATOM 6206 N N . PHE C 1 146 ? 102.794 121.208 85.634 1.00 19.74 220 PHE C N 1
ATOM 6207 C CA . PHE C 1 146 ? 103.073 122.284 84.718 1.00 19.54 220 PHE C CA 1
ATOM 6208 C C . PHE C 1 146 ? 104.189 123.164 85.286 1.00 19.60 220 PHE C C 1
ATOM 6209 O O . PHE C 1 146 ? 105.091 123.575 84.566 1.00 19.82 220 PHE C O 1
ATOM 6217 N N . VAL C 1 147 ? 104.149 123.434 86.584 1.00 19.66 221 VAL C N 1
ATOM 6218 C CA . VAL C 1 147 ? 105.205 124.229 87.205 1.00 19.75 221 VAL C CA 1
ATOM 6219 C C . VAL C 1 147 ? 106.534 123.502 87.089 1.00 20.72 221 VAL C C 1
ATOM 6220 O O . VAL C 1 147 ? 107.549 124.141 86.803 1.00 21.21 221 VAL C O 1
ATOM 6224 N N . GLU C 1 148 ? 106.507 122.179 87.304 1.00 21.29 222 GLU C N 1
ATOM 6225 C CA . GLU C 1 148 ? 107.684 121.304 87.212 1.00 21.60 222 GLU C CA 1
ATOM 6226 C C . GLU C 1 148 ? 108.257 121.305 85.776 1.00 21.80 222 GLU C C 1
ATOM 6227 O O . GLU C 1 148 ? 109.449 121.536 85.569 1.00 22.02 222 GLU C O 1
ATOM 6233 N N . PHE C 1 149 ? 107.407 121.078 84.789 1.00 21.82 223 PHE C N 1
ATOM 6234 C CA . PHE C 1 149 ? 107.851 121.062 83.404 1.00 22.42 223 PHE C CA 1
ATOM 6235 C C . PHE C 1 149 ? 108.388 122.443 82.989 1.00 23.10 223 PHE C C 1
ATOM 6236 O O . PHE C 1 149 ? 109.421 122.530 82.326 1.00 23.73 223 PHE C O 1
ATOM 6244 N N . LEU C 1 150 ? 107.685 123.517 83.361 1.00 23.08 224 LEU C N 1
ATOM 6245 C CA . LEU C 1 150 ? 108.150 124.869 83.067 1.00 22.85 224 LEU C CA 1
ATOM 6246 C C . LEU C 1 150 ? 109.506 125.099 83.727 1.00 23.55 224 LEU C C 1
ATOM 6247 O O . LEU C 1 150 ? 110.406 125.657 83.133 1.00 23.73 224 LEU C O 1
ATOM 6252 N N . GLU C 1 151 ? 109.670 124.653 84.964 1.00 24.57 225 GLU C N 1
ATOM 6253 C CA . GLU C 1 151 ? 110.948 124.863 85.648 1.00 25.63 225 GLU C CA 1
ATOM 6254 C C . GLU C 1 151 ? 112.040 124.023 85.006 1.00 25.68 225 GLU C C 1
ATOM 6255 O O . GLU C 1 151 ? 113.216 124.149 85.332 1.00 25.64 225 GLU C O 1
ATOM 6261 N N . PHE C 1 152 ? 111.615 123.187 84.067 1.00 26.14 226 PHE C N 1
ATOM 6262 C CA . PHE C 1 152 ? 112.474 122.253 83.361 1.00 25.98 226 PHE C CA 1
ATOM 6263 C C . PHE C 1 152 ? 112.757 122.794 81.981 1.00 26.39 226 PHE C C 1
ATOM 6264 O O . PHE C 1 152 ? 113.770 122.472 81.373 1.00 27.19 226 PHE C O 1
ATOM 6272 N N . LEU C 1 153 ? 111.828 123.597 81.481 1.00 26.01 227 LEU C N 1
ATOM 6273 C CA . LEU C 1 153 ? 111.928 124.148 80.148 1.00 26.13 227 LEU C CA 1
ATOM 6274 C C . LEU C 1 153 ? 113.020 125.203 80.057 1.00 26.51 227 LEU C C 1
ATOM 6275 O O . LEU C 1 153 ? 113.806 125.199 79.119 1.00 27.93 227 LEU C O 1
ATOM 6280 N N . GLY C 1 154 ? 113.066 126.105 81.029 1.00 25.94 228 GLY C N 1
ATOM 6281 C CA . GLY C 1 154 ? 114.020 127.194 81.019 1.00 24.66 228 GLY C CA 1
ATOM 6282 C C . GLY C 1 154 ? 113.940 127.861 82.361 1.00 24.13 228 GLY C C 1
ATOM 6283 O O . GLY C 1 154 ? 113.167 127.463 83.235 1.00 24.09 228 GLY C O 1
ATOM 6284 N N . GLN C 1 155 ? 114.751 128.884 82.527 1.00 23.71 229 GLN C N 1
ATOM 6285 C CA . GLN C 1 155 ? 114.772 129.657 83.750 1.00 23.11 229 GLN C CA 1
ATOM 6286 C C . GLN C 1 155 ? 113.608 130.655 83.826 1.00 22.72 229 GLN C C 1
ATOM 6287 O O . GLN C 1 155 ? 113.214 131.274 82.813 1.00 22.24 229 GLN C O 1
ATOM 6293 N N . LYS C 1 156 ? 113.040 130.779 85.026 1.00 22.16 230 LYS C N 1
ATOM 6294 C CA . LYS C 1 156 ? 111.938 131.697 85.273 1.00 21.86 230 LYS C CA 1
ATOM 6295 C C . LYS C 1 156 ? 112.552 133.062 85.410 1.00 21.62 230 LYS C C 1
ATOM 6296 O O . LYS C 1 156 ? 113.479 133.268 86.164 1.00 21.44 230 LYS C O 1
ATOM 6302 N N . VAL C 1 157 ? 112.011 134.014 84.682 1.00 21.83 231 VAL C N 1
ATOM 6303 C CA . VAL C 1 157 ? 112.653 135.300 84.587 1.00 21.59 231 VAL C CA 1
ATOM 6304 C C . VAL C 1 157 ? 111.658 136.436 84.682 1.00 21.00 231 VAL C C 1
ATOM 6305 O O . VAL C 1 157 ? 110.569 136.328 84.162 1.00 20.73 231 VAL C O 1
ATOM 6309 N N . LYS C 1 158 ? 112.020 137.509 85.378 1.00 21.09 232 LYS C N 1
ATOM 6310 C CA . LYS C 1 158 ? 111.157 138.696 85.476 1.00 21.32 232 LYS C CA 1
ATOM 6311 C C . LYS C 1 158 ? 111.326 139.545 84.230 1.00 21.44 232 LYS C C 1
ATOM 6312 O O . LYS C 1 158 ? 112.421 139.635 83.687 1.00 22.03 232 LYS C O 1
ATOM 6318 N N . LEU C 1 159 ? 110.238 140.140 83.756 1.00 20.97 233 LEU C N 1
ATOM 6319 C CA . LEU C 1 159 ? 110.289 140.934 82.545 1.00 20.49 233 LEU C CA 1
ATOM 6320 C C . LEU C 1 159 ? 110.798 142.371 82.745 1.00 21.30 233 LEU C C 1
ATOM 6321 O O . LEU C 1 159 ? 111.423 142.931 81.852 1.00 21.46 233 LEU C O 1
ATOM 6326 N N . GLN C 1 160 ? 110.585 142.945 83.932 1.00 22.58 234 GLN C N 1
ATOM 6327 C CA . GLN C 1 160 ? 110.881 144.359 84.150 1.00 22.93 234 GLN C CA 1
ATOM 6328 C C . GLN C 1 160 ? 112.151 144.889 83.529 1.00 23.64 234 GLN C C 1
ATOM 6329 O O . GLN C 1 160 ? 112.062 145.579 82.513 1.00 25.12 234 GLN C O 1
ATOM 6335 N N . ASP C 1 161 ? 113.335 144.646 84.053 1.00 23.52 235 ASP C N 1
ATOM 6336 C CA . ASP C 1 161 ? 114.426 145.253 83.259 1.00 23.45 235 ASP C CA 1
ATOM 6337 C C . ASP C 1 161 ? 115.226 144.241 82.445 1.00 23.02 235 ASP C C 1
ATOM 6338 O O . ASP C 1 161 ? 116.445 144.340 82.301 1.00 22.90 235 ASP C O 1
ATOM 6343 N N . PHE C 1 162 ? 114.492 143.296 81.874 1.00 22.38 236 PHE C N 1
ATOM 6344 C CA . PHE C 1 162 ? 115.113 142.174 81.236 1.00 22.74 236 PHE C CA 1
ATOM 6345 C C . PHE C 1 162 ? 116.029 142.590 80.087 1.00 23.56 236 PHE C C 1
ATOM 6346 O O . PHE C 1 162 ? 115.663 143.359 79.200 1.00 23.71 236 PHE C O 1
ATOM 6354 N N . LYS C 1 163 ? 117.254 142.090 80.128 1.00 24.08 237 LYS C N 1
ATOM 6355 C CA . LYS C 1 163 ? 118.219 142.506 79.143 1.00 23.56 237 LYS C CA 1
ATOM 6356 C C . LYS C 1 163 ? 118.381 141.492 78.039 1.00 23.32 237 LYS C C 1
ATOM 6357 O O . LYS C 1 163 ? 118.845 141.854 76.989 1.00 24.34 237 LYS C O 1
ATOM 6363 N N . GLY C 1 164 ? 117.987 140.238 78.244 1.00 22.70 238 GLY C N 1
ATOM 6364 C CA . GLY C 1 164 ? 118.108 139.234 77.196 1.00 22.43 238 GLY C CA 1
ATOM 6365 C C . GLY C 1 164 ? 117.088 139.407 76.075 1.00 22.55 238 GLY C C 1
ATOM 6366 O O . GLY C 1 164 ? 116.304 140.361 76.058 1.00 23.44 238 GLY C O 1
ATOM 6367 N N . PHE C 1 165 ? 117.081 138.488 75.125 1.00 22.21 239 PHE C N 1
ATOM 6368 C CA . PHE C 1 165 ? 116.112 138.534 74.038 1.00 22.05 239 PHE C CA 1
ATOM 6369 C C . PHE C 1 165 ? 114.716 138.494 74.625 1.00 22.15 239 PHE C C 1
ATOM 6370 O O . PHE C 1 165 ? 114.393 137.555 75.335 1.00 22.68 239 PHE C O 1
ATOM 6378 N N . ARG C 1 166 ? 113.890 139.492 74.327 1.00 22.10 240 ARG C N 1
ATOM 6379 C CA . ARG C 1 166 ? 112.552 139.574 74.933 1.00 22.31 240 ARG C CA 1
ATOM 6380 C C . ARG C 1 166 ? 111.426 138.888 74.182 1.00 22.60 240 ARG C C 1
ATOM 6381 O O . ARG C 1 166 ? 110.328 138.734 74.736 1.00 23.46 240 ARG C O 1
ATOM 6389 N N . GLY C 1 167 ? 111.674 138.484 72.940 1.00 21.95 241 GLY C N 1
ATOM 6390 C CA . GLY C 1 167 ? 110.652 137.814 72.166 1.00 21.32 241 GLY C CA 1
ATOM 6391 C C . GLY C 1 167 ? 109.325 138.531 72.022 1.00 21.51 241 GLY C C 1
ATOM 6392 O O . GLY C 1 167 ? 108.285 137.874 72.020 1.00 21.72 241 GLY C O 1
ATOM 6393 N N . GLY C 1 168 ? 109.341 139.862 71.882 1.00 21.67 242 GLY C N 1
ATOM 6394 C CA . GLY C 1 168 ? 108.111 140.621 71.724 1.00 21.50 242 GLY C CA 1
ATOM 6395 C C . GLY C 1 168 ? 107.494 141.048 73.035 1.00 22.51 242 GLY C C 1
ATOM 6396 O O . GLY C 1 168 ? 106.660 141.955 73.070 1.00 23.18 242 GLY C O 1
ATOM 6397 N N . LEU C 1 169 ? 107.894 140.400 74.127 1.00 22.56 243 LEU C N 1
ATOM 6398 C CA . LEU C 1 169 ? 107.351 140.709 75.432 1.00 22.32 243 LEU C CA 1
ATOM 6399 C C . LEU C 1 169 ? 107.834 142.053 75.985 1.00 22.31 243 LEU C C 1
ATOM 6400 O O . LEU C 1 169 ? 108.936 142.503 75.682 1.00 22.29 243 LEU C O 1
ATOM 6405 N N . ASP C 1 170 ? 106.984 142.685 76.793 1.00 22.12 244 ASP C N 1
ATOM 6406 C CA . ASP C 1 170 ? 107.194 144.048 77.291 1.00 21.93 244 ASP C CA 1
ATOM 6407 C C . ASP C 1 170 ? 108.158 144.052 78.457 1.00 22.33 244 ASP C C 1
ATOM 6408 O O . ASP C 1 170 ? 107.926 143.447 79.507 1.00 23.38 244 ASP C O 1
ATOM 6413 N N . VAL C 1 171 ? 109.226 144.802 78.299 1.00 22.52 245 VAL C N 1
ATOM 6414 C CA . VAL C 1 171 ? 110.307 144.746 79.257 1.00 22.11 245 VAL C CA 1
ATOM 6415 C C . VAL C 1 171 ? 110.533 146.122 79.868 1.00 22.31 245 VAL C C 1
ATOM 6416 O O . VAL C 1 171 ? 111.577 146.411 80.435 1.00 22.55 245 VAL C O 1
ATOM 6420 N N . THR C 1 172 ? 109.526 146.976 79.781 1.00 22.73 246 THR C N 1
ATOM 6421 C CA . THR C 1 172 ? 109.662 148.349 80.262 1.00 23.14 246 THR C CA 1
ATOM 6422 C C . THR C 1 172 ? 108.398 148.927 80.868 1.00 22.76 246 THR C C 1
ATOM 6423 O O . THR C 1 172 ? 108.489 149.699 81.806 1.00 23.00 246 THR C O 1
ATOM 6427 N N . HIS C 1 173 ? 107.219 148.547 80.373 1.00 22.64 247 HIS C N 1
ATOM 6428 C CA . HIS C 1 173 ? 105.972 149.084 80.952 1.00 22.25 247 HIS C CA 1
ATOM 6429 C C . HIS C 1 173 ? 104.967 148.101 81.662 1.00 21.97 247 HIS C C 1
ATOM 6430 O O . HIS C 1 173 ? 103.888 148.490 82.088 1.00 21.77 247 HIS C O 1
ATOM 6437 N N . GLY C 1 174 ? 105.334 146.835 81.805 1.00 21.96 248 GLY C N 1
ATOM 6438 C CA . GLY C 1 174 ? 104.507 145.881 82.544 1.00 21.96 248 GLY C CA 1
ATOM 6439 C C . GLY C 1 174 ? 103.249 145.329 81.898 1.00 21.72 248 GLY C C 1
ATOM 6440 O O . GLY C 1 174 ? 102.385 144.765 82.566 1.00 21.50 248 GLY C O 1
ATOM 6441 N N . GLN C 1 175 ? 103.196 145.387 80.577 1.00 21.76 249 GLN C N 1
ATOM 6442 C CA . GLN C 1 175 ? 101.965 145.073 79.870 1.00 21.42 249 GLN C CA 1
ATOM 6443 C C . GLN C 1 175 ? 101.803 143.661 79.363 1.00 20.92 249 GLN C C 1
ATOM 6444 O O . GLN C 1 175 ? 100.769 143.356 78.776 1.00 20.80 249 GLN C O 1
ATOM 6450 N N . THR C 1 176 ? 102.804 142.809 79.576 1.00 20.65 250 THR C N 1
ATOM 6451 C CA . THR C 1 176 ? 102.692 141.425 79.149 1.00 19.78 250 THR C CA 1
ATOM 6452 C C . THR C 1 176 ? 103.036 140.407 80.231 1.00 20.24 250 THR C C 1
ATOM 6453 O O . THR C 1 176 ? 103.596 139.346 79.956 1.00 21.16 250 THR C O 1
ATOM 6457 N N . GLY C 1 177 ? 102.648 140.697 81.459 1.00 20.04 251 GLY C N 1
ATOM 6458 C CA . GLY C 1 177 ? 102.865 139.763 82.539 1.00 20.21 251 GLY C CA 1
ATOM 6459 C C . GLY C 1 177 ? 104.046 140.231 83.328 1.00 20.45 251 GLY C C 1
ATOM 6460 O O . GLY C 1 177 ? 104.643 141.240 82.957 1.00 20.85 251 GLY C O 1
ATOM 6461 N N . THR C 1 178 ? 104.388 139.542 84.413 1.00 20.49 252 THR C N 1
ATOM 6462 C CA . THR C 1 178 ? 105.533 140.021 85.175 1.00 20.98 252 THR C CA 1
ATOM 6463 C C . THR C 1 178 ? 106.656 139.045 85.075 1.00 21.71 252 THR C C 1
ATOM 6464 O O . THR C 1 178 ? 107.788 139.411 85.415 1.00 22.23 252 THR C O 1
ATOM 6468 N N . GLU C 1 179 ? 106.341 137.814 84.635 1.00 21.94 253 GLU C N 1
ATOM 6469 C CA . GLU C 1 179 ? 107.353 136.767 84.420 1.00 22.01 253 GLU C CA 1
ATOM 6470 C C . GLU C 1 179 ? 107.125 136.034 83.131 1.00 22.03 253 GLU C C 1
ATOM 6471 O O . GLU C 1 179 ? 106.052 136.066 82.577 1.00 23.00 253 GLU C O 1
ATOM 6477 N N . SER C 1 180 ? 108.164 135.372 82.655 1.00 22.16 254 SER C N 1
ATOM 6478 C CA . SER C 1 180 ? 108.102 134.514 81.503 1.00 21.56 254 SER C CA 1
ATOM 6479 C C . SER C 1 180 ? 109.175 133.477 81.739 1.00 21.74 254 SER C C 1
ATOM 6480 O O . SER C 1 180 ? 109.924 133.562 82.707 1.00 22.44 254 SER C O 1
ATOM 6483 N N . VAL C 1 181 ? 109.266 132.495 80.859 1.00 21.73 255 VAL C N 1
ATOM 6484 C CA . VAL C 1 181 ? 110.285 131.454 80.970 1.00 21.06 255 VAL C CA 1
ATOM 6485 C C . VAL C 1 181 ? 111.275 131.689 79.811 1.00 21.04 255 VAL C C 1
ATOM 6486 O O . VAL C 1 181 ? 110.861 131.937 78.679 1.00 20.73 255 VAL C O 1
ATOM 6490 N N . TYR C 1 182 ? 112.570 131.606 80.116 1.00 20.58 256 TYR C N 1
ATOM 6491 C CA . TYR C 1 182 ? 113.603 131.895 79.149 1.00 20.42 256 TYR C CA 1
ATOM 6492 C C . TYR C 1 182 ? 114.865 131.128 79.421 1.00 21.01 256 TYR C C 1
ATOM 6493 O O . TYR C 1 182 ? 115.213 130.829 80.566 1.00 20.12 256 TYR C O 1
ATOM 6502 N N . CYS C 1 183 ? 115.578 130.820 78.355 1.00 21.87 257 CYS C N 1
ATOM 6503 C CA . CYS C 1 183 ? 116.835 130.154 78.551 1.00 23.50 257 CYS C CA 1
ATOM 6504 C C . CYS C 1 183 ? 117.726 130.353 77.365 1.00 24.07 257 CYS C C 1
ATOM 6505 O O . CYS C 1 183 ? 117.281 130.812 76.301 1.00 25.03 257 CYS C O 1
ATOM 6508 N N . ASN C 1 184 ? 118.980 129.967 77.572 1.00 24.10 258 ASN C N 1
ATOM 6509 C CA . ASN C 1 184 ? 120.051 130.087 76.612 1.00 24.27 258 ASN C CA 1
ATOM 6510 C C . ASN C 1 184 ? 120.312 128.699 76.083 1.00 24.12 258 ASN C C 1
ATOM 6511 O O . ASN C 1 184 ? 120.388 127.753 76.856 1.00 24.15 258 ASN C O 1
ATOM 6516 N N . PHE C 1 185 ? 120.438 128.520 74.783 1.00 24.26 259 PHE C N 1
ATOM 6517 C CA . PHE C 1 185 ? 120.591 127.142 74.363 1.00 24.34 259 PHE C CA 1
ATOM 6518 C C . PHE C 1 185 ? 121.987 126.827 73.911 1.00 25.41 259 PHE C C 1
ATOM 6519 O O . PHE C 1 185 ? 122.830 126.374 74.733 1.00 26.46 259 PHE C O 1
ATOM 6527 N N . ARG C 1 186 ? 122.290 127.004 72.637 1.00 24.98 260 ARG C N 1
ATOM 6528 C CA . ARG C 1 186 ? 123.684 126.756 72.322 1.00 24.52 260 ARG C CA 1
ATOM 6529 C C . ARG C 1 186 ? 124.239 128.166 72.368 1.00 24.98 260 ARG C C 1
ATOM 6530 O O . ARG C 1 186 ? 124.680 128.614 73.449 1.00 25.85 260 ARG C O 1
ATOM 6538 N N . ASN C 1 187 ? 124.210 128.914 71.291 1.00 24.57 261 ASN C N 1
ATOM 6539 C CA . ASN C 1 187 ? 124.453 130.318 71.552 1.00 24.45 261 ASN C CA 1
ATOM 6540 C C . ASN C 1 187 ? 123.227 131.038 71.096 1.00 24.16 261 ASN C C 1
ATOM 6541 O O . ASN C 1 187 ? 123.257 132.077 70.451 1.00 24.70 261 ASN C O 1
ATOM 6546 N N . LYS C 1 188 ? 122.110 130.433 71.452 1.00 23.66 262 LYS C N 1
ATOM 6547 C CA . LYS C 1 188 ? 120.842 130.965 71.053 1.00 23.41 262 LYS C CA 1
ATOM 6548 C C . LYS C 1 188 ? 120.071 131.467 72.275 1.00 23.13 262 LYS C C 1
ATOM 6549 O O . LYS C 1 188 ? 120.381 131.085 73.409 1.00 23.87 262 LYS C O 1
ATOM 6555 N N . GLU C 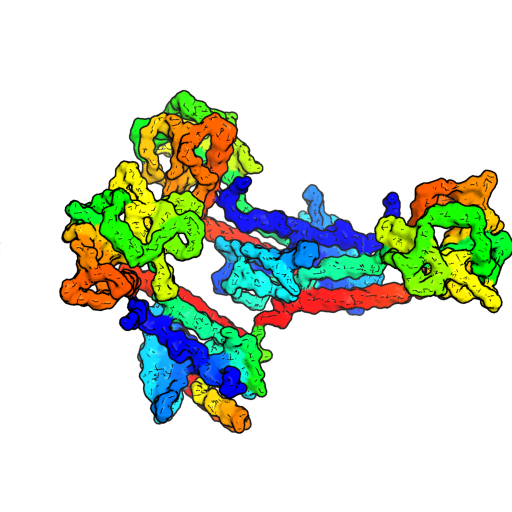1 189 ? 119.114 132.355 72.056 1.00 22.37 263 GLU C N 1
ATOM 6556 C CA . GLU C 1 189 ? 118.265 132.843 73.134 1.00 22.38 263 GLU C CA 1
ATOM 6557 C C . GLU C 1 189 ? 116.847 132.352 72.848 1.00 22.09 263 GLU C C 1
ATOM 6558 O O . GLU C 1 189 ? 116.377 132.416 71.717 1.00 21.78 263 GLU C O 1
ATOM 6564 N N . ILE C 1 190 ? 116.177 131.840 73.865 1.00 21.96 264 ILE C N 1
ATOM 6565 C CA . ILE C 1 190 ? 114.826 131.341 73.675 1.00 22.26 264 ILE C CA 1
ATOM 6566 C C . ILE C 1 190 ? 113.863 131.983 74.666 1.00 22.52 264 ILE C C 1
ATOM 6567 O O . ILE C 1 190 ? 114.009 131.780 75.862 1.00 23.51 264 ILE C O 1
ATOM 6572 N N . MET C 1 191 ? 112.902 132.765 74.199 1.00 22.20 265 MET C N 1
ATOM 6573 C CA . MET C 1 191 ? 111.883 133.298 75.103 1.00 22.06 265 MET C CA 1
ATOM 6574 C C . MET C 1 191 ? 110.598 132.493 74.872 1.00 22.07 265 MET C C 1
ATOM 6575 O O . MET C 1 191 ? 110.182 132.240 73.722 1.00 21.38 265 MET C O 1
ATOM 6580 N N . PHE C 1 192 ? 109.964 132.098 75.962 1.00 21.78 266 PHE C N 1
ATOM 6581 C CA . PHE C 1 192 ? 108.745 131.324 75.855 1.00 22.10 266 PHE C CA 1
ATOM 6582 C C . PHE C 1 192 ? 107.588 132.223 76.212 1.00 22.31 266 PHE C C 1
ATOM 6583 O O . PHE C 1 192 ? 107.754 133.077 77.076 1.00 22.82 266 PHE C O 1
ATOM 6591 N N . HIS C 1 193 ? 106.456 132.094 75.497 1.00 22.21 267 HIS C N 1
ATOM 6592 C CA . HIS C 1 193 ? 105.233 132.813 75.841 1.00 21.78 267 HIS C CA 1
ATOM 6593 C C . HIS C 1 193 ? 104.395 131.785 76.557 1.00 22.35 267 HIS C C 1
ATOM 6594 O O . HIS C 1 193 ? 103.803 130.909 75.935 1.00 23.47 267 HIS C O 1
ATOM 6601 N N . VAL C 1 194 ? 104.402 131.849 77.877 1.00 22.12 268 VAL C N 1
ATOM 6602 C CA . VAL C 1 194 ? 103.713 130.864 78.653 1.00 22.24 268 VAL C CA 1
ATOM 6603 C C . VAL C 1 194 ? 102.317 131.406 78.849 1.00 22.57 268 VAL C C 1
ATOM 6604 O O . VAL C 1 194 ? 102.161 132.514 79.328 1.00 22.49 268 VAL C O 1
ATOM 6608 N N . SER C 1 195 ? 101.302 130.636 78.467 1.00 23.21 269 SER C N 1
ATOM 6609 C CA . SER C 1 195 ? 99.927 131.156 78.512 1.00 24.09 269 SER C CA 1
ATOM 6610 C C . SER C 1 195 ? 99.460 131.664 79.896 1.00 24.16 269 SER C C 1
ATOM 6611 O O . SER C 1 195 ? 98.862 132.761 80.027 1.00 24.32 269 SER C O 1
ATOM 6614 N N . THR C 1 196 ? 99.754 130.886 80.926 1.00 23.15 270 THR C N 1
ATOM 6615 C CA . THR C 1 196 ? 99.334 131.264 82.268 1.00 22.63 270 THR C CA 1
ATOM 6616 C C . THR C 1 196 ? 100.096 132.476 82.786 1.00 22.31 270 THR C C 1
ATOM 6617 O O . THR C 1 196 ? 99.693 133.104 83.762 1.00 22.65 270 THR C O 1
ATOM 6621 N N . LYS C 1 197 ? 101.215 132.769 82.145 1.00 21.92 271 LYS C N 1
ATOM 6622 C CA . LYS C 1 197 ? 102.065 133.842 82.567 1.00 21.22 271 LYS C CA 1
ATOM 6623 C C . LYS C 1 197 ? 101.653 135.147 81.961 1.00 21.64 271 LYS C C 1
ATOM 6624 O O . LYS C 1 197 ? 101.883 136.189 82.573 1.00 22.28 271 LYS C O 1
ATOM 6630 N N . LEU C 1 198 ? 101.001 135.109 80.797 1.00 21.67 272 LEU C N 1
ATOM 6631 C CA . LEU C 1 198 ? 100.534 136.331 80.148 1.00 21.21 272 LEU C CA 1
ATOM 6632 C C . LEU C 1 198 ? 99.146 136.774 80.689 1.00 21.70 272 LEU C C 1
ATOM 6633 O O . LEU C 1 198 ? 98.357 135.948 81.203 1.00 21.71 272 LEU C O 1
ATOM 6638 N N . PRO C 1 199 ? 98.826 138.062 80.579 1.00 21.84 273 PRO C N 1
ATOM 6639 C CA . PRO C 1 199 ? 97.619 138.612 81.222 1.00 21.85 273 PRO C CA 1
ATOM 6640 C C . PRO C 1 199 ? 96.321 137.881 80.903 1.00 21.98 273 PRO C C 1
ATOM 6641 O O . PRO C 1 199 ? 96.102 137.517 79.717 1.00 22.30 273 PRO C O 1
ATOM 6645 N N . TYR C 1 200 ? 95.499 137.682 81.948 1.00 21.08 274 TYR C N 1
ATOM 6646 C CA . TYR C 1 200 ? 94.175 137.086 81.840 1.00 20.13 274 TYR C CA 1
ATOM 6647 C C . TYR C 1 200 ? 93.236 138.255 81.676 1.00 20.13 274 TYR C C 1
ATOM 6648 O O . TYR C 1 200 ? 93.383 139.246 82.355 1.00 20.56 274 TYR C O 1
ATOM 6657 N N . THR C 1 201 ? 92.288 138.168 80.755 1.00 20.69 275 THR C N 1
ATOM 6658 C CA . THR C 1 201 ? 91.324 139.251 80.569 1.00 21.46 275 THR C CA 1
ATOM 6659 C C . THR C 1 201 ? 89.942 138.747 80.893 1.00 21.80 275 THR C C 1
ATOM 6660 O O . THR C 1 201 ? 89.604 137.615 80.585 1.00 21.91 275 THR C O 1
ATOM 6664 N N . GLU C 1 202 ? 89.142 139.581 81.529 1.00 22.52 276 GLU C N 1
ATOM 6665 C CA . GLU C 1 202 ? 87.783 139.180 81.832 1.00 23.32 276 GLU C CA 1
ATOM 6666 C C . GLU C 1 202 ? 86.786 139.721 80.792 1.00 23.19 276 GLU C C 1
ATOM 6667 O O . GLU C 1 202 ? 86.792 140.929 80.462 1.00 22.79 276 GLU C O 1
ATOM 6673 N N . GLY C 1 203 ? 85.923 138.819 80.311 1.00 22.91 277 GLY C N 1
ATOM 6674 C CA . GLY C 1 203 ? 84.917 139.132 79.303 1.00 22.64 277 GLY C CA 1
ATOM 6675 C C . GLY C 1 203 ? 85.394 138.583 77.969 1.00 22.41 277 GLY C C 1
ATOM 6676 O O . GLY C 1 203 ? 84.608 138.060 77.152 1.00 22.37 277 GLY C O 1
ATOM 6677 N N . ASP C 1 204 ? 86.711 138.693 77.782 1.00 21.71 278 ASP C N 1
ATOM 6678 C CA . ASP C 1 204 ? 87.405 138.239 76.599 1.00 21.06 278 ASP C CA 1
ATOM 6679 C C . ASP C 1 204 ? 87.723 136.746 76.697 1.00 20.28 278 ASP C C 1
ATOM 6680 O O . ASP C 1 204 ? 88.713 136.331 77.267 1.00 19.87 278 ASP C O 1
ATOM 6685 N N . ALA C 1 205 ? 86.834 135.949 76.136 1.00 19.85 279 ALA C N 1
ATOM 6686 C CA . ALA C 1 205 ? 86.970 134.523 76.094 1.00 19.63 279 ALA C CA 1
ATOM 6687 C C . ALA C 1 205 ? 88.107 134.175 75.163 1.00 19.96 279 ALA C C 1
ATOM 6688 O O . ALA C 1 205 ? 88.815 133.181 75.381 1.00 20.28 279 ALA C O 1
ATOM 6690 N N . GLN C 1 206 ? 88.269 135.011 74.139 1.00 20.17 280 GLN C N 1
ATOM 6691 C CA . GLN C 1 206 ? 89.270 134.870 73.103 1.00 20.02 280 GLN C CA 1
ATOM 6692 C C . GLN C 1 206 ? 90.660 135.109 73.644 1.00 20.12 280 GLN C C 1
ATOM 6693 O O . GLN C 1 206 ? 91.630 134.625 73.054 1.00 21.53 280 GLN C O 1
ATOM 6699 N N . GLN C 1 207 ? 90.784 135.864 74.731 1.00 19.43 281 GLN C N 1
ATOM 6700 C CA . GLN C 1 207 ? 92.095 136.087 75.369 1.00 19.53 281 GLN C CA 1
ATOM 6701 C C . GLN C 1 207 ? 93.165 136.714 74.481 1.00 19.39 281 GLN C C 1
ATOM 6702 O O . GLN C 1 207 ? 94.257 136.193 74.387 1.00 18.79 281 GLN C O 1
ATOM 6708 N N . LEU C 1 208 ? 92.852 137.851 73.861 1.00 20.39 282 LEU C N 1
ATOM 6709 C CA . LEU C 1 208 ? 93.782 138.531 72.948 1.00 21.19 282 LEU C CA 1
ATOM 6710 C C . LEU C 1 208 ? 95.162 138.757 73.539 1.00 21.46 282 LEU C C 1
ATOM 6711 O O . LEU C 1 208 ? 96.134 138.399 72.935 1.00 22.28 282 LEU C O 1
ATOM 6716 N N . GLN C 1 209 ? 95.249 139.290 74.741 1.00 22.09 283 GLN C N 1
ATOM 6717 C CA . GLN C 1 209 ? 96.530 139.482 75.415 1.00 22.27 283 GLN C CA 1
ATOM 6718 C C . GLN C 1 209 ? 97.413 138.248 75.441 1.00 22.09 283 GLN C C 1
ATOM 6719 O O . GLN C 1 209 ? 98.632 138.377 75.580 1.00 23.03 283 GLN C O 1
ATOM 6725 N N . ARG C 1 210 ? 96.826 137.055 75.334 1.00 21.71 284 ARG C N 1
ATOM 6726 C CA . ARG C 1 210 ? 97.621 135.822 75.278 1.00 20.88 284 ARG C CA 1
ATOM 6727 C C . ARG C 1 210 ? 97.737 135.384 73.850 1.00 21.20 284 ARG C C 1
ATOM 6728 O O . ARG C 1 210 ? 98.835 135.185 73.353 1.00 21.63 284 ARG C O 1
ATOM 6736 N N . LYS C 1 211 ? 96.606 135.281 73.168 1.00 21.41 285 LYS C N 1
ATOM 6737 C CA . LYS C 1 211 ? 96.611 134.838 71.785 1.00 22.55 285 LYS C CA 1
ATOM 6738 C C . LYS C 1 211 ? 97.546 135.652 70.942 1.00 22.73 285 LYS C C 1
ATOM 6739 O O . LYS C 1 211 ? 98.115 135.168 69.988 1.00 23.45 285 LYS C O 1
ATOM 6745 N N . ARG C 1 212 ? 97.658 136.914 71.282 1.00 23.01 286 ARG C N 1
ATOM 6746 C CA . ARG C 1 212 ? 98.441 137.860 70.518 1.00 23.08 286 ARG C CA 1
ATOM 6747 C C . ARG C 1 212 ? 99.904 137.484 70.486 1.00 23.02 286 ARG C C 1
ATOM 6748 O O . ARG C 1 212 ? 100.571 137.785 69.512 1.00 23.37 286 ARG C O 1
ATOM 6756 N N . HIS C 1 213 ? 100.400 136.815 71.527 1.00 22.67 287 HIS C N 1
ATOM 6757 C CA . HIS C 1 213 ? 101.777 136.371 71.510 1.00 22.12 287 HIS C CA 1
ATOM 6758 C C . HIS C 1 213 ? 101.897 134.928 71.009 1.00 22.59 287 HIS C C 1
ATOM 6759 O O . HIS C 1 213 ? 102.692 134.630 70.130 1.00 23.59 287 HIS C O 1
ATOM 6766 N N . ILE C 1 214 ? 101.103 134.021 71.531 1.00 22.14 288 ILE C N 1
ATOM 6767 C CA . ILE C 1 214 ? 101.220 132.662 71.076 1.00 21.88 288 ILE C CA 1
ATOM 6768 C C . ILE C 1 214 ? 100.854 132.534 69.593 1.00 22.38 288 ILE C C 1
ATOM 6769 O O . ILE C 1 214 ? 101.574 131.914 68.812 1.00 22.83 288 ILE C O 1
ATOM 6774 N N . GLY C 1 215 ? 99.754 133.151 69.201 1.00 22.72 289 GLY C N 1
ATOM 6775 C CA . GLY C 1 215 ? 99.273 133.067 67.836 1.00 23.67 289 GLY C CA 1
ATOM 6776 C C . GLY C 1 215 ? 100.289 133.600 66.849 1.00 24.50 289 GLY C C 1
ATOM 6777 O O . GLY C 1 215 ? 100.167 133.388 65.627 1.00 24.64 289 GLY C O 1
ATOM 6778 N N . ASN C 1 216 ? 101.307 134.284 67.377 1.00 24.83 290 ASN C N 1
ATOM 6779 C CA . ASN C 1 216 ? 102.362 134.855 66.536 1.00 24.92 290 ASN C CA 1
ATOM 6780 C C . ASN C 1 216 ? 103.622 134.040 66.459 1.00 24.54 290 ASN C C 1
ATOM 6781 O O . ASN C 1 216 ? 104.524 134.404 65.713 1.00 24.83 290 ASN C O 1
ATOM 6786 N N . ASP C 1 217 ? 103.691 132.954 67.225 1.00 23.86 291 ASP C N 1
ATOM 6787 C CA . ASP C 1 217 ? 104.817 132.041 67.110 1.00 24.05 291 ASP C CA 1
ATOM 6788 C C . ASP C 1 217 ? 104.577 131.012 65.967 1.00 24.25 291 ASP C C 1
ATOM 6789 O O . ASP C 1 217 ? 103.454 130.850 65.464 1.00 24.34 291 ASP C O 1
ATOM 6794 N N . ILE C 1 218 ? 105.643 130.346 65.540 1.00 23.85 292 ILE C N 1
ATOM 6795 C CA . ILE C 1 218 ? 105.572 129.386 64.457 1.00 22.77 292 ILE C CA 1
ATOM 6796 C C . ILE C 1 218 ? 105.480 128.021 65.069 1.00 22.80 292 ILE C C 1
ATOM 6797 O O . ILE C 1 218 ? 104.928 127.123 64.444 1.00 23.90 292 ILE C O 1
ATOM 6802 N N . VAL C 1 219 ? 106.004 127.863 66.287 1.00 22.26 293 VAL C N 1
ATOM 6803 C CA . VAL C 1 219 ? 105.989 126.587 67.011 1.00 21.96 293 VAL C CA 1
ATOM 6804 C C . VAL C 1 219 ? 105.551 126.774 68.461 1.00 22.37 293 VAL C C 1
ATOM 6805 O O . VAL C 1 219 ? 106.011 127.707 69.146 1.00 22.71 293 VAL C O 1
ATOM 6809 N N . ALA C 1 220 ? 104.676 125.905 68.961 1.00 22.26 294 ALA C N 1
ATOM 6810 C CA . ALA C 1 220 ? 104.330 125.986 70.383 1.00 22.06 294 ALA C CA 1
ATOM 6811 C C . ALA C 1 220 ? 104.455 124.623 71.058 1.00 22.49 294 ALA C C 1
ATOM 6812 O O . ALA C 1 220 ? 104.460 123.592 70.380 1.00 23.60 294 ALA C O 1
ATOM 6814 N N . VAL C 1 221 ? 104.596 124.615 72.384 1.00 22.36 295 VAL C N 1
ATOM 6815 C CA . VAL C 1 221 ? 104.599 123.380 73.178 1.00 21.74 295 VAL C CA 1
ATOM 6816 C C . VAL C 1 221 ? 103.192 123.287 73.761 1.00 22.50 295 VAL C C 1
ATOM 6817 O O . VAL C 1 221 ? 102.620 124.318 74.163 1.00 22.94 295 VAL C O 1
ATOM 6821 N N . VAL C 1 222 ? 102.597 122.097 73.776 1.00 22.72 296 VAL C N 1
ATOM 6822 C CA . VAL C 1 222 ? 101.284 121.928 74.436 1.00 22.55 296 VAL C CA 1
ATOM 6823 C C . VAL C 1 222 ? 101.449 120.973 75.624 1.00 22.80 296 VAL C C 1
ATOM 6824 O O . VAL C 1 222 ? 101.756 119.779 75.462 1.00 22.99 296 VAL C O 1
ATOM 6828 N N . PHE C 1 223 ? 101.280 121.507 76.821 1.00 22.79 297 PHE C N 1
ATOM 6829 C CA . PHE C 1 223 ? 101.408 120.682 78.009 1.00 22.40 297 PHE C CA 1
ATOM 6830 C C . PHE C 1 223 ? 100.062 120.157 78.463 1.00 22.19 297 PHE C C 1
ATOM 6831 O O . PHE C 1 223 ? 99.066 120.896 78.566 1.00 21.52 297 PHE C O 1
ATOM 6839 N N . GLN C 1 224 ? 100.059 118.861 78.741 1.00 21.62 298 GLN C N 1
ATOM 6840 C CA . GLN C 1 224 ? 98.862 118.205 79.186 1.00 21.54 298 GLN C CA 1
ATOM 6841 C C . GLN C 1 224 ? 99.118 117.507 80.508 1.00 21.37 298 GLN C C 1
ATOM 6842 O O . GLN C 1 224 ? 100.183 116.978 80.717 1.00 21.40 298 GLN C O 1
ATOM 6848 N N . ASP C 1 225 ? 98.143 117.525 81.403 1.00 21.50 299 ASP C N 1
ATOM 6849 C CA . ASP C 1 225 ? 98.268 116.787 82.644 1.00 22.14 299 ASP C CA 1
ATOM 6850 C C . ASP C 1 225 ? 97.654 115.415 82.441 1.00 22.29 299 ASP C C 1
ATOM 6851 O O . ASP C 1 225 ? 97.872 114.499 83.211 1.00 22.63 299 ASP C O 1
ATOM 6856 N N . GLU C 1 226 ? 96.901 115.308 81.354 1.00 22.89 300 GLU C N 1
ATOM 6857 C CA . GLU C 1 226 ? 96.047 114.180 81.042 1.00 22.96 300 GLU C CA 1
ATOM 6858 C C . GLU C 1 226 ? 95.910 114.060 79.513 1.00 23.17 300 GLU C C 1
ATOM 6859 O O . GLU C 1 226 ? 96.007 115.054 78.777 1.00 22.74 300 GLU C O 1
ATOM 6865 N N . ASN C 1 227 ? 95.597 112.848 79.066 1.00 23.23 301 ASN C N 1
ATOM 6866 C CA . ASN C 1 227 ? 95.576 112.483 77.655 1.00 23.09 301 ASN C CA 1
ATOM 6867 C C . ASN C 1 227 ? 94.760 113.174 76.538 1.00 23.03 301 ASN C C 1
ATOM 6868 O O . ASN C 1 227 ? 94.813 112.667 75.410 1.00 23.57 301 ASN C O 1
ATOM 6873 N N . THR C 1 228 ? 94.050 114.283 76.765 1.00 22.64 302 THR C N 1
ATOM 6874 C CA . THR C 1 228 ? 93.290 114.937 75.650 1.00 22.26 302 THR C CA 1
ATOM 6875 C C . THR C 1 228 ? 93.902 114.991 74.240 1.00 22.11 302 THR C C 1
ATOM 6876 O O . THR C 1 228 ? 95.096 115.234 74.067 1.00 22.03 302 THR C O 1
ATOM 6880 N N . PRO C 1 229 ? 93.069 114.835 73.218 1.00 22.34 303 PRO C N 1
ATOM 6881 C CA . PRO C 1 229 ? 93.537 115.029 71.843 1.00 22.47 303 PRO C CA 1
ATOM 6882 C C . PRO C 1 229 ? 93.705 116.531 71.565 1.00 22.74 303 PRO C C 1
ATOM 6883 O O . PRO C 1 229 ? 93.047 117.376 72.193 1.00 22.85 303 PRO C O 1
ATOM 6887 N N . PHE C 1 230 ? 94.612 116.844 70.651 1.00 23.29 304 PHE C N 1
ATOM 6888 C CA . PHE C 1 230 ? 94.926 118.209 70.238 1.00 23.71 304 PHE C CA 1
ATOM 6889 C C . PHE C 1 230 ? 95.394 118.167 68.803 1.00 24.31 304 PHE C C 1
ATOM 6890 O O . PHE C 1 230 ? 96.427 117.583 68.481 1.00 24.80 304 PHE C O 1
ATOM 6898 N N . VAL C 1 231 ? 94.637 118.790 67.931 1.00 25.05 305 VAL C N 1
ATOM 6899 C CA . VAL C 1 231 ? 95.014 118.865 66.528 1.00 25.48 305 VAL C CA 1
ATOM 6900 C C . VAL C 1 231 ? 95.206 120.388 66.273 1.00 25.48 305 VAL C C 1
ATOM 6901 O O . VAL C 1 231 ? 94.532 121.185 66.930 1.00 25.48 305 VAL C O 1
ATOM 6905 N N . PRO C 1 232 ? 96.122 120.807 65.385 1.00 25.30 306 PRO C N 1
ATOM 6906 C CA . PRO C 1 232 ? 96.337 122.243 65.133 1.00 25.27 306 PRO C CA 1
ATOM 6907 C C . PRO C 1 232 ? 95.057 122.943 64.666 1.00 25.51 306 PRO C C 1
ATOM 6908 O O . PRO C 1 232 ? 94.821 124.130 64.923 1.00 26.06 306 PRO C O 1
ATOM 6912 N N . ASP C 1 233 ? 94.189 122.203 64.007 1.00 25.23 307 ASP C N 1
ATOM 6913 C CA . ASP C 1 233 ? 92.952 122.809 63.590 1.00 25.15 307 ASP C CA 1
ATOM 6914 C C . ASP C 1 233 ? 92.206 123.472 64.759 1.00 24.61 307 ASP C C 1
ATOM 6915 O O . ASP C 1 233 ? 91.229 124.179 64.543 1.00 25.16 307 ASP C O 1
ATOM 6920 N N . MET C 1 234 ? 92.684 123.258 65.979 1.00 23.84 308 MET C N 1
ATOM 6921 C CA . MET C 1 234 ? 92.062 123.806 67.183 1.00 23.84 308 MET C CA 1
ATOM 6922 C C . MET C 1 234 ? 92.438 125.271 67.430 1.00 23.56 308 MET C C 1
ATOM 6923 O O . MET C 1 234 ? 91.814 125.963 68.239 1.00 23.77 308 MET C O 1
ATOM 6928 N N . ILE C 1 235 ? 93.475 125.748 66.768 1.00 22.68 309 ILE C N 1
ATOM 6929 C CA . ILE C 1 235 ? 93.912 127.101 67.037 1.00 21.79 309 ILE C CA 1
ATOM 6930 C C . ILE C 1 235 ? 94.008 127.873 65.743 1.00 21.14 309 ILE C C 1
ATOM 6931 O O . ILE C 1 235 ? 94.757 127.469 64.842 1.00 21.19 309 ILE C O 1
ATOM 6936 N N . ALA C 1 236 ? 93.249 128.962 65.632 1.00 20.61 310 ALA C N 1
ATOM 6937 C CA . ALA C 1 236 ? 93.278 129.749 64.379 1.00 20.81 310 ALA C CA 1
ATOM 6938 C C . ALA C 1 236 ? 94.45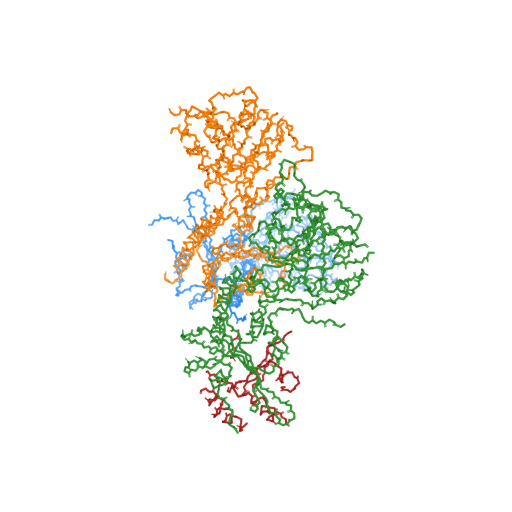7 130.717 64.337 1.00 21.19 310 ALA C C 1
ATOM 6939 O O . ALA C 1 236 ? 94.439 131.767 65.006 1.00 22.27 310 ALA C O 1
ATOM 6941 N N . SER C 1 237 ? 95.497 130.388 63.579 1.00 20.60 311 SER C N 1
ATOM 6942 C CA . SER C 1 237 ? 96.627 131.281 63.596 1.00 20.85 311 SER C CA 1
ATOM 6943 C C . SER C 1 237 ? 97.289 131.380 62.268 1.00 21.39 311 SER C C 1
ATOM 6944 O O . SER C 1 237 ? 97.383 130.389 61.530 1.00 21.39 311 SER C O 1
ATOM 6947 N N . ASN C 1 238 ? 97.734 132.593 61.942 1.00 21.97 312 ASN C N 1
ATOM 6948 C CA . ASN C 1 238 ? 98.432 132.795 60.664 1.00 22.18 312 ASN C CA 1
ATOM 6949 C C . ASN C 1 238 ? 99.852 132.265 60.700 1.00 21.79 312 ASN C C 1
ATOM 6950 O O . ASN C 1 238 ? 100.426 131.989 59.660 1.00 21.60 312 ASN C O 1
ATOM 6955 N N . PHE C 1 239 ? 100.373 132.067 61.912 1.00 21.66 313 PHE C N 1
ATOM 6956 C CA . PHE C 1 239 ? 101.761 131.696 62.109 1.00 21.49 313 PHE C CA 1
ATOM 6957 C C . PHE C 1 239 ? 102.082 130.301 62.607 1.00 21.16 313 PHE C C 1
ATOM 6958 O O . PHE C 1 239 ? 103.010 129.705 62.091 1.00 20.71 313 PHE C O 1
ATOM 6966 N N . LEU C 1 240 ? 101.342 129.808 63.611 1.00 21.13 314 LEU C N 1
ATOM 6967 C CA . LEU C 1 240 ? 101.573 128.490 64.222 1.00 20.68 314 LEU C CA 1
ATOM 6968 C C . LEU C 1 240 ? 101.517 127.390 63.179 1.00 21.03 314 LEU C C 1
ATOM 6969 O O . LEU C 1 240 ? 100.543 127.277 62.423 1.00 20.89 314 LEU C O 1
ATOM 6974 N N . HIS C 1 241 ? 102.567 126.579 63.143 1.00 21.26 315 HIS C N 1
ATOM 6975 C CA . HIS C 1 241 ? 102.647 125.507 62.162 1.00 21.74 315 HIS C CA 1
ATOM 6976 C C . HIS C 1 241 ? 103.025 124.147 62.743 1.00 22.24 315 HIS C C 1
ATOM 6977 O O . HIS C 1 241 ? 102.783 123.127 62.099 1.00 22.28 315 HIS C O 1
ATOM 6984 N N . ALA C 1 242 ? 103.633 124.126 63.925 1.00 22.10 316 ALA C N 1
ATOM 6985 C CA . ALA C 1 242 ? 103.966 122.847 64.548 1.00 22.50 316 ALA C CA 1
ATOM 6986 C C . ALA C 1 242 ? 103.788 122.882 66.054 1.00 22.61 316 ALA C C 1
ATOM 6987 O O . ALA C 1 242 ? 103.888 123.947 66.691 1.00 23.21 316 ALA C O 1
ATOM 6989 N N . TYR C 1 243 ? 103.530 121.717 66.623 1.00 22.17 317 TYR C N 1
ATOM 6990 C CA . TYR C 1 243 ? 103.388 121.609 68.054 1.00 22.03 317 TYR C CA 1
ATOM 6991 C C . TYR C 1 243 ? 104.104 120.368 68.563 1.00 22.71 317 TYR C C 1
ATOM 6992 O O . TYR C 1 243 ? 104.205 119.323 67.856 1.00 22.96 317 TYR C O 1
ATOM 7001 N N . VAL C 1 244 ? 104.645 120.482 69.772 1.00 22.60 318 VAL C N 1
ATOM 7002 C CA . VAL C 1 244 ? 105.235 119.328 70.429 1.00 22.52 318 VAL C CA 1
ATOM 7003 C C . VAL C 1 244 ? 104.366 119.184 71.631 1.00 22.22 318 VAL C C 1
ATOM 7004 O O . VAL C 1 244 ? 104.267 120.130 72.422 1.00 22.94 318 VAL C O 1
ATOM 7008 N N . VAL C 1 245 ? 103.680 118.043 71.724 1.00 21.53 319 VAL C N 1
ATOM 7009 C CA . VAL C 1 245 ? 102.742 117.770 72.823 1.00 20.66 319 VAL C CA 1
ATOM 7010 C C . VAL C 1 245 ? 103.410 116.935 73.895 1.00 20.56 319 VAL C C 1
ATOM 7011 O O . VAL C 1 245 ? 103.849 115.809 73.629 1.00 20.00 319 VAL C O 1
ATOM 7015 N N . VAL C 1 246 ? 103.495 117.503 75.098 1.00 20.34 320 VAL C N 1
ATOM 7016 C CA . VAL C 1 246 ? 104.159 116.827 76.224 1.00 20.72 320 VAL C CA 1
ATOM 7017 C C . VAL C 1 246 ? 103.157 116.474 77.297 1.00 20.94 320 VAL C C 1
ATOM 7018 O O . VAL C 1 246 ? 102.408 117.319 77.758 1.00 21.51 320 VAL C O 1
ATOM 7022 N N . GLN C 1 247 ? 103.162 115.231 77.731 1.00 21.56 321 GLN C N 1
ATOM 7023 C CA . GLN C 1 247 ? 102.176 114.795 78.710 1.00 22.13 321 GLN C CA 1
ATOM 7024 C C . GLN C 1 247 ? 102.772 114.125 79.951 1.00 22.09 321 GLN C C 1
ATOM 7025 O O . GLN C 1 247 ? 103.546 113.176 79.852 1.00 22.19 321 GLN C O 1
ATOM 7031 N N . ALA C 1 248 ? 102.370 114.613 81.114 1.00 22.00 322 ALA C N 1
ATOM 7032 C CA . ALA C 1 248 ? 102.860 114.108 82.381 1.00 22.48 322 ALA C CA 1
ATOM 7033 C C . ALA C 1 248 ? 102.046 112.923 82.913 1.00 22.71 322 ALA C C 1
ATOM 7034 O O . ALA C 1 248 ? 100.858 113.103 83.158 1.00 23.27 322 ALA C O 1
ATOM 7036 N N . GLU C 1 249 ? 102.664 111.738 83.110 1.00 22.51 323 GLU C N 1
ATOM 7037 C CA . GLU C 1 249 ? 101.951 110.544 83.638 1.00 22.11 323 GLU C CA 1
ATOM 7038 C C . GLU C 1 249 ? 102.192 110.239 85.129 1.00 22.17 323 GLU C C 1
ATOM 7039 O O . GLU C 1 249 ? 103.328 110.081 85.586 1.00 22.31 323 GLU C O 1
ATOM 7041 N N . PRO C 1 256 ? 107.484 111.983 87.252 1.00 26.54 330 PRO C N 1
ATOM 7042 C CA . PRO C 1 256 ? 106.755 112.039 85.961 1.00 26.73 330 PRO C CA 1
ATOM 7043 C C . PRO C 1 256 ? 107.476 111.341 84.820 1.00 26.35 330 PRO C C 1
ATOM 7044 O O . PRO C 1 256 ? 108.719 111.309 84.751 1.00 26.96 330 PRO C O 1
ATOM 7048 N N . LEU C 1 257 ? 106.673 110.804 83.917 1.00 25.36 331 LEU C N 1
ATOM 7049 C CA . LEU C 1 257 ? 107.170 110.147 82.734 1.00 24.17 331 LEU C CA 1
ATOM 7050 C C . LEU C 1 257 ? 106.487 110.907 81.618 1.00 23.74 331 LEU C C 1
ATOM 7051 O O . LEU C 1 257 ? 105.311 110.725 81.366 1.00 23.80 331 LEU C O 1
ATOM 7056 N N . TYR C 1 258 ? 107.214 111.815 80.992 1.00 23.52 332 TYR C N 1
ATOM 7057 C CA . TYR C 1 258 ? 106.644 112.664 79.957 1.00 23.30 332 TYR C CA 1
ATOM 7058 C C . TYR C 1 258 ? 106.393 111.916 78.626 1.00 23.08 332 TYR C C 1
ATOM 7059 O O . TYR C 1 258 ? 107.299 111.262 78.103 1.00 23.34 332 TYR C O 1
ATOM 7068 N N . LYS C 1 259 ? 105.155 111.989 78.118 1.00 22.52 333 LYS C N 1
ATOM 7069 C CA . LYS C 1 259 ? 104.730 111.312 76.882 1.00 22.25 333 LYS C CA 1
ATOM 7070 C C . LYS C 1 259 ? 104.731 112.357 75.785 1.00 22.06 333 LYS C C 1
ATOM 7071 O O . LYS C 1 259 ? 104.086 113.390 75.941 1.00 22.57 333 LYS C O 1
ATOM 7077 N N . VAL C 1 260 ? 105.432 112.113 74.678 1.00 21.51 334 VAL C N 1
ATOM 7078 C CA . VAL C 1 260 ? 105.620 113.169 73.659 1.00 21.49 334 VAL C CA 1
ATOM 7079 C C . VAL C 1 260 ? 105.041 112.950 72.247 1.00 21.28 334 VAL C C 1
ATOM 7080 O O . VAL C 1 260 ? 105.243 111.920 71.645 1.00 21.90 334 VAL C O 1
ATOM 7084 N N . SER C 1 261 ? 104.333 113.929 71.711 1.00 21.39 335 SER C N 1
ATOM 7085 C CA . SER C 1 261 ? 103.788 113.816 70.366 1.00 21.36 335 SER C CA 1
ATOM 7086 C C . SER C 1 261 ? 104.228 115.029 69.599 1.00 21.36 335 SER C C 1
ATOM 7087 O O . SER C 1 261 ? 104.722 115.984 70.170 1.00 21.55 335 SER C O 1
ATOM 7090 N N . VAL C 1 262 ? 104.000 114.978 68.292 1.00 21.77 336 VAL C N 1
ATOM 7091 C CA . VAL C 1 262 ? 104.250 116.069 67.366 1.00 21.30 336 VAL C CA 1
ATOM 7092 C C . VAL C 1 262 ? 103.075 116.179 66.384 1.00 21.27 336 VAL C C 1
ATOM 7093 O O . VAL C 1 262 ? 102.664 115.182 65.814 1.00 21.08 336 VAL C O 1
ATOM 7097 N N . THR C 1 263 ? 102.488 117.368 66.252 1.00 21.88 337 THR C N 1
ATOM 7098 C CA . THR C 1 263 ? 101.520 117.656 65.153 1.00 22.40 337 THR C CA 1
ATOM 7099 C C . THR C 1 263 ? 101.939 118.946 64.490 1.00 22.62 337 THR C C 1
ATOM 7100 O O . THR C 1 263 ? 102.281 119.933 65.166 1.00 22.83 337 THR C O 1
ATOM 7104 N N . ALA C 1 264 ? 101.907 118.922 63.165 1.00 22.60 338 ALA C N 1
ATOM 7105 C CA . ALA C 1 264 ? 102.261 120.056 62.352 1.00 22.71 338 ALA C CA 1
ATOM 7106 C C . ALA C 1 264 ? 101.316 120.073 61.145 1.00 23.03 338 ALA C C 1
ATOM 7107 O O . ALA C 1 264 ? 100.644 119.096 60.900 1.00 24.02 338 ALA C O 1
ATOM 7109 N N . ARG C 1 265 ? 101.237 121.162 60.392 1.00 23.02 339 ARG C N 1
ATOM 7110 C CA . ARG C 1 265 ? 100.384 121.194 59.205 1.00 23.21 339 ARG C CA 1
ATOM 7111 C C . ARG C 1 265 ? 100.936 120.327 58.066 1.00 23.22 339 ARG C C 1
ATOM 7112 O O . ARG C 1 265 ? 102.105 119.954 58.150 1.00 23.28 339 ARG C O 1
ATOM 7120 N N . ASP C 1 266 ? 100.117 120.005 57.042 1.00 23.13 340 ASP C N 1
ATOM 7121 C CA . ASP C 1 266 ? 100.548 119.201 55.856 1.00 24.13 340 ASP C CA 1
ATOM 7122 C C . ASP C 1 266 ? 101.828 119.755 55.201 1.00 24.00 340 ASP C C 1
ATOM 7123 O O . ASP C 1 266 ? 102.678 119.018 54.721 1.00 23.62 340 ASP C O 1
ATOM 7128 N N . ASP C 1 267 ? 101.841 121.080 55.130 1.00 24.38 341 ASP C N 1
ATOM 7129 C CA . ASP C 1 267 ? 102.891 121.993 54.729 1.00 24.34 341 ASP C CA 1
ATOM 7130 C C . ASP C 1 267 ? 104.311 121.728 55.272 1.00 24.21 341 ASP C C 1
ATOM 7131 O O . ASP C 1 267 ? 105.292 122.143 54.650 1.00 24.45 341 ASP C O 1
ATOM 7136 N N . VAL C 1 268 ? 104.436 121.103 56.445 1.00 23.32 342 VAL C N 1
ATOM 7137 C CA . VAL C 1 268 ? 105.749 121.036 57.094 1.00 22.95 342 VAL C CA 1
ATOM 7138 C C . VAL C 1 268 ? 106.465 119.677 57.122 1.00 22.48 342 VAL C C 1
ATOM 7139 O O . VAL C 1 268 ? 105.974 118.713 57.711 1.00 22.76 342 VAL C O 1
ATOM 7143 N N . PRO C 1 269 ? 107.647 119.631 56.511 1.00 21.59 343 PRO C N 1
ATOM 7144 C CA . PRO C 1 269 ? 108.418 118.395 56.382 1.00 21.58 343 PRO C CA 1
ATOM 7145 C C . PRO C 1 269 ? 108.887 117.849 57.728 1.00 21.89 343 PRO C C 1
ATOM 7146 O O . PRO C 1 269 ? 108.919 118.611 58.689 1.00 22.54 343 PRO C O 1
ATOM 7150 N N . PHE C 1 270 ? 109.242 116.569 57.799 1.00 21.57 344 PHE C N 1
ATOM 7151 C CA . PHE C 1 270 ? 109.740 115.977 59.040 1.00 21.28 344 PHE C CA 1
ATOM 7152 C C . PHE C 1 270 ? 110.871 116.814 59.628 1.00 21.17 344 PHE C C 1
ATOM 7153 O O . PHE C 1 270 ? 111.625 117.430 58.898 1.00 21.47 344 PHE C O 1
ATOM 7161 N N . PHE C 1 271 ? 111.012 116.820 60.945 1.00 21.29 345 PHE C N 1
ATOM 7162 C CA . PHE C 1 271 ? 112.100 117.570 61.561 1.00 21.39 345 PHE C CA 1
ATOM 7163 C C . PHE C 1 271 ? 112.756 116.921 62.777 1.00 21.52 345 PHE C C 1
ATOM 7164 O O . PHE C 1 271 ? 112.515 115.764 63.087 1.00 21.20 345 PHE C O 1
ATOM 7172 N N . GLY C 1 272 ? 113.625 117.714 63.419 1.00 22.29 346 GLY C N 1
ATOM 7173 C CA . GLY C 1 272 ? 114.177 117.499 64.762 1.00 21.71 346 GLY C CA 1
ATOM 7174 C C . GLY C 1 272 ? 114.663 116.124 64.917 1.00 21.98 346 GLY C C 1
ATOM 7175 O O . GLY C 1 272 ? 114.582 115.371 63.940 1.00 22.94 346 GLY C O 1
ATOM 7176 N N . PRO C 1 273 ? 115.163 115.778 66.098 1.00 21.38 347 PRO C N 1
ATOM 7177 C CA . PRO C 1 273 ? 115.680 114.421 66.344 1.00 20.68 347 PRO C CA 1
ATOM 7178 C C . PRO C 1 273 ? 114.553 113.389 66.390 1.00 20.81 347 PRO C C 1
ATOM 7179 O O . PRO C 1 273 ? 113.469 113.656 66.901 1.00 20.36 347 PRO C O 1
ATOM 7183 N N . PRO C 1 274 ? 114.773 112.239 65.777 1.00 21.18 348 PRO C N 1
ATOM 7184 C CA . PRO C 1 274 ? 113.844 111.115 65.871 1.00 21.40 348 PRO C CA 1
ATOM 7185 C C . PRO C 1 274 ? 113.269 110.865 67.284 1.00 21.91 348 PRO C C 1
ATOM 7186 O O . PRO C 1 274 ? 113.970 110.965 68.299 1.00 22.61 348 PRO C O 1
ATOM 7190 N N . LEU C 1 275 ? 111.986 110.546 67.356 1.00 21.75 349 LEU C N 1
ATOM 7191 C CA . LEU C 1 275 ? 111.396 110.181 68.628 1.00 21.12 349 LEU C CA 1
ATOM 7192 C C . LEU C 1 275 ? 111.744 108.712 68.906 1.00 21.05 349 LEU C C 1
ATOM 7193 O O . LEU C 1 275 ? 111.895 107.917 67.973 1.00 21.33 349 LEU C O 1
ATOM 7198 N N . PRO C 1 276 ? 111.871 108.330 70.168 1.00 20.77 350 PRO C N 1
ATOM 7199 C CA . PRO C 1 276 ? 112.085 106.919 70.504 1.00 20.91 350 PRO C CA 1
ATOM 7200 C C . PRO C 1 276 ? 110.787 106.140 70.296 1.00 20.97 350 PRO C C 1
ATOM 7201 O O . PRO C 1 276 ? 109.782 106.769 70.022 1.00 20.69 350 PRO C O 1
ATOM 7205 N N . ASP C 1 277 ? 110.802 104.810 70.355 1.00 21.70 351 ASP C N 1
ATOM 7206 C CA . ASP C 1 277 ? 109.545 104.082 70.178 1.00 22.19 351 ASP C CA 1
ATOM 7207 C C . ASP C 1 277 ? 108.875 103.782 71.477 1.00 22.66 351 ASP C C 1
ATOM 7208 O O . ASP C 1 277 ? 107.671 103.989 71.575 1.00 23.86 351 ASP C O 1
ATOM 7213 N N . PRO C 1 278 ? 109.570 103.172 72.427 1.00 22.53 352 PRO C N 1
ATOM 7214 C CA . PRO C 1 278 ? 109.086 103.275 73.792 1.00 22.42 352 PRO C CA 1
ATOM 7215 C C . PRO C 1 278 ? 108.425 104.683 73.804 1.00 22.25 352 PRO C C 1
ATOM 7216 O O . PRO C 1 278 ? 107.352 104.735 74.350 1.00 22.72 352 PRO C O 1
ATOM 7220 N N . ALA C 1 279 ? 109.034 105.732 73.205 1.00 21.28 353 ALA C N 1
ATOM 7221 C CA . ALA C 1 279 ? 108.456 107.089 72.979 1.00 21.14 353 ALA C CA 1
ATOM 7222 C C . ALA C 1 279 ? 108.102 108.072 74.125 1.00 21.33 353 ALA C C 1
ATOM 7223 O O . ALA C 1 279 ? 107.259 108.963 73.984 1.00 20.86 353 ALA C O 1
ATOM 7225 N N . VAL C 1 280 ? 108.801 107.958 75.232 1.00 21.53 354 VAL C N 1
ATOM 7226 C CA . VAL C 1 280 ? 108.530 108.779 76.384 1.00 20.98 354 VAL C CA 1
ATOM 7227 C C . VAL C 1 280 ? 109.875 109.189 76.922 1.00 21.37 354 VAL C C 1
ATOM 7228 O O . VAL C 1 280 ? 110.893 108.536 76.647 1.00 21.17 354 VAL C O 1
ATOM 7232 N N . PHE C 1 281 ? 109.898 110.270 77.688 1.00 21.54 355 PHE C N 1
ATOM 7233 C CA . PHE C 1 281 ? 111.130 110.653 78.348 1.00 21.45 355 PHE C CA 1
ATOM 7234 C C . PHE C 1 281 ? 110.839 110.893 79.794 1.00 21.97 355 PHE C C 1
ATOM 7235 O O . PHE C 1 281 ? 109.745 111.323 80.148 1.00 22.01 355 PHE C O 1
ATOM 7243 N N . ARG C 1 282 ? 111.806 110.574 80.641 1.00 22.96 356 ARG C N 1
ATOM 7244 C CA . ARG C 1 282 ? 111.685 110.932 82.045 1.00 23.64 356 ARG C CA 1
ATOM 7245 C C . ARG C 1 282 ? 112.330 112.320 82.121 1.00 23.98 356 ARG C C 1
ATOM 7246 O O . ARG C 1 282 ? 112.971 112.768 81.165 1.00 24.02 356 ARG C O 1
ATOM 7254 N N . LYS C 1 283 ? 112.119 113.024 83.222 1.00 24.61 357 LYS C N 1
ATOM 7255 C CA . LYS C 1 283 ? 112.648 114.385 83.380 1.00 24.82 357 LYS C CA 1
ATOM 7256 C C . LYS C 1 283 ? 114.167 114.359 83.570 1.00 24.55 357 LYS C C 1
ATOM 7257 O O . LYS C 1 283 ? 114.682 113.490 84.265 1.00 24.01 357 LYS C O 1
ATOM 7263 N N . GLY C 1 284 ? 114.878 115.286 82.926 1.00 24.73 358 GLY C N 1
ATOM 7264 C CA . GLY C 1 284 ? 116.332 115.379 83.056 1.00 24.53 358 GLY C CA 1
ATOM 7265 C C . GLY C 1 284 ? 117.028 116.010 81.858 1.00 24.53 358 GLY C C 1
ATOM 7266 O O . GLY C 1 284 ? 116.356 116.478 80.939 1.00 24.63 358 GLY C O 1
ATOM 7267 N N . PRO C 1 285 ? 118.363 116.018 81.855 1.00 24.38 359 PRO C N 1
ATOM 7268 C CA . PRO C 1 285 ? 119.139 116.611 80.764 1.00 24.28 359 PRO C CA 1
ATOM 7269 C C . PRO C 1 285 ? 118.848 116.026 79.390 1.00 24.32 359 PRO C C 1
ATOM 7270 O O . PRO C 1 285 ? 118.688 116.831 78.471 1.00 24.50 359 PRO C O 1
ATOM 7274 N N . GLU C 1 286 ? 118.767 114.702 79.242 1.00 24.29 360 GLU C N 1
ATOM 7275 C CA . GLU C 1 286 ? 118.471 114.104 77.923 1.00 24.47 360 GLU C CA 1
ATOM 7276 C C . GLU C 1 286 ? 117.191 114.654 77.305 1.00 24.21 360 GLU C C 1
ATOM 7277 O O . GLU C 1 286 ? 117.153 114.970 76.118 1.00 24.72 360 GLU C O 1
ATOM 7283 N N . PHE C 1 287 ? 116.138 114.763 78.102 1.00 23.76 361 PHE C N 1
ATOM 7284 C CA . PHE C 1 287 ? 114.866 115.216 77.569 1.00 23.22 361 PHE C CA 1
ATOM 7285 C C . PHE C 1 287 ? 114.947 116.689 77.174 1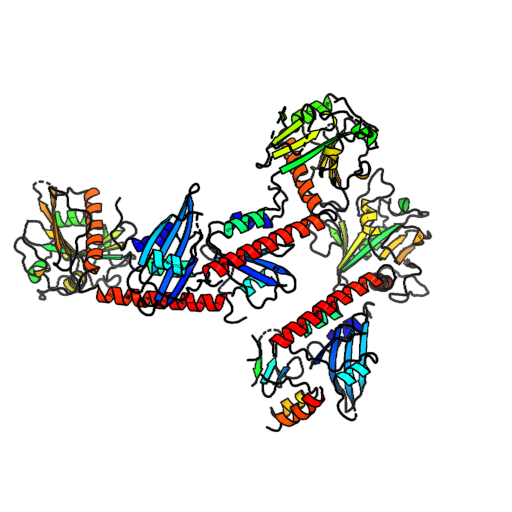.00 23.30 361 PHE C C 1
ATOM 7286 O O . PHE C 1 287 ? 114.441 117.080 76.138 1.00 23.34 361 PHE C O 1
ATOM 7294 N N . GLN C 1 288 ? 115.625 117.487 77.993 1.00 23.36 362 GLN C N 1
ATOM 7295 C CA . GLN C 1 288 ? 115.819 118.918 77.759 1.00 23.11 362 GLN C CA 1
ATOM 7296 C C . GLN C 1 288 ? 116.488 119.215 76.417 1.00 22.97 362 GLN C C 1
ATOM 7297 O O . GLN C 1 288 ? 116.100 120.146 75.725 1.00 22.34 362 GLN C O 1
ATOM 7303 N N . GLU C 1 289 ? 117.511 118.431 76.073 1.00 23.42 363 GLU C N 1
ATOM 7304 C CA . GLU C 1 289 ? 118.207 118.585 74.808 1.00 23.96 363 GLU C CA 1
ATOM 7305 C C . GLU C 1 289 ? 117.269 118.156 73.696 1.00 24.38 363 GLU C C 1
ATOM 7306 O O . GLU C 1 289 ? 117.195 118.824 72.656 1.00 25.56 363 GLU C O 1
ATOM 7312 N N . PHE C 1 290 ? 116.528 117.070 73.886 1.00 23.86 364 PHE C N 1
ATOM 7313 C CA . PHE C 1 290 ? 115.603 116.662 72.833 1.00 23.70 364 PHE C CA 1
ATOM 7314 C C . PHE C 1 290 ? 114.553 117.765 72.565 1.00 23.59 364 PHE C C 1
ATOM 7315 O O . PHE C 1 290 ? 114.399 118.257 71.456 1.00 24.10 364 PHE C O 1
ATOM 7323 N N . LEU C 1 291 ? 113.860 118.167 73.610 1.00 23.46 365 LEU C N 1
ATOM 7324 C CA . LEU C 1 291 ? 112.808 119.140 73.509 1.00 23.30 365 LEU C CA 1
ATOM 7325 C C . LEU C 1 291 ? 113.254 120.422 72.847 1.00 23.67 365 LEU C C 1
ATOM 7326 O O . LEU C 1 291 ? 112.589 120.896 71.900 1.00 23.79 365 LEU C O 1
ATOM 7331 N N . LEU C 1 292 ? 114.355 121.004 73.344 1.00 23.40 366 LEU C N 1
ATOM 7332 C CA . LEU C 1 292 ? 114.829 122.287 72.794 1.00 23.12 366 LEU C CA 1
ATOM 7333 C C . LEU C 1 292 ? 115.263 122.176 71.321 1.00 23.40 366 LEU C C 1
ATOM 7334 O O . LEU C 1 292 ? 114.870 123.027 70.480 1.00 22.80 366 LEU C O 1
ATOM 7339 N N . THR C 1 293 ? 116.015 121.120 70.988 1.00 22.69 367 THR C N 1
ATOM 7340 C CA . THR C 1 293 ? 116.386 120.965 69.590 1.00 23.01 367 THR C CA 1
ATOM 7341 C C . THR C 1 293 ? 115.169 120.692 68.719 1.00 22.65 367 THR C C 1
ATOM 7342 O O . THR C 1 293 ? 115.086 121.226 67.607 1.00 22.90 367 THR C O 1
ATOM 7346 N N . LYS C 1 294 ? 114.214 119.902 69.227 1.00 22.21 368 LYS C N 1
ATOM 7347 C CA . LYS C 1 294 ? 112.992 119.604 68.473 1.00 22.02 368 LYS C CA 1
ATOM 7348 C C . LYS C 1 294 ? 112.247 120.903 68.107 1.00 22.93 368 LYS C C 1
ATOM 7349 O O . LYS C 1 294 ? 111.898 121.125 66.944 1.00 23.14 368 LYS C O 1
ATOM 7355 N N . LEU C 1 295 ? 112.026 121.769 69.095 1.00 22.97 36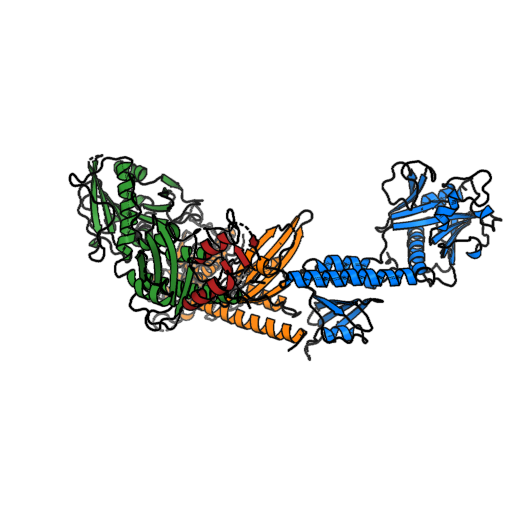9 LEU C N 1
ATOM 7356 C CA . LEU C 1 295 ? 111.404 123.041 68.832 1.00 23.16 369 LEU C CA 1
ATOM 7357 C C . LEU C 1 295 ? 112.152 123.895 67.779 1.00 23.00 369 LEU C C 1
ATOM 7358 O O . LEU C 1 295 ? 111.557 124.462 66.880 1.00 23.14 369 LEU C O 1
ATOM 7363 N N . ILE C 1 296 ? 113.461 123.999 67.909 1.00 23.32 370 ILE C N 1
ATOM 7364 C CA . ILE C 1 296 ? 114.241 124.818 66.997 1.00 22.72 370 ILE C CA 1
ATOM 7365 C C . ILE C 1 296 ? 114.111 124.219 65.620 1.00 23.01 370 ILE C C 1
ATOM 7366 O O . ILE C 1 296 ? 113.683 124.903 64.663 1.00 23.07 370 ILE C O 1
ATOM 7371 N N . ASN C 1 297 ? 114.414 122.927 65.520 1.00 22.68 371 ASN C N 1
ATOM 7372 C CA . ASN C 1 297 ? 114.238 122.219 64.246 1.00 22.11 371 ASN C CA 1
ATOM 7373 C C . ASN C 1 297 ? 112.830 122.346 63.646 1.00 22.05 371 ASN C C 1
ATOM 7374 O O . ASN C 1 297 ? 112.687 122.310 62.436 1.00 22.67 371 ASN C O 1
ATOM 7379 N N . ALA C 1 298 ? 111.802 122.447 64.497 1.00 21.74 372 ALA C N 1
ATOM 7380 C CA . ALA C 1 298 ? 110.414 122.553 64.040 1.00 21.21 372 ALA C CA 1
ATOM 7381 C C . ALA C 1 298 ? 110.283 123.891 63.369 1.00 21.05 372 ALA C C 1
ATOM 7382 O O . ALA C 1 298 ? 109.724 124.013 62.271 1.00 20.54 372 ALA C O 1
ATOM 7384 N N . GLU C 1 299 ? 110.833 124.908 64.011 1.00 21.16 373 GLU C N 1
ATOM 7385 C CA . GLU C 1 299 ? 110.794 126.213 63.390 1.00 21.19 373 GLU C CA 1
ATOM 7386 C C . GLU C 1 299 ? 111.516 126.116 62.045 1.00 21.21 373 GLU C C 1
ATOM 7387 O O . GLU C 1 299 ? 110.995 126.623 61.047 1.00 21.89 373 GLU C O 1
ATOM 7393 N N . TYR C 1 300 ? 112.658 125.421 61.969 1.00 20.68 374 TYR C N 1
ATOM 7394 C CA . TYR C 1 300 ? 113.345 125.367 60.666 1.00 19.75 374 TYR C CA 1
ATOM 7395 C C . TYR C 1 300 ? 112.505 124.617 59.628 1.00 20.07 374 TYR C C 1
ATOM 7396 O O . TYR C 1 300 ? 112.434 125.035 58.459 1.00 20.90 374 TYR C O 1
ATOM 7405 N N . ALA C 1 301 ? 111.843 123.536 60.039 1.00 19.66 375 ALA C N 1
ATOM 7406 C CA . ALA C 1 301 ? 110.993 122.779 59.126 1.00 19.67 375 ALA C CA 1
ATOM 7407 C C . ALA C 1 301 ? 109.812 123.613 58.656 1.00 20.57 375 ALA C C 1
ATOM 7408 O O . ALA C 1 301 ? 109.417 123.545 57.476 1.00 20.74 375 ALA C O 1
ATOM 7410 N N . CYS C 1 302 ? 109.241 124.409 59.569 1.00 20.82 376 CYS C N 1
ATOM 7411 C CA . CYS C 1 302 ? 108.116 125.240 59.202 1.00 20.94 376 CYS C CA 1
ATOM 7412 C C . CYS C 1 302 ? 108.491 126.278 58.189 1.00 21.01 376 CYS C C 1
ATOM 7413 O O . CYS C 1 302 ? 107.671 126.643 57.348 1.00 21.17 376 CYS C O 1
ATOM 7416 N N . TYR C 1 303 ? 109.722 126.754 58.225 1.00 21.28 377 TYR C N 1
ATOM 7417 C CA . TYR C 1 303 ? 110.079 127.753 57.234 1.00 22.13 377 TYR C CA 1
ATOM 7418 C C . TYR C 1 303 ? 110.023 127.210 55.814 1.00 22.23 377 TYR C C 1
ATOM 7419 O O . TYR C 1 303 ? 110.047 128.002 54.877 1.00 22.74 377 TYR C O 1
ATOM 7428 N N . LYS C 1 304 ? 109.947 125.884 55.633 1.00 22.33 378 LYS C N 1
ATOM 7429 C CA . LYS C 1 304 ? 109.842 125.318 54.263 1.00 22.56 378 LYS C CA 1
ATOM 7430 C C . LYS C 1 304 ? 108.390 125.312 53.749 1.00 23.08 378 LYS C C 1
ATOM 7431 O O . LYS C 1 304 ? 108.142 125.044 52.579 1.00 23.17 378 LYS C O 1
ATOM 7437 N N . ALA C 1 305 ? 107.438 125.586 54.646 1.00 24.05 379 ALA C N 1
ATOM 7438 C CA . ALA C 1 305 ? 106.015 125.670 54.309 1.00 24.74 379 ALA C CA 1
ATOM 7439 C C . ALA C 1 305 ? 105.844 126.845 53.360 1.00 25.83 379 ALA C C 1
ATOM 7440 O O . ALA C 1 305 ? 106.754 127.695 53.241 1.00 26.20 379 ALA C O 1
ATOM 7442 N N . GLU C 1 306 ? 104.691 126.904 52.683 1.00 26.54 380 GLU C N 1
ATOM 7443 C CA . GLU C 1 306 ? 104.470 127.934 51.661 1.00 26.35 380 GLU C CA 1
ATOM 7444 C C . GLU C 1 306 ? 104.200 129.330 52.218 1.00 25.79 380 GLU C C 1
ATOM 7445 O O . GLU C 1 306 ? 104.562 130.315 51.575 1.00 26.82 380 GLU C O 1
ATOM 7451 N N . LYS C 1 307 ? 103.629 129.442 53.406 1.00 24.44 381 LYS C N 1
ATOM 7452 C CA . LYS C 1 307 ? 103.395 130.771 53.936 1.00 23.62 381 LYS C CA 1
ATOM 7453 C C . LYS C 1 307 ? 104.699 131.533 54.038 1.00 23.09 381 LYS C C 1
ATOM 7454 O O . LYS C 1 307 ? 104.728 132.721 53.781 1.00 23.45 381 LYS C O 1
ATOM 7460 N N . PHE C 1 308 ? 105.785 130.851 54.385 1.00 22.40 382 PHE C N 1
ATOM 7461 C CA . PHE C 1 308 ? 107.076 131.523 54.569 1.00 21.62 382 PHE C CA 1
ATOM 7462 C C . PHE C 1 308 ? 108.011 131.446 53.394 1.00 21.31 382 PHE C C 1
ATOM 7463 O O . PHE C 1 308 ? 108.970 132.204 53.350 1.00 21.72 382 PHE C O 1
ATOM 7471 N N . ALA C 1 309 ? 107.779 130.532 52.465 1.00 21.15 383 ALA C N 1
ATOM 7472 C CA . ALA C 1 309 ? 108.734 130.343 51.368 1.00 21.37 383 ALA C CA 1
ATOM 7473 C C . ALA C 1 309 ? 109.033 131.598 50.556 1.00 21.14 383 ALA C C 1
ATOM 7474 O O . ALA C 1 309 ? 110.183 131.979 50.452 1.00 20.31 383 ALA C O 1
ATOM 7476 N N . LYS C 1 310 ? 108.009 132.243 50.008 1.00 21.53 384 LYS C N 1
ATOM 7477 C CA . LYS C 1 310 ? 108.217 133.470 49.238 1.00 22.46 384 LYS C CA 1
ATOM 7478 C C . LYS C 1 310 ? 108.920 134.599 50.023 1.00 22.62 384 LYS C C 1
ATOM 7479 O O . LYS C 1 310 ? 109.768 135.289 49.492 1.00 23.34 384 LYS C O 1
ATOM 7485 N N . LEU C 1 311 ? 108.592 134.786 51.284 1.00 22.58 385 LEU C N 1
ATOM 7486 C CA . LEU C 1 311 ? 109.282 135.776 52.087 1.00 22.38 385 LEU C CA 1
ATOM 7487 C C . LEU C 1 311 ? 110.774 135.453 52.191 1.00 22.77 385 LEU C C 1
ATOM 7488 O O . LEU C 1 311 ? 111.644 136.321 51.975 1.00 22.94 385 LEU C O 1
ATOM 7493 N N . GLU C 1 312 ? 111.077 134.203 52.534 1.00 22.87 386 GLU C N 1
ATOM 7494 C CA . GLU C 1 312 ? 112.467 133.752 52.656 1.00 23.14 386 GLU C CA 1
ATOM 7495 C C . GLU C 1 312 ? 113.238 134.104 51.378 1.00 22.77 386 GLU C C 1
ATOM 7496 O O . GLU C 1 312 ? 114.318 134.663 51.406 1.00 22.34 386 GLU C O 1
ATOM 7502 N N . GLU C 1 313 ? 112.609 133.789 50.254 1.00 23.19 387 GLU C N 1
ATOM 7503 C CA . GLU C 1 313 ? 113.162 133.935 48.928 1.00 23.07 387 GLU C CA 1
ATOM 7504 C C . GLU C 1 313 ? 113.391 135.392 48.522 1.00 22.59 387 GLU C C 1
ATOM 7505 O O . GLU C 1 313 ? 114.353 135.706 47.803 1.00 22.33 387 GLU C O 1
ATOM 7511 N N . ARG C 1 314 ? 112.517 136.265 49.014 1.00 22.21 388 ARG C N 1
ATOM 7512 C CA . ARG C 1 314 ? 112.543 137.679 48.705 1.00 22.07 388 ARG C CA 1
ATOM 7513 C C . ARG C 1 314 ? 113.721 138.336 49.405 1.00 21.87 388 ARG C C 1
ATOM 7514 O O . ARG C 1 314 ? 114.385 139.239 48.877 1.00 22.33 388 ARG C O 1
ATOM 7522 N N . THR C 1 315 ? 113.989 137.860 50.601 1.00 21.62 389 THR C N 1
ATOM 7523 C CA . THR C 1 315 ? 115.058 138.381 51.432 1.00 21.35 389 THR C CA 1
ATOM 7524 C C . THR C 1 315 ? 116.416 137.996 50.877 1.00 21.32 389 THR C C 1
ATOM 7525 O O . THR C 1 315 ? 117.314 138.809 50.773 1.00 21.01 389 THR C O 1
ATOM 7529 N N . ARG C 1 316 ? 116.563 136.727 50.534 1.00 21.55 390 ARG C N 1
ATOM 7530 C CA . ARG C 1 316 ? 117.784 136.248 49.933 1.00 21.88 390 ARG C CA 1
ATOM 7531 C C . ARG C 1 316 ? 118.078 137.117 48.717 1.00 22.33 390 ARG C C 1
ATOM 7532 O O . ARG C 1 316 ? 119.191 137.599 48.561 1.00 23.27 390 ARG C O 1
ATOM 7540 N N . ALA C 1 317 ? 117.077 137.340 47.876 1.00 22.23 391 ALA C N 1
ATOM 7541 C CA . ALA C 1 317 ? 117.255 138.156 46.694 1.00 22.30 391 ALA C CA 1
ATOM 7542 C C . ALA C 1 317 ? 117.796 139.535 47.077 1.00 22.68 391 ALA C C 1
ATOM 7543 O O . ALA C 1 317 ? 118.813 139.966 46.546 1.00 23.38 391 ALA C O 1
ATOM 7545 N N . ALA C 1 318 ? 117.148 140.221 48.014 1.00 22.64 392 ALA C N 1
ATOM 7546 C CA . ALA C 1 318 ? 117.576 141.575 48.373 1.00 22.71 392 ALA C CA 1
ATOM 7547 C C . ALA C 1 318 ? 118.972 141.650 49.010 1.00 23.03 392 ALA C C 1
ATOM 7548 O O . ALA C 1 318 ? 119.702 142.633 48.823 1.00 23.83 392 ALA C O 1
ATOM 7550 N N . LEU C 1 319 ? 119.347 140.618 49.756 1.00 22.65 393 LEU C N 1
ATOM 7551 C CA . LEU C 1 319 ? 120.603 140.661 50.456 1.00 22.21 393 LEU C CA 1
ATOM 7552 C C . LEU C 1 319 ? 121.725 140.449 49.474 1.00 22.35 393 LEU C C 1
ATOM 7553 O O . LEU C 1 319 ? 122.693 141.237 49.466 1.00 22.19 393 LEU C O 1
ATOM 7558 N N . LEU C 1 320 ? 121.568 139.417 48.630 1.00 21.86 394 LEU C N 1
ATOM 7559 C CA . LEU C 1 320 ? 122.559 139.077 47.618 1.00 21.61 394 LEU C CA 1
ATOM 7560 C C . LEU C 1 320 ? 122.862 140.229 46.674 1.00 22.11 394 LEU C C 1
ATOM 7561 O O . LEU C 1 320 ? 124.022 140.436 46.310 1.00 22.28 394 LEU C O 1
ATOM 7566 N N . GLU C 1 321 ? 121.824 140.979 46.293 1.00 22.53 395 GLU C N 1
ATOM 7567 C CA . GLU C 1 321 ? 121.987 142.114 45.393 1.00 22.85 395 GLU C CA 1
ATOM 7568 C C . GLU C 1 321 ? 122.766 143.166 46.147 1.00 22.83 395 GLU C C 1
ATOM 7569 O O . GLU C 1 321 ? 123.669 143.799 45.611 1.00 22.67 395 GLU C O 1
ATOM 7575 N N . THR C 1 322 ? 122.426 143.340 47.415 1.00 22.94 396 THR C N 1
ATOM 7576 C CA . THR C 1 322 ? 123.143 144.317 48.220 1.00 23.14 396 THR C CA 1
ATOM 7577 C C . THR C 1 322 ? 124.599 143.902 48.343 1.00 23.01 396 THR C C 1
ATOM 7578 O O . THR C 1 322 ? 125.491 144.741 48.284 1.00 23.13 396 THR C O 1
ATOM 7582 N N . LEU C 1 323 ? 124.814 142.601 48.493 1.00 22.69 397 LEU C N 1
ATOM 7583 C CA . LEU C 1 323 ? 126.149 142.052 48.624 1.00 22.85 397 LEU C CA 1
ATOM 7584 C C . LEU C 1 323 ? 126.944 142.323 47.353 1.00 22.53 397 LEU C C 1
ATOM 7585 O O . LEU C 1 323 ? 127.929 143.042 47.400 1.00 22.76 397 LEU C O 1
ATOM 7590 N N . TYR C 1 324 ? 126.514 141.749 46.231 1.00 21.87 398 TYR C N 1
ATOM 7591 C CA . TYR C 1 324 ? 127.170 141.940 44.955 1.00 21.39 398 TYR C CA 1
ATOM 7592 C C . TYR C 1 324 ? 127.555 143.405 44.842 1.00 21.85 398 TYR C C 1
ATOM 7593 O O . TYR C 1 324 ? 128.719 143.723 44.644 1.00 22.03 398 TYR C O 1
ATOM 7602 N N . GLU C 1 325 ? 126.577 144.289 45.031 1.00 22.53 399 GLU C N 1
ATOM 7603 C CA . GLU C 1 325 ? 126.759 145.746 45.002 1.00 22.91 399 GLU C CA 1
ATOM 7604 C C . GLU C 1 325 ? 128.056 146.160 45.661 1.00 22.66 399 GLU C C 1
ATOM 7605 O O . GLU C 1 325 ? 128.902 146.843 45.054 1.00 22.76 399 GLU C O 1
ATOM 7611 N N . GLU C 1 326 ? 128.186 145.735 46.916 1.00 22.11 400 GLU C N 1
ATOM 7612 C CA . GLU C 1 326 ? 129.330 146.036 47.754 1.00 21.86 400 GLU C CA 1
ATOM 7613 C C . GLU C 1 326 ? 130.634 145.551 47.134 1.00 21.43 400 GLU C C 1
ATOM 7614 O O . GLU C 1 326 ? 131.529 146.345 46.855 1.00 21.07 400 GLU C O 1
ATOM 7620 N N . LEU C 1 327 ? 130.728 144.247 46.912 1.00 20.97 401 LEU C N 1
ATOM 7621 C CA . LEU C 1 327 ? 131.912 143.685 46.313 1.00 20.73 401 LEU C CA 1
ATOM 7622 C C . LEU C 1 327 ? 132.249 144.432 45.014 1.00 21.01 401 LEU C C 1
ATOM 7623 O O . LEU C 1 327 ? 133.390 144.831 44.809 1.00 21.17 401 LEU C O 1
ATOM 7628 N N . HIS C 1 328 ? 131.253 144.670 44.166 1.00 21.21 402 HIS C N 1
ATOM 7629 C CA . HIS C 1 328 ? 131.469 145.400 42.921 1.00 21.54 402 HIS C CA 1
ATOM 7630 C C . HIS C 1 328 ? 131.927 146.828 43.196 1.00 21.83 402 HIS C C 1
ATOM 7631 O O . HIS C 1 328 ? 132.633 147.417 42.387 1.00 21.78 402 HIS C O 1
ATOM 7638 N N . ILE C 1 329 ? 131.524 147.383 44.337 1.00 22.16 403 ILE C N 1
ATOM 7639 C CA . ILE C 1 329 ? 131.923 148.749 44.702 1.00 22.52 403 ILE C CA 1
ATOM 7640 C C . ILE C 1 329 ? 133.353 148.808 45.251 1.00 22.38 403 ILE C C 1
ATOM 7641 O O . ILE C 1 329 ? 134.186 149.560 44.748 1.00 22.19 403 ILE C O 1
ATOM 7646 N N . HIS C 1 330 ? 133.617 147.989 46.267 1.00 22.44 404 HIS C N 1
ATOM 7647 C CA . HIS C 1 330 ? 134.901 147.951 46.955 1.00 22.56 404 HIS C CA 1
ATOM 7648 C C . HIS C 1 330 ? 136.019 147.328 46.113 1.00 22.81 404 HIS C C 1
ATOM 7649 O O . HIS C 1 330 ? 137.130 147.880 46.035 1.00 22.83 404 HIS C O 1
ATOM 7656 N N . SER C 1 331 ? 135.722 146.199 45.473 1.00 23.02 405 SER C N 1
ATOM 7657 C CA . SER C 1 331 ? 136.691 145.532 44.610 1.00 23.46 405 SER C CA 1
ATOM 7658 C C . SER C 1 331 ? 137.275 146.490 43.567 1.00 23.73 405 SER C C 1
ATOM 7659 O O . SER C 1 331 ? 138.460 146.405 43.244 1.00 23.87 405 SER C O 1
ATOM 7662 N N . GLN C 1 332 ? 136.442 147.403 43.063 1.00 23.90 406 GLN C N 1
ATOM 7663 C CA . GLN C 1 332 ? 136.850 148.399 42.067 1.00 23.94 406 GLN C CA 1
ATOM 7664 C C . GLN C 1 332 ? 137.629 149.564 42.695 1.00 24.20 406 GLN C C 1
ATOM 7665 O O . GLN C 1 332 ? 138.519 150.160 42.059 1.00 24.04 406 GLN C O 1
ATOM 7671 N N . SER C 1 333 ? 137.279 149.884 43.943 1.00 24.36 407 SER C N 1
ATOM 7672 C CA . SER C 1 333 ? 137.926 150.962 44.692 1.00 24.46 407 SER C CA 1
ATOM 7673 C C . SER C 1 333 ? 139.338 150.527 45.074 1.00 24.44 407 SER C C 1
ATOM 7674 O O . SER C 1 333 ? 140.136 151.315 45.584 1.00 24.21 407 SER C O 1
ATOM 7677 N N . MET C 1 334 ? 139.619 149.252 44.825 1.00 24.60 408 MET C N 1
ATOM 7678 C CA . MET C 1 334 ? 140.912 148.648 45.104 1.00 24.60 408 MET C CA 1
ATOM 7679 C C . MET C 1 334 ? 141.781 148.691 43.856 1.00 24.48 408 MET C C 1
ATOM 7680 O O . MET C 1 334 ? 143.010 148.667 43.944 1.00 24.55 408 MET C O 1
ATOM 7685 N N . MET C 1 335 ? 141.124 148.764 42.700 1.00 24.32 409 MET C N 1
ATOM 7686 C CA . MET C 1 335 ? 141.803 148.795 41.411 1.00 24.35 409 MET C CA 1
ATOM 7687 C C . MET C 1 335 ? 141.675 150.155 40.716 1.00 24.18 409 MET C C 1
ATOM 7688 O O . MET C 1 335 ? 141.624 151.199 41.366 1.00 24.00 409 MET C O 1
ATOM 7693 N N . TYR D 1 16 ? 156.138 136.427 55.584 1.00 20.50 90 TYR D N 1
ATOM 7694 C CA . TYR D 1 16 ? 155.223 135.944 54.508 1.00 20.62 90 TYR D CA 1
ATOM 7695 C C . TYR D 1 16 ? 155.043 134.427 54.520 1.00 20.61 90 TYR D C 1
ATOM 7696 O O . TYR D 1 16 ? 154.527 133.852 53.563 1.00 20.50 90 TYR D O 1
ATOM 7698 N N . ARG D 1 17 ? 155.473 133.791 55.605 1.00 20.78 91 ARG D N 1
ATOM 7699 C CA . ARG D 1 17 ? 155.350 132.346 55.769 1.00 21.07 91 ARG D CA 1
ATOM 7700 C C . ARG D 1 17 ? 154.724 132.043 57.122 1.00 21.33 91 ARG D C 1
ATOM 7701 O O . ARG D 1 17 ? 154.104 130.994 57.315 1.00 21.26 91 ARG D O 1
ATOM 7703 N N . LYS D 1 18 ? 154.898 132.976 58.056 1.00 21.77 92 LYS D N 1
ATOM 7704 C CA . LYS D 1 18 ? 154.353 132.845 59.403 1.00 22.02 92 LYS D CA 1
ATOM 7705 C C . LYS D 1 18 ? 153.088 133.693 59.561 1.00 22.07 92 LYS D C 1
ATOM 7706 O O . LYS D 1 18 ? 152.048 133.189 59.989 1.00 21.98 92 LYS D O 1
ATOM 7708 N N . HIS D 1 19 ? 153.194 134.973 59.198 1.00 22.21 93 HIS D N 1
ATOM 7709 C CA . HIS D 1 19 ? 152.094 135.932 59.297 1.00 22.29 93 HIS D CA 1
ATOM 7710 C C . HIS D 1 19 ? 151.243 135.932 58.012 1.00 22.35 93 HIS D C 1
ATOM 7711 O O . HIS D 1 19 ? 150.114 135.430 58.008 1.00 22.31 93 HIS D O 1
ATOM 7718 N N . PHE D 1 20 ? 151.795 136.467 56.923 1.00 22.36 94 PHE D N 1
ATOM 7719 C CA . PHE D 1 20 ? 151.065 136.586 55.658 1.00 22.39 94 PHE D CA 1
ATOM 7720 C C . PHE D 1 20 ? 151.118 135.349 54.764 1.00 22.58 94 PHE D C 1
ATOM 7721 O O . PHE D 1 20 ? 151.351 135.477 53.546 1.00 22.75 94 PHE D O 1
ATOM 7723 N N . LEU D 1 21 ? 150.892 134.160 55.348 1.00 22.80 95 LEU D N 1
ATOM 7724 C CA . LEU D 1 21 ? 150.944 132.920 54.562 1.00 22.98 95 LEU D CA 1
ATOM 7725 C C . LEU D 1 21 ? 149.576 132.335 54.263 1.00 23.16 95 LEU D C 1
ATOM 7726 O O . LEU D 1 21 ? 148.671 133.064 53.854 1.00 23.28 95 LEU D O 1
ATOM 7728 N N . GLY D 1 22 ? 149.429 131.024 54.485 1.00 23.32 96 GLY D N 1
ATOM 7729 C CA . GLY D 1 22 ? 148.218 130.287 54.126 1.00 23.35 96 GLY D CA 1
ATOM 7730 C C . GLY D 1 22 ? 146.914 130.515 54.874 1.00 23.33 96 GLY D C 1
ATOM 7731 O O . GLY D 1 22 ? 146.225 129.551 55.228 1.00 23.36 96 GLY D O 1
ATOM 7732 N N . LYS D 1 23 ? 146.554 131.775 55.101 1.00 23.24 97 LYS D N 1
ATOM 7733 C CA . LYS D 1 23 ? 145.311 132.081 55.806 1.00 23.14 97 LYS D CA 1
ATOM 7734 C C . LYS D 1 23 ? 144.418 133.079 55.045 1.00 22.94 97 LYS D C 1
ATOM 7735 O O . LYS D 1 23 ? 143.518 132.639 54.358 1.00 23.25 97 LYS D O 1
ATOM 7741 N N . GLU D 1 24 ? 144.638 134.391 55.127 1.00 22.48 98 GLU D N 1
ATOM 7742 C CA . GLU D 1 24 ? 143.779 135.315 54.359 1.00 22.09 98 GLU D CA 1
ATOM 7743 C C . GLU D 1 24 ? 144.532 136.533 53.818 1.00 22.02 98 GLU D C 1
ATOM 7744 O O . GLU D 1 24 ? 144.697 137.536 54.522 1.00 22.30 98 GLU D O 1
ATOM 7750 N N . HIS D 1 25 ? 144.964 136.447 52.560 1.00 21.64 99 HIS D N 1
ATOM 7751 C CA . HIS D 1 25 ? 145.772 137.500 51.944 1.00 21.36 99 HIS D CA 1
ATOM 7752 C C . HIS D 1 25 ? 145.575 137.633 50.442 1.00 21.28 99 HIS D C 1
ATOM 7753 O O . HIS D 1 25 ? 145.046 136.734 49.792 1.00 20.93 99 HIS D O 1
ATOM 7760 N N . PHE D 1 26 ? 146.033 138.757 49.898 1.00 21.38 100 PHE D N 1
ATOM 7761 C CA . PHE D 1 26 ? 145.981 139.003 48.458 1.00 21.63 100 PHE D CA 1
ATOM 7762 C C . PHE D 1 26 ? 147.389 139.195 47.904 1.00 21.69 100 PHE D C 1
ATOM 7763 O O . PHE D 1 26 ? 148.272 139.707 48.592 1.00 21.56 100 PHE D O 1
ATOM 7771 N N . ASN D 1 27 ? 147.585 138.759 46.664 1.00 21.90 101 ASN D N 1
ATOM 7772 C CA . ASN D 1 27 ? 148.866 138.870 45.977 1.00 22.15 101 ASN D CA 1
ATOM 7773 C C . ASN D 1 27 ? 148.688 139.603 44.652 1.00 22.27 101 ASN D C 1
ATOM 7774 O O . ASN D 1 27 ? 147.752 139.314 43.896 1.00 22.35 101 ASN D O 1
ATOM 7779 N N . TYR D 1 28 ? 149.579 140.555 44.378 1.00 22.27 102 TYR D N 1
ATOM 7780 C CA . TYR D 1 28 ? 149.514 141.341 43.145 1.00 22.39 102 TYR D CA 1
ATOM 7781 C C . TYR D 1 28 ? 150.850 141.353 42.368 1.00 22.46 102 TYR D C 1
ATOM 7782 O O . TYR D 1 28 ? 151.919 141.103 42.936 1.00 22.63 102 TYR D O 1
ATOM 7791 N N . TYR D 1 29 ? 150.780 141.630 41.067 1.00 22.30 103 TYR D N 1
ATOM 7792 C CA . TYR D 1 29 ? 151.975 141.713 40.236 1.00 22.00 103 TYR D CA 1
ATOM 7793 C C . TYR D 1 29 ? 152.360 143.176 40.072 1.00 22.00 103 TYR D C 1
ATOM 7794 O O . TYR D 1 29 ? 152.047 144.011 40.927 1.00 21.94 103 TYR D O 1
ATOM 7796 N N . VAL D 1 39 ? 156.231 142.550 43.005 1.00 21.51 113 VAL D N 1
ATOM 7797 C CA . VAL D 1 39 ? 155.226 141.599 43.474 1.00 21.75 113 VAL D CA 1
ATOM 7798 C C . VAL D 1 39 ? 154.798 141.907 44.920 1.00 21.83 113 VAL D C 1
ATOM 7799 O O . VAL D 1 39 ? 155.464 141.479 45.874 1.00 21.89 113 VAL D O 1
ATOM 7803 N N . PHE D 1 40 ? 153.682 142.641 45.058 1.00 21.78 114 PHE D N 1
ATOM 7804 C CA . PHE D 1 40 ? 153.140 143.093 46.355 1.00 21.62 114 PHE D CA 1
ATOM 7805 C C . PHE D 1 40 ? 152.267 142.058 47.066 1.00 21.68 114 PHE D C 1
ATOM 7806 O O . PHE D 1 40 ? 151.442 141.387 46.438 1.00 21.79 114 PHE D O 1
ATOM 7808 N N . SER D 1 41 ? 152.454 141.937 48.380 1.00 21.66 115 SER D N 1
ATOM 7809 C CA . SER D 1 41 ? 151.694 140.982 49.191 1.00 21.59 115 SER D CA 1
ATOM 7810 C C . SER D 1 41 ? 151.085 141.671 50.407 1.00 21.64 115 SER D C 1
ATOM 7811 O O . SER D 1 41 ? 151.801 142.022 51.350 1.00 21.63 115 SER D O 1
ATOM 7814 N N . LEU D 1 42 ? 149.764 141.859 50.372 1.00 21.58 116 LEU D N 1
ATOM 7815 C CA . LEU D 1 42 ? 149.033 142.533 51.448 1.00 21.38 116 LEU D CA 1
ATOM 7816 C C . LEU D 1 42 ? 148.120 141.588 52.204 1.00 21.40 116 LEU D C 1
ATOM 7817 O O . LEU D 1 42 ? 147.773 140.520 51.700 1.00 21.57 116 LEU D O 1
ATOM 7822 N N . LYS D 1 43 ? 147.736 141.987 53.414 1.00 21.43 117 LYS D N 1
ATOM 7823 C CA . LYS D 1 43 ? 146.878 141.176 54.271 1.00 21.62 117 LYS D CA 1
ATOM 7824 C C . LYS D 1 43 ? 146.196 142.013 55.356 1.00 21.96 117 LYS D C 1
ATOM 7825 O O . LYS D 1 43 ? 146.846 142.820 56.016 1.00 22.11 117 LYS D O 1
ATOM 7831 N N . TYR D 1 44 ? 144.890 141.813 55.533 1.00 22.31 118 TYR D N 1
ATOM 7832 C CA . TYR D 1 44 ? 144.123 142.497 56.580 1.00 22.55 118 TYR D CA 1
ATOM 7833 C C . TYR D 1 44 ? 143.522 141.457 57.526 1.00 22.70 118 TYR D C 1
ATOM 7834 O O . TYR D 1 44 ? 142.867 140.516 57.069 1.00 22.99 118 TYR D O 1
ATOM 7836 N N . ASP D 1 45 ? 143.766 141.612 58.830 1.00 22.83 119 ASP D N 1
ATOM 7837 C CA . ASP D 1 45 ? 143.216 140.703 59.855 1.00 22.90 119 ASP D CA 1
ATOM 7838 C C . ASP D 1 45 ? 143.409 141.204 61.297 1.00 22.84 119 ASP D C 1
ATOM 7839 O O . ASP D 1 45 ? 144.475 141.713 61.643 1.00 22.83 119 ASP D O 1
ATOM 7844 N N . VAL D 1 46 ? 142.360 141.075 62.115 1.00 22.80 120 VAL D N 1
ATOM 7845 C CA . VAL D 1 46 ? 142.397 141.470 63.531 1.00 22.80 120 VAL D CA 1
ATOM 7846 C C . VAL D 1 46 ? 141.644 140.485 64.435 1.00 22.79 120 VAL D C 1
ATOM 7847 O O . VAL D 1 46 ? 140.897 139.624 63.953 1.00 22.91 120 VAL D O 1
ATOM 7849 N N . HIS D 1 52 ? 145.302 145.310 61.024 1.00 21.53 126 HIS D N 1
ATOM 7850 C CA . HIS D 1 52 ? 146.328 146.193 60.471 1.00 21.39 126 HIS D CA 1
ATOM 7851 C C . HIS D 1 52 ? 146.856 145.653 59.138 1.00 21.31 126 HIS D C 1
ATOM 7852 O O . HIS D 1 52 ? 147.132 144.454 58.997 1.00 21.21 126 HIS D O 1
ATOM 7854 N N . LEU D 1 53 ? 146.998 146.557 58.171 1.00 21.20 127 LEU D N 1
ATOM 7855 C CA . LEU D 1 53 ? 147.460 146.216 56.826 1.00 21.23 127 LEU D CA 1
ATOM 7856 C C . LEU D 1 53 ? 148.953 145.842 56.709 1.00 21.21 127 LEU D C 1
ATOM 7857 O O . LEU D 1 53 ? 149.775 146.685 56.347 1.00 21.26 127 LEU D O 1
ATOM 7862 N N . ARG D 1 54 ? 149.307 144.590 57.010 1.00 21.18 128 ARG D N 1
ATOM 7863 C CA . ARG D 1 54 ? 150.688 144.133 56.815 1.00 21.33 128 ARG D CA 1
ATOM 7864 C C . ARG D 1 54 ? 150.977 144.256 55.317 1.00 21.53 128 ARG D C 1
ATOM 7865 O O . ARG D 1 54 ? 150.049 144.192 54.513 1.00 21.76 128 ARG D O 1
ATOM 7867 N N . LEU D 1 55 ? 152.236 144.458 54.930 1.00 21.76 129 LEU D N 1
ATOM 7868 C CA . LEU D 1 55 ? 152.566 144.622 53.505 1.00 21.94 129 LEU D CA 1
ATOM 7869 C C . LEU D 1 55 ? 153.974 144.162 53.112 1.00 22.07 129 LEU D C 1
ATOM 7870 O O . LEU D 1 55 ? 154.946 144.418 53.826 1.00 22.07 129 LEU D O 1
ATOM 7872 N N . LEU D 1 56 ? 154.069 143.500 51.959 1.00 22.22 130 LEU D N 1
ATOM 7873 C CA . LEU D 1 56 ? 155.341 142.988 51.447 1.00 22.21 130 LEU D CA 1
ATOM 7874 C C . LEU D 1 56 ? 155.500 143.174 49.933 1.00 22.04 130 LEU D C 1
ATOM 7875 O O . LEU D 1 56 ? 155.063 142.332 49.142 1.00 21.82 130 LEU D O 1
ATOM 7880 N N . LEU D 1 57 ? 156.141 144.280 49.551 1.00 21.92 131 LEU D N 1
ATOM 7881 C CA . LEU D 1 57 ? 156.390 144.608 48.145 1.00 21.83 131 LEU D CA 1
ATOM 7882 C C . LEU D 1 57 ? 157.736 144.064 47.653 1.00 21.84 131 LEU D C 1
ATOM 7883 O O . LEU D 1 57 ? 158.620 143.723 48.445 1.00 21.67 131 LEU D O 1
ATOM 7885 N N . PRO D 1 77 ? 141.962 153.578 51.974 1.00 21.49 151 PRO D N 1
ATOM 7886 C CA . PRO D 1 77 ? 143.340 153.419 51.521 1.00 21.46 151 PRO D CA 1
ATOM 7887 C C . PRO D 1 77 ? 143.418 152.321 50.475 1.00 21.38 151 PRO D C 1
ATOM 7888 O O . PRO D 1 77 ? 143.341 151.140 50.808 1.00 21.33 151 PRO D O 1
ATOM 7890 N N . ASN D 1 78 ? 143.583 152.714 49.215 1.00 21.36 152 ASN D N 1
ATOM 7891 C CA . ASN D 1 78 ? 143.630 151.758 48.106 1.00 21.53 152 ASN D CA 1
ATOM 7892 C C . ASN D 1 78 ? 144.889 150.867 48.049 1.00 21.51 152 ASN D C 1
ATOM 7893 O O . ASN D 1 78 ? 145.562 150.682 49.067 1.00 21.67 152 ASN D O 1
ATOM 7898 N N . VAL D 1 79 ? 145.193 150.310 46.876 1.00 21.34 153 VAL D N 1
ATOM 7899 C CA . VAL D 1 79 ? 146.342 149.414 46.727 1.00 21.29 153 VAL D CA 1
ATOM 7900 C C . VAL D 1 79 ? 147.736 150.104 46.652 1.00 21.08 153 VAL D C 1
ATOM 7901 O O . VAL D 1 79 ? 148.770 149.451 46.815 1.00 21.10 153 VAL D O 1
ATOM 7905 N N . VAL D 1 80 ? 147.758 151.416 46.426 1.00 20.75 154 VAL D N 1
ATOM 7906 C CA . VAL D 1 80 ? 149.011 152.168 46.363 1.00 20.28 154 VAL D CA 1
ATOM 7907 C C . VAL D 1 80 ? 149.445 152.604 47.755 1.00 20.03 154 VAL D C 1
ATOM 7908 O O . VAL D 1 80 ? 149.743 151.768 48.607 1.00 19.77 154 VAL D O 1
ATOM 7910 N N . ARG D 1 94 ? 148.374 151.045 37.557 1.00 22.03 168 ARG D N 1
ATOM 7911 C CA . ARG D 1 94 ? 147.488 149.922 37.836 1.00 22.21 168 ARG D CA 1
ATOM 7912 C C . ARG D 1 94 ? 148.241 148.591 37.859 1.00 22.23 168 ARG D C 1
ATOM 7913 O O . ARG D 1 94 ? 148.952 148.258 36.912 1.00 22.09 168 ARG D O 1
ATOM 7915 N N . PHE D 1 95 ? 148.075 147.842 38.950 1.00 22.35 169 PHE D N 1
ATOM 7916 C CA . PHE D 1 95 ? 148.702 146.528 39.121 1.00 22.48 169 PHE D CA 1
ATOM 7917 C C . PHE D 1 95 ? 147.681 145.396 38.908 1.00 22.60 169 PHE D C 1
ATOM 7918 O O . PHE D 1 95 ? 146.482 145.601 39.104 1.00 22.63 169 PHE D O 1
ATOM 7920 N N . TYR D 1 96 ? 148.160 144.214 38.505 1.00 22.70 170 TYR D N 1
ATOM 7921 C CA . TYR D 1 96 ? 147.303 143.045 38.241 1.00 22.65 170 TYR D CA 1
ATOM 7922 C C . TYR D 1 96 ? 147.125 142.147 39.471 1.00 22.62 170 TYR D C 1
ATOM 7923 O O . TYR D 1 96 ? 148.052 142.017 40.272 1.00 22.63 170 TYR D O 1
ATOM 7932 N N . PRO D 1 97 ? 145.958 141.506 39.611 1.00 22.51 171 PRO D N 1
ATOM 7933 C CA . PRO D 1 97 ? 145.721 140.603 40.742 1.00 22.23 171 PRO D CA 1
ATOM 7934 C C . PRO D 1 97 ? 146.189 139.176 40.452 1.00 22.04 171 PRO D C 1
ATOM 7935 O O . PRO D 1 97 ? 146.112 138.728 39.301 1.00 21.75 171 PRO D O 1
ATOM 7939 N N . VAL D 1 98 ? 146.683 138.485 41.479 1.00 21.99 172 VAL D N 1
ATOM 7940 C CA . VAL D 1 98 ? 147.099 137.090 41.322 1.00 22.12 172 VAL D CA 1
ATOM 7941 C C . VAL D 1 98 ? 145.900 136.191 41.602 1.00 22.14 172 VAL D C 1
ATOM 7942 O O . VAL D 1 98 ? 145.417 136.094 42.739 1.00 22.22 172 VAL D O 1
ATOM 7946 N N . LEU D 1 99 ? 145.436 135.544 40.539 1.00 22.03 173 LEU D N 1
ATOM 7947 C CA . LEU D 1 99 ? 144.245 134.709 40.576 1.00 21.97 173 LEU D CA 1
ATOM 7948 C C . LEU D 1 99 ? 144.560 133.227 40.475 1.00 22.06 173 LEU D C 1
ATOM 7949 O O . LEU D 1 99 ? 143.658 132.405 40.290 1.00 22.05 173 LEU D O 1
ATOM 7954 N N . TYR D 1 100 ? 145.842 132.900 40.610 1.00 22.09 174 TYR D N 1
ATOM 7955 C CA . TYR D 1 100 ? 146.335 131.528 40.535 1.00 22.15 174 TYR D CA 1
ATOM 7956 C C . TYR D 1 100 ? 146.305 130.859 41.926 1.00 22.17 174 TYR D C 1
ATOM 7957 O O . TYR D 1 100 ? 147.135 131.172 42.789 1.00 22.16 174 TYR D O 1
ATOM 7966 N N . PRO D 1 101 ? 145.352 129.943 42.148 1.00 22.16 175 PRO D N 1
ATOM 7967 C CA . PRO D 1 101 ? 145.198 129.286 43.456 1.00 22.14 175 PRO D CA 1
ATOM 7968 C C . PRO D 1 101 ? 146.467 128.627 43.969 1.00 22.16 175 PRO D C 1
ATOM 7969 O O . PRO D 1 101 ? 146.589 128.421 45.172 1.00 22.31 175 PRO D O 1
ATOM 7973 N N . LYS D 1 102 ? 147.394 128.322 43.070 1.00 22.04 176 LYS D N 1
ATOM 7974 C CA . LYS D 1 102 ? 148.635 127.686 43.447 1.00 22.01 176 LYS D CA 1
ATOM 7975 C C . LYS D 1 102 ? 149.714 128.712 43.721 1.00 22.15 176 LYS D C 1
ATOM 7976 O O . LYS D 1 102 ? 150.671 128.414 44.435 1.00 22.34 176 LYS D O 1
ATOM 7982 N N . ALA D 1 103 ? 149.549 129.916 43.169 1.00 22.17 177 ALA D N 1
ATOM 7983 C CA . ALA D 1 103 ? 150.534 131.003 43.292 1.00 22.21 177 ALA D CA 1
ATOM 7984 C C . ALA D 1 103 ? 151.089 131.272 44.699 1.00 22.43 177 ALA D C 1
ATOM 7985 O O . ALA D 1 103 ? 152.187 131.829 44.842 1.00 22.56 177 ALA D O 1
ATOM 7987 N N . SER D 1 104 ? 150.335 130.876 45.724 1.00 22.52 178 SER D N 1
ATOM 7988 C CA . SER D 1 104 ? 150.755 131.039 47.118 1.00 22.49 178 SER D CA 1
ATOM 7989 C C . SER D 1 104 ? 151.996 130.192 47.421 1.00 22.33 178 SER D C 1
ATOM 7990 O O . SER D 1 104 ? 152.972 130.694 47.971 1.00 22.17 178 SER D O 1
ATOM 7993 N N . ARG D 1 105 ? 151.941 128.911 47.056 1.00 22.33 179 ARG D N 1
ATOM 7994 C CA . ARG D 1 105 ? 153.056 127.986 47.244 1.00 22.28 179 ARG D CA 1
ATOM 7995 C C . ARG D 1 105 ? 154.259 128.426 46.400 1.00 22.38 179 ARG D C 1
ATOM 7996 O O . ARG D 1 105 ? 155.407 128.172 46.771 1.00 22.24 179 ARG D O 1
ATOM 7998 N N . LEU D 1 106 ? 153.988 129.091 45.273 1.00 22.49 180 LEU D N 1
ATOM 7999 C CA . LEU D 1 106 ? 155.043 129.592 44.387 1.00 22.59 180 LEU D CA 1
ATOM 8000 C C . LEU D 1 106 ? 155.634 130.895 44.924 1.00 22.57 180 LEU D C 1
ATOM 8001 O O . LEU D 1 106 ? 156.787 131.216 44.642 1.00 22.59 180 LEU D O 1
ATOM 8006 N N . ILE D 1 107 ? 154.837 131.643 45.688 1.00 22.63 181 ILE D N 1
ATOM 8007 C CA . ILE D 1 107 ? 155.294 132.901 46.296 1.00 22.48 181 ILE D CA 1
ATOM 8008 C C . ILE D 1 107 ? 156.116 132.647 47.562 1.00 22.19 181 ILE D C 1
ATOM 8009 O O . ILE D 1 107 ? 156.796 133.545 48.048 1.00 22.20 181 ILE D O 1
ATOM 8014 N N . VAL D 1 108 ? 156.050 131.421 48.082 1.00 21.98 182 VAL D N 1
ATOM 8015 C CA . VAL D 1 108 ? 156.818 131.035 49.266 1.00 21.96 182 VAL D CA 1
ATOM 8016 C C . VAL D 1 108 ? 158.197 130.412 48.893 1.00 22.02 182 VAL D C 1
ATOM 8017 O O . VAL D 1 108 ? 159.106 130.367 49.730 1.00 21.99 182 VAL D O 1
ATOM 8021 N N . THR D 1 109 ? 158.347 129.953 47.643 1.00 22.01 183 THR D N 1
ATOM 8022 C CA . THR D 1 109 ? 159.626 129.419 47.159 1.00 21.85 183 THR D CA 1
ATOM 8023 C C . THR D 1 109 ? 160.601 130.592 47.063 1.00 21.86 183 THR D C 1
ATOM 8024 O O . THR D 1 109 ? 161.667 130.569 47.686 1.00 21.98 183 THR D O 1
ATOM 8028 N N . PHE D 1 110 ? 160.217 131.624 46.308 1.00 21.73 184 PHE D N 1
ATOM 8029 C CA . PHE D 1 110 ? 161.044 132.822 46.121 1.00 21.74 184 PHE D CA 1
ATOM 8030 C C . PHE D 1 110 ? 161.211 133.651 47.410 1.00 21.73 184 PHE D C 1
ATOM 8031 O O . PHE D 1 110 ? 161.815 134.727 47.394 1.00 21.50 184 PHE D O 1
ATOM 8033 N N . ASP D 1 111 ? 160.671 133.125 48.511 1.00 21.82 185 ASP D N 1
ATOM 8034 C CA . ASP D 1 111 ? 160.728 133.740 49.839 1.00 21.80 185 ASP D CA 1
ATOM 8035 C C . ASP D 1 111 ? 161.615 132.895 50.768 1.00 21.70 185 ASP D C 1
ATOM 8036 O O . ASP D 1 111 ? 162.084 133.390 51.797 1.00 21.81 185 ASP D O 1
ATOM 8041 N N . GLU D 1 112 ? 161.843 131.628 50.402 1.00 21.56 186 GLU D N 1
ATOM 8042 C CA . GLU D 1 112 ? 162.678 130.718 51.196 1.00 21.44 186 GLU D CA 1
ATOM 8043 C C . GLU D 1 112 ? 164.122 130.633 50.674 1.00 21.19 186 GLU D C 1
ATOM 8044 O O . GLU D 1 112 ? 164.965 129.929 51.234 1.00 20.77 186 GLU D O 1
ATOM 8046 N N . GLU D 1 321 ? 161.883 136.717 40.670 1.00 20.82 395 GLU D N 1
ATOM 8047 C CA . GLU D 1 321 ? 162.410 136.685 39.308 1.00 21.17 395 GLU D CA 1
ATOM 8048 C C . GLU D 1 321 ? 161.454 136.015 38.319 1.00 21.24 395 GLU D C 1
ATOM 8049 O O . GLU D 1 321 ? 160.712 136.706 37.615 1.00 21.04 395 GLU D O 1
ATOM 8051 N N . THR D 1 322 ? 161.474 134.676 38.288 1.00 21.57 396 THR D N 1
ATOM 8052 C CA . THR D 1 322 ? 160.668 133.865 37.359 1.00 21.95 396 THR D CA 1
ATOM 8053 C C . THR D 1 322 ? 159.225 133.686 37.872 1.00 22.23 396 THR D C 1
ATOM 8054 O O . THR D 1 322 ? 158.503 132.738 37.509 1.00 22.12 396 THR D O 1
ATOM 8058 N N . LEU D 1 323 ? 158.816 134.633 38.708 1.00 22.41 397 LEU D N 1
ATOM 8059 C CA . LEU D 1 323 ? 157.497 134.628 39.306 1.00 22.51 397 LEU D CA 1
ATOM 8060 C C . LEU D 1 323 ? 156.487 135.342 38.423 1.00 22.59 397 LEU D C 1
ATOM 8061 O O . LEU D 1 323 ? 155.397 134.812 38.201 1.00 22.68 397 LEU D O 1
ATOM 8066 N N . TYR D 1 324 ? 156.859 136.521 37.905 1.00 22.59 398 TYR D N 1
ATOM 8067 C CA . TYR D 1 324 ? 155.965 137.345 37.069 1.00 22.71 398 TYR D CA 1
ATOM 8068 C C . TYR D 1 324 ? 155.232 136.582 35.951 1.00 23.10 398 TYR D C 1
ATOM 8069 O O . TYR D 1 324 ? 153.981 136.530 35.942 1.00 23.00 398 TYR D O 1
ATOM 8078 N N . GLU D 1 325 ? 156.005 135.999 35.019 1.00 23.30 399 GLU D N 1
ATOM 8079 C CA . GLU D 1 325 ? 155.425 135.250 33.892 1.00 23.51 399 GLU D CA 1
ATOM 8080 C C . GLU D 1 325 ? 154.681 133.972 34.315 1.00 23.55 399 GLU D C 1
ATOM 8081 O O . GLU D 1 325 ? 153.621 133.657 33.757 1.00 23.56 399 GLU D O 1
ATOM 8087 N N . GLU D 1 326 ? 155.235 133.249 35.293 1.00 23.60 400 GLU D N 1
ATOM 8088 C CA . GLU D 1 326 ? 154.602 132.037 35.814 1.00 23.50 400 GLU D CA 1
ATOM 8089 C C . GLU D 1 326 ? 153.244 132.421 36.366 1.00 23.42 400 GLU D C 1
ATOM 8090 O O . GLU D 1 326 ? 152.249 131.777 36.044 1.00 23.53 400 GLU D O 1
ATOM 8096 N N . LEU D 1 327 ? 153.205 133.491 37.164 1.00 23.26 401 LEU D N 1
ATOM 8097 C CA . LEU D 1 327 ? 151.951 133.987 37.731 1.00 23.08 401 LEU D CA 1
ATOM 8098 C C . LEU D 1 327 ? 150.972 134.321 36.614 1.00 23.21 401 LEU D C 1
ATOM 8099 O O . LEU D 1 327 ? 149.954 133.648 36.445 1.00 23.29 401 LEU D O 1
ATOM 8104 N N . HIS D 1 328 ? 151.332 135.328 35.822 1.00 23.28 402 HIS D N 1
ATOM 8105 C CA . HIS D 1 328 ? 150.454 135.862 34.789 1.00 23.26 402 HIS D CA 1
ATOM 8106 C C . HIS D 1 328 ? 149.972 134.964 33.653 1.00 23.20 402 HIS D C 1
ATOM 8107 O O . HIS D 1 328 ? 148.772 134.960 33.382 1.00 23.15 402 HIS D O 1
ATOM 8114 N N . ILE D 1 329 ? 150.859 134.210 33.000 1.00 23.08 403 ILE D N 1
ATOM 8115 C CA . ILE D 1 329 ? 150.407 133.348 31.897 1.00 22.87 403 ILE D CA 1
ATOM 8116 C C . ILE D 1 329 ? 149.125 132.571 32.262 1.00 22.99 403 ILE D C 1
ATOM 8117 O O . ILE D 1 329 ? 148.221 132.447 31.431 1.00 23.06 403 ILE D O 1
ATOM 8122 N N . HIS D 1 330 ? 149.026 132.080 33.500 1.00 22.94 404 HIS D N 1
ATOM 8123 C CA . HIS D 1 330 ? 147.804 131.381 33.907 1.00 22.92 404 HIS D CA 1
ATOM 8124 C C . HIS D 1 330 ? 146.873 132.186 34.833 1.00 22.97 404 HIS D C 1
ATOM 8125 O O . HIS D 1 330 ? 145.665 131.926 34.887 1.00 22.91 404 HIS D O 1
ATOM 8132 N N . SER D 1 331 ? 147.425 133.179 35.528 1.00 22.91 405 SER D N 1
ATOM 8133 C CA . SER D 1 331 ? 146.605 134.075 36.339 1.00 22.64 405 SER D CA 1
ATOM 8134 C C . SER D 1 331 ? 145.798 134.933 35.377 1.00 22.58 405 SER D C 1
ATOM 8135 O O . SER D 1 331 ? 145.038 135.805 35.791 1.00 22.67 405 SER D O 1
ATOM 8138 N N . GLN D 1 332 ? 146.004 134.686 34.088 1.00 22.56 406 GLN D N 1
ATOM 8139 C CA . GLN D 1 332 ? 145.273 135.342 33.020 1.00 22.86 406 GLN D CA 1
ATOM 8140 C C . GLN D 1 332 ? 144.448 134.274 32.317 1.00 22.96 406 GLN D C 1
ATOM 8141 O O . GLN D 1 332 ? 143.362 134.559 31.814 1.00 23.31 406 GLN D O 1
ATOM 8147 N N . SER D 1 333 ? 144.963 133.044 32.281 1.00 22.93 407 SER D N 1
ATOM 8148 C CA . SER D 1 333 ? 144.237 131.925 31.683 1.00 22.92 407 SER D CA 1
ATOM 8149 C C . SER D 1 333 ? 143.124 131.512 32.617 1.00 23.03 407 SER D C 1
ATOM 8150 O O . SER D 1 333 ? 142.233 130.749 32.248 1.00 23.25 407 SER D O 1
ATOM 8153 N N . MET D 1 334 ? 143.201 132.029 33.838 1.00 22.99 408 MET D N 1
ATOM 8154 C CA . MET D 1 334 ? 142.188 131.834 34.854 1.00 22.87 408 MET D CA 1
ATOM 8155 C C . MET D 1 334 ? 140.973 132.680 34.469 1.00 22.73 408 MET D C 1
ATOM 8156 O O . MET D 1 334 ? 139.871 132.482 34.994 1.00 22.72 408 MET D O 1
ATOM 8161 N N . MET D 1 335 ? 141.190 133.602 33.525 1.00 22.48 409 MET D N 1
ATOM 8162 C CA . MET D 1 335 ? 140.163 134.514 33.021 1.00 22.22 409 MET D CA 1
ATOM 8163 C C . MET D 1 335 ? 139.947 134.370 31.515 1.00 21.95 409 MET D C 1
ATOM 8164 O O . MET D 1 335 ? 139.960 133.266 30.974 1.00 21.62 409 MET D O 1
#

Secondary structure (DSSP, 8-state):
-PPP-S-GGGGHIIIIITTSS-EEEEEEETTTEEEEEEEEEEEETTEEEEEEEEE-SS-EEEEEEE-------HHHHHHHH-TT---S--EE---TTHHHHHHHHHHTTS--EEEEEEEEE-SS--SHHHHH---S--HHHHHHHHHHSEEEESTT--S--TT--SSS-BTBSEEEEEE-SS-EEEEEEGGGSPP-TT-TT-HHHHHHHTT-SEEEEEESS-----GGGS--SS--EEEEEEEE---EEEEEEEE-TTS---SSPPPTT-EEESSHHHHHHHHHHHHHHHHHHTTSHHHHHHHHHHHHHHHHHHHHHHHHHHHHHHTS--/----S-GGGSHIIIIITTSS-EEEEEEETTTEEEEEEEEEEEETTEEEEEEEEE-SS-EEEEEE------HHHHHHTT-TT---S--EE---TTHHHHHHHHHHTTS--EEEEEEEEE-TT--SHHHHTT--S--HHHHHHHHHHSEEE-------S-EEEEESSS-EEEEEEGGGS-----SHHHHHHHHT-SEEEEEESS-----GGGS--SS--EEEEEE--EEEEEE-TTS---SSPPPSS-B--SSHHHHHHHHHHHHHHHHHHTTSSTTSHHHHHHHHHHHHHHHHHHHHHHHHTT--/-----SS-GGGSHIIIIITTSS-EEEEEEETTTEEEEEEEEEEEETTEEEEEEEEE-SS-EEEEEEE------HHHHHHHH-TT---S--EE---TTHHHHHHHHHGGGS-SEEEEEEEEE-TT--SHHHHH---S--HHHHHHHHHHSEEEESTT--S--TT--SSS-BTBSEEEEEE-SS-EEEEEETTTSPP-SS-SS-HHHHHHHTT-SEEEEEESS-----GGGS--SS--EEEEEEE--EEEEEEEE-TT----SS---SS-EEESSHHHHHHHHHHHHHHHHHHTTSHHHHHHHHHHHHHHHHHHHHHHHHHHHHT-/--SSSSSSS-EEB---EEE-----EEE------PPB---TTHHHHHHHTT--THHHHHHHHHTTT-